Protein AF-A0A7V4HFS3-F1 (afdb_monomer)

Radius of gyration: 33.94 Å; Cα contacts (8 Å, |Δi|>4): 2963; chains: 1; bounding box: 82×86×105 Å

Secondary structure (DSSP, 8-state):
--EEEEEEETTEEEEEEEESS--EEE-GGGSPSEEEEEEETTEEEEEEEEEPPSS-S-S-EEEESSPPPPPPTTS-HHHHHHHHHHHHHHHT--EEEE-S-S--SS-TTHHHHHHHT-EEEE----TTTTT----S-HHHHHHHHHHHHHHHHHHTT-TTEEEEEEEE-GGGGSTTGGGHHHHHS--STTHHHHHHHHHHHHHHHHHHHHHHHS-----HHHHHHHHHHTT-GGGS--SSHHHHHHHHHHHTTSPPPPTTTHHHHHHHHHHHHHHHHHHHHHHHHHHHHHHHTT-TT-EEEEEE-SSSS-GGGT--HHHHHTTSSSEEEE-THHHH-STT-TTHHHHHHHHHHTT--SS-EEEEE--GGGGT--SSS-HHHHHHHHHHTTTEEEEEE--SS--SSS-SSSSS-THHHHTTSHHHHHHHHHHHHHHHHHHHHHHSEE--EEEEEE-HHHHTTS----STT-HHHHHHHHHHHTT---EEEEHHHHHTTGGGGEEEEEE-S--SPPPHHHHHHHHHHHHTT-EEEE-TT-----TTPEEPS----SS-SSS-SSSSS---TTS--HHHHHHHHHHHHHHHHHHHHTTTT--SEEETTGGG-SEEEEEEE--TTEEEEEEEE---SSSSS---B-EEEEEE-SPPTTPEEEETTTTEEEEES--EEEE-SS-SEEEEEEESS---EEEEEEESEE-SEEEEEEEEEE-TTS-B--S--EEEEEEEETTTEEEEEEEEE--TTS-EEEEEEE-TTSPPEEEEEEEEETTT-BEEEEEEEEPPP-S--SEEE---SEEEE-HHHHHHHT-TT-EEEEEE----STTHHHHHHHHHHHHHHHHHTT-EEEEEES--EEEEEE-SS--HHHHHHHHHHHTTSSEEEEEE-STTS--S---TTSEE-SSEEEEEEETT-TTS-HHHHHHHHTT-S-SPPBTTBB-TT-EEEEEETTSSSTTPPEEEEEESSHHHHHHHHHGGGSPPP-HHHHHHHHHHHHHHHHTT-S---PPPPS-EEE-TT----B---------SS-PPPBGGG--PPPP-PPPPEEESEEE-GGGPEEEEEETTEEEE----TTTTTBGGG-SEEEEEEEESS-EEEEEEEEEEEEETTSPPPB-GGGHHHHHHHHHHS-------EEEEEETTEEEEEEEEEEEEEEEEEEETTTTEEEEEEEEEEEEEEEEEPSEEEEEEEEEESEEEEEEEEEEESSPPPTT----

Foldseek 3Di:
DWKWKWWQFPVGIHTQDIGDDADWDFQLLQDFFGWTFIDIPNHTDGGTDGRHFLFDQELFAAEWQDDFDQDDPVDDNVVSLVVLLVLCVQLVHAEYNPPADQQALDDPNLVSCLRSNHAYAYANDDLVCLQPLDDVDPQQLLLSLLSQQNNCLLHLLHLRHQGYAPNHAPQNLFPLSVLVSLVPQADDPQSVLSVLLSVVSVVSNQVVLCVVPVDGADDLLLLLLLCVQVVHLVLHDFFFLLLVVLSVVVNVQRHHDDPVCNVVSLVNLLSNLVSSQQRLLVSVCSSLVSNCVAFVLHFYEYAYAQQSFASSSHSQLCNNGVVGQAYEYEPCVLVLDDQAAQCVLLVVLQSRLEVDDLHAHEYEHAQCVLVVNEPAAFLLVQSQLSSLLSLHLYYYHHDPQAICASAGVHPHGSVVVCPPARSSLNSVLNVLSSSFRSQQSNQWHRQQQEEEEDESSQSSSGGDRDGPQAPSVLLCVLCQLQQGNYHYYYLVCLLVLVLPRHQEYEYAQAADDRDPSNLVSQQVCVVVNHAYEYEPNHPDDHPNYHYFPHHRDNDDPFERRDDAFRFDLQFCGVVNVCVVRSVVSNVRCCVRQPCRNRDFKGWPCRSVAQWGWTKIGFADFKIKIKIFRNAAFRHSNYHFWHKTKIATDPADFQWWKFWLQQQATPGTHDIDIDTCLQHRMTMMMTGPADFPDKKKKWFAEAQFFWIKIKIFTAGVVRHTRQGWFWKWKWKADDPPDTSGTHIHIAHNGRIFIDIRTDNQPDDFDWIKIKMATSGHRKMFIDIHTYHHHDPDNSMDRDPALEAEDPVVLLCVCLAAPHEEEEEWADDPDPCSVQSVVLLVLLCVLSVVNNYHYYYHYNFAEAAQEFGSDDDPVNVVRNVCQCVQNGKHQYDYPHSSSNGDSPNQQRIAHDAAYEYEEQQPGPPRGSSVVSCVVSSSDPPREDCVPSHPLHWYWYWSACRRHSRYIYIYIYYNDNNHSNSRSNCSVPPDDHPSSVVSSVSSSSSSVSSSGHDDDDDDDDDMDIRPPDDIDRDGDRSDNDNSRDRGHHPVPRDHDDNDQQDAAEPQDKDFLVQKFAWADDPRDIDTHRRDSVCSQKCSNHQKIKGKHAYADWFKKKKKWFWWFDFLLDQAQDDSSCVSSSVSCVVRPHRDGDWKKWFKDKPNHGWGIWGQDDWDFDWDFNYPVVTDTDGDTTGGMTMDMGTDDHTMMMMMTGTDRTSIIGTGMMGIRDDDDPDPDDD

Nearest PDB structures (foldseek):
  4uzs-assembly1_C  TM=5.270E-01  e=2.062E-11  Bifidobacterium bifidum S17
  4uzs-assembly1_A  TM=5.411E-01  e=4.214E-10  Bifidobacterium bifidum S17
  4e0s-assembly1_A  TM=5.597E-01  e=1.461E-02  Homo sapiens
  5i5k-assembly1_B  TM=5.049E-01  e=2.112E-01  Homo sapiens
  8fn9-assembly2_D  TM=4.428E-01  e=1.862E+00  Homo sapiens

Solvent-accessible surface area (backbone atoms only — not comparable to full-atom values): 63774 Å² total; per-residue (Å²): 120,78,41,36,37,30,38,39,35,98,90,47,77,44,72,34,37,76,42,68,82,60,55,67,51,70,51,64,81,43,46,54,61,40,62,23,27,33,21,49,73,88,37,84,72,39,84,73,46,77,40,66,68,87,70,67,48,31,36,34,37,35,33,33,28,34,56,68,63,81,68,52,96,90,49,56,62,67,60,45,49,50,51,54,42,48,52,34,70,74,60,55,47,38,30,27,39,27,62,80,51,40,88,53,40,53,67,75,61,51,68,48,28,56,72,67,68,19,29,36,26,39,15,74,34,20,86,70,48,18,26,47,59,72,36,95,45,64,70,57,51,42,23,51,34,29,41,46,45,45,27,48,55,18,40,43,92,42,45,33,54,45,33,39,30,53,46,29,50,46,31,22,57,25,86,68,42,41,34,44,55,53,72,75,70,64,63,58,97,64,47,63,39,53,49,53,41,52,51,54,34,46,51,52,38,51,52,51,48,28,72,76,68,76,46,70,81,76,50,72,69,56,50,54,12,47,27,49,56,72,73,41,64,74,34,50,72,56,49,38,52,51,48,38,54,51,48,57,54,44,58,77,63,50,64,56,53,56,82,90,46,46,70,60,50,52,53,32,39,39,54,47,14,53,53,35,20,39,46,48,30,57,53,49,44,51,38,50,51,61,37,43,76,77,49,64,58,51,40,37,29,36,24,67,47,57,55,65,30,29,31,24,37,27,55,31,60,59,37,55,54,64,77,37,64,33,46,42,34,54,36,50,60,50,58,72,43,41,46,69,42,72,64,49,64,55,51,48,31,32,57,65,40,41,90,57,68,87,47,54,26,33,41,18,33,40,63,44,41,79,71,74,61,29,83,44,54,32,48,55,33,31,55,47,52,58,24,31,36,47,25,25,21,24,44,30,28,24,39,101,54,51,36,63,44,52,9,40,76,44,98,54,44,38,47,76,78,26,56,96,40,44,41,40,41,17,50,49,34,24,50,53,51,30,33,60,45,15,39,50,16,64,50,27,45,61,41,25,17,30,31,34,59,43,50,62,70,41,33,30,72,31,47,46,50,55,42,78,73,34,47,69,46,50,52,44,52,29,37,26,39,59,20,23,28,52,33,52,39,39,52,68,43,33,48,74,54,56,61,78,73,37,39,30,42,39,39,64,65,38,62,60,81,72,58,70,58,33,50,53,42,48,40,54,36,35,76,74,70,34,43,38,36,30,24,58,51,26,69,57,88,59,68,84,46,43,75,39,82,48,62,53,57,89,62,68,90,46,62,62,53,60,97,79,52,54,61,44,94,63,43,90,31,35,73,61,49,45,70,63,52,40,62,60,52,29,49,33,50,45,70,75,42,62,70,62,29,43,52,59,50,36,55,74,62,40,74,75,39,51,46,31,33,33,26,31,36,17,38,91,29,22,36,35,40,34,40,30,55,65,40,56,44,82,35,83,41,18,49,42,29,42,75,45,50,32,37,67,31,94,64,65,88,71,18,27,34,21,34,37,41,56,14,32,72,75,44,58,77,55,73,40,83,46,74,32,51,71,38,29,58,45,39,32,40,43,19,64,59,58,84,54,45,66,48,43,36,37,51,36,73,29,51,65,58,43,37,46,39,36,44,36,42,16,25,79,89,67,48,72,43,28,12,40,48,47,31,38,41,32,37,28,39,82,94,85,42,75,82,45,61,32,35,40,44,20,35,42,74,16,47,33,47,46,70,43,77,41,33,50,75,50,82,53,45,72,27,42,40,37,39,33,36,36,41,48,12,41,34,44,62,44,79,29,36,37,43,69,54,74,85,74,72,37,32,45,73,58,86,63,53,52,47,38,37,43,45,68,56,44,52,62,66,59,32,66,73,30,64,36,38,34,62,39,54,79,48,92,54,90,62,54,79,46,53,59,62,35,50,55,49,30,34,54,51,37,44,74,54,44,20,50,56,43,76,32,78,60,56,56,72,41,58,27,69,29,48,69,69,70,55,72,72,48,44,54,36,33,51,38,14,69,69,57,71,24,42,14,41,60,41,77,71,41,94,77,85,54,53,67,64,66,36,78,32,54,34,36,31,56,58,31,34,45,42,65,35,58,40,92,59,85,58,49,35,67,65,59,52,32,28,42,75,29,34,54,52,69,84,73,62,34,69,83,33,82,19,82,52,13,14,40,37,38,37,39,68,30,37,36,25,71,87,7,38,34,36,38,35,35,11,54,40,62,58,0,40,45,48,33,43,62,30,70,87,64,64,59,80,44,67,61,60,55,53,31,39,53,47,24,45,49,54,57,45,45,52,64,64,59,61,85,90,74,83,84,77,92,68,67,56,61,51,84,84,64,81,71,47,74,64,55,74,49,67,74,62,68,66,90,83,57,80,51,50,50,67,91,75,60,71,62,79,68,75,64,70,74,75,56,40,62,46,66,36,73,42,44,46,94,58,54,40,39,21,38,71,57,98,86,44,76,38,67,48,60,51,27,80,92,49,55,29,36,46,53,73,38,48,24,37,38,38,50,28,29,26,86,64,60,44,78,32,42,38,28,45,32,36,45,38,34,42,40,43,52,79,58,62,41,48,62,69,44,46,67,62,51,52,50,40,66,72,57,50,81,71,51,79,47,76,47,34,26,43,31,24,50,73,87,41,83,73,52,56,27,38,64,77,38,73,45,79,41,79,39,69,44,24,69,66,58,71,37,68,46,79,39,77,27,37,40,29,26,39,36,73,41,82,36,65,60,40,80,40,41,41,33,42,30,67,35,44,56,53,37,37,39,47,57,36,38,10,36,57,42,76,70,73,92,88,75,82,76,133

Structure (mmCIF, N/CA/C/O backbone):
data_AF-A0A7V4HFS3-F1
#
_entry.id   AF-A0A7V4HFS3-F1
#
loop_
_atom_site.group_PDB
_atom_site.id
_atom_site.type_symbol
_atom_site.label_atom_id
_atom_site.label_alt_id
_atom_site.label_comp_id
_atom_site.label_asym_id
_atom_site.label_entity_id
_atom_site.label_seq_id
_atom_site.pdbx_PDB_ins_code
_atom_site.Cartn_x
_atom_site.Cartn_y
_atom_site.Cartn_z
_atom_site.occupancy
_atom_site.B_iso_or_equiv
_atom_site.auth_seq_id
_atom_site.auth_comp_id
_atom_site.auth_asym_id
_atom_site.auth_atom_id
_atom_site.pdbx_PDB_model_num
ATOM 1 N N . MET A 1 1 ? -33.497 20.518 41.682 1.00 73.12 1 MET A N 1
ATOM 2 C CA . MET A 1 1 ? -34.161 19.952 40.489 1.00 73.12 1 MET A CA 1
ATOM 3 C C . MET A 1 1 ? -33.415 18.682 40.108 1.00 73.12 1 MET A C 1
ATOM 5 O O . MET A 1 1 ? -32.196 18.746 40.026 1.00 73.12 1 MET A O 1
ATOM 9 N N . GLN A 1 2 ? -34.089 17.538 39.998 1.00 87.12 2 GLN A N 1
ATOM 10 C CA . GLN A 1 2 ? -33.481 16.272 39.566 1.00 87.12 2 GLN A CA 1
ATOM 11 C C . GLN A 1 2 ? -33.715 16.123 38.056 1.00 87.12 2 GLN A C 1
ATOM 13 O O . GLN A 1 2 ? -34.790 16.476 37.569 1.00 87.12 2 GLN A O 1
ATOM 18 N N . ILE A 1 3 ? -32.702 15.679 37.317 1.00 90.88 3 ILE A N 1
ATOM 19 C CA . ILE A 1 3 ? -32.788 15.398 35.883 1.00 90.88 3 ILE A CA 1
ATOM 20 C C . ILE A 1 3 ? -32.644 13.902 35.638 1.00 90.88 3 ILE A C 1
ATOM 22 O O . ILE A 1 3 ? -31.860 13.229 36.308 1.00 90.88 3 ILE A O 1
ATOM 26 N N . GLN A 1 4 ? -33.385 13.408 34.656 1.00 93.44 4 GLN A N 1
ATOM 27 C CA . GLN A 1 4 ? -33.317 12.051 34.147 1.00 93.44 4 GLN A CA 1
ATOM 28 C C . GLN A 1 4 ? -33.023 12.106 32.648 1.00 93.44 4 GLN A C 1
ATOM 30 O O . GLN A 1 4 ? -33.871 12.541 31.870 1.00 93.44 4 GLN A O 1
ATOM 35 N N . LEU A 1 5 ? -31.824 11.681 32.252 1.00 93.50 5 LEU A N 1
ATOM 36 C CA . LEU A 1 5 ? -31.429 11.516 30.855 1.00 93.50 5 LEU A CA 1
ATOM 37 C C . LEU A 1 5 ? -31.783 10.095 30.410 1.00 93.50 5 LEU A C 1
ATOM 39 O O . LEU A 1 5 ? -31.353 9.128 31.040 1.00 93.50 5 LEU A O 1
ATOM 43 N N . THR A 1 6 ? -32.549 9.966 29.333 1.00 94.00 6 THR A N 1
ATOM 44 C CA . THR A 1 6 ? -33.023 8.685 28.794 1.00 94.00 6 THR A CA 1
ATOM 45 C C . THR A 1 6 ? -32.650 8.572 27.322 1.00 94.00 6 THR A C 1
ATOM 47 O O . THR A 1 6 ? -32.903 9.504 26.570 1.00 94.00 6 THR A O 1
ATOM 50 N N . ALA A 1 7 ? -32.082 7.443 26.906 1.00 93.19 7 ALA A N 1
ATOM 51 C CA . ALA A 1 7 ? -31.922 7.067 25.506 1.00 93.19 7 ALA A CA 1
ATOM 52 C C . ALA A 1 7 ? -33.137 6.256 25.039 1.00 93.19 7 ALA A C 1
ATOM 54 O O . ALA A 1 7 ? -33.592 5.357 25.741 1.00 93.19 7 ALA A O 1
ATOM 55 N N . VAL A 1 8 ? -33.669 6.566 23.865 1.00 93.12 8 VAL A N 1
ATOM 56 C CA . VAL A 1 8 ? -34.910 6.016 23.318 1.00 93.12 8 VAL A CA 1
ATOM 57 C C . VAL A 1 8 ? -34.610 5.438 21.945 1.00 93.12 8 VAL A C 1
ATOM 59 O O . VAL A 1 8 ? -34.369 6.182 21.003 1.00 93.12 8 VAL A O 1
ATOM 62 N N . ALA A 1 9 ? -34.618 4.116 21.831 1.00 88.75 9 ALA A N 1
ATOM 63 C CA . ALA A 1 9 ? -34.494 3.408 20.560 1.00 88.75 9 ALA A CA 1
ATOM 64 C C . ALA A 1 9 ? -35.837 2.774 20.179 1.00 88.75 9 ALA A C 1
ATOM 66 O O . ALA A 1 9 ? -36.737 2.646 21.011 1.00 88.75 9 ALA A O 1
ATOM 67 N N . GLN A 1 10 ? -35.950 2.281 18.941 1.00 79.75 10 GLN A N 1
ATOM 68 C CA . GLN A 1 10 ? -37.136 1.553 18.462 1.00 79.75 10 GLN A CA 1
ATOM 69 C C . GLN A 1 10 ? -37.548 0.399 19.398 1.00 79.75 10 GLN A C 1
ATOM 71 O O . GLN A 1 10 ? -38.724 0.068 19.508 1.00 79.75 10 GLN A O 1
ATOM 76 N N . LYS A 1 11 ? -36.572 -0.204 20.086 1.00 72.31 11 LYS A N 1
ATOM 77 C CA . LYS A 1 11 ? -36.754 -1.377 20.948 1.00 72.31 11 LYS A CA 1
ATOM 78 C C . LYS A 1 11 ? -36.967 -1.049 22.433 1.00 72.31 11 LYS A C 1
ATOM 80 O O . LYS A 1 11 ? -37.178 -1.974 23.210 1.00 72.31 11 LYS A O 1
ATOM 85 N N . GLY A 1 12 ? -36.916 0.222 22.850 1.00 83.81 12 GLY A N 1
ATOM 86 C CA . GLY A 1 12 ? -37.176 0.598 24.245 1.00 83.81 12 GLY A CA 1
ATOM 87 C C . GLY A 1 12 ? -36.466 1.861 24.735 1.00 83.81 12 GLY A C 1
ATOM 88 O O . GLY A 1 12 ? -35.800 2.572 23.984 1.00 83.81 12 GLY A O 1
ATOM 89 N N . ARG A 1 13 ? -36.630 2.139 26.034 1.00 90.31 13 ARG A N 1
ATOM 90 C CA . ARG A 1 13 ? -36.088 3.320 26.725 1.00 90.31 13 ARG A CA 1
ATOM 91 C C . ARG A 1 13 ? -35.063 2.883 27.774 1.00 90.31 13 ARG A C 1
ATOM 93 O O . ARG A 1 13 ? -35.364 2.037 28.609 1.00 90.31 13 ARG A O 1
ATOM 100 N N . THR A 1 14 ? -33.875 3.478 27.762 1.00 89.56 14 THR A N 1
ATOM 101 C CA . THR A 1 14 ? -32.767 3.192 28.684 1.00 89.56 14 THR A CA 1
ATOM 102 C C . THR A 1 14 ? -32.414 4.457 29.459 1.00 89.56 14 THR A C 1
ATOM 104 O O . THR A 1 14 ? -32.045 5.469 28.869 1.00 89.56 14 THR A O 1
ATOM 107 N N . ILE A 1 15 ? -32.518 4.429 30.788 1.00 91.38 15 ILE A N 1
ATOM 108 C CA . ILE A 1 15 ? -32.109 5.566 31.625 1.00 91.38 15 ILE A CA 1
ATOM 109 C C . ILE A 1 15 ? -30.580 5.618 31.638 1.00 91.38 15 ILE A C 1
ATOM 111 O O . ILE A 1 15 ? -29.938 4.718 32.171 1.00 91.38 15 ILE A O 1
ATOM 115 N N . LEU A 1 16 ? -30.003 6.679 31.073 1.00 91.94 16 LEU A N 1
ATOM 116 C CA . LEU A 1 16 ? -28.556 6.876 31.056 1.00 91.94 16 LEU A CA 1
ATOM 117 C C . LEU A 1 16 ? -28.049 7.481 32.370 1.00 91.94 16 LEU A C 1
ATOM 119 O O . LEU A 1 16 ? -27.003 7.089 32.882 1.00 91.94 16 LEU A O 1
ATOM 123 N N . TYR A 1 17 ? -28.797 8.441 32.921 1.00 92.56 17 TYR A N 1
ATOM 124 C CA . TYR A 1 17 ? -28.442 9.169 34.140 1.00 92.56 17 TYR A CA 1
ATOM 125 C C . TYR A 1 17 ? -29.693 9.627 34.891 1.00 92.56 17 TYR A C 1
ATOM 127 O O . TYR A 1 17 ? -30.655 10.083 34.277 1.00 92.56 17 TYR A O 1
ATOM 135 N N . SER A 1 18 ? -29.661 9.569 36.223 1.00 91.62 18 SER A N 1
ATOM 136 C CA . SER A 1 18 ? -30.648 10.207 37.101 1.00 91.62 18 SER A CA 1
ATOM 137 C C . SER A 1 18 ? -29.923 10.868 38.267 1.00 91.62 18 SER A C 1
ATOM 139 O O . SER A 1 18 ? -29.206 10.200 39.012 1.00 91.62 18 SER A O 1
ATOM 141 N N . GLY A 1 19 ? -30.067 12.183 38.424 1.00 91.06 19 GLY A N 1
ATOM 142 C CA . GLY A 1 19 ? -29.327 12.920 39.446 1.00 91.06 19 GLY A CA 1
ATOM 143 C C . GLY A 1 19 ? -29.472 14.433 39.345 1.00 91.06 19 GLY A C 1
ATOM 144 O O . GLY A 1 19 ? -30.390 14.951 38.713 1.00 91.06 19 GLY A O 1
ATOM 145 N N . LYS A 1 20 ? -28.568 15.168 39.997 1.00 87.62 20 LYS A N 1
ATOM 146 C CA . LYS A 1 20 ? -28.511 16.631 39.863 1.00 87.62 20 LYS A CA 1
ATOM 147 C C . LYS A 1 20 ? -28.004 17.015 38.460 1.00 87.62 20 LYS A C 1
ATOM 149 O O . LYS A 1 20 ? -27.190 16.268 37.912 1.00 87.62 20 LYS A O 1
ATOM 154 N N . PRO A 1 21 ? -28.441 18.159 37.898 1.00 83.88 21 PRO A N 1
ATOM 155 C CA . PRO A 1 21 ? -27.842 18.743 36.705 1.00 83.88 21 PRO A CA 1
ATOM 156 C C . PRO A 1 21 ? -26.328 18.881 36.862 1.00 83.88 21 PRO A C 1
ATOM 158 O O . PRO A 1 21 ? -25.857 19.487 37.822 1.00 83.88 21 PRO A O 1
ATOM 161 N N . ALA A 1 22 ? -25.586 18.284 35.939 1.00 79.25 22 ALA A N 1
ATOM 162 C CA . ALA A 1 22 ? -24.134 18.350 35.850 1.00 79.25 22 ALA A CA 1
ATOM 163 C C . ALA A 1 22 ? -23.720 17.986 34.414 1.00 79.25 22 ALA A C 1
ATOM 165 O O . ALA A 1 22 ? -24.503 17.336 33.716 1.00 79.25 22 ALA A O 1
ATOM 166 N N . PRO A 1 23 ? -22.502 18.334 33.973 1.00 79.69 23 PRO A N 1
ATOM 167 C CA . PRO A 1 23 ? -21.880 17.671 32.835 1.00 79.69 23 PRO A CA 1
ATOM 168 C C . PRO A 1 23 ? -21.785 16.168 33.111 1.00 79.69 23 PRO A C 1
ATOM 170 O O . PRO A 1 23 ? -21.453 15.757 34.225 1.00 79.69 23 PRO A O 1
ATOM 173 N N . ILE A 1 24 ? -22.115 15.349 32.117 1.00 83.31 24 ILE A N 1
ATOM 174 C CA . ILE A 1 24 ? -22.217 13.896 32.255 1.00 83.31 24 ILE A CA 1
ATOM 175 C C . ILE A 1 24 ? -21.284 13.239 31.241 1.00 83.31 24 ILE A C 1
ATOM 177 O O . ILE A 1 24 ? -21.272 13.621 30.074 1.00 83.31 24 ILE A O 1
ATOM 181 N N . LEU A 1 25 ? -20.540 12.225 31.680 1.00 83.12 25 LEU A N 1
ATOM 182 C CA . LEU A 1 25 ? -19.864 11.296 30.777 1.00 83.12 25 LEU A CA 1
ATOM 183 C C . LEU A 1 25 ? -20.743 10.075 30.554 1.00 83.12 25 LEU A C 1
ATOM 185 O O . LEU A 1 25 ? -21.119 9.430 31.534 1.00 83.12 25 LEU A O 1
ATOM 189 N N . ILE A 1 26 ? -21.035 9.772 29.291 1.00 86.31 26 ILE A N 1
ATOM 190 C CA . ILE A 1 26 ? -21.781 8.585 28.866 1.00 86.31 26 ILE A CA 1
ATOM 191 C C . ILE A 1 26 ? -20.772 7.522 28.426 1.00 86.31 26 ILE A C 1
ATOM 193 O O . ILE A 1 26 ? -19.943 7.782 27.558 1.00 86.31 26 ILE A O 1
ATOM 197 N N . ASP A 1 27 ? -20.860 6.333 29.010 1.00 84.75 27 ASP A N 1
ATOM 198 C CA . ASP A 1 27 ? -20.160 5.141 28.549 1.00 84.75 27 ASP A CA 1
ATOM 199 C C . ASP A 1 27 ? -21.001 4.456 27.464 1.00 84.75 27 ASP A C 1
ATOM 201 O O . ASP A 1 27 ? -21.897 3.650 27.732 1.00 84.75 27 ASP A O 1
ATOM 205 N N . SER A 1 28 ? -20.745 4.838 26.214 1.00 81.75 28 SER A N 1
ATOM 206 C CA . SER A 1 28 ? -21.451 4.305 25.049 1.00 81.75 28 SER A CA 1
ATOM 207 C C . SER A 1 28 ? -21.134 2.836 24.768 1.00 81.75 28 SER A C 1
ATOM 209 O O . SER A 1 28 ? -21.922 2.185 24.086 1.00 81.75 28 SER A O 1
ATOM 211 N N . SER A 1 29 ? -20.036 2.292 25.308 1.00 78.25 29 SER A N 1
ATOM 212 C CA . SER A 1 29 ? -19.646 0.890 25.097 1.00 78.25 29 SER A CA 1
ATOM 213 C C . SER A 1 29 ? -20.624 -0.103 25.739 1.00 78.25 29 SER A C 1
ATOM 215 O O . SER A 1 29 ? -20.710 -1.259 25.325 1.00 78.25 29 SER A O 1
ATOM 217 N N . LEU A 1 30 ? -21.405 0.366 26.717 1.00 82.69 30 LEU A N 1
ATOM 218 C CA . LEU A 1 30 ? -22.432 -0.410 27.407 1.00 82.69 30 LEU A CA 1
ATOM 219 C C . LEU A 1 30 ? -23.775 -0.417 26.664 1.00 82.69 30 LEU A C 1
ATOM 221 O O . LEU A 1 30 ? -24.681 -1.148 27.065 1.00 82.69 30 LEU A O 1
ATOM 225 N N . LEU A 1 31 ? -23.933 0.389 25.610 1.00 85.88 31 LEU A N 1
ATOM 226 C CA . LEU A 1 31 ? -25.168 0.490 24.835 1.00 85.88 31 LEU A CA 1
ATOM 227 C C . LEU A 1 31 ? -25.141 -0.426 23.610 1.00 85.88 31 LEU A C 1
ATOM 229 O O . LEU A 1 31 ? -24.117 -0.626 22.962 1.00 85.88 31 LEU A O 1
ATOM 233 N N . MET A 1 32 ? -26.301 -0.981 23.275 1.00 85.44 32 MET A N 1
ATOM 234 C CA . MET A 1 32 ? -26.480 -1.804 22.087 1.00 85.44 32 MET A CA 1
ATOM 235 C C . MET A 1 32 ? -26.298 -0.954 20.825 1.00 85.44 32 MET A C 1
ATOM 237 O O . MET A 1 32 ? -26.799 0.175 20.801 1.00 85.44 32 MET A O 1
ATOM 241 N N . PRO A 1 33 ? -25.664 -1.486 19.765 1.00 84.81 33 PRO A N 1
ATOM 242 C CA . PRO A 1 33 ? -25.603 -0.803 18.480 1.00 84.81 33 PRO A CA 1
ATOM 243 C C . PRO A 1 33 ? -27.008 -0.497 17.942 1.00 84.81 33 PRO A C 1
ATOM 245 O O . PRO A 1 33 ? -27.792 -1.420 17.718 1.00 84.81 33 PRO A O 1
ATOM 248 N N . ALA A 1 34 ? -27.344 0.786 17.806 1.00 85.44 34 ALA A N 1
ATOM 249 C CA . ALA A 1 34 ? -28.638 1.291 17.339 1.00 85.44 34 ALA A CA 1
ATOM 250 C C . ALA A 1 34 ? -28.619 2.825 17.227 1.00 85.44 34 ALA A C 1
ATOM 252 O O . ALA A 1 34 ? -27.714 3.491 17.735 1.00 85.44 34 ALA A O 1
ATOM 253 N N . ASP A 1 35 ? -29.668 3.384 16.624 1.00 87.94 35 ASP A N 1
ATOM 254 C CA . ASP A 1 35 ? -30.007 4.799 16.746 1.00 87.94 35 ASP A CA 1
ATOM 255 C C . ASP A 1 35 ? -30.885 5.050 17.982 1.00 87.94 35 ASP A C 1
ATOM 257 O O . ASP A 1 35 ? -31.891 4.366 18.199 1.00 87.94 35 ASP A O 1
ATOM 261 N N . TYR A 1 36 ? -30.518 6.060 18.771 1.00 90.81 36 TYR A N 1
ATOM 262 C CA . TYR A 1 36 ? -31.240 6.501 19.964 1.00 90.81 36 TYR A CA 1
ATOM 263 C C . TYR A 1 36 ? -31.608 7.985 19.871 1.00 90.81 36 TYR A C 1
ATOM 265 O O . TYR A 1 36 ? -30.754 8.802 19.558 1.00 90.81 36 TYR A O 1
ATOM 273 N N . ALA A 1 37 ? -32.819 8.381 20.246 1.00 93.50 37 ALA A N 1
ATOM 274 C CA . ALA A 1 37 ? -33.106 9.760 20.647 1.00 93.50 37 ALA A CA 1
ATOM 275 C C . ALA A 1 37 ? -32.765 9.940 22.137 1.00 93.50 37 ALA A C 1
ATOM 277 O O . ALA A 1 37 ? -32.978 9.025 22.929 1.00 93.50 37 ALA A O 1
ATOM 278 N N . LEU A 1 38 ? -32.247 11.095 22.554 1.00 93.94 38 LEU A N 1
ATOM 279 C CA . LEU A 1 38 ? -32.057 11.413 23.970 1.00 93.94 38 LEU A CA 1
ATOM 280 C C . LEU A 1 38 ? -33.162 12.337 24.462 1.00 93.94 38 LEU A C 1
ATOM 282 O O . LEU A 1 38 ? -33.491 13.333 23.819 1.00 93.94 38 LEU A O 1
ATOM 286 N N . GLU A 1 39 ? -33.671 12.053 25.652 1.00 95.00 39 GLU A N 1
ATOM 287 C CA . GLU A 1 39 ? -34.661 12.866 26.339 1.00 95.00 39 GLU A CA 1
ATOM 288 C C . GLU A 1 39 ? -34.187 13.251 27.744 1.00 95.00 39 GLU A C 1
ATOM 290 O O . GLU A 1 39 ? -33.629 12.426 28.468 1.00 95.00 39 GLU A O 1
ATOM 295 N N . ILE A 1 40 ? -34.465 14.487 28.161 1.00 93.31 40 ILE A N 1
ATOM 296 C CA . ILE A 1 40 ? -34.293 14.967 29.535 1.00 93.31 40 ILE A CA 1
ATOM 297 C C . ILE A 1 40 ? -35.679 15.141 30.151 1.00 93.31 40 ILE A C 1
ATOM 299 O O . ILE A 1 40 ? -36.482 15.940 29.670 1.00 93.31 40 ILE A O 1
ATOM 303 N N . ASN A 1 41 ? -35.968 14.407 31.229 1.00 93.62 41 ASN A N 1
ATOM 304 C CA . ASN A 1 41 ? -37.264 14.432 31.921 1.00 93.62 41 ASN A CA 1
ATOM 305 C C . ASN A 1 41 ? -38.461 14.236 30.963 1.00 93.62 41 ASN A C 1
ATOM 307 O O . ASN A 1 41 ? -39.477 14.920 31.081 1.00 93.62 41 ASN A O 1
ATOM 311 N N . GLY A 1 42 ? -38.323 13.333 29.985 1.00 90.31 42 GLY A N 1
ATOM 312 C CA . GLY A 1 42 ? -39.371 13.029 29.002 1.00 90.31 42 GLY A CA 1
ATOM 313 C C . GLY A 1 42 ? -39.500 14.031 27.848 1.00 90.31 42 GLY A C 1
ATOM 314 O O . GLY A 1 42 ? -40.442 13.944 27.066 1.00 90.31 42 GLY A O 1
ATOM 315 N N . ARG A 1 43 ? -38.601 15.019 27.749 1.00 92.62 43 ARG A N 1
ATOM 316 C CA . ARG A 1 43 ? -38.564 15.996 26.650 1.00 92.62 43 ARG A CA 1
ATOM 317 C C . ARG A 1 43 ? -37.352 15.742 25.770 1.00 92.62 43 ARG A C 1
ATOM 319 O O . ARG A 1 43 ? -36.264 15.535 26.301 1.00 92.62 43 ARG A O 1
ATOM 326 N N . ALA A 1 44 ? -37.522 15.799 24.452 1.00 89.06 44 ALA A N 1
ATOM 327 C CA . ALA A 1 44 ? -36.428 15.629 23.499 1.00 89.06 44 ALA A CA 1
ATOM 328 C C . ALA A 1 44 ? -35.268 16.598 23.795 1.00 89.06 44 ALA A C 1
ATOM 330 O O . ALA A 1 44 ? -35.475 17.799 23.962 1.00 89.06 44 ALA A O 1
ATOM 331 N N . ALA A 1 45 ? -34.059 16.047 23.874 1.00 87.88 45 ALA A N 1
ATOM 332 C CA . ALA A 1 45 ? -32.805 16.759 24.103 1.00 87.88 45 ALA A CA 1
ATOM 333 C C . ALA A 1 45 ? -31.812 16.552 22.948 1.00 87.88 45 ALA A C 1
ATOM 335 O O . ALA A 1 45 ? -31.091 17.479 22.595 1.00 87.88 45 ALA A O 1
ATOM 336 N N . LEU A 1 46 ? -31.800 15.362 22.336 1.00 86.38 46 LEU A N 1
ATOM 337 C CA . LEU A 1 46 ? -31.070 15.061 21.101 1.00 86.38 46 LEU A CA 1
ATOM 338 C C . LEU A 1 46 ? -31.936 14.149 20.231 1.00 86.38 46 LEU A C 1
ATOM 340 O O . LEU A 1 46 ? -32.450 13.148 20.721 1.00 86.38 46 LEU A O 1
ATOM 344 N N . SER A 1 47 ? -32.101 14.465 18.951 1.00 84.56 47 SER A N 1
ATOM 345 C CA . SER A 1 47 ? -32.947 13.672 18.049 1.00 84.56 47 SER A CA 1
ATOM 346 C C . SER A 1 47 ? -32.334 12.317 17.683 1.00 84.56 47 SER A C 1
ATOM 348 O O . SER A 1 47 ? -33.079 11.360 17.484 1.00 84.56 47 SER A O 1
ATOM 350 N N . ARG A 1 48 ? -30.997 12.218 17.606 1.00 84.31 48 ARG A N 1
ATOM 351 C CA . ARG A 1 48 ? -30.289 10.997 17.195 1.00 84.31 48 ARG A CA 1
ATOM 352 C C . ARG A 1 48 ? -28.872 10.898 17.781 1.00 84.31 48 ARG A C 1
ATOM 354 O O . ARG A 1 48 ? -28.073 11.820 17.654 1.00 84.31 48 ARG A O 1
ATOM 361 N N . LEU A 1 49 ? -28.560 9.744 18.361 1.00 85.62 49 LEU A N 1
ATOM 362 C CA . LEU A 1 49 ? -27.261 9.254 18.813 1.00 85.62 49 LEU A CA 1
ATOM 363 C C . LEU A 1 49 ? -27.092 7.840 18.250 1.00 85.62 49 LEU A C 1
ATOM 365 O O . LEU A 1 49 ? -27.805 6.927 18.662 1.00 85.62 49 LEU A O 1
ATOM 369 N N . THR A 1 50 ? -26.158 7.659 17.322 1.00 83.50 50 THR A N 1
ATOM 370 C CA . THR A 1 50 ? -25.866 6.352 16.721 1.00 83.50 50 THR A CA 1
ATOM 371 C C . THR A 1 50 ? -24.769 5.655 17.516 1.00 83.50 50 THR A C 1
ATOM 373 O O . THR A 1 50 ? -23.664 6.181 17.646 1.00 83.50 50 THR A O 1
ATOM 376 N N . ILE A 1 51 ? -25.063 4.465 18.032 1.00 84.12 51 ILE A N 1
ATOM 377 C CA . ILE A 1 51 ? -24.080 3.569 18.641 1.00 84.12 51 ILE A CA 1
ATOM 378 C C . ILE A 1 51 ? -23.738 2.482 17.629 1.00 84.12 51 ILE A C 1
ATOM 380 O O . ILE A 1 51 ? -24.628 1.826 17.089 1.00 84.12 51 ILE A O 1
ATOM 384 N N . MET A 1 52 ? -22.450 2.283 17.378 1.00 78.25 52 MET A N 1
ATOM 385 C CA . MET A 1 52 ? -21.952 1.263 16.461 1.00 78.25 52 MET A CA 1
ATOM 386 C C . MET A 1 52 ? -21.485 0.009 17.193 1.00 78.25 52 MET A C 1
ATOM 388 O O . MET A 1 52 ? -21.093 0.068 18.357 1.00 78.25 52 MET A O 1
ATOM 392 N N . SER A 1 53 ? -21.472 -1.127 16.487 1.00 76.25 53 SER A N 1
ATOM 393 C CA . SER A 1 53 ? -20.801 -2.330 16.987 1.00 76.25 53 SER A CA 1
ATOM 394 C C . SER A 1 53 ? -19.310 -2.043 17.157 1.00 76.25 53 SER A C 1
ATOM 396 O O . SER A 1 53 ? -18.678 -1.601 16.196 1.00 76.25 53 SER A O 1
ATOM 398 N N . PRO A 1 54 ? -18.715 -2.349 18.324 1.00 70.88 54 PRO A N 1
ATOM 399 C CA . PRO A 1 54 ? -17.273 -2.264 18.477 1.00 70.88 54 PRO A CA 1
ATOM 400 C C . PRO A 1 54 ? -16.556 -3.356 17.678 1.00 70.88 54 PRO A C 1
ATOM 402 O O . PRO A 1 54 ? -15.357 -3.231 17.495 1.00 70.88 54 PRO A O 1
ATOM 405 N N . ILE A 1 55 ? -17.254 -4.411 17.218 1.00 78.31 55 ILE A N 1
ATOM 406 C CA . ILE A 1 55 ? -16.686 -5.529 16.452 1.00 78.31 55 ILE A CA 1
ATOM 407 C C . ILE A 1 55 ? -17.034 -5.428 14.963 1.00 78.31 55 ILE A C 1
ATOM 409 O O . ILE A 1 55 ? -18.211 -5.361 14.600 1.00 78.31 55 ILE A O 1
ATOM 413 N N . ARG A 1 56 ? -16.015 -5.548 14.107 1.00 79.56 56 ARG A N 1
ATOM 414 C CA . ARG A 1 56 ? -16.121 -5.674 12.649 1.00 79.56 56 ARG A CA 1
ATOM 415 C C . ARG A 1 56 ? -16.609 -7.044 12.193 1.00 79.56 56 ARG A C 1
ATOM 417 O O . ARG A 1 56 ? -16.146 -8.085 12.673 1.00 79.56 56 ARG A O 1
ATOM 424 N N . ARG A 1 57 ? -17.462 -7.025 11.164 1.00 82.44 57 ARG A N 1
ATOM 425 C CA . ARG A 1 57 ? -17.990 -8.213 10.475 1.00 82.44 57 ARG A CA 1
ATOM 426 C C . ARG A 1 57 ? -16.877 -9.152 9.998 1.00 82.44 57 ARG A C 1
ATOM 428 O O . ARG A 1 57 ? -16.920 -10.350 10.253 1.00 82.44 57 ARG A O 1
ATOM 435 N N . SER A 1 58 ? -15.827 -8.618 9.386 1.00 85.62 58 SER A N 1
ATOM 436 C CA . SER A 1 58 ? -14.686 -9.393 8.890 1.00 85.62 58 SER A CA 1
ATOM 437 C C . SER A 1 58 ? -13.369 -8.658 9.140 1.00 85.62 58 SER A C 1
ATOM 439 O O . SER A 1 58 ? -13.369 -7.458 9.417 1.00 85.62 58 SER A O 1
ATOM 441 N N . ALA A 1 59 ? -12.263 -9.396 9.033 1.00 84.06 59 ALA A N 1
ATOM 442 C CA . ALA A 1 59 ? -10.912 -8.852 8.927 1.00 84.06 59 ALA A CA 1
ATOM 443 C C . ALA A 1 59 ? -10.629 -8.235 7.539 1.00 84.06 59 ALA A C 1
ATOM 445 O O . ALA A 1 59 ? -9.583 -7.631 7.333 1.00 84.06 59 ALA A O 1
ATOM 446 N N . ALA A 1 60 ? -11.565 -8.379 6.596 1.00 88.25 60 ALA A N 1
ATOM 447 C CA . ALA A 1 60 ? -11.517 -7.783 5.271 1.00 88.25 60 ALA A CA 1
ATOM 448 C C . ALA A 1 60 ? -11.494 -6.251 5.283 1.00 88.25 60 ALA A C 1
ATOM 450 O O . ALA A 1 60 ? -12.334 -5.616 5.935 1.00 88.25 60 ALA A O 1
ATOM 451 N N . SER A 1 61 ? -10.639 -5.675 4.437 1.00 89.38 61 SER A N 1
ATOM 452 C CA . SER A 1 61 ? -10.724 -4.266 4.053 1.00 89.38 61 SER A CA 1
ATOM 453 C C . SER A 1 61 ? -11.228 -4.110 2.615 1.00 89.38 61 SER A C 1
ATOM 455 O O . SER A 1 61 ? -10.645 -4.648 1.681 1.00 89.38 61 SER A O 1
ATOM 457 N N . LEU A 1 62 ? -12.318 -3.364 2.436 1.00 90.38 62 LEU A N 1
ATOM 458 C CA . LEU A 1 62 ? -12.633 -2.698 1.169 1.00 90.38 62 LEU A CA 1
ATOM 459 C C . LEU A 1 62 ? -12.360 -1.202 1.350 1.00 90.38 62 LEU A C 1
ATOM 461 O O . LEU A 1 62 ? -12.934 -0.610 2.277 1.00 90.38 62 LEU A O 1
ATOM 465 N N . GLN A 1 63 ? -11.503 -0.610 0.512 1.00 88.62 63 GLN A N 1
ATOM 466 C CA . GLN A 1 63 ? -11.066 0.783 0.677 1.00 88.62 63 GLN A CA 1
ATOM 467 C C . GLN A 1 63 ? -11.150 1.657 -0.579 1.00 88.62 63 GLN A C 1
ATOM 469 O O . GLN A 1 63 ? -11.007 1.161 -1.687 1.00 88.62 63 GLN A O 1
ATOM 474 N N . ASP A 1 64 ? -11.340 2.968 -0.409 1.00 85.69 64 ASP A N 1
ATOM 475 C CA . ASP A 1 64 ? -11.251 3.984 -1.477 1.00 85.69 64 ASP A CA 1
ATOM 476 C C . ASP A 1 64 ? -10.091 4.946 -1.170 1.00 85.69 64 ASP A C 1
ATOM 478 O O . ASP A 1 64 ? -9.926 5.359 -0.020 1.00 85.69 64 ASP A O 1
ATOM 482 N N . GLU A 1 65 ? -9.280 5.302 -2.168 1.00 81.75 65 GLU A N 1
ATOM 483 C CA . GLU A 1 65 ? -8.163 6.253 -2.024 1.00 81.75 65 GLU A CA 1
ATOM 484 C C . GLU A 1 65 ? -8.587 7.731 -1.988 1.00 81.75 65 GLU A C 1
ATOM 486 O O . GLU A 1 65 ? -7.774 8.656 -2.091 1.00 81.75 65 GLU A O 1
ATOM 491 N N . CYS A 1 66 ? -9.885 7.977 -1.849 1.00 76.62 66 CYS A N 1
ATOM 492 C CA . CYS A 1 66 ? -10.440 9.306 -1.717 1.00 76.62 66 CYS A CA 1
ATOM 493 C C . CYS A 1 66 ? -11.284 9.441 -0.449 1.00 76.62 66 CYS A C 1
ATOM 495 O O . CYS A 1 66 ? -11.844 8.476 0.075 1.00 76.62 66 CYS A O 1
ATOM 497 N N . VAL A 1 67 ? -11.391 10.678 0.027 1.00 77.56 67 VAL A N 1
ATOM 498 C CA . VAL A 1 67 ? -12.368 11.061 1.047 1.00 77.56 67 VAL A CA 1
ATOM 499 C C . VAL A 1 67 ? -13.618 11.612 0.368 1.00 77.56 67 VAL A C 1
ATOM 501 O O . VAL A 1 67 ? -13.515 12.157 -0.732 1.00 77.56 67 VAL A O 1
ATOM 504 N N . PRO A 1 68 ? -14.797 11.503 1.000 1.00 78.75 68 PRO A N 1
ATOM 505 C CA . PRO A 1 68 ? -15.997 12.142 0.479 1.00 78.75 68 PRO A CA 1
ATOM 506 C C . PRO A 1 68 ? -15.778 13.655 0.290 1.00 78.75 68 PRO A C 1
ATOM 508 O O . PRO A 1 68 ? -15.166 14.279 1.166 1.00 78.75 68 PRO A O 1
ATOM 511 N N . PRO A 1 69 ? -16.276 14.259 -0.803 1.00 75.38 69 PRO A N 1
ATOM 512 C CA . PRO A 1 69 ? -16.151 15.693 -1.030 1.00 75.38 69 PRO A CA 1
ATOM 513 C C . PRO A 1 69 ? -16.941 16.481 0.022 1.00 75.38 69 PRO A C 1
ATOM 515 O O . PRO A 1 69 ? -17.881 15.968 0.632 1.00 75.38 69 PRO A O 1
ATOM 518 N N . GLU A 1 70 ? -16.582 17.747 0.225 1.00 78.44 70 GLU A N 1
ATOM 519 C CA . GLU A 1 70 ? -17.365 18.675 1.052 1.00 78.44 70 GLU A CA 1
ATOM 520 C C . GLU A 1 70 ? -18.731 18.988 0.402 1.00 78.44 70 GLU A C 1
ATOM 522 O O . GLU A 1 70 ? -18.844 18.949 -0.830 1.00 78.44 70 GLU A O 1
ATOM 527 N N . PRO A 1 71 ? -19.768 19.329 1.193 1.00 78.62 71 PRO A N 1
ATOM 528 C CA . PRO A 1 71 ? -21.070 19.715 0.657 1.00 78.62 71 PRO A CA 1
ATOM 529 C C . PRO A 1 71 ? -20.957 20.938 -0.263 1.00 78.62 71 PRO A C 1
ATOM 531 O O . PRO A 1 71 ? -20.290 21.930 0.049 1.00 78.62 71 PRO A O 1
ATOM 534 N N . GLN A 1 72 ? -21.643 20.884 -1.406 1.00 74.94 72 GLN A N 1
ATOM 535 C CA . GLN A 1 72 ? -21.769 22.030 -2.305 1.00 74.94 72 GLN A CA 1
ATOM 536 C C . GLN A 1 72 ? -22.742 23.062 -1.721 1.00 74.94 72 GLN A C 1
ATOM 538 O O . GLN A 1 72 ? -23.649 22.714 -0.973 1.00 74.94 72 GLN A O 1
ATOM 543 N N . ARG A 1 73 ? -22.595 24.341 -2.101 1.00 74.69 73 ARG A N 1
ATOM 544 C CA . ARG A 1 73 ? -23.414 25.453 -1.567 1.00 74.69 73 ARG A CA 1
ATOM 545 C C . ARG A 1 73 ? -24.930 25.264 -1.722 1.00 74.69 73 ARG A C 1
ATOM 547 O O . ARG A 1 73 ? -25.680 25.885 -0.980 1.00 74.69 73 ARG A O 1
ATOM 554 N N . GLU A 1 74 ? -25.365 24.467 -2.695 1.00 69.00 74 GLU A N 1
ATOM 555 C CA . GLU A 1 74 ? -26.776 24.249 -3.039 1.00 69.00 74 GLU A CA 1
ATOM 556 C C . GLU A 1 74 ? -27.397 23.031 -2.328 1.00 69.00 74 GLU A C 1
ATOM 558 O O . GLU A 1 74 ? -28.614 22.865 -2.361 1.00 69.00 74 GLU A O 1
ATOM 563 N N . THR A 1 75 ? -26.594 22.194 -1.661 1.00 72.62 75 THR A N 1
ATOM 564 C CA . THR A 1 75 ? -27.059 21.007 -0.924 1.00 72.62 75 THR A CA 1
ATOM 565 C C . THR A 1 75 ? -27.009 21.278 0.575 1.00 72.62 75 THR A C 1
ATOM 567 O O . THR A 1 75 ? -26.053 21.874 1.072 1.00 72.62 75 THR A O 1
ATOM 570 N N . SER A 1 76 ? -28.019 20.831 1.328 1.00 85.94 76 SER A N 1
ATOM 571 C CA . SER A 1 76 ? -27.938 20.917 2.789 1.00 85.94 76 SER A CA 1
ATOM 572 C C . SER A 1 76 ? -26.815 20.011 3.313 1.00 85.94 76 SER A C 1
ATOM 574 O O . SER A 1 76 ? -26.625 18.893 2.832 1.00 85.94 76 SER A O 1
ATOM 576 N N . GLU A 1 77 ? -26.057 20.487 4.303 1.00 84.06 77 GLU A N 1
ATOM 577 C CA . GLU A 1 77 ? -24.952 19.721 4.895 1.00 84.06 77 GLU A CA 1
ATOM 578 C C . GLU A 1 77 ? -25.433 18.370 5.457 1.00 84.06 77 GLU A C 1
ATOM 580 O O . GLU A 1 77 ? -24.766 17.350 5.290 1.00 84.06 77 GLU A O 1
ATOM 585 N N . GLU A 1 78 ? -26.624 18.341 6.062 1.00 82.94 78 GLU A N 1
ATOM 586 C CA . GLU A 1 78 ? -27.232 17.123 6.605 1.00 82.94 78 GLU A CA 1
ATOM 587 C C . GLU A 1 78 ? -27.559 16.095 5.512 1.00 82.94 78 GLU A C 1
ATOM 589 O O . GLU A 1 78 ? -27.194 14.925 5.640 1.00 82.94 78 GLU A O 1
ATOM 594 N N . GLU A 1 79 ? -28.194 16.522 4.417 1.00 84.75 79 GLU A N 1
ATOM 595 C CA . GLU A 1 79 ? -28.531 15.646 3.288 1.00 84.75 79 GLU A CA 1
ATOM 596 C C . GLU A 1 79 ? -27.278 15.080 2.613 1.00 84.75 79 GLU A C 1
ATOM 598 O O . GLU A 1 79 ? -27.222 13.888 2.303 1.00 84.75 79 GLU A O 1
ATOM 603 N N . HIS A 1 80 ? -26.249 15.914 2.436 1.00 85.62 80 HIS A N 1
ATOM 604 C CA . HIS A 1 80 ? -24.972 15.500 1.860 1.00 85.62 80 HIS A CA 1
ATOM 605 C C . HIS A 1 80 ? -24.307 14.397 2.687 1.00 85.62 80 HIS A C 1
ATOM 607 O O . HIS A 1 80 ? -23.975 13.331 2.160 1.00 85.62 80 HIS A O 1
ATOM 613 N N . TRP A 1 81 ? -24.147 14.611 3.995 1.00 85.19 81 TRP A N 1
ATOM 614 C CA . TRP A 1 81 ? -23.498 13.626 4.860 1.00 85.19 81 TRP A CA 1
ATOM 615 C C . TRP A 1 81 ? -24.333 12.356 5.048 1.00 85.19 81 TRP A C 1
ATOM 617 O O . TRP A 1 81 ? -23.761 11.273 5.180 1.00 85.19 81 TRP A O 1
ATOM 627 N N . GLU A 1 82 ? -25.663 12.446 4.995 1.00 84.88 82 GLU A N 1
ATOM 628 C CA . GLU A 1 82 ? -26.540 11.273 4.997 1.00 84.88 82 GLU A CA 1
ATOM 629 C C . GLU A 1 82 ? -26.424 10.460 3.695 1.00 84.88 82 GLU A C 1
ATOM 631 O O . GLU A 1 82 ? -26.411 9.227 3.749 1.00 84.88 82 GLU A O 1
ATOM 636 N N . LYS A 1 83 ? -26.264 11.114 2.534 1.00 85.00 83 LYS A N 1
ATOM 637 C CA . LYS A 1 83 ? -25.971 10.434 1.259 1.00 85.00 83 LYS A CA 1
ATOM 638 C C . LYS A 1 83 ? -24.637 9.692 1.326 1.00 85.00 83 LYS A C 1
ATOM 640 O O . LYS A 1 83 ? -24.590 8.505 1.023 1.00 85.00 83 LYS A O 1
ATOM 645 N N . VAL A 1 84 ? -23.579 10.355 1.797 1.00 85.00 84 VAL A N 1
ATOM 646 C CA . VAL A 1 84 ? -22.258 9.730 1.989 1.00 85.00 84 VAL A CA 1
ATOM 647 C C . VAL A 1 84 ? -22.348 8.531 2.939 1.00 85.00 84 VAL A C 1
ATOM 649 O O . VAL A 1 84 ? -21.802 7.469 2.641 1.00 85.00 84 VAL A O 1
ATOM 652 N N . ARG A 1 85 ? -23.066 8.667 4.064 1.00 85.50 85 ARG A N 1
ATOM 653 C CA . ARG A 1 85 ? -23.302 7.570 5.017 1.00 85.50 85 ARG A CA 1
ATOM 654 C C . ARG A 1 85 ? -23.968 6.372 4.338 1.00 85.50 85 ARG A C 1
ATOM 656 O O . ARG A 1 85 ? -23.517 5.247 4.522 1.00 85.50 85 ARG A O 1
ATOM 663 N N . ARG A 1 86 ? -25.001 6.615 3.524 1.00 86.12 86 ARG A N 1
ATOM 664 C CA . ARG A 1 86 ? -25.696 5.569 2.764 1.00 86.12 86 ARG A CA 1
ATOM 665 C C . ARG A 1 86 ? -24.761 4.851 1.793 1.00 86.12 86 ARG A C 1
ATOM 667 O O . ARG A 1 86 ? -24.825 3.632 1.716 1.00 86.12 86 ARG A O 1
ATOM 674 N N . THR A 1 87 ? -23.867 5.572 1.115 1.00 87.31 87 THR A N 1
ATOM 675 C CA . THR A 1 87 ? -22.856 4.953 0.246 1.00 87.31 87 THR A CA 1
ATOM 676 C C . THR A 1 87 ? -21.976 3.967 1.017 1.00 87.31 87 THR A C 1
ATOM 678 O O . THR A 1 87 ? -21.785 2.854 0.543 1.00 87.31 87 THR A O 1
ATOM 681 N N . PHE A 1 88 ? -21.488 4.325 2.215 1.00 87.12 88 PHE A N 1
ATOM 682 C CA . PHE A 1 88 ? -20.706 3.399 3.050 1.00 87.12 88 PHE A CA 1
ATOM 683 C C . PHE A 1 88 ? -21.497 2.143 3.431 1.00 87.12 88 PHE A C 1
ATOM 685 O O . PHE A 1 88 ? -20.966 1.035 3.335 1.00 87.12 88 PHE A O 1
ATOM 692 N N . ASP A 1 89 ? -22.753 2.318 3.848 1.00 84.50 89 ASP A N 1
ATOM 693 C CA . ASP A 1 89 ? -23.619 1.210 4.259 1.00 84.50 89 ASP A CA 1
ATOM 694 C C . ASP A 1 89 ? -23.927 0.258 3.092 1.00 84.50 89 ASP A C 1
ATOM 696 O O . ASP A 1 89 ? -23.873 -0.959 3.258 1.00 84.50 89 ASP A O 1
ATOM 700 N N . GLU A 1 90 ? -24.246 0.805 1.914 1.00 88.94 90 GLU A N 1
ATOM 701 C CA . GLU A 1 90 ? -24.632 0.028 0.732 1.00 88.94 90 GLU A CA 1
ATOM 702 C C . GLU A 1 90 ? -23.430 -0.651 0.060 1.00 88.94 90 GLU A C 1
ATOM 704 O O . GLU A 1 90 ? -23.533 -1.806 -0.349 1.00 88.94 90 GLU A O 1
ATOM 709 N N . SER A 1 91 ? -22.282 0.028 -0.037 1.00 87.00 91 SER A N 1
ATOM 710 C CA . SER A 1 91 ? -21.104 -0.510 -0.728 1.00 87.00 91 SER A CA 1
ATOM 711 C C . SER A 1 91 ? -20.245 -1.428 0.151 1.00 87.00 91 SER A C 1
ATOM 713 O O . SER A 1 91 ? -19.382 -2.143 -0.359 1.00 87.00 91 SER A O 1
ATOM 715 N N . GLY A 1 92 ? -20.413 -1.375 1.478 1.00 86.88 92 GLY A N 1
ATOM 716 C CA . GLY A 1 92 ? -19.569 -2.095 2.434 1.00 86.88 92 GLY A CA 1
ATOM 717 C C . GLY A 1 92 ? -18.136 -1.556 2.531 1.00 86.88 92 GLY A C 1
ATOM 718 O O . GLY A 1 92 ? -17.229 -2.293 2.934 1.00 86.88 92 GLY A O 1
ATOM 719 N N . LEU A 1 93 ? -17.915 -0.291 2.148 1.00 88.56 93 LEU A N 1
ATOM 720 C CA . LEU A 1 93 ? -16.626 0.386 2.313 1.00 88.56 93 LEU A CA 1
ATOM 721 C C . LEU A 1 93 ? -16.251 0.431 3.797 1.00 88.56 93 LEU A C 1
ATOM 723 O O . LEU A 1 93 ? -17.033 0.830 4.654 1.00 88.56 93 LEU A O 1
ATOM 727 N N . SER A 1 94 ? -15.023 0.027 4.099 1.00 87.62 94 SER A N 1
ATOM 728 C CA . SER A 1 94 ? -14.572 -0.204 5.475 1.00 87.62 94 SER A CA 1
ATOM 729 C C . SER A 1 94 ? -13.318 0.588 5.848 1.00 87.62 94 SER A C 1
ATOM 731 O O . SER A 1 94 ? -12.942 0.617 7.028 1.00 87.62 94 SER A O 1
ATOM 733 N N . ALA A 1 95 ? -12.694 1.237 4.860 1.00 88.38 95 ALA A N 1
ATOM 734 C CA . ALA A 1 95 ? -11.638 2.216 5.048 1.00 88.38 95 ALA A CA 1
ATOM 735 C C . ALA A 1 95 ? -11.589 3.248 3.899 1.00 88.38 95 ALA A C 1
ATOM 737 O O . ALA A 1 95 ? -12.033 2.978 2.786 1.00 88.38 95 ALA A O 1
ATOM 738 N N . CYS A 1 96 ? -11.017 4.416 4.171 1.00 87.69 96 CYS A N 1
ATOM 739 C CA . CYS A 1 96 ? -10.602 5.412 3.189 1.00 87.69 96 CYS A CA 1
ATOM 740 C C . CYS A 1 96 ? -9.118 5.704 3.394 1.00 87.69 96 CYS A C 1
ATOM 742 O O . CYS A 1 96 ? -8.674 5.890 4.531 1.00 87.69 96 CYS A O 1
ATOM 744 N N . VAL A 1 97 ? -8.363 5.772 2.304 1.00 85.31 97 VAL A N 1
ATOM 745 C CA . VAL A 1 97 ? -6.943 6.129 2.302 1.00 85.31 97 VAL A CA 1
ATOM 746 C C . VAL A 1 97 ? -6.812 7.469 1.597 1.00 85.31 97 VAL A C 1
ATOM 748 O O . VAL A 1 97 ? -6.787 7.534 0.381 1.00 85.31 97 VAL A O 1
ATOM 751 N N . ASN A 1 98 ? -6.784 8.572 2.336 1.00 79.44 98 ASN A N 1
ATOM 752 C CA . ASN A 1 98 ? -6.772 9.897 1.727 1.00 79.44 98 ASN A CA 1
ATOM 753 C C . ASN A 1 98 ? -5.402 10.224 1.123 1.00 79.44 98 ASN A C 1
ATOM 755 O O . ASN A 1 98 ? -4.561 10.750 1.844 1.00 79.44 98 ASN A O 1
ATOM 759 N N . LEU A 1 99 ? -5.188 9.957 -0.168 1.00 72.62 99 LEU A N 1
ATOM 760 C CA . LEU A 1 99 ? -3.922 10.247 -0.854 1.00 72.62 99 LEU A CA 1
ATOM 761 C C . LEU A 1 99 ? -3.833 11.660 -1.471 1.00 72.62 99 LEU A C 1
ATOM 763 O O . LEU A 1 99 ? -2.805 11.983 -2.053 1.00 72.62 99 LEU A O 1
ATOM 767 N N . ALA A 1 100 ? -4.864 12.512 -1.352 1.00 52.78 100 ALA A N 1
ATOM 768 C CA . ALA A 1 100 ? -4.991 13.728 -2.174 1.00 52.78 100 ALA A CA 1
ATOM 769 C C . ALA A 1 100 ? -5.128 15.065 -1.411 1.00 52.78 100 ALA A C 1
ATOM 771 O O . ALA A 1 100 ? -5.224 16.113 -2.055 1.00 52.78 100 ALA A O 1
ATOM 772 N N . ALA A 1 101 ? -5.152 15.069 -0.074 1.00 57.78 101 ALA A N 1
ATOM 773 C CA . ALA A 1 101 ? -5.333 16.294 0.710 1.00 57.78 101 ALA A CA 1
ATOM 774 C C . ALA A 1 101 ? -4.075 16.649 1.503 1.00 57.78 101 ALA A C 1
ATOM 776 O O . ALA A 1 101 ? -3.745 16.001 2.492 1.00 57.78 101 ALA A O 1
ATOM 777 N N . SER A 1 102 ? -3.422 17.729 1.090 1.00 50.34 102 SER A N 1
ATOM 778 C CA . SER A 1 102 ? -2.186 18.194 1.696 1.00 50.34 102 SER A CA 1
ATOM 779 C C . SER A 1 102 ? -2.392 18.724 3.109 1.00 50.34 102 SER A C 1
ATOM 781 O O . SER A 1 102 ? -1.798 18.205 4.050 1.00 50.34 102 SER A O 1
ATOM 783 N N . ASP A 1 103 ? -3.247 19.721 3.316 1.00 57.59 103 ASP A N 1
ATOM 784 C CA . ASP A 1 103 ? -3.469 20.348 4.624 1.00 57.59 103 ASP A CA 1
ATOM 785 C C . ASP A 1 103 ? -4.705 19.762 5.318 1.00 57.59 103 ASP A C 1
ATOM 787 O O . ASP A 1 103 ? -5.827 20.227 5.115 1.00 57.59 103 ASP A O 1
ATOM 791 N N . MET A 1 104 ? -4.516 18.755 6.172 1.00 61.47 104 MET A N 1
ATOM 792 C CA . MET A 1 104 ? -5.609 18.216 6.982 1.00 61.47 104 MET A CA 1
ATOM 793 C C . MET A 1 104 ? -5.440 18.551 8.460 1.00 61.47 104 MET A C 1
ATOM 795 O O . MET A 1 104 ? -4.735 17.869 9.193 1.00 61.47 104 MET A O 1
ATOM 799 N N . GLY A 1 105 ? -6.142 19.598 8.901 1.00 70.00 105 GLY A N 1
ATOM 800 C CA . GLY A 1 105 ? -6.440 19.809 10.319 1.00 70.00 105 GLY A CA 1
ATOM 801 C C . GLY A 1 105 ? -7.461 18.770 10.782 1.00 70.00 105 GLY A C 1
ATOM 802 O O . GLY A 1 105 ? -7.120 17.624 11.063 1.00 70.00 105 GLY A O 1
ATOM 803 N N . ARG A 1 106 ? -8.743 19.140 10.787 1.00 76.38 106 ARG A N 1
ATOM 804 C CA . ARG A 1 106 ? -9.859 18.221 11.046 1.00 76.38 106 ARG A CA 1
ATOM 805 C C . ARG A 1 106 ? -10.506 17.776 9.736 1.00 76.38 106 ARG A C 1
ATOM 807 O O . ARG A 1 106 ? -11.106 18.598 9.046 1.00 76.38 106 ARG A O 1
ATOM 814 N N . ALA A 1 107 ? -10.488 16.477 9.444 1.00 76.50 107 ALA A N 1
ATOM 815 C CA . ALA A 1 107 ? -11.293 15.928 8.355 1.00 76.50 107 ALA A CA 1
ATOM 816 C C . ALA A 1 107 ? -12.778 15.889 8.767 1.00 76.50 107 ALA A C 1
ATOM 818 O O . ALA A 1 107 ? -13.155 15.204 9.721 1.00 76.50 107 ALA A O 1
ATOM 819 N N . ARG A 1 108 ? -13.640 16.642 8.069 1.00 76.75 108 ARG A N 1
ATOM 820 C CA . ARG A 1 108 ? -15.076 16.750 8.402 1.00 76.75 108 ARG A CA 1
ATOM 821 C C . ARG A 1 108 ? -15.833 15.440 8.188 1.00 76.75 108 ARG A C 1
ATOM 823 O O . ARG A 1 108 ? -16.752 15.135 8.941 1.00 76.75 108 ARG A O 1
ATOM 830 N N . CYS A 1 109 ? -15.378 14.609 7.251 1.00 80.94 109 CYS A N 1
ATOM 831 C CA . CYS A 1 109 ? -15.956 13.292 6.998 1.00 80.94 109 CYS A CA 1
ATOM 832 C C . CYS A 1 109 ? -15.774 12.293 8.157 1.00 80.94 109 CYS A C 1
ATOM 834 O O . CYS A 1 109 ? -16.463 11.274 8.171 1.00 80.94 109 CYS A O 1
ATOM 836 N N . LEU A 1 110 ? -14.899 12.555 9.141 1.00 85.38 110 LEU A N 1
ATOM 837 C CA . LEU A 1 110 ? -14.663 11.628 10.257 1.00 85.38 110 LEU A CA 1
ATOM 838 C C . LEU A 1 110 ? -15.905 11.403 11.116 1.00 85.38 110 LEU A C 1
ATOM 840 O O . LEU A 1 110 ? -16.073 10.300 11.629 1.00 85.38 110 LEU A O 1
ATOM 844 N N . ASP A 1 111 ? -16.788 12.396 11.246 1.00 80.25 111 ASP A N 1
ATOM 845 C CA . ASP A 1 111 ? -18.066 12.227 11.945 1.00 80.25 111 ASP A CA 1
ATOM 846 C C . ASP A 1 111 ? -18.951 11.196 11.220 1.00 80.25 111 ASP A C 1
ATOM 848 O O . ASP A 1 111 ? -19.523 10.303 11.845 1.00 80.25 111 ASP A O 1
ATOM 852 N N . THR A 1 112 ? -19.007 11.266 9.889 1.00 83.56 112 THR A N 1
ATOM 853 C CA . THR A 1 112 ? -19.752 10.325 9.041 1.00 83.56 112 THR A CA 1
ATOM 854 C C . THR A 1 112 ? -19.121 8.933 9.058 1.00 83.56 112 THR A C 1
ATOM 856 O O . THR A 1 112 ? -19.821 7.942 9.257 1.00 83.56 112 THR A O 1
ATOM 859 N N . MET A 1 113 ? -17.794 8.842 8.946 1.00 84.88 113 MET A N 1
ATOM 860 C CA . MET A 1 113 ? -17.068 7.568 9.017 1.00 84.88 113 MET A CA 1
ATOM 861 C C . MET A 1 113 ? -17.171 6.916 10.400 1.00 84.88 113 MET A C 1
ATOM 863 O O . MET A 1 113 ? -17.219 5.696 10.512 1.00 84.88 113 MET A O 1
ATOM 867 N N . ALA A 1 114 ? -17.253 7.708 11.476 1.00 80.94 114 ALA A N 1
ATOM 868 C CA . ALA A 1 114 ? -17.434 7.194 12.835 1.00 80.94 114 ALA A CA 1
ATOM 869 C C . ALA A 1 114 ? -18.795 6.521 13.011 1.00 80.94 114 ALA A C 1
ATOM 871 O O . ALA A 1 114 ? -18.921 5.673 13.885 1.00 80.94 114 ALA A O 1
ATOM 872 N N . ARG A 1 115 ? -19.788 6.894 12.192 1.00 79.00 115 ARG A N 1
ATOM 873 C CA . ARG A 1 115 ? -21.125 6.286 12.157 1.00 79.00 115 ARG A CA 1
ATOM 874 C C . ARG A 1 115 ? -21.219 5.065 11.242 1.00 79.00 115 ARG A C 1
ATOM 876 O O . ARG A 1 115 ? -22.153 4.291 11.422 1.00 79.00 115 ARG A O 1
ATOM 883 N N . SER A 1 116 ? -20.298 4.896 10.288 1.00 77.06 116 SER A N 1
ATOM 884 C CA . SER A 1 116 ? -20.207 3.698 9.433 1.00 77.06 116 SER A CA 1
ATOM 885 C C . SER A 1 116 ? -19.162 2.682 9.911 1.00 77.06 116 SER A C 1
ATOM 887 O O . SER A 1 116 ? -19.169 1.529 9.487 1.00 77.06 116 SER A O 1
ATOM 889 N N . GLY A 1 117 ? -18.267 3.077 10.822 1.00 77.19 117 GLY A N 1
ATOM 890 C CA . GLY A 1 117 ? -17.196 2.231 11.352 1.00 77.19 117 GLY A CA 1
ATOM 891 C C . GLY A 1 117 ? -16.013 2.108 10.391 1.00 77.19 117 GLY A C 1
ATOM 892 O O . GLY A 1 117 ? -15.109 1.296 10.621 1.00 77.19 117 GLY A O 1
ATOM 893 N N . ALA A 1 118 ? -16.011 2.906 9.320 1.00 85.31 118 ALA A N 1
ATOM 894 C CA . ALA A 1 118 ? -14.946 2.955 8.334 1.00 85.31 118 ALA A CA 1
ATOM 895 C C . ALA A 1 118 ? -13.699 3.630 8.916 1.00 85.31 118 ALA A C 1
ATOM 897 O O . ALA A 1 118 ? -13.804 4.656 9.580 1.00 85.31 118 ALA A O 1
ATOM 898 N N . LEU A 1 119 ? -12.519 3.063 8.656 1.00 87.94 119 LEU A N 1
ATOM 899 C CA . LEU A 1 119 ? -11.241 3.649 9.067 1.00 87.94 119 LEU A CA 1
ATOM 900 C C . LEU A 1 119 ? -10.799 4.753 8.109 1.00 87.94 119 LEU A C 1
ATOM 902 O O . LEU A 1 119 ? -10.952 4.612 6.906 1.00 87.94 119 LEU A O 1
ATOM 906 N N . MET A 1 120 ? -10.161 5.801 8.614 1.00 88.44 120 MET A N 1
ATOM 907 C CA . MET A 1 120 ? -9.492 6.804 7.794 1.00 88.44 120 MET A CA 1
ATOM 908 C C . MET A 1 120 ? -7.985 6.741 8.010 1.00 88.44 120 MET A C 1
ATOM 910 O O . MET A 1 120 ? -7.502 6.972 9.118 1.00 88.44 120 MET A O 1
ATOM 914 N N . LEU A 1 121 ? -7.248 6.444 6.945 1.00 87.69 121 LEU A N 1
ATOM 915 C CA . LEU A 1 121 ? -5.809 6.660 6.859 1.00 87.69 121 LEU A CA 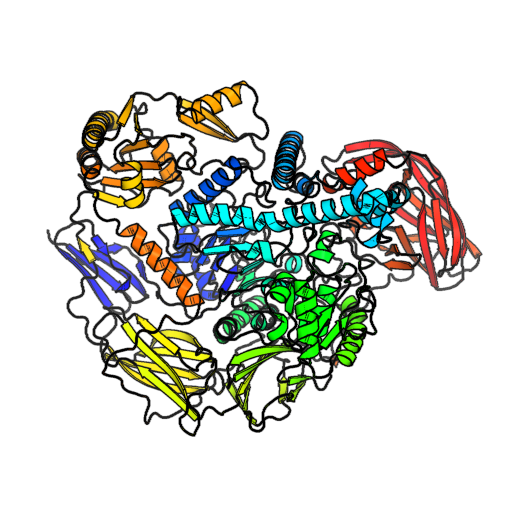1
ATOM 916 C C . LEU A 1 121 ? -5.586 7.949 6.094 1.00 87.69 121 LEU A C 1
ATOM 918 O O . LEU A 1 121 ? -6.178 8.154 5.035 1.00 87.69 121 LEU A O 1
ATOM 922 N N . VAL A 1 122 ? -4.750 8.826 6.628 1.00 82.69 122 VAL A N 1
ATOM 923 C CA . VAL A 1 122 ? -4.465 10.101 5.977 1.00 82.69 122 VAL A CA 1
ATOM 924 C C . VAL A 1 122 ? -3.072 10.075 5.399 1.00 82.69 122 VAL A C 1
ATOM 926 O O . VAL A 1 122 ? -2.129 9.620 6.045 1.00 82.69 122 VAL A O 1
ATOM 929 N N . ASN A 1 123 ? -2.934 10.558 4.177 1.00 77.75 123 ASN A N 1
ATOM 930 C CA . ASN A 1 123 ? -1.633 10.879 3.646 1.00 77.75 123 ASN A CA 1
ATOM 931 C C . ASN A 1 123 ? -1.288 12.287 4.131 1.00 77.75 123 ASN A C 1
ATOM 933 O O . ASN A 1 123 ? -2.023 13.218 3.809 1.00 77.75 123 ASN A O 1
ATOM 937 N N . PRO A 1 124 ? -0.217 12.483 4.921 1.00 65.50 124 PRO A N 1
ATOM 938 C CA . PRO A 1 124 ? 0.233 13.826 5.299 1.00 65.50 124 PRO A CA 1
ATOM 939 C C . PRO A 1 124 ? 0.850 14.587 4.111 1.00 65.50 124 PRO A C 1
ATOM 941 O O . PRO A 1 124 ? 1.429 15.659 4.288 1.00 65.50 124 PRO A O 1
ATOM 944 N N . ASP A 1 125 ? 0.766 13.992 2.929 1.00 61.75 125 ASP A N 1
ATOM 945 C CA . ASP A 1 125 ? 1.426 14.367 1.708 1.00 61.75 125 ASP A CA 1
ATOM 946 C C . ASP A 1 125 ? 0.891 15.643 1.082 1.00 61.75 125 ASP A C 1
ATOM 948 O O . ASP A 1 125 ? -0.291 15.797 0.789 1.00 61.75 125 ASP A O 1
ATOM 952 N N . THR A 1 126 ? 1.810 16.545 0.794 1.00 55.16 126 THR A N 1
ATOM 953 C CA . THR A 1 126 ? 1.632 17.600 -0.182 1.00 55.16 126 THR A CA 1
ATOM 954 C C . THR A 1 126 ? 2.196 17.154 -1.519 1.00 55.16 126 THR A C 1
ATOM 956 O O . THR A 1 126 ? 3.250 16.551 -1.536 1.00 55.16 126 THR A O 1
ATOM 959 N N . ARG A 1 127 ? 1.599 17.520 -2.664 1.00 52.78 127 ARG A N 1
ATOM 960 C CA . ARG A 1 127 ? 2.225 17.232 -3.980 1.00 52.78 127 ARG A CA 1
ATOM 961 C C . ARG A 1 127 ? 3.743 17.510 -4.045 1.00 52.78 127 ARG A C 1
ATOM 963 O O . ARG A 1 127 ? 4.445 16.772 -4.723 1.00 52.78 127 ARG A O 1
ATOM 970 N N . PRO A 1 128 ? 4.254 18.531 -3.333 1.00 48.06 128 PRO A N 1
ATOM 971 C CA . PRO A 1 128 ? 5.668 18.733 -3.029 1.00 48.06 128 PRO A CA 1
ATOM 972 C C . PRO A 1 128 ? 6.425 17.649 -2.282 1.00 48.06 128 PRO A C 1
ATOM 974 O O . PRO A 1 128 ? 7.512 17.247 -2.702 1.00 48.06 128 PRO A O 1
ATOM 977 N N . THR A 1 129 ? 5.858 17.171 -1.185 1.00 52.06 129 THR A N 1
ATOM 978 C CA . THR A 1 129 ? 6.382 16.023 -0.469 1.00 52.06 129 THR A CA 1
ATOM 979 C C . THR A 1 129 ? 6.082 14.708 -1.160 1.00 52.06 129 THR A C 1
ATOM 981 O O . THR A 1 129 ? 6.832 13.799 -0.867 1.00 52.06 129 THR A O 1
ATOM 984 N N . SER A 1 130 ? 5.128 14.588 -2.099 1.00 52.47 130 SER A N 1
ATOM 985 C CA . SER A 1 130 ? 4.777 13.300 -2.732 1.00 52.47 130 SER A CA 1
ATOM 986 C C . SER A 1 130 ? 6.007 12.649 -3.318 1.00 52.47 130 SER A C 1
ATOM 988 O O . SER A 1 130 ? 6.136 11.443 -3.307 1.00 52.47 130 SER A O 1
ATOM 990 N N . PHE A 1 131 ? 6.972 13.451 -3.735 1.00 55.50 131 PHE A N 1
ATOM 991 C CA . PHE A 1 131 ? 8.209 12.997 -4.331 1.00 55.50 131 PHE A CA 1
ATOM 992 C C . PHE A 1 131 ? 9.379 12.898 -3.340 1.00 55.50 131 PHE A C 1
ATOM 994 O O . PHE A 1 131 ? 10.524 13.005 -3.748 1.00 55.50 131 PHE A O 1
ATOM 1001 N N . LEU A 1 132 ? 9.120 12.777 -2.035 1.00 58.28 132 LEU A N 1
ATOM 1002 C CA . LEU A 1 132 ? 10.071 12.888 -0.911 1.00 58.28 132 LEU A CA 1
ATOM 1003 C C . LEU A 1 132 ? 11.365 13.666 -1.247 1.00 58.28 132 LEU A C 1
ATOM 1005 O O . LEU A 1 132 ? 12.441 13.084 -1.433 1.00 58.28 132 LEU A O 1
ATOM 1009 N N . PRO A 1 133 ? 11.336 15.001 -1.221 1.00 52.72 133 PRO A N 1
ATOM 1010 C CA . PRO A 1 133 ? 12.568 15.770 -1.277 1.00 52.72 133 PRO A CA 1
ATOM 1011 C C . PRO A 1 133 ? 13.368 15.730 0.037 1.00 52.72 133 PRO A C 1
ATOM 1013 O O . PRO A 1 133 ? 14.479 16.257 0.068 1.00 52.72 133 PRO A O 1
ATOM 1016 N N . VAL A 1 134 ? 12.878 15.057 1.085 1.00 54.72 134 VAL A N 1
ATOM 1017 C CA . VAL A 1 134 ? 13.572 14.946 2.371 1.00 54.72 134 VAL A CA 1
ATOM 1018 C C . VAL A 1 134 ? 14.791 14.037 2.210 1.00 54.72 134 VAL A C 1
ATOM 1020 O O . VAL A 1 134 ? 14.746 12.820 2.357 1.00 54.72 134 VAL A O 1
ATOM 1023 N N . GLY A 1 135 ? 15.918 14.659 1.862 1.00 56.81 135 GLY A N 1
ATOM 1024 C CA . GLY A 1 135 ? 17.218 14.132 2.251 1.00 56.81 135 GLY A CA 1
ATOM 1025 C C . GLY A 1 135 ? 17.275 14.071 3.774 1.00 56.81 135 GLY A C 1
ATOM 1026 O O . GLY A 1 135 ? 16.404 14.600 4.453 1.00 56.81 135 GLY A O 1
ATOM 1027 N N . ASN A 1 136 ? 18.305 13.467 4.340 1.00 59.78 136 ASN A N 1
ATOM 1028 C CA . ASN A 1 136 ? 18.511 13.392 5.788 1.00 59.78 136 ASN A CA 1
ATOM 1029 C C . ASN A 1 136 ? 18.755 14.771 6.469 1.00 59.78 136 ASN A C 1
ATOM 1031 O O . ASN A 1 136 ? 19.615 14.884 7.337 1.00 59.78 136 ASN A O 1
ATOM 1035 N N . ASN A 1 137 ? 18.062 15.842 6.061 1.00 73.19 137 ASN A N 1
ATOM 1036 C CA . ASN A 1 137 ? 18.035 17.137 6.713 1.00 73.19 137 ASN A CA 1
ATOM 1037 C C . ASN A 1 137 ? 17.121 17.061 7.953 1.00 73.19 137 ASN A C 1
ATOM 1039 O O . ASN A 1 137 ? 15.912 16.863 7.809 1.00 73.19 137 ASN A O 1
ATOM 1043 N N . PRO A 1 138 ? 17.673 17.238 9.166 1.00 77.19 138 PRO A N 1
ATOM 1044 C CA . PRO A 1 138 ? 16.903 17.147 10.402 1.00 77.19 138 PRO A CA 1
ATOM 1045 C C . PRO A 1 138 ? 15.728 18.127 10.492 1.00 77.19 138 PRO A C 1
ATOM 1047 O O . PRO A 1 138 ? 14.663 17.730 10.953 1.00 77.19 138 PRO A O 1
ATOM 1050 N N . ASP A 1 139 ? 15.879 19.366 10.016 1.00 75.56 139 ASP A N 1
ATOM 1051 C CA . ASP A 1 139 ? 14.822 20.385 10.110 1.00 75.56 139 ASP A CA 1
ATOM 1052 C C . ASP A 1 139 ? 13.629 20.030 9.217 1.00 75.56 139 ASP A C 1
ATOM 1054 O O . ASP A 1 139 ? 12.468 20.256 9.563 1.00 75.56 139 ASP A O 1
ATOM 1058 N N . GLU A 1 140 ? 13.926 19.416 8.071 1.00 75.06 140 GLU A N 1
ATOM 1059 C CA . GLU A 1 140 ? 12.932 18.922 7.129 1.00 75.06 140 GLU A CA 1
ATOM 1060 C C . GLU A 1 140 ? 12.183 17.697 7.682 1.00 75.06 140 GLU A C 1
ATOM 1062 O O . GLU A 1 140 ? 10.956 17.588 7.583 1.00 75.06 140 GLU A O 1
ATOM 1067 N N . LEU A 1 141 ? 12.908 16.787 8.335 1.00 78.69 141 LEU A N 1
ATOM 1068 C CA . LEU A 1 141 ? 12.321 15.622 8.992 1.00 78.69 141 LEU A CA 1
ATOM 1069 C C . LEU A 1 141 ? 11.448 16.015 10.196 1.00 78.69 141 LEU A C 1
ATOM 1071 O O . LEU A 1 141 ? 10.322 15.521 10.333 1.00 78.69 141 LEU A O 1
ATOM 1075 N N . ASP A 1 142 ? 11.936 16.919 11.049 1.00 81.88 142 ASP A N 1
ATOM 1076 C CA . ASP A 1 142 ? 11.210 17.426 12.218 1.00 81.88 142 ASP A CA 1
ATOM 1077 C C . ASP A 1 142 ? 9.968 18.213 11.776 1.00 81.88 142 ASP A C 1
ATOM 1079 O O . ASP A 1 142 ? 8.880 18.054 12.328 1.00 81.88 142 ASP A O 1
ATOM 1083 N N . GLY A 1 143 ? 10.079 19.004 10.716 1.00 79.50 143 GLY A N 1
ATOM 1084 C CA . GLY A 1 143 ? 8.953 19.728 10.160 1.00 79.50 143 GLY A CA 1
ATOM 1085 C C . GLY A 1 143 ? 7.822 18.834 9.632 1.00 79.50 143 GLY A C 1
ATOM 1086 O O . GLY A 1 143 ? 6.644 19.087 9.897 1.00 79.50 143 GLY A O 1
ATOM 1087 N N . MET A 1 144 ? 8.157 17.760 8.906 1.00 79.44 144 MET A N 1
ATOM 1088 C CA . MET A 1 144 ? 7.155 16.802 8.416 1.00 79.44 144 MET A CA 1
ATOM 1089 C C . MET A 1 144 ? 6.540 16.008 9.574 1.00 79.44 144 MET A C 1
ATOM 1091 O O . MET A 1 144 ? 5.322 15.822 9.636 1.00 79.44 144 MET A O 1
ATOM 1095 N N . SER A 1 145 ? 7.369 15.634 10.553 1.00 84.31 145 SER A N 1
ATOM 1096 C CA . SER A 1 145 ? 6.909 15.006 11.795 1.00 84.31 145 SER A CA 1
ATOM 1097 C C . SER A 1 145 ? 5.902 15.898 12.523 1.00 84.31 145 SER A C 1
ATOM 1099 O O . SER A 1 145 ? 4.839 15.421 12.913 1.00 84.31 145 SER A O 1
ATOM 1101 N N . GLN A 1 146 ? 6.173 17.205 12.638 1.00 85.25 146 GLN A N 1
ATOM 1102 C CA . GLN A 1 146 ? 5.257 18.172 13.248 1.00 85.25 146 GLN A CA 1
ATOM 1103 C C . GLN A 1 146 ? 3.890 18.174 12.560 1.00 85.25 146 GLN A C 1
ATOM 1105 O O . GLN A 1 146 ? 2.862 18.112 13.231 1.00 85.25 146 GLN A O 1
ATOM 1110 N N . ARG A 1 147 ? 3.863 18.217 11.225 1.00 82.12 147 ARG A N 1
ATOM 1111 C CA . ARG A 1 147 ? 2.622 18.186 10.436 1.00 82.12 147 ARG A CA 1
ATOM 1112 C C . ARG A 1 147 ? 1.794 16.937 10.740 1.00 82.12 147 ARG A C 1
ATOM 1114 O O . ARG A 1 147 ? 0.599 17.046 11.024 1.00 82.12 147 ARG A O 1
ATOM 1121 N N . MET A 1 148 ? 2.430 15.766 10.720 1.00 82.94 148 MET A N 1
ATOM 1122 C CA . MET A 1 148 ? 1.785 14.492 11.045 1.00 82.94 148 MET A CA 1
ATOM 1123 C C . MET A 1 148 ? 1.257 14.484 12.480 1.00 82.94 148 MET A C 1
ATOM 1125 O O . MET A 1 148 ? 0.097 14.162 12.714 1.00 82.94 148 MET A O 1
ATOM 1129 N N . ILE A 1 149 ? 2.075 14.906 13.440 1.00 87.50 149 ILE A N 1
ATOM 1130 C CA . ILE A 1 149 ? 1.726 14.974 14.861 1.00 87.50 149 ILE A CA 1
ATOM 1131 C C . ILE A 1 149 ? 0.525 15.899 15.101 1.00 87.50 149 ILE A C 1
ATOM 1133 O O . ILE A 1 149 ? -0.394 15.545 15.840 1.00 87.50 149 ILE A O 1
ATOM 1137 N N . LEU A 1 150 ? 0.488 17.073 14.469 1.00 87.75 150 LEU A N 1
ATOM 1138 C CA . LEU A 1 150 ? -0.641 17.998 14.588 1.00 87.75 150 LEU A CA 1
ATOM 1139 C C . LEU A 1 150 ? -1.902 17.436 13.916 1.00 87.75 150 LEU A C 1
ATOM 1141 O O . LEU A 1 150 ? -2.983 17.498 14.497 1.00 87.75 150 LEU A O 1
ATOM 1145 N N . THR A 1 151 ? -1.770 16.795 12.754 1.00 86.44 151 THR A N 1
ATOM 1146 C CA . THR A 1 151 ? -2.886 16.093 12.095 1.00 86.44 151 THR A CA 1
ATOM 1147 C C . THR A 1 151 ? -3.450 14.990 12.997 1.00 86.44 151 THR A C 1
ATOM 1149 O O . THR A 1 151 ? -4.663 14.887 13.189 1.00 86.44 151 THR A O 1
ATOM 1152 N N . ALA A 1 152 ? -2.577 14.181 13.607 1.00 87.19 152 ALA A N 1
ATOM 1153 C CA . ALA A 1 152 ? -2.964 13.132 14.544 1.00 87.19 152 ALA A CA 1
ATOM 1154 C C . ALA A 1 152 ? -3.722 13.704 15.746 1.00 87.19 152 ALA A C 1
ATOM 1156 O O . ALA A 1 152 ? -4.780 13.188 16.098 1.00 87.19 152 ALA A O 1
ATOM 1157 N N . GLN A 1 153 ? -3.223 14.792 16.340 1.00 88.31 153 GLN A N 1
ATOM 1158 C CA . GLN A 1 153 ? -3.851 15.452 17.488 1.00 88.31 153 GLN A CA 1
ATOM 1159 C C . GLN A 1 153 ? -5.200 16.110 17.145 1.00 88.31 153 GLN A C 1
ATOM 1161 O O . GLN A 1 153 ? -6.112 16.086 17.977 1.00 88.31 153 GLN A O 1
ATOM 1166 N N . ALA A 1 154 ? -5.359 16.660 15.937 1.00 86.06 154 ALA A N 1
ATOM 1167 C CA . ALA A 1 154 ? -6.612 17.270 15.477 1.00 86.06 154 ALA A CA 1
ATOM 1168 C C . ALA A 1 154 ? -7.715 16.225 15.235 1.00 86.06 154 ALA A C 1
ATOM 1170 O O . ALA A 1 154 ? -8.887 16.444 15.544 1.00 86.06 154 ALA A O 1
ATOM 1171 N N . ASN A 1 155 ? -7.332 15.045 14.744 1.00 86.25 155 ASN A N 1
ATOM 1172 C CA . ASN A 1 155 ? -8.254 13.938 14.478 1.00 86.25 155 ASN A CA 1
ATOM 1173 C C . ASN A 1 155 ? -8.319 12.925 15.637 1.00 86.25 155 ASN A C 1
ATOM 1175 O O . ASN A 1 155 ? -9.061 11.944 15.572 1.00 86.25 155 ASN A O 1
ATOM 1179 N N . ALA A 1 156 ? -7.572 13.170 16.723 1.00 84.00 156 ALA A N 1
ATOM 1180 C CA . ALA A 1 156 ? -7.426 12.263 17.857 1.00 84.00 156 ALA A CA 1
ATOM 1181 C C . ALA A 1 156 ? -8.766 11.868 18.485 1.00 84.00 156 ALA A C 1
ATOM 1183 O O . ALA A 1 156 ? -8.939 10.709 18.823 1.00 84.00 156 ALA A O 1
ATOM 1184 N N . ARG A 1 157 ? -9.764 12.755 18.553 1.00 81.75 157 ARG A N 1
ATOM 1185 C CA . ARG A 1 157 ? -11.051 12.408 19.180 1.00 81.75 157 ARG A CA 1
ATOM 1186 C C . ARG A 1 157 ? -11.843 11.287 18.504 1.00 81.75 157 ARG A C 1
ATOM 1188 O O . ARG A 1 157 ? -12.819 10.819 19.082 1.00 81.75 157 ARG A O 1
ATOM 1195 N N . TYR A 1 158 ? -11.461 10.888 17.291 1.00 85.31 158 TYR A N 1
ATOM 1196 C CA . TYR A 1 158 ? -12.140 9.842 16.541 1.00 85.31 158 TYR A CA 1
ATOM 1197 C C . TYR A 1 158 ? -11.350 8.530 16.578 1.00 85.31 158 TYR A C 1
ATOM 1199 O O . TYR A 1 158 ? -10.193 8.489 16.135 1.00 85.31 158 TYR A O 1
ATOM 1207 N N . PRO A 1 159 ? -11.968 7.425 17.034 1.00 80.06 159 PRO A N 1
ATOM 1208 C CA . PRO A 1 159 ? -11.321 6.118 17.023 1.00 80.06 159 PRO A CA 1
ATOM 1209 C C . PRO A 1 159 ? -11.156 5.560 15.602 1.00 80.06 159 PRO A C 1
ATOM 1211 O O . PRO A 1 159 ? -10.330 4.686 15.381 1.00 80.06 159 PRO A O 1
ATOM 1214 N N . ASN A 1 160 ? -11.899 6.087 14.624 1.00 85.38 160 ASN A N 1
ATOM 1215 C CA . ASN A 1 160 ? -11.799 5.677 13.226 1.00 85.38 160 ASN A CA 1
ATOM 1216 C C . ASN A 1 160 ? -10.554 6.209 12.495 1.00 85.38 160 ASN A C 1
ATOM 1218 O O . ASN A 1 160 ? -10.255 5.747 11.399 1.00 85.38 160 ASN A O 1
ATOM 1222 N N . PHE A 1 161 ? -9.831 7.172 13.068 1.00 87.88 161 PHE A N 1
ATOM 1223 C CA . PHE A 1 161 ? -8.596 7.669 12.480 1.00 87.88 161 PHE A CA 1
ATOM 1224 C C . PHE A 1 161 ? -7.503 6.619 12.713 1.00 87.88 161 PHE A C 1
ATOM 1226 O O . PHE A 1 161 ? -6.996 6.466 13.826 1.00 87.88 161 PHE A O 1
ATOM 1233 N N . GLY A 1 162 ? -7.209 5.850 11.664 1.00 85.00 162 GLY A N 1
ATOM 1234 C CA . GLY A 1 162 ? -6.366 4.656 11.705 1.00 85.00 162 GLY A CA 1
ATOM 1235 C C . GLY A 1 162 ? -4.869 4.957 11.704 1.00 85.00 162 GLY A C 1
ATOM 1236 O O . GLY A 1 162 ? -4.089 4.133 12.184 1.00 85.00 162 GLY A O 1
ATOM 1237 N N . GLY A 1 163 ? -4.481 6.139 11.220 1.00 89.75 163 GLY A N 1
ATOM 1238 C CA . GLY A 1 163 ? -3.100 6.607 11.173 1.00 89.75 163 GLY A CA 1
ATOM 1239 C C . GLY A 1 163 ? -2.726 7.154 9.804 1.00 89.75 163 GLY A C 1
ATOM 1240 O O . GLY A 1 163 ? -3.539 7.824 9.164 1.00 89.75 163 GLY A O 1
ATOM 1241 N N . PHE A 1 164 ? -1.496 6.887 9.371 1.00 87.50 164 PHE A N 1
ATOM 1242 C CA . PHE A 1 164 ? -0.919 7.533 8.196 1.00 87.50 164 PHE A CA 1
ATOM 1243 C C . PHE A 1 164 ? -0.593 6.534 7.091 1.00 87.50 164 PHE A C 1
ATOM 1245 O O . PHE A 1 164 ? 0.013 5.493 7.339 1.00 87.50 164 PHE A O 1
ATOM 1252 N N . CYS A 1 165 ? -0.961 6.878 5.861 1.00 85.69 165 CYS A N 1
ATOM 1253 C CA . CYS A 1 165 ? -0.403 6.251 4.672 1.00 85.69 165 CYS A CA 1
ATOM 1254 C C . CYS A 1 165 ? 0.598 7.227 4.076 1.00 85.69 165 CYS A C 1
ATOM 1256 O O . CYS A 1 165 ? 0.200 8.233 3.519 1.00 85.69 165 CYS A O 1
ATOM 1258 N N . PHE A 1 166 ? 1.878 6.928 4.203 1.00 80.06 166 PHE A N 1
ATOM 1259 C CA . PHE A 1 166 ? 3.005 7.563 3.538 1.00 80.06 166 PHE A CA 1
ATOM 1260 C C . PHE A 1 166 ? 2.867 7.350 2.020 1.00 80.06 166 PHE A C 1
ATOM 1262 O O . PHE A 1 166 ? 3.490 6.462 1.466 1.00 80.06 166 PHE A O 1
ATOM 1269 N N . GLY A 1 167 ? 1.972 8.047 1.327 1.00 68.31 167 GLY A N 1
ATOM 1270 C CA . GLY A 1 167 ? 1.843 7.915 -0.126 1.00 68.31 167 GLY A CA 1
ATOM 1271 C C . GLY A 1 167 ? 2.892 8.786 -0.799 1.00 68.31 167 GLY A C 1
ATOM 1272 O O . GLY A 1 167 ? 2.711 9.999 -0.822 1.00 68.31 167 GLY A O 1
ATOM 1273 N N . TRP A 1 168 ? 3.972 8.180 -1.304 1.00 67.50 168 TRP A N 1
ATOM 1274 C CA . TRP A 1 168 ? 5.059 8.899 -1.973 1.00 67.50 168 TRP A CA 1
ATOM 1275 C C . TRP A 1 168 ? 5.203 8.386 -3.409 1.00 67.50 168 TRP A C 1
ATOM 1277 O O . TRP A 1 168 ? 5.520 7.215 -3.631 1.00 67.50 168 TRP A O 1
ATOM 1287 N N . ASP A 1 169 ? 5.023 9.270 -4.382 1.00 61.97 169 ASP A N 1
ATOM 1288 C CA . ASP A 1 169 ? 5.547 9.083 -5.727 1.00 61.97 169 ASP A CA 1
ATOM 1289 C C . ASP A 1 169 ? 7.086 8.986 -5.670 1.00 61.97 169 ASP A C 1
ATOM 1291 O O . ASP A 1 169 ? 7.798 9.845 -5.157 1.00 61.97 169 ASP A O 1
ATOM 1295 N N . THR A 1 170 ? 7.643 7.883 -6.147 1.00 55.59 170 THR A N 1
ATOM 1296 C CA . THR A 1 170 ? 9.025 7.480 -5.850 1.00 55.59 170 THR A CA 1
ATOM 1297 C C . THR A 1 170 ? 10.080 8.232 -6.670 1.00 55.59 170 THR A C 1
ATOM 1299 O O . THR A 1 170 ? 11.285 8.109 -6.415 1.00 55.59 170 THR A O 1
ATOM 1302 N N . THR A 1 171 ? 9.657 9.045 -7.646 1.00 55.16 171 THR A N 1
ATOM 1303 C CA . THR A 1 171 ? 10.556 9.742 -8.585 1.00 55.16 171 THR A CA 1
ATOM 1304 C C . THR A 1 171 ? 11.512 10.731 -7.914 1.00 55.16 171 THR A C 1
ATOM 1306 O O . THR A 1 171 ? 12.592 10.990 -8.453 1.00 55.16 171 THR A O 1
ATOM 1309 N N . GLY A 1 172 ? 11.198 11.265 -6.730 1.00 49.38 172 GLY A N 1
ATOM 1310 C CA . GLY A 1 172 ? 12.054 12.276 -6.106 1.00 49.38 172 GLY A CA 1
ATOM 1311 C C . GLY A 1 172 ? 13.103 11.768 -5.107 1.00 49.38 172 GLY A C 1
ATOM 1312 O O . GLY A 1 172 ? 13.694 12.571 -4.391 1.00 49.38 172 GLY A O 1
ATOM 1313 N N . TYR A 1 173 ? 13.472 10.484 -5.117 1.00 52.25 173 TYR A N 1
ATOM 1314 C CA . TYR A 1 173 ? 14.722 10.034 -4.472 1.00 52.25 173 TYR A CA 1
ATOM 1315 C C . TYR A 1 173 ? 15.962 10.208 -5.355 1.00 52.25 173 TYR A C 1
ATOM 1317 O O . TYR A 1 173 ? 17.060 10.455 -4.844 1.00 52.25 173 TYR A O 1
ATOM 1325 N N . ALA A 1 174 ? 15.808 10.140 -6.675 1.00 52.00 174 ALA A N 1
ATOM 1326 C CA . ALA A 1 174 ? 16.926 10.183 -7.604 1.00 52.00 174 ALA A CA 1
ATOM 1327 C C . ALA A 1 174 ? 17.475 11.612 -7.754 1.00 52.00 174 ALA A C 1
ATOM 1329 O O . ALA A 1 174 ? 16.725 12.541 -8.069 1.00 52.00 174 ALA A O 1
ATOM 1330 N N . VAL A 1 175 ? 18.794 11.784 -7.599 1.00 50.09 175 VAL A N 1
ATOM 1331 C CA . VAL A 1 175 ? 19.484 12.956 -8.170 1.00 50.09 175 VAL A CA 1
ATOM 1332 C C . VAL A 1 175 ? 19.222 12.906 -9.676 1.00 50.09 175 VAL A C 1
ATOM 1334 O O . VAL A 1 175 ? 19.512 11.895 -10.311 1.00 50.09 175 VAL A O 1
ATOM 1337 N N . GLY A 1 176 ? 18.573 13.930 -10.229 1.00 50.59 176 GLY A N 1
ATOM 1338 C CA . GLY A 1 176 ? 18.071 13.904 -11.608 1.00 50.59 176 GLY A CA 1
ATOM 1339 C C . GLY A 1 176 ? 16.566 13.657 -11.741 1.00 50.59 176 GLY A C 1
ATOM 1340 O O . GLY A 1 176 ? 15.874 14.478 -12.342 1.00 50.59 176 GLY A O 1
ATOM 1341 N N . GLY A 1 177 ? 16.041 12.589 -11.129 1.00 53.41 177 GLY A N 1
ATOM 1342 C CA . GLY A 1 177 ? 14.612 12.230 -11.197 1.00 53.41 177 GLY A CA 1
ATOM 1343 C C . GLY A 1 177 ? 13.693 13.222 -10.481 1.00 53.41 177 GLY A C 1
ATOM 1344 O O . GLY A 1 177 ? 12.580 13.467 -10.937 1.00 53.41 177 GLY A O 1
ATOM 1345 N N . ARG A 1 178 ? 14.201 13.929 -9.460 1.00 60.06 178 ARG A N 1
ATOM 1346 C CA . ARG A 1 178 ? 13.509 15.059 -8.807 1.00 60.06 178 ARG A CA 1
ATOM 1347 C C . ARG A 1 178 ? 13.109 16.180 -9.763 1.00 60.06 178 ARG A C 1
ATOM 1349 O O . ARG A 1 178 ? 12.209 16.941 -9.446 1.00 60.06 178 ARG A O 1
ATOM 1356 N N . ARG A 1 179 ? 13.721 16.321 -10.943 1.00 59.91 179 ARG A N 1
ATOM 1357 C CA . ARG A 1 179 ? 13.271 17.330 -11.921 1.00 59.91 179 ARG A CA 1
ATOM 1358 C C . ARG A 1 179 ? 11.957 16.959 -12.614 1.00 59.91 179 ARG A C 1
ATOM 1360 O O . ARG A 1 179 ? 11.338 17.840 -13.206 1.00 59.91 179 ARG A O 1
ATOM 1367 N N . MET A 1 180 ? 11.462 15.727 -12.443 1.00 56.97 180 MET A N 1
ATOM 1368 C CA . MET A 1 180 ? 10.068 15.368 -12.745 1.00 56.97 180 MET A CA 1
ATOM 1369 C C . MET A 1 180 ? 9.071 16.234 -11.963 1.00 56.97 180 MET A C 1
ATOM 1371 O O . MET A 1 180 ? 7.994 16.534 -12.473 1.00 56.97 180 MET A O 1
ATOM 1375 N N . LEU A 1 181 ? 9.460 16.743 -10.786 1.00 59.06 181 LEU A N 1
ATOM 1376 C CA . LEU A 1 181 ? 8.651 17.674 -9.992 1.00 59.06 181 LEU A CA 1
ATOM 1377 C C . LEU A 1 181 ? 8.220 18.913 -10.750 1.00 59.06 181 LEU A C 1
ATOM 1379 O O . LEU A 1 181 ? 7.100 19.397 -10.590 1.00 59.06 181 LEU A O 1
ATOM 1383 N N . LEU A 1 182 ? 9.119 19.410 -11.596 1.00 62.25 182 LEU A N 1
ATOM 1384 C CA . LEU A 1 182 ? 8.863 20.595 -12.390 1.00 62.25 182 LEU A CA 1
ATOM 1385 C C . LEU A 1 182 ? 7.648 20.333 -13.289 1.00 62.25 182 LEU A C 1
ATOM 1387 O O . LEU A 1 182 ? 6.765 21.179 -13.358 1.00 62.25 182 LEU A O 1
ATOM 1391 N N . VAL A 1 183 ? 7.533 19.150 -13.912 1.00 58.31 183 VAL A N 1
ATOM 1392 C CA . VAL A 1 183 ? 6.424 18.776 -14.818 1.00 58.31 183 VAL A CA 1
ATOM 1393 C C . VAL A 1 183 ? 5.056 18.862 -14.130 1.00 58.31 183 VAL A C 1
ATOM 1395 O O . VAL A 1 183 ? 4.118 19.382 -14.730 1.00 58.31 183 VAL A O 1
ATOM 1398 N N . TYR A 1 184 ? 4.943 18.432 -12.871 1.00 55.97 184 TYR A N 1
ATOM 1399 C CA . TYR A 1 184 ? 3.663 18.385 -12.157 1.00 55.97 184 TYR A CA 1
ATOM 1400 C C . TYR A 1 184 ? 3.155 19.717 -11.613 1.00 55.97 184 TYR A C 1
ATOM 1402 O O . TYR A 1 184 ? 1.948 19.855 -11.412 1.00 55.97 184 TYR A O 1
ATOM 1410 N N . TRP A 1 185 ? 4.033 20.673 -11.298 1.00 57.44 185 TRP A N 1
ATOM 1411 C CA . TRP A 1 185 ? 3.647 21.844 -10.488 1.00 57.44 185 TRP A CA 1
ATOM 1412 C C . TRP A 1 185 ? 3.350 23.111 -11.291 1.00 57.44 185 TRP A C 1
ATOM 1414 O O . TRP A 1 185 ? 3.083 24.155 -10.703 1.00 57.44 185 TRP A O 1
ATOM 1424 N N . GLY A 1 186 ? 3.310 23.006 -12.622 1.00 50.91 186 GLY A N 1
ATOM 1425 C CA . GLY A 1 186 ? 2.991 24.119 -13.513 1.00 50.91 186 GLY A CA 1
ATOM 1426 C C . GLY A 1 186 ? 4.179 25.065 -13.694 1.00 50.91 186 GLY A C 1
ATOM 1427 O O . GLY A 1 186 ? 4.798 25.524 -12.738 1.00 50.91 186 GLY A O 1
ATOM 1428 N N . TRP A 1 187 ? 4.535 25.339 -14.948 1.00 49.69 187 TRP A N 1
ATOM 1429 C CA . TRP A 1 187 ? 5.721 26.129 -15.270 1.00 49.69 187 TRP A CA 1
ATOM 1430 C C . TRP A 1 187 ? 5.332 27.592 -15.508 1.00 49.69 187 TRP A C 1
ATOM 1432 O O . TRP A 1 187 ? 4.457 27.888 -16.322 1.00 49.69 187 TRP A O 1
ATOM 1442 N N . GLY A 1 188 ? 6.010 28.485 -14.783 1.00 51.94 188 GLY A N 1
ATOM 1443 C CA . GLY A 1 188 ? 5.908 29.952 -14.795 1.00 51.94 188 GLY A CA 1
ATOM 1444 C C . GLY A 1 188 ? 7.027 30.567 -13.930 1.00 51.94 188 GLY A C 1
ATOM 1445 O O . GLY A 1 188 ? 7.958 29.850 -13.559 1.00 51.94 188 GLY A O 1
ATOM 1446 N N . ASP A 1 189 ? 6.943 31.846 -13.542 1.00 43.78 189 ASP A N 1
ATOM 1447 C CA . ASP A 1 189 ? 8.003 32.612 -12.828 1.00 43.78 189 ASP A CA 1
ATOM 1448 C C . ASP A 1 189 ? 8.492 32.012 -11.489 1.00 43.78 189 ASP A C 1
ATOM 1450 O O . ASP A 1 189 ? 9.450 32.487 -10.886 1.00 43.78 189 ASP A O 1
ATOM 1454 N N . LYS A 1 190 ? 7.841 30.956 -10.994 1.00 53.78 190 LYS A N 1
ATOM 1455 C CA . LYS A 1 190 ? 8.162 30.278 -9.729 1.00 53.78 190 LYS A CA 1
ATOM 1456 C C . LYS A 1 190 ? 9.039 29.019 -9.902 1.00 53.78 190 LYS A C 1
ATOM 1458 O O . LYS A 1 190 ? 9.364 28.364 -8.914 1.00 53.78 190 LYS A O 1
ATOM 1463 N N . THR A 1 191 ? 9.444 28.702 -11.137 1.00 63.16 191 THR A N 1
ATOM 1464 C CA . THR A 1 191 ? 10.265 27.525 -11.499 1.00 63.16 191 THR A CA 1
ATOM 1465 C C . THR A 1 191 ? 11.673 27.585 -10.895 1.00 63.16 191 THR A C 1
ATOM 1467 O O . THR A 1 191 ? 12.164 26.577 -10.394 1.00 63.16 191 THR A O 1
ATOM 1470 N N . ASP A 1 192 ? 12.314 28.757 -10.886 1.00 67.44 192 ASP A N 1
ATOM 1471 C CA . ASP A 1 192 ? 13.696 28.896 -10.400 1.00 67.44 192 ASP A CA 1
ATOM 1472 C C . ASP A 1 192 ? 13.811 28.626 -8.904 1.00 67.44 192 ASP A C 1
ATOM 1474 O O . ASP A 1 192 ? 14.730 27.950 -8.456 1.00 67.44 192 ASP A O 1
ATOM 1478 N N . ALA A 1 193 ? 12.819 29.062 -8.134 1.00 66.50 193 ALA A N 1
ATOM 1479 C CA . ALA A 1 193 ? 12.789 28.825 -6.702 1.00 66.50 193 ALA A CA 1
ATOM 1480 C C . ALA A 1 193 ? 12.665 27.315 -6.392 1.00 66.50 193 ALA A C 1
ATOM 1482 O O . ALA A 1 193 ? 13.373 26.789 -5.532 1.00 66.50 193 ALA A O 1
ATOM 1483 N N . LEU A 1 194 ? 11.843 26.586 -7.157 1.00 70.50 194 LEU A N 1
ATOM 1484 C CA . LEU A 1 194 ? 11.766 25.127 -7.068 1.00 70.50 194 LEU A CA 1
ATOM 1485 C C . LEU A 1 194 ? 13.082 24.443 -7.481 1.00 70.50 194 LEU A C 1
ATOM 1487 O O . LEU A 1 194 ? 13.508 23.486 -6.837 1.00 70.50 194 LEU A O 1
ATOM 1491 N N . ARG A 1 195 ? 13.765 24.939 -8.518 1.00 74.06 195 ARG A N 1
ATOM 1492 C CA . ARG A 1 195 ? 15.095 24.433 -8.903 1.00 74.06 195 ARG A CA 1
ATOM 1493 C C . ARG A 1 195 ? 16.106 24.611 -7.778 1.00 74.06 195 ARG A C 1
ATOM 1495 O O . ARG A 1 195 ? 16.756 23.636 -7.416 1.00 74.06 195 ARG A O 1
ATOM 1502 N N . THR A 1 196 ? 16.160 25.795 -7.168 1.00 74.31 196 THR A N 1
ATOM 1503 C CA . THR A 1 196 ? 17.014 26.072 -6.004 1.00 74.31 196 THR A CA 1
ATOM 1504 C C . THR A 1 196 ? 16.714 25.121 -4.845 1.00 74.31 196 THR A C 1
ATOM 1506 O O . THR A 1 196 ? 17.631 24.638 -4.182 1.00 74.31 196 THR A O 1
ATOM 1509 N N . TYR A 1 197 ? 15.439 24.806 -4.609 1.00 73.56 197 TYR A N 1
ATOM 1510 C CA . TYR A 1 197 ? 15.055 23.827 -3.596 1.00 73.56 197 TYR A CA 1
ATOM 1511 C C . TYR A 1 197 ? 15.583 22.417 -3.910 1.00 73.56 197 TYR A C 1
ATOM 1513 O O . TYR A 1 197 ? 16.208 21.796 -3.048 1.00 73.56 197 TYR A O 1
ATOM 1521 N N . ILE A 1 198 ? 15.373 21.932 -5.139 1.00 73.94 198 ILE A N 1
ATOM 1522 C CA . ILE A 1 198 ? 15.855 20.616 -5.590 1.00 73.94 198 ILE A CA 1
ATOM 1523 C C . ILE A 1 198 ? 17.382 20.534 -5.467 1.00 73.94 198 ILE A C 1
ATOM 1525 O O . ILE A 1 198 ? 17.901 19.554 -4.936 1.00 73.94 198 ILE A O 1
ATOM 1529 N N . GLU A 1 199 ? 18.092 21.577 -5.901 1.00 76.38 199 GLU A N 1
ATOM 1530 C CA . GLU A 1 199 ? 19.553 21.669 -5.827 1.00 76.38 199 GLU A CA 1
ATOM 1531 C C . GLU A 1 199 ? 20.050 21.604 -4.381 1.00 76.38 199 GLU A C 1
ATOM 1533 O O . GLU A 1 199 ? 20.893 20.767 -4.064 1.00 76.38 199 GLU A O 1
ATOM 1538 N N . ARG A 1 200 ? 19.465 22.391 -3.468 1.00 77.69 200 ARG A N 1
ATOM 1539 C CA . ARG A 1 200 ? 19.798 22.347 -2.034 1.00 77.69 200 ARG A CA 1
ATOM 1540 C C . ARG A 1 200 ? 19.599 20.951 -1.438 1.00 77.69 200 ARG A C 1
ATOM 1542 O O . ARG A 1 200 ? 20.443 20.469 -0.680 1.00 77.69 200 ARG A O 1
ATOM 1549 N N . ALA A 1 201 ? 18.478 20.305 -1.757 1.00 74.50 201 ALA A N 1
ATOM 1550 C CA . ALA A 1 201 ? 18.154 18.979 -1.242 1.00 74.50 201 ALA A CA 1
ATOM 1551 C C . ALA A 1 201 ? 19.096 17.894 -1.796 1.00 74.50 201 ALA A C 1
ATOM 1553 O O . ALA A 1 201 ? 19.439 16.947 -1.082 1.00 74.50 201 ALA A O 1
ATOM 1554 N N . ASP A 1 202 ? 19.513 18.008 -3.059 1.00 77.38 202 ASP A N 1
ATOM 1555 C CA . ASP A 1 202 ? 20.498 17.112 -3.667 1.00 77.38 202 ASP A CA 1
ATOM 1556 C C . ASP A 1 202 ? 21.896 17.333 -3.084 1.00 77.38 202 ASP A C 1
ATOM 1558 O O . ASP A 1 202 ? 22.544 16.360 -2.698 1.00 77.38 202 ASP A O 1
ATOM 1562 N N . GLU A 1 203 ? 22.330 18.582 -2.905 1.00 81.00 203 GLU A N 1
ATOM 1563 C CA . GLU A 1 203 ? 23.599 18.898 -2.245 1.00 81.00 203 GLU A CA 1
ATOM 1564 C C . GLU A 1 203 ? 23.676 18.308 -0.839 1.00 81.00 203 GLU A C 1
ATOM 1566 O O . GLU A 1 203 ? 24.690 17.721 -0.468 1.00 81.00 203 GLU A O 1
ATOM 1571 N N . GLN A 1 204 ? 22.615 18.429 -0.042 1.00 79.62 204 GLN A N 1
ATOM 1572 C CA . GLN A 1 204 ? 22.619 17.880 1.310 1.00 79.62 204 GLN A CA 1
ATOM 1573 C C . GLN A 1 204 ? 22.687 16.351 1.316 1.00 79.62 204 GLN A C 1
ATOM 1575 O O . GLN A 1 204 ? 23.398 15.766 2.134 1.00 79.62 204 GLN A O 1
ATOM 1580 N N . LYS A 1 205 ? 21.995 15.698 0.379 1.00 81.00 205 LYS A N 1
ATOM 1581 C CA . LYS A 1 205 ? 22.065 14.247 0.194 1.00 81.00 205 LYS A CA 1
ATOM 1582 C C . LYS A 1 205 ? 23.477 13.798 -0.195 1.00 81.00 205 LYS A C 1
ATOM 1584 O O . LYS A 1 205 ? 23.958 12.813 0.363 1.00 81.00 205 LYS A O 1
ATOM 1589 N N . ILE A 1 206 ? 24.120 14.524 -1.112 1.00 85.44 206 ILE A N 1
ATOM 1590 C CA . ILE A 1 206 ? 25.505 14.296 -1.546 1.00 85.44 206 ILE A CA 1
ATOM 1591 C C . ILE A 1 206 ? 26.459 14.454 -0.357 1.00 85.44 206 ILE A C 1
ATOM 1593 O O . ILE A 1 206 ? 27.200 13.522 -0.052 1.00 85.44 206 ILE A O 1
ATOM 1597 N N . ARG A 1 207 ? 26.380 15.575 0.374 1.00 87.25 207 ARG A N 1
ATOM 1598 C CA . ARG A 1 207 ? 27.223 15.836 1.554 1.00 87.25 207 ARG A CA 1
ATOM 1599 C C . ARG A 1 207 ? 27.067 14.753 2.616 1.00 87.25 207 ARG A C 1
ATOM 1601 O O . ARG A 1 207 ? 28.053 14.331 3.210 1.00 87.25 207 ARG A O 1
ATOM 1608 N N . GLU A 1 208 ? 25.842 14.294 2.866 1.00 87.12 208 GLU A N 1
ATOM 1609 C CA . GLU A 1 208 ? 25.592 13.249 3.859 1.00 87.12 208 GLU A CA 1
ATOM 1610 C C . GLU A 1 208 ? 26.147 11.888 3.421 1.00 87.12 208 GLU A C 1
ATOM 1612 O O . GLU A 1 208 ? 26.738 11.174 4.234 1.00 87.12 208 GLU A O 1
ATOM 1617 N N . PHE A 1 209 ? 26.020 11.541 2.139 1.00 89.12 209 PHE A N 1
ATOM 1618 C CA . PHE A 1 209 ? 26.644 10.344 1.580 1.00 89.12 209 PHE A CA 1
ATOM 1619 C C . PHE A 1 209 ? 28.170 10.386 1.713 1.00 89.12 209 PHE A C 1
ATOM 1621 O O . PHE A 1 209 ? 28.768 9.439 2.234 1.00 89.12 209 PHE A O 1
ATOM 1628 N N . GLU A 1 210 ? 28.791 11.495 1.308 1.00 92.69 210 GLU A N 1
ATOM 1629 C CA . GLU A 1 210 ? 30.238 11.707 1.401 1.00 92.69 210 GLU A CA 1
ATOM 1630 C C . GLU A 1 210 ? 30.715 11.631 2.855 1.00 92.69 210 GLU A C 1
ATOM 1632 O O . GLU A 1 210 ? 31.688 10.940 3.156 1.00 92.69 210 GLU A O 1
ATOM 1637 N N . ARG A 1 211 ? 29.982 12.254 3.787 1.00 92.62 211 ARG A N 1
ATOM 1638 C CA . ARG A 1 211 ? 30.288 12.217 5.223 1.00 92.62 211 ARG A CA 1
ATOM 1639 C C . ARG A 1 211 ? 30.233 10.800 5.801 1.00 92.62 211 ARG A C 1
ATOM 1641 O O . ARG A 1 211 ? 31.059 10.463 6.646 1.00 92.62 211 ARG A O 1
ATOM 1648 N N . ARG A 1 212 ? 29.248 9.984 5.404 1.00 90.25 212 ARG A N 1
ATOM 1649 C CA . ARG A 1 212 ? 29.047 8.624 5.944 1.00 90.25 212 ARG A CA 1
ATOM 1650 C C . ARG A 1 212 ? 30.000 7.596 5.353 1.00 90.25 212 ARG A C 1
ATOM 1652 O O . ARG A 1 212 ? 30.410 6.679 6.057 1.00 90.25 212 ARG A O 1
ATOM 1659 N N . THR A 1 213 ? 30.299 7.717 4.065 1.00 92.50 213 THR A N 1
ATOM 1660 C CA . THR A 1 213 ? 31.008 6.674 3.310 1.00 92.50 213 THR A CA 1
ATOM 1661 C C . THR A 1 213 ? 32.457 7.032 3.001 1.00 92.50 213 THR A C 1
ATOM 1663 O O . THR A 1 213 ? 33.255 6.137 2.733 1.00 92.50 213 THR A O 1
ATOM 1666 N N . GLY A 1 214 ? 32.811 8.322 3.023 1.00 94.12 214 GLY A N 1
ATOM 1667 C CA . GLY A 1 214 ? 34.096 8.818 2.531 1.00 94.12 214 GLY A CA 1
ATOM 1668 C C . GLY A 1 214 ? 34.251 8.731 1.006 1.00 94.12 214 GLY A C 1
ATOM 1669 O O . GLY A 1 214 ? 35.359 8.908 0.504 1.00 94.12 214 GLY A O 1
ATOM 1670 N N . LEU A 1 215 ? 33.176 8.434 0.266 1.00 93.81 215 LEU A N 1
ATOM 1671 C CA . LEU A 1 215 ? 33.168 8.268 -1.188 1.00 93.81 215 LEU A CA 1
ATOM 1672 C C . LEU A 1 215 ? 32.418 9.420 -1.866 1.00 93.81 215 LEU A C 1
ATOM 1674 O O . LEU A 1 215 ? 31.406 9.886 -1.354 1.00 93.81 215 LEU A O 1
ATOM 1678 N N . GLY A 1 216 ? 32.874 9.830 -3.053 1.00 90.94 216 GLY A N 1
ATOM 1679 C CA . GLY A 1 216 ? 32.138 10.765 -3.912 1.00 90.94 216 GLY A CA 1
ATOM 1680 C C . GLY A 1 216 ? 30.990 10.083 -4.664 1.00 90.94 216 GLY A C 1
ATOM 1681 O O . GLY A 1 216 ? 31.104 8.913 -5.048 1.00 90.94 216 GLY A O 1
ATOM 1682 N N . THR A 1 217 ? 29.899 10.818 -4.901 1.00 88.38 217 THR A N 1
ATOM 1683 C CA . THR A 1 217 ? 28.727 10.335 -5.667 1.00 88.38 217 THR A CA 1
ATOM 1684 C C . THR A 1 217 ? 29.058 10.028 -7.127 1.00 88.38 217 THR A C 1
ATOM 1686 O O . THR A 1 217 ? 30.120 10.409 -7.607 1.00 88.38 217 THR A O 1
ATOM 1689 N N . VAL A 1 218 ? 28.178 9.314 -7.838 1.00 86.19 218 VAL A N 1
ATOM 1690 C CA . VAL A 1 218 ? 28.395 8.911 -9.240 1.00 86.19 218 VAL A CA 1
ATOM 1691 C C . VAL A 1 218 ? 27.564 9.776 -10.183 1.00 86.19 218 VAL A C 1
ATOM 1693 O O . VAL A 1 218 ? 26.342 9.841 -10.049 1.00 86.19 218 VAL A O 1
ATOM 1696 N N . THR A 1 219 ? 28.220 10.408 -11.154 1.00 84.19 219 THR A N 1
ATOM 1697 C CA . THR A 1 219 ? 27.569 11.178 -12.225 1.00 84.19 219 THR A CA 1
ATOM 1698 C C . THR A 1 219 ? 27.031 10.275 -13.338 1.00 84.19 219 THR A C 1
ATOM 1700 O O . THR A 1 219 ? 27.498 9.154 -13.532 1.00 84.19 219 THR A O 1
ATOM 1703 N N . GLU A 1 220 ? 26.085 10.779 -14.137 1.00 80.31 220 GLU A N 1
ATOM 1704 C CA . GLU A 1 220 ? 25.540 10.030 -15.282 1.00 80.31 220 GLU A CA 1
ATOM 1705 C C . GLU A 1 220 ? 26.621 9.693 -16.325 1.00 80.31 220 GLU A C 1
ATOM 1707 O O . GLU A 1 220 ? 26.654 8.593 -16.867 1.00 80.31 220 GLU A O 1
ATOM 1712 N N . GLN A 1 221 ? 27.575 10.605 -16.548 1.00 84.69 221 GLN A N 1
ATOM 1713 C CA . GLN A 1 221 ? 28.716 10.362 -17.434 1.00 84.69 221 GLN A CA 1
ATOM 1714 C C . GLN A 1 221 ? 29.593 9.203 -16.932 1.00 84.69 221 GLN A C 1
ATOM 1716 O O . GLN A 1 221 ? 29.976 8.339 -17.719 1.00 84.69 221 GLN A O 1
ATOM 1721 N N . GLU A 1 222 ? 29.913 9.177 -15.633 1.00 89.50 222 GLU A N 1
ATOM 1722 C CA . GLU A 1 222 ? 30.677 8.085 -15.017 1.00 89.50 222 GLU A CA 1
ATOM 1723 C C . GLU A 1 222 ? 29.905 6.762 -15.073 1.00 89.50 222 GLU A C 1
ATOM 1725 O O . GLU A 1 222 ? 30.502 5.720 -15.331 1.00 89.50 222 GLU A O 1
ATOM 1730 N N . TYR A 1 223 ? 28.583 6.792 -14.886 1.00 88.38 223 TYR A N 1
ATOM 1731 C CA . TYR A 1 223 ? 27.751 5.596 -14.986 1.00 88.38 223 TYR A CA 1
ATOM 1732 C C . TYR A 1 223 ? 27.737 5.024 -16.410 1.00 88.38 223 TYR A C 1
ATOM 1734 O O . TYR A 1 223 ? 28.004 3.837 -16.582 1.00 88.38 223 TYR A O 1
ATOM 1742 N N . LEU A 1 224 ? 27.524 5.850 -17.440 1.00 86.44 224 LEU A N 1
ATOM 1743 C CA . LEU A 1 224 ? 27.616 5.406 -18.837 1.00 86.44 224 LEU A CA 1
ATOM 1744 C C . LEU A 1 224 ? 29.017 4.874 -19.174 1.00 86.44 224 LEU A C 1
ATOM 1746 O O . LEU A 1 224 ? 29.142 3.832 -19.813 1.00 86.44 224 LEU A O 1
ATOM 1750 N N . SER A 1 225 ? 30.070 5.545 -18.696 1.00 89.88 225 SER A N 1
ATOM 1751 C CA . SER A 1 225 ? 31.460 5.104 -18.868 1.00 89.88 225 SER A CA 1
ATOM 1752 C C . SER A 1 225 ? 31.707 3.727 -18.240 1.00 89.88 225 SER A C 1
ATOM 1754 O O . SER A 1 225 ? 32.299 2.857 -18.879 1.00 89.88 225 SER A O 1
ATOM 1756 N N . TYR A 1 226 ? 31.180 3.491 -17.035 1.00 93.44 226 TYR A N 1
ATOM 1757 C CA . TYR A 1 226 ? 31.203 2.187 -16.373 1.00 93.44 226 TYR A CA 1
ATOM 1758 C C . TYR A 1 226 ? 30.470 1.114 -17.187 1.00 93.44 226 TYR A C 1
ATOM 1760 O O . TYR A 1 226 ? 31.033 0.048 -17.434 1.00 93.44 226 TYR A O 1
ATOM 1768 N N . LEU A 1 227 ? 29.245 1.397 -17.646 1.00 90.75 227 LEU A N 1
ATOM 1769 C CA . LEU A 1 227 ? 28.441 0.449 -18.423 1.00 90.75 227 LEU A CA 1
ATOM 1770 C C . LEU A 1 227 ? 29.124 0.031 -19.729 1.00 90.75 227 LEU A C 1
ATOM 1772 O O . LEU A 1 227 ? 29.093 -1.146 -20.094 1.00 90.75 227 LEU A O 1
ATOM 1776 N N . LEU A 1 228 ? 29.780 0.973 -20.408 1.00 90.00 228 LEU A N 1
ATOM 1777 C CA . LEU A 1 228 ? 30.580 0.688 -21.598 1.00 90.00 228 LEU A CA 1
ATOM 1778 C C . LEU A 1 228 ? 31.797 -0.184 -21.269 1.00 90.00 228 LEU A C 1
ATOM 1780 O O . LEU A 1 228 ? 32.071 -1.133 -22.002 1.00 90.00 228 LEU A O 1
ATOM 1784 N N . SER A 1 229 ? 32.487 0.073 -20.154 1.00 93.31 229 SER A N 1
ATOM 1785 C CA . SER A 1 229 ? 33.635 -0.737 -19.721 1.00 93.31 229 SER A CA 1
ATOM 1786 C C . SER A 1 229 ? 33.290 -2.182 -19.395 1.00 93.31 229 SER A C 1
ATOM 1788 O O . SER A 1 229 ? 34.123 -3.062 -19.604 1.00 93.31 229 SER A O 1
ATOM 1790 N N . ILE A 1 230 ? 32.080 -2.441 -18.898 1.00 92.19 230 ILE A N 1
ATOM 1791 C CA . ILE A 1 230 ? 31.615 -3.804 -18.605 1.00 92.19 230 ILE A CA 1
ATOM 1792 C C . ILE A 1 230 ? 30.846 -4.439 -19.774 1.00 92.19 230 ILE A C 1
ATOM 1794 O O . ILE A 1 230 ? 30.368 -5.566 -19.649 1.00 92.19 230 ILE A O 1
ATOM 1798 N N . GLY A 1 231 ? 30.705 -3.733 -20.903 1.00 89.62 231 GLY A N 1
ATOM 1799 C CA . GLY A 1 231 ? 29.966 -4.216 -22.071 1.00 89.62 231 GLY A CA 1
ATOM 1800 C C . GLY A 1 231 ? 28.479 -4.458 -21.789 1.00 89.62 231 GLY A C 1
ATOM 1801 O O . GLY A 1 231 ? 27.930 -5.465 -22.243 1.00 89.62 231 GLY A O 1
ATOM 1802 N N . ARG A 1 232 ? 27.851 -3.577 -20.997 1.00 88.25 232 ARG A N 1
ATOM 1803 C CA . ARG A 1 232 ? 26.419 -3.613 -20.643 1.00 88.25 232 ARG A CA 1
ATOM 1804 C C . ARG A 1 232 ? 25.718 -2.259 -20.854 1.00 88.25 232 ARG A C 1
ATOM 1806 O O . ARG A 1 232 ? 25.104 -1.740 -19.918 1.00 88.25 232 ARG A O 1
ATOM 1813 N N . PRO A 1 233 ? 25.797 -1.637 -22.047 1.00 81.56 233 PRO A N 1
ATOM 1814 C CA . PRO A 1 233 ? 25.089 -0.382 -22.325 1.00 81.56 233 PRO A CA 1
ATOM 1815 C C . PRO A 1 233 ? 23.563 -0.491 -22.151 1.00 81.56 233 PRO A C 1
ATOM 1817 O O . PRO A 1 233 ? 22.897 0.505 -21.893 1.00 81.56 233 PRO A O 1
ATOM 1820 N N . GLU A 1 234 ? 22.995 -1.692 -22.241 1.00 78.00 234 GLU A N 1
ATOM 1821 C CA . GLU A 1 234 ? 21.579 -1.975 -22.009 1.00 78.00 234 GLU A CA 1
ATOM 1822 C C . GLU A 1 234 ? 21.123 -1.792 -20.550 1.00 78.00 234 GLU A C 1
ATOM 1824 O O . GLU A 1 234 ? 19.923 -1.788 -20.292 1.00 78.00 234 GLU A O 1
ATOM 1829 N N . PHE A 1 235 ? 22.044 -1.615 -19.594 1.00 85.69 235 PHE A N 1
ATOM 1830 C CA . PHE A 1 235 ? 21.718 -1.296 -18.194 1.00 85.69 235 PHE A CA 1
ATOM 1831 C C . PHE A 1 235 ? 21.471 0.199 -17.951 1.00 85.69 235 PHE A C 1
ATOM 1833 O O . PHE A 1 235 ? 21.142 0.584 -16.827 1.00 85.69 235 PHE A O 1
ATOM 1840 N N . ALA A 1 236 ? 21.673 1.034 -18.971 1.00 77.69 236 ALA A N 1
ATOM 1841 C CA . ALA A 1 236 ? 21.580 2.485 -18.893 1.00 77.69 236 ALA A CA 1
ATOM 1842 C C . ALA A 1 236 ? 20.145 2.964 -18.599 1.00 77.69 236 ALA A C 1
ATOM 1844 O O . ALA A 1 236 ? 19.184 2.232 -18.853 1.00 77.69 236 ALA A O 1
ATOM 1845 N N . PRO A 1 237 ? 19.965 4.188 -18.066 1.00 65.75 237 PRO A N 1
ATOM 1846 C CA . PRO A 1 237 ? 18.642 4.687 -17.730 1.00 65.75 237 PRO A CA 1
ATOM 1847 C C . PRO A 1 237 ? 17.786 4.875 -18.976 1.00 65.75 237 PRO A C 1
ATOM 1849 O O . PRO A 1 237 ? 18.126 5.640 -19.876 1.00 65.75 237 PRO A O 1
ATOM 1852 N N . VAL A 1 238 ? 16.640 4.202 -19.011 1.00 64.25 238 VAL A N 1
ATOM 1853 C CA . VAL A 1 238 ? 15.639 4.394 -20.057 1.00 64.25 238 VAL A CA 1
ATOM 1854 C C . VAL A 1 238 ? 14.284 4.564 -19.393 1.00 64.25 238 VAL A C 1
ATOM 1856 O O . VAL A 1 238 ? 13.672 3.590 -18.965 1.00 64.25 238 VAL A O 1
ATOM 1859 N N . ILE A 1 239 ? 13.847 5.819 -19.291 1.00 54.53 239 ILE A N 1
ATOM 1860 C CA . ILE A 1 239 ? 12.508 6.168 -18.812 1.00 54.53 239 ILE A CA 1
ATOM 1861 C C . ILE A 1 239 ? 11.591 6.222 -20.041 1.00 54.53 239 ILE A C 1
ATOM 1863 O O . ILE A 1 239 ? 10.866 5.279 -20.315 1.00 54.53 239 ILE A O 1
ATOM 1867 N N . ASP A 1 240 ? 11.725 7.223 -20.908 1.00 60.59 240 ASP A N 1
ATOM 1868 C CA . ASP A 1 240 ? 10.925 7.322 -22.133 1.00 60.59 240 ASP A CA 1
ATOM 1869 C C . ASP A 1 240 ? 11.723 7.017 -23.416 1.00 60.59 240 ASP A C 1
ATOM 1871 O O . ASP A 1 240 ? 12.952 6.873 -23.422 1.00 60.59 240 ASP A O 1
ATOM 1875 N N . LEU A 1 241 ? 10.997 6.883 -24.532 1.00 61.88 241 LEU A N 1
ATOM 1876 C CA . LEU A 1 241 ? 11.589 6.621 -25.844 1.00 61.88 241 LEU A CA 1
ATOM 1877 C C . LEU A 1 241 ? 12.582 7.725 -26.282 1.00 61.88 241 LEU A C 1
ATOM 1879 O O . LEU A 1 241 ? 13.677 7.351 -26.711 1.00 61.88 241 LEU A O 1
ATOM 1883 N N . PRO A 1 242 ? 12.303 9.040 -26.115 1.00 71.12 242 PRO A N 1
ATOM 1884 C CA . PRO A 1 242 ? 13.295 10.089 -26.377 1.00 71.12 242 PRO A CA 1
ATOM 1885 C C . PRO A 1 242 ? 14.587 9.914 -25.566 1.00 71.12 242 PRO A C 1
ATOM 1887 O O . PRO A 1 242 ? 15.684 9.950 -26.128 1.00 71.12 242 PRO A O 1
ATOM 1890 N N . THR A 1 243 ? 14.475 9.635 -24.263 1.00 71.06 243 THR A N 1
ATOM 1891 C CA . THR A 1 243 ? 15.634 9.403 -23.390 1.00 71.06 243 THR A CA 1
ATOM 1892 C C . THR A 1 243 ? 16.458 8.208 -23.858 1.00 71.06 243 THR A C 1
ATOM 1894 O O . THR A 1 243 ? 17.685 8.297 -23.900 1.00 71.06 243 THR A O 1
ATOM 1897 N N . ARG A 1 244 ? 15.813 7.113 -24.282 1.00 72.94 244 ARG A N 1
ATOM 1898 C CA . ARG A 1 244 ? 16.502 5.938 -24.843 1.00 72.94 244 ARG A CA 1
ATOM 1899 C C . ARG A 1 244 ? 17.393 6.304 -26.027 1.00 72.94 244 ARG A C 1
ATOM 1901 O O . ARG A 1 244 ? 18.539 5.857 -26.092 1.00 72.94 244 ARG A O 1
ATOM 1908 N N . VAL A 1 245 ? 16.853 7.074 -26.973 1.00 75.25 245 VAL A N 1
ATOM 1909 C CA . VAL A 1 245 ? 17.562 7.480 -28.195 1.00 75.25 245 VAL A CA 1
ATOM 1910 C C . VAL A 1 245 ? 18.779 8.327 -27.833 1.00 75.25 245 VAL A C 1
ATOM 1912 O O . VAL A 1 245 ? 19.882 8.040 -28.297 1.00 75.25 245 VAL A O 1
ATOM 1915 N N . TRP A 1 246 ? 18.623 9.305 -26.939 1.00 79.12 246 TRP A N 1
ATOM 1916 C CA . TRP A 1 246 ? 19.740 10.154 -26.519 1.00 79.12 246 TRP A CA 1
ATOM 1917 C C . TRP A 1 246 ? 20.790 9.412 -25.701 1.00 79.12 246 TRP A C 1
ATOM 1919 O O . TRP A 1 246 ? 21.974 9.667 -25.877 1.00 79.12 246 TRP A O 1
ATOM 1929 N N . VAL A 1 247 ? 20.398 8.476 -24.835 1.00 77.00 247 VAL A N 1
ATOM 1930 C CA . VAL A 1 247 ? 21.347 7.646 -24.077 1.00 77.00 247 VAL A CA 1
ATOM 1931 C C . VAL A 1 247 ? 22.166 6.754 -25.013 1.00 77.00 247 VAL A C 1
ATOM 1933 O O . VAL A 1 247 ? 23.378 6.636 -24.836 1.00 77.00 247 VAL A O 1
ATOM 1936 N N . ARG A 1 248 ? 21.549 6.189 -26.060 1.00 78.00 248 ARG A N 1
ATOM 1937 C CA . ARG A 1 248 ? 22.274 5.467 -27.121 1.00 78.00 248 ARG A CA 1
ATOM 1938 C C . ARG A 1 248 ? 23.234 6.372 -27.890 1.00 78.00 248 ARG A C 1
ATOM 1940 O O . ARG A 1 248 ? 24.353 5.958 -28.171 1.00 78.00 248 ARG A O 1
ATOM 1947 N N . GLU A 1 249 ? 22.811 7.591 -28.218 1.00 80.88 249 GLU A N 1
ATOM 1948 C CA . GLU A 1 249 ? 23.664 8.581 -28.884 1.00 80.88 249 GLU A CA 1
ATOM 1949 C C . GLU A 1 249 ? 24.876 8.927 -28.002 1.00 80.88 249 GLU A C 1
ATOM 1951 O O . GLU A 1 249 ? 26.020 8.801 -28.432 1.00 80.88 249 GLU A O 1
ATOM 1956 N N . LEU A 1 250 ? 24.631 9.262 -26.732 1.00 83.75 250 LEU A N 1
ATOM 1957 C CA . LEU A 1 250 ? 25.643 9.556 -25.717 1.00 83.75 250 LEU A CA 1
ATOM 1958 C C . LEU A 1 250 ? 26.651 8.420 -25.542 1.00 83.75 250 LEU A C 1
ATOM 1960 O O . LEU A 1 250 ? 27.847 8.683 -25.442 1.00 83.75 250 LEU A O 1
ATOM 1964 N N . ALA A 1 251 ? 26.191 7.167 -25.540 1.00 82.19 251 ALA A N 1
ATOM 1965 C CA . ALA A 1 251 ? 27.055 5.997 -25.425 1.00 82.19 251 ALA A CA 1
ATOM 1966 C C . ALA A 1 251 ? 28.119 5.927 -26.541 1.00 82.19 251 ALA A C 1
ATOM 1968 O O . ALA A 1 251 ? 29.209 5.416 -26.304 1.00 82.19 251 ALA A O 1
ATOM 1969 N N . GLY A 1 252 ? 27.855 6.493 -27.726 1.00 85.19 252 GLY A N 1
ATOM 1970 C CA . GLY A 1 252 ? 28.839 6.611 -28.811 1.00 85.19 252 GLY A CA 1
ATOM 1971 C C . GLY A 1 252 ? 29.906 7.698 -28.601 1.00 85.19 252 GLY A C 1
ATOM 1972 O O . GLY A 1 252 ? 30.900 7.724 -29.323 1.00 85.19 252 GLY A O 1
ATOM 1973 N N . HIS A 1 253 ? 29.714 8.585 -27.621 1.00 87.44 253 HIS A N 1
ATOM 1974 C CA . HIS A 1 253 ? 30.582 9.733 -27.328 1.00 87.44 253 HIS A CA 1
ATOM 1975 C C . HIS A 1 253 ? 31.234 9.677 -25.935 1.00 87.44 253 HIS A C 1
ATOM 1977 O O . HIS A 1 253 ? 32.027 10.553 -25.589 1.00 87.44 253 HIS A O 1
ATOM 1983 N N . VAL A 1 254 ? 30.922 8.659 -25.129 1.00 87.12 254 VAL A N 1
ATOM 1984 C CA . VAL A 1 254 ? 31.545 8.413 -23.823 1.00 87.12 254 VAL A CA 1
ATOM 1985 C C . VAL A 1 254 ? 32.617 7.333 -23.971 1.00 87.12 254 VAL A C 1
ATOM 1987 O O . VAL A 1 254 ? 32.374 6.279 -24.548 1.00 87.12 254 VAL A O 1
ATOM 1990 N N . SER A 1 255 ? 33.809 7.575 -23.423 1.00 89.81 255 SER A N 1
ATOM 1991 C CA . SER A 1 255 ? 34.867 6.560 -23.384 1.00 89.81 255 SER A CA 1
ATOM 1992 C C . SER A 1 255 ? 34.643 5.565 -22.238 1.00 89.81 255 SER A C 1
ATOM 1994 O O . SER A 1 255 ? 34.229 5.986 -21.151 1.00 89.81 255 SER A O 1
ATOM 1996 N N . PRO A 1 256 ? 34.983 4.275 -22.420 1.00 91.62 256 PRO A N 1
ATOM 1997 C CA . PRO A 1 256 ? 35.099 3.331 -21.314 1.00 91.62 256 PRO A CA 1
ATOM 1998 C C . PRO A 1 256 ? 36.065 3.851 -20.239 1.00 91.62 256 PRO A C 1
ATOM 2000 O O . PRO A 1 256 ? 37.119 4.409 -20.557 1.00 91.62 256 PRO A O 1
ATOM 2003 N N . ALA A 1 257 ? 35.717 3.659 -18.971 1.00 91.31 257 ALA A N 1
ATOM 2004 C CA . ALA A 1 257 ? 36.590 3.928 -17.838 1.00 91.31 257 ALA A CA 1
ATOM 2005 C C . ALA A 1 257 ? 37.861 3.045 -17.890 1.00 91.31 257 ALA A C 1
ATOM 2007 O O . ALA A 1 257 ? 37.764 1.867 -18.266 1.00 91.31 257 ALA A O 1
ATOM 2008 N N . PRO A 1 258 ? 39.044 3.575 -17.504 1.00 91.19 258 PRO A N 1
ATOM 2009 C CA . PRO A 1 258 ? 40.291 2.812 -17.455 1.00 91.19 258 PRO A CA 1
ATOM 2010 C C . PRO A 1 258 ? 40.190 1.600 -16.526 1.00 91.19 258 PRO A C 1
ATOM 2012 O O . PRO A 1 258 ? 39.596 1.686 -15.454 1.00 91.19 258 PRO A O 1
ATOM 2015 N N . ALA A 1 259 ? 40.846 0.492 -16.886 1.00 89.44 259 ALA A N 1
ATOM 2016 C CA . ALA A 1 259 ? 40.817 -0.745 -16.098 1.00 89.44 259 ALA A CA 1
ATOM 2017 C C . ALA A 1 259 ? 41.276 -0.558 -14.637 1.00 89.44 259 ALA A C 1
ATOM 2019 O O . ALA A 1 259 ? 40.748 -1.220 -13.749 1.00 89.44 259 ALA A O 1
ATOM 2020 N N . SER A 1 260 ? 42.216 0.362 -14.378 1.00 90.06 260 SER A N 1
ATOM 2021 C CA . SER A 1 260 ? 42.690 0.701 -13.026 1.00 90.06 260 SER A CA 1
ATOM 2022 C C . SER A 1 260 ? 41.617 1.318 -12.129 1.00 90.06 260 SER A C 1
ATOM 2024 O O . SER A 1 260 ? 41.728 1.244 -10.906 1.00 90.06 260 SER A O 1
ATOM 2026 N N . ASP A 1 261 ? 40.592 1.923 -12.729 1.00 91.19 261 ASP A N 1
ATOM 2027 C CA . ASP A 1 261 ? 39.607 2.746 -12.031 1.00 91.19 261 ASP A CA 1
ATOM 2028 C C . ASP A 1 261 ? 38.267 2.013 -11.878 1.00 91.19 261 ASP A C 1
ATOM 2030 O O . ASP A 1 261 ? 37.420 2.437 -11.088 1.00 91.19 261 ASP A O 1
ATOM 2034 N N . LEU A 1 262 ? 38.075 0.893 -12.592 1.00 92.25 262 LEU A N 1
ATOM 2035 C CA . LEU A 1 262 ? 36.819 0.137 -12.605 1.00 92.25 262 LEU A CA 1
ATOM 2036 C C . LEU A 1 262 ? 36.407 -0.341 -11.216 1.00 92.25 262 LEU A C 1
ATOM 2038 O O . LEU A 1 262 ? 35.263 -0.128 -10.833 1.00 92.25 262 LEU A O 1
ATOM 2042 N N . ASP A 1 263 ? 37.328 -0.895 -10.428 1.00 92.44 263 ASP A N 1
ATOM 2043 C CA . ASP A 1 263 ? 37.022 -1.380 -9.073 1.00 92.44 263 ASP A CA 1
ATOM 2044 C C . ASP A 1 263 ? 36.660 -0.242 -8.105 1.00 92.44 263 ASP A C 1
ATOM 2046 O O . ASP A 1 263 ? 35.929 -0.424 -7.127 1.00 92.44 263 ASP A O 1
ATOM 2050 N N . VAL A 1 264 ? 37.207 0.956 -8.325 1.00 92.44 264 VAL A N 1
ATOM 2051 C CA . VAL A 1 264 ? 36.866 2.145 -7.531 1.00 92.44 264 VAL A CA 1
ATOM 2052 C C . VAL A 1 264 ? 35.484 2.652 -7.933 1.00 92.44 264 VAL A C 1
ATOM 2054 O O . VAL A 1 264 ? 34.665 2.961 -7.066 1.00 92.44 264 VAL A O 1
ATOM 2057 N N . LEU A 1 265 ? 35.215 2.715 -9.236 1.00 93.62 265 LEU A N 1
ATOM 2058 C CA . LEU A 1 265 ? 33.945 3.172 -9.780 1.00 93.62 265 LEU A CA 1
ATOM 2059 C C . LEU A 1 265 ? 32.797 2.210 -9.442 1.00 93.62 265 LEU A C 1
ATOM 2061 O O . LEU A 1 265 ? 31.739 2.669 -9.021 1.00 93.62 265 LEU A O 1
ATOM 2065 N N . ASP A 1 266 ? 33.021 0.898 -9.522 1.00 94.06 266 ASP A N 1
ATOM 2066 C CA . ASP A 1 266 ? 32.053 -0.134 -9.132 1.00 94.06 266 ASP A CA 1
ATOM 2067 C C . ASP A 1 266 ? 31.652 0.001 -7.655 1.00 94.06 266 ASP A C 1
ATOM 2069 O O . ASP A 1 266 ? 30.464 0.084 -7.337 1.00 94.06 266 ASP A O 1
ATOM 2073 N N . ARG A 1 267 ? 32.635 0.154 -6.754 1.00 93.75 267 ARG A N 1
ATOM 2074 C CA . ARG A 1 267 ? 32.382 0.388 -5.320 1.00 93.75 267 ARG A CA 1
ATOM 2075 C C . ARG A 1 267 ? 31.606 1.676 -5.061 1.00 93.75 267 ARG A C 1
ATOM 2077 O O . ARG A 1 267 ? 30.730 1.695 -4.199 1.00 93.75 267 ARG A O 1
ATOM 2084 N N . ARG A 1 268 ? 31.902 2.753 -5.798 1.00 94.69 268 ARG A N 1
ATOM 2085 C CA . ARG A 1 268 ? 31.144 4.013 -5.708 1.00 94.69 268 ARG A CA 1
ATOM 2086 C C . ARG A 1 268 ? 29.703 3.836 -6.191 1.00 94.69 268 ARG A C 1
ATOM 2088 O O . ARG A 1 268 ? 28.796 4.326 -5.525 1.00 94.69 268 ARG A O 1
ATOM 2095 N N . ILE A 1 269 ? 29.482 3.129 -7.303 1.00 92.69 269 ILE A N 1
ATOM 2096 C CA . ILE A 1 269 ? 28.144 2.838 -7.847 1.00 92.69 269 ILE A CA 1
ATOM 2097 C C . ILE A 1 269 ? 27.319 2.027 -6.854 1.00 92.69 269 ILE A C 1
ATOM 2099 O O . ILE A 1 269 ? 26.162 2.373 -6.601 1.00 92.69 269 ILE A O 1
ATOM 2103 N N . GLU A 1 270 ? 27.905 0.979 -6.281 1.00 93.56 270 GLU A N 1
ATOM 2104 C CA . GLU A 1 270 ? 27.245 0.138 -5.288 1.00 93.56 270 GLU A CA 1
ATOM 2105 C C . GLU A 1 270 ? 26.882 0.935 -4.036 1.00 93.56 270 GLU A C 1
ATOM 2107 O O . GLU A 1 270 ? 25.709 0.988 -3.668 1.00 93.56 270 GLU A O 1
ATOM 2112 N N . ALA A 1 271 ? 27.858 1.621 -3.431 1.00 93.94 271 ALA A N 1
ATOM 2113 C CA . ALA A 1 271 ? 27.641 2.409 -2.223 1.00 93.94 271 ALA A CA 1
ATOM 2114 C C . ALA A 1 271 ? 26.589 3.505 -2.437 1.00 93.94 271 ALA A C 1
ATOM 2116 O O . ALA A 1 271 ? 25.704 3.683 -1.599 1.00 93.94 271 ALA A O 1
ATOM 2117 N N . TRP A 1 272 ? 26.654 4.216 -3.568 1.00 90.50 272 TRP A N 1
ATOM 2118 C CA . TRP A 1 272 ? 25.685 5.256 -3.903 1.00 90.50 272 TRP A CA 1
ATOM 2119 C C . TRP A 1 272 ? 24.278 4.683 -4.068 1.00 90.50 272 TRP A C 1
ATOM 2121 O O . TRP A 1 272 ? 23.328 5.195 -3.478 1.00 90.50 272 TRP A O 1
ATOM 2131 N N . SER A 1 273 ? 24.142 3.582 -4.806 1.00 89.19 273 SER A N 1
ATOM 2132 C CA . SER A 1 273 ? 22.838 2.959 -5.039 1.00 89.19 273 SER A CA 1
ATOM 2133 C C . SER A 1 273 ? 22.256 2.387 -3.745 1.00 89.19 273 SER A C 1
ATOM 2135 O O . SER A 1 273 ? 21.087 2.608 -3.455 1.00 89.19 273 SER A O 1
ATOM 2137 N N . TRP A 1 274 ? 23.058 1.720 -2.910 1.00 91.25 274 TRP A N 1
ATOM 2138 C CA . TRP A 1 274 ? 22.606 1.205 -1.612 1.00 91.25 274 TRP A CA 1
ATOM 2139 C C . TRP A 1 274 ? 22.180 2.308 -0.651 1.00 91.25 274 TRP A C 1
ATOM 2141 O O . TRP A 1 274 ? 21.179 2.143 0.047 1.00 91.25 274 TRP A O 1
ATOM 2151 N N . TYR A 1 275 ? 22.903 3.430 -0.634 1.00 88.88 275 TYR A N 1
ATOM 2152 C CA . TYR A 1 275 ? 22.504 4.600 0.137 1.00 88.88 275 TYR A CA 1
ATOM 2153 C C . TYR A 1 275 ? 21.127 5.102 -0.310 1.00 88.88 275 TYR A C 1
ATOM 2155 O O . TYR A 1 275 ? 20.236 5.229 0.526 1.00 88.88 275 TYR A O 1
ATOM 2163 N N . LEU A 1 276 ? 20.910 5.287 -1.619 1.00 84.69 276 LEU A N 1
ATOM 2164 C CA . LEU A 1 276 ? 19.613 5.714 -2.158 1.00 84.69 276 LEU A CA 1
ATOM 2165 C C . LEU A 1 276 ? 18.493 4.713 -1.848 1.00 84.69 276 LEU A C 1
ATOM 2167 O O . LEU A 1 276 ? 17.432 5.117 -1.374 1.00 84.69 276 LEU A O 1
ATOM 2171 N N . MET A 1 277 ? 18.738 3.415 -2.053 1.00 86.44 277 MET A N 1
ATOM 2172 C CA . MET A 1 277 ? 17.804 2.336 -1.715 1.00 86.44 277 MET A CA 1
ATOM 2173 C C . MET A 1 277 ? 17.422 2.331 -0.225 1.00 86.44 277 MET A C 1
ATOM 2175 O O . MET A 1 277 ? 16.348 1.849 0.114 1.00 86.44 277 MET A O 1
ATOM 2179 N N . GLY A 1 278 ? 18.269 2.835 0.677 1.00 85.75 278 GLY A N 1
ATOM 2180 C CA . GLY A 1 278 ? 18.011 2.872 2.121 1.00 85.75 278 GLY A CA 1
ATOM 2181 C C . GLY A 1 278 ? 17.184 4.066 2.611 1.00 85.75 278 GLY A C 1
ATOM 2182 O O . GLY A 1 278 ? 16.656 4.017 3.721 1.00 85.75 278 GLY A O 1
ATOM 2183 N N . LEU A 1 279 ? 17.031 5.126 1.809 1.00 81.69 279 LEU A N 1
ATOM 2184 C CA . LEU A 1 279 ? 16.495 6.407 2.293 1.00 81.69 279 LEU A CA 1
ATOM 2185 C C . LEU A 1 279 ? 15.032 6.342 2.762 1.00 81.69 279 LEU A C 1
ATOM 2187 O O . LEU A 1 279 ? 14.682 7.038 3.715 1.00 81.69 279 LEU A O 1
ATOM 2191 N N . TYR A 1 280 ? 14.183 5.504 2.150 1.00 81.31 280 TYR A N 1
ATOM 2192 C CA . TYR A 1 280 ? 12.816 5.284 2.647 1.00 81.31 280 TYR A CA 1
ATOM 2193 C C . TYR A 1 280 ? 12.813 4.819 4.103 1.00 81.31 280 TYR A C 1
ATOM 2195 O O . TYR A 1 280 ? 12.089 5.365 4.934 1.00 81.31 280 TYR A O 1
ATOM 2203 N N . ASN A 1 281 ? 13.653 3.829 4.407 1.00 85.62 281 ASN A N 1
ATOM 2204 C CA . ASN A 1 281 ? 13.745 3.245 5.734 1.00 85.62 281 ASN A CA 1
ATOM 2205 C C . ASN A 1 281 ? 14.139 4.295 6.774 1.00 85.62 281 ASN A C 1
ATOM 2207 O O . ASN A 1 281 ? 13.489 4.407 7.811 1.00 85.62 281 ASN A O 1
ATOM 2211 N N . GLU A 1 282 ? 15.168 5.089 6.471 1.00 85.12 282 GLU A N 1
ATOM 2212 C CA . GLU A 1 282 ? 15.672 6.132 7.367 1.00 85.12 282 GLU A CA 1
ATOM 2213 C C . GLU A 1 282 ? 14.600 7.191 7.649 1.00 85.12 282 GLU A C 1
ATOM 2215 O O . GLU A 1 282 ? 14.281 7.448 8.812 1.00 85.12 282 GLU A O 1
ATOM 2220 N N . CYS A 1 283 ? 13.974 7.736 6.601 1.00 81.75 283 CYS A N 1
ATOM 2221 C CA . CYS A 1 283 ? 12.968 8.790 6.748 1.00 81.75 283 CYS A CA 1
ATOM 2222 C C . CYS A 1 283 ? 11.731 8.291 7.505 1.00 81.75 283 CYS A C 1
ATOM 2224 O O . CYS A 1 283 ? 11.275 8.935 8.453 1.00 81.75 283 CYS A O 1
ATOM 2226 N N . TYR A 1 284 ? 11.210 7.114 7.140 1.00 86.12 284 TYR A N 1
ATOM 2227 C CA . TYR A 1 284 ? 10.041 6.538 7.805 1.00 86.12 284 TYR A CA 1
ATOM 2228 C C . TYR A 1 284 ? 10.320 6.216 9.265 1.00 86.12 284 TYR A C 1
ATOM 2230 O O . TYR A 1 284 ? 9.467 6.487 10.107 1.00 86.12 284 TYR A O 1
ATOM 2238 N N . ARG A 1 285 ? 11.508 5.695 9.601 1.00 89.25 285 ARG A N 1
ATOM 2239 C CA . ARG A 1 285 ? 11.877 5.446 11.001 1.00 89.25 285 ARG A CA 1
ATOM 2240 C C . ARG A 1 285 ? 11.884 6.733 11.814 1.00 89.25 285 ARG A C 1
ATOM 2242 O O . ARG A 1 285 ? 11.363 6.712 12.924 1.00 89.25 285 ARG A O 1
ATOM 2249 N N . THR A 1 286 ? 12.384 7.845 11.273 1.00 86.75 286 THR A N 1
ATOM 2250 C CA . THR A 1 286 ? 12.327 9.142 11.964 1.00 86.75 286 THR A CA 1
ATOM 2251 C C . THR A 1 286 ? 10.886 9.607 12.183 1.00 86.75 286 THR A C 1
ATOM 2253 O O . THR A 1 286 ? 10.525 9.946 13.310 1.00 86.75 286 THR A O 1
ATOM 2256 N N . TYR A 1 287 ? 10.036 9.566 11.151 1.00 86.50 287 TYR A N 1
ATOM 2257 C CA . TYR A 1 287 ? 8.628 9.966 11.279 1.00 86.50 287 TYR A CA 1
ATOM 2258 C C . TYR A 1 287 ? 7.871 9.100 12.284 1.00 86.50 287 TYR A C 1
ATOM 2260 O O . TYR A 1 287 ? 7.172 9.616 13.153 1.00 86.50 287 TYR A O 1
ATOM 2268 N N . ILE A 1 288 ? 8.033 7.780 12.189 1.00 89.06 288 ILE A N 1
ATOM 2269 C CA . ILE A 1 288 ? 7.378 6.810 13.067 1.00 89.06 288 ILE A CA 1
ATOM 2270 C C . ILE A 1 288 ? 7.895 6.942 14.496 1.00 89.06 288 ILE A C 1
ATOM 2272 O O . ILE A 1 288 ? 7.097 6.851 15.422 1.00 89.06 288 ILE A O 1
ATOM 2276 N N . GLN A 1 289 ? 9.195 7.167 14.702 1.00 91.69 289 GLN A N 1
ATOM 2277 C CA . GLN A 1 289 ? 9.754 7.392 16.034 1.00 91.69 289 GLN A CA 1
ATOM 2278 C C . GLN A 1 289 ? 9.120 8.628 16.679 1.00 91.69 289 GLN A C 1
ATOM 2280 O O . GLN A 1 289 ? 8.521 8.508 17.746 1.00 91.69 289 GLN A O 1
ATOM 2285 N N . ASN A 1 290 ? 9.180 9.779 16.002 1.00 89.44 290 ASN A N 1
ATOM 2286 C CA . ASN A 1 290 ? 8.611 11.031 16.503 1.00 89.44 290 ASN A CA 1
ATOM 2287 C C . ASN A 1 290 ? 7.098 10.910 16.754 1.00 89.44 290 ASN A C 1
ATOM 2289 O O . ASN A 1 290 ? 6.586 11.418 17.748 1.00 89.44 290 ASN A O 1
ATOM 2293 N N . LEU A 1 291 ? 6.370 10.211 15.877 1.00 87.62 291 LEU A N 1
ATOM 2294 C CA . LEU A 1 291 ? 4.935 10.007 16.039 1.00 87.62 291 LEU A CA 1
ATOM 2295 C C . LEU A 1 291 ? 4.608 9.038 17.183 1.00 87.62 291 LEU A C 1
ATOM 2297 O O . LEU A 1 291 ? 3.709 9.329 17.965 1.00 87.62 291 LEU A O 1
ATOM 2301 N N . ARG A 1 292 ? 5.327 7.917 17.328 1.00 89.38 292 ARG A N 1
ATOM 2302 C CA . ARG A 1 292 ? 5.101 6.929 18.401 1.00 89.38 292 ARG A CA 1
ATOM 2303 C C . ARG A 1 292 ? 5.446 7.466 19.786 1.00 89.38 292 ARG A C 1
ATOM 2305 O O . ARG A 1 292 ? 4.858 6.995 20.756 1.00 89.38 292 ARG A O 1
ATOM 2312 N N . GLU A 1 293 ? 6.352 8.440 19.888 1.00 86.94 293 GLU A N 1
ATOM 2313 C CA . GLU A 1 293 ? 6.598 9.161 21.145 1.00 86.94 293 GLU A CA 1
ATOM 2314 C C . GLU A 1 293 ? 5.327 9.840 21.679 1.00 86.94 293 GLU A C 1
ATOM 2316 O O . GLU A 1 293 ? 5.180 9.975 22.893 1.00 86.94 293 GLU A O 1
ATOM 2321 N N . LEU A 1 294 ? 4.405 10.235 20.791 1.00 84.88 294 LEU A N 1
ATOM 2322 C CA . LEU A 1 294 ? 3.214 11.009 21.142 1.00 84.88 294 LEU A CA 1
ATOM 2323 C C . LEU A 1 294 ? 1.914 10.207 20.999 1.00 84.88 294 LEU A C 1
ATOM 2325 O O . LEU A 1 294 ? 1.067 10.252 21.883 1.00 84.88 294 LEU A O 1
ATOM 2329 N N . GLU A 1 295 ? 1.757 9.443 19.916 1.00 84.56 295 GLU A N 1
ATOM 2330 C CA . GLU A 1 295 ? 0.555 8.680 19.558 1.00 84.56 295 GLU A CA 1
ATOM 2331 C C . GLU A 1 295 ? 0.890 7.236 19.114 1.00 84.56 295 GLU A C 1
ATOM 2333 O O . GLU A 1 295 ? 0.732 6.881 17.944 1.00 84.56 295 GLU A O 1
ATOM 2338 N N . PRO A 1 296 ? 1.310 6.346 20.039 1.00 86.00 296 PRO A N 1
ATOM 2339 C CA . PRO A 1 296 ? 1.776 4.988 19.713 1.00 86.00 296 PRO A CA 1
ATOM 2340 C C . PRO A 1 296 ? 0.689 4.036 19.178 1.00 86.00 296 PRO A C 1
ATOM 2342 O O . PRO A 1 296 ? 1.011 2.975 18.639 1.00 86.00 296 PRO A O 1
ATOM 2345 N N . SER A 1 297 ? -0.590 4.398 19.330 1.00 85.38 297 SER A N 1
ATOM 2346 C CA . SER A 1 297 ? -1.735 3.608 18.845 1.00 85.38 297 SER A CA 1
ATOM 2347 C C . SER A 1 297 ? -1.962 3.717 17.332 1.00 85.38 297 SER A C 1
ATOM 2349 O O . SER A 1 297 ? -2.697 2.907 16.764 1.00 85.38 297 SER A O 1
ATOM 2351 N N . LEU A 1 298 ? -1.358 4.715 16.675 1.00 87.88 298 LEU A N 1
ATOM 2352 C CA . LEU A 1 298 ? -1.501 4.909 15.237 1.00 87.88 298 LE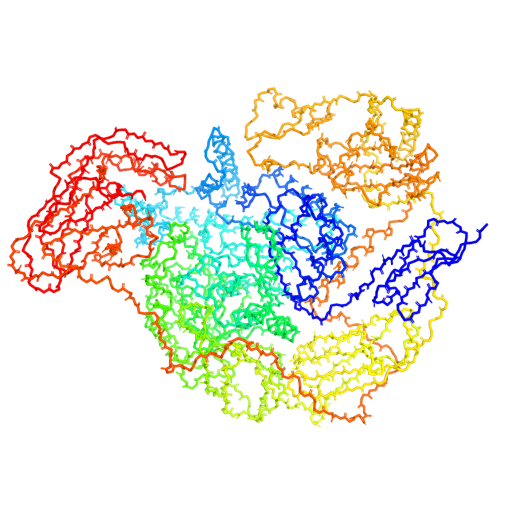U A CA 1
ATOM 2353 C C . LEU A 1 298 ? -0.688 3.873 14.473 1.00 87.88 298 LEU A C 1
ATOM 2355 O O . LEU A 1 298 ? 0.399 3.465 14.891 1.00 87.88 298 LEU A O 1
ATOM 2359 N N . ARG A 1 299 ? -1.247 3.440 13.344 1.00 88.94 299 ARG A N 1
ATOM 2360 C CA . ARG A 1 299 ? -0.576 2.537 12.419 1.00 88.94 299 ARG A CA 1
ATOM 2361 C C . ARG A 1 299 ? -0.155 3.283 11.174 1.00 88.94 299 ARG A C 1
ATOM 2363 O O . ARG A 1 299 ? -0.774 4.268 10.767 1.00 88.94 299 ARG A O 1
ATOM 2370 N N . HIS A 1 300 ? 0.914 2.789 10.580 1.00 89.25 300 HIS A N 1
ATOM 2371 C CA . HIS A 1 300 ? 1.555 3.438 9.456 1.00 89.25 300 HIS A CA 1
ATOM 2372 C C . HIS A 1 300 ? 1.717 2.438 8.330 1.00 89.25 300 HIS A C 1
ATOM 2374 O O . HIS A 1 300 ? 2.110 1.288 8.541 1.00 89.25 300 HIS A O 1
ATOM 2380 N N . THR A 1 301 ? 1.442 2.914 7.132 1.00 89.38 301 THR A N 1
ATOM 2381 C CA . THR A 1 301 ? 1.751 2.221 5.893 1.00 89.38 301 THR A CA 1
ATOM 2382 C C . THR A 1 301 ? 2.260 3.228 4.874 1.00 89.38 301 THR A C 1
ATOM 2384 O O . THR A 1 301 ? 2.410 4.401 5.202 1.00 89.38 301 THR A O 1
ATOM 2387 N N . SER A 1 302 ? 2.541 2.784 3.660 1.00 85.44 302 SER A N 1
ATOM 2388 C CA . SER A 1 302 ? 3.060 3.593 2.566 1.00 85.44 302 SER A CA 1
ATOM 2389 C C . SER A 1 302 ? 2.482 3.096 1.256 1.00 85.44 302 SER A C 1
ATOM 2391 O O . SER A 1 302 ? 2.100 1.939 1.188 1.00 85.44 302 SER A O 1
ATOM 2393 N N . SER A 1 303 ? 2.438 3.939 0.231 1.00 81.50 303 SER A N 1
ATOM 2394 C CA . SER A 1 303 ? 2.229 3.510 -1.152 1.00 81.50 303 SER A CA 1
ATOM 2395 C C . SER A 1 303 ? 3.427 3.957 -1.976 1.00 81.50 303 SER A C 1
ATOM 2397 O O . SER A 1 303 ? 3.569 5.148 -2.244 1.00 81.50 303 SER A O 1
ATOM 2399 N N . VAL A 1 304 ? 4.278 3.004 -2.357 1.00 76.75 304 VAL A N 1
ATOM 2400 C CA . VAL A 1 304 ? 5.493 3.220 -3.154 1.00 76.75 304 VAL A CA 1
ATOM 2401 C C . VAL A 1 304 ? 5.222 2.694 -4.560 1.00 76.75 304 VAL A C 1
ATOM 2403 O O . VAL A 1 304 ? 5.135 1.487 -4.750 1.00 76.75 304 VAL A O 1
ATOM 2406 N N . GLN A 1 305 ? 5.047 3.578 -5.543 1.00 73.38 305 GLN A N 1
ATOM 2407 C CA . GLN A 1 305 ? 4.791 3.185 -6.940 1.00 73.38 305 GLN A CA 1
ATOM 2408 C C . GLN A 1 305 ? 5.926 2.291 -7.480 1.00 73.38 305 GLN A C 1
ATOM 2410 O O . GLN A 1 305 ? 7.098 2.541 -7.192 1.00 73.38 305 GLN A O 1
ATOM 2415 N N . SER A 1 306 ? 5.600 1.232 -8.235 1.00 73.38 306 SER A N 1
ATOM 2416 C CA . SER A 1 306 ? 6.580 0.209 -8.652 1.00 73.38 306 SER A CA 1
ATOM 2417 C C . SER A 1 306 ? 7.363 0.556 -9.922 1.00 73.38 306 SER A C 1
ATOM 2419 O O . SER A 1 306 ? 8.362 -0.091 -10.231 1.00 73.38 306 SER A O 1
ATOM 2421 N N . ASP A 1 307 ? 6.963 1.575 -10.662 1.00 69.81 307 ASP A N 1
ATOM 2422 C CA . ASP A 1 307 ? 7.439 1.831 -12.023 1.00 69.81 307 ASP A CA 1
ATOM 2423 C C . ASP A 1 307 ? 7.723 3.312 -12.307 1.00 69.81 307 ASP A C 1
ATOM 2425 O O . ASP A 1 307 ? 7.960 3.700 -13.451 1.00 69.81 307 ASP A O 1
ATOM 2429 N N . HIS A 1 308 ? 7.734 4.145 -11.270 1.00 69.12 308 HIS A N 1
ATOM 2430 C CA . HIS A 1 308 ? 8.019 5.574 -11.386 1.00 69.12 308 HIS A CA 1
ATOM 2431 C C . HIS A 1 308 ? 9.532 5.853 -11.342 1.00 69.12 308 HIS A C 1
ATOM 2433 O O . HIS A 1 308 ? 10.005 6.846 -11.887 1.00 69.12 308 HIS A O 1
ATOM 2439 N N . CYS A 1 309 ? 10.324 4.967 -10.735 1.00 71.88 309 CYS A N 1
ATOM 2440 C CA . CYS A 1 309 ? 11.748 5.178 -10.512 1.00 71.88 309 CYS A CA 1
ATOM 2441 C C . CYS A 1 309 ? 12.520 3.851 -10.596 1.00 71.88 309 CYS A C 1
ATOM 2443 O O . CYS A 1 309 ? 11.979 2.774 -10.342 1.00 71.88 309 CYS A O 1
ATOM 2445 N N . ALA A 1 310 ? 13.808 3.889 -10.945 1.00 77.19 310 ALA A N 1
ATOM 2446 C CA . ALA A 1 310 ? 14.596 2.660 -10.947 1.00 77.19 310 ALA A CA 1
ATOM 2447 C C . ALA A 1 310 ? 14.922 2.180 -9.523 1.00 77.19 310 ALA A C 1
ATOM 2449 O O . ALA A 1 310 ? 15.127 2.971 -8.600 1.00 77.19 310 ALA A O 1
ATOM 2450 N N . VAL A 1 311 ? 15.060 0.864 -9.341 1.00 82.06 311 VAL A N 1
ATOM 2451 C CA . VAL A 1 311 ? 15.396 0.264 -8.037 1.00 82.06 311 VAL A CA 1
ATOM 2452 C C . VAL A 1 311 ? 16.684 0.878 -7.468 1.00 82.06 311 VAL A C 1
ATOM 2454 O O . VAL A 1 311 ? 16.728 1.257 -6.298 1.00 82.06 311 VAL A O 1
ATOM 2457 N N . ARG A 1 312 ? 17.705 1.082 -8.317 1.00 84.12 312 ARG A N 1
ATOM 2458 C CA . ARG A 1 312 ? 19.014 1.655 -7.944 1.00 84.12 312 ARG A CA 1
ATOM 2459 C C . ARG A 1 312 ? 18.982 3.074 -7.391 1.00 84.12 312 ARG A C 1
ATOM 2461 O O . ARG A 1 312 ? 19.933 3.491 -6.741 1.00 84.12 312 ARG A O 1
ATOM 2468 N N . VAL A 1 313 ? 17.915 3.817 -7.667 1.00 78.56 313 VAL A N 1
ATOM 2469 C CA . VAL A 1 313 ? 17.793 5.229 -7.292 1.00 78.56 313 VAL A CA 1
ATOM 2470 C C . VAL A 1 313 ? 16.811 5.468 -6.141 1.00 78.56 313 VAL A C 1
ATOM 2472 O O . VAL A 1 313 ? 16.484 6.615 -5.850 1.00 78.56 313 VAL A O 1
ATOM 2475 N N . GLY A 1 314 ? 16.378 4.406 -5.457 1.00 76.25 314 GLY A N 1
ATOM 2476 C CA . GLY A 1 314 ? 15.600 4.508 -4.219 1.00 76.25 314 GLY A CA 1
ATOM 2477 C C . GLY A 1 314 ? 14.414 3.559 -4.142 1.00 76.25 314 GLY A C 1
ATOM 2478 O O . GLY A 1 314 ? 13.942 3.276 -3.047 1.00 76.25 314 GLY A O 1
ATOM 2479 N N . GLN A 1 315 ? 13.962 3.002 -5.268 1.00 77.69 315 GLN A N 1
ATOM 2480 C CA . GLN A 1 315 ? 12.737 2.204 -5.327 1.00 77.69 315 GLN A CA 1
ATOM 2481 C C . GLN A 1 315 ? 12.925 0.735 -4.898 1.00 77.69 315 GLN A C 1
ATOM 2483 O O . GLN A 1 315 ? 12.454 -0.203 -5.546 1.00 77.69 315 GLN A O 1
ATOM 2488 N N . TYR A 1 316 ? 13.652 0.524 -3.802 1.00 85.12 316 TYR A N 1
ATOM 2489 C CA . TYR A 1 316 ? 13.883 -0.791 -3.220 1.00 85.12 316 TYR A CA 1
ATOM 2490 C C . TYR A 1 316 ? 12.781 -1.116 -2.209 1.00 85.12 316 TYR A C 1
ATOM 2492 O O . TYR A 1 316 ? 12.822 -0.703 -1.056 1.00 85.12 316 TYR A O 1
ATOM 2500 N N . PHE A 1 317 ? 11.786 -1.882 -2.647 1.00 86.38 317 PHE A N 1
ATOM 2501 C CA . PHE A 1 317 ? 10.605 -2.242 -1.854 1.00 86.38 317 PHE A CA 1
ATOM 2502 C C . PHE A 1 317 ? 10.904 -2.748 -0.431 1.00 86.38 317 PHE A C 1
ATOM 2504 O O . PHE A 1 317 ? 10.260 -2.266 0.503 1.00 86.38 317 PHE A O 1
ATOM 2511 N N . PRO A 1 318 ? 11.879 -3.656 -0.210 1.00 88.81 318 PRO A N 1
ATOM 2512 C CA . PRO A 1 318 ? 12.144 -4.168 1.131 1.00 88.81 318 PRO A CA 1
ATOM 2513 C C . PRO A 1 318 ? 12.447 -3.070 2.156 1.00 88.81 318 PRO A C 1
ATOM 2515 O O . PRO A 1 318 ? 11.880 -3.085 3.244 1.00 88.81 318 PRO A O 1
ATOM 2518 N N . SER A 1 319 ? 13.280 -2.081 1.814 1.00 86.31 319 SER A N 1
ATOM 2519 C CA . SER A 1 319 ? 13.641 -1.006 2.749 1.00 86.31 319 SER A CA 1
ATOM 2520 C C . SER A 1 319 ? 12.470 -0.063 3.025 1.00 86.31 319 SER A C 1
ATOM 2522 O O . SER A 1 319 ? 12.345 0.435 4.146 1.00 86.31 319 SER A O 1
ATOM 2524 N N . ALA A 1 320 ? 11.608 0.158 2.027 1.00 82.56 320 ALA A N 1
ATOM 2525 C CA . ALA A 1 320 ? 10.471 1.056 2.144 1.00 82.56 320 ALA A CA 1
ATOM 2526 C C . ALA A 1 320 ? 9.351 0.502 3.026 1.00 82.56 320 ALA A C 1
ATOM 2528 O O . ALA A 1 320 ? 8.725 1.260 3.765 1.00 82.56 320 ALA A O 1
ATOM 2529 N N . TYR A 1 321 ? 9.138 -0.814 3.000 1.00 88.56 321 TYR A N 1
ATOM 2530 C CA . TYR A 1 321 ? 8.078 -1.457 3.775 1.00 88.56 321 TYR A CA 1
ATOM 2531 C C . TYR A 1 321 ? 8.535 -2.029 5.122 1.00 88.56 321 TYR A C 1
ATOM 2533 O O . TYR A 1 321 ? 7.689 -2.268 5.981 1.00 88.56 321 TYR A O 1
ATOM 2541 N N . GLU A 1 322 ? 9.840 -2.211 5.352 1.00 89.31 322 GLU A N 1
ATOM 2542 C CA . GLU A 1 322 ? 10.378 -2.725 6.622 1.00 89.31 322 GLU A CA 1
ATOM 2543 C C . GLU A 1 322 ? 9.907 -1.958 7.880 1.00 89.31 322 GLU A C 1
ATOM 2545 O O . GLU A 1 322 ? 9.554 -2.621 8.856 1.00 89.31 322 GLU A O 1
ATOM 2550 N N . PRO A 1 323 ? 9.872 -0.606 7.928 1.00 88.69 323 PRO A N 1
ATOM 2551 C CA . PRO A 1 323 ? 9.542 0.102 9.165 1.00 88.69 323 PRO A CA 1
ATOM 2552 C C . PRO A 1 323 ? 8.030 0.249 9.409 1.00 88.69 323 PRO A C 1
ATOM 2554 O O . PRO A 1 323 ? 7.638 0.806 10.435 1.00 88.69 323 PRO A O 1
ATOM 2557 N N . LEU A 1 324 ? 7.184 -0.202 8.478 1.00 89.69 324 LEU A N 1
ATOM 2558 C CA . LEU A 1 324 ? 5.739 0.027 8.484 1.00 89.69 324 LEU A CA 1
ATOM 2559 C C . LEU A 1 324 ? 4.995 -1.058 9.271 1.00 89.69 324 LEU A C 1
ATOM 2561 O O . LEU A 1 324 ? 5.420 -2.210 9.320 1.00 89.69 324 LEU A O 1
ATOM 2565 N N . ASP A 1 325 ? 3.856 -0.706 9.874 1.00 89.12 325 ASP A N 1
ATOM 2566 C CA . ASP A 1 325 ? 3.068 -1.664 10.665 1.00 89.12 325 ASP A CA 1
ATOM 2567 C C . ASP A 1 325 ? 2.292 -2.650 9.781 1.00 89.12 325 ASP A C 1
ATOM 2569 O O . ASP A 1 325 ? 1.999 -3.772 10.195 1.00 89.12 325 ASP A O 1
ATOM 2573 N N . PHE A 1 326 ? 1.936 -2.217 8.571 1.00 90.06 326 PHE A N 1
ATOM 2574 C CA . PHE A 1 326 ? 1.260 -3.028 7.568 1.00 90.06 326 PHE A CA 1
ATOM 2575 C C . PHE A 1 326 ? 1.596 -2.538 6.159 1.00 90.06 326 PHE A C 1
ATOM 2577 O O . PHE A 1 326 ? 2.160 -1.453 5.980 1.00 90.06 326 PHE A O 1
ATOM 2584 N N . ARG A 1 327 ? 1.264 -3.338 5.147 1.00 90.44 327 ARG A N 1
ATOM 2585 C CA . ARG A 1 327 ? 1.640 -3.063 3.758 1.00 90.44 327 ARG A CA 1
ATOM 2586 C C . ARG A 1 327 ? 0.440 -2.579 2.972 1.00 90.44 327 ARG A C 1
ATOM 2588 O O . ARG A 1 327 ? -0.641 -3.149 3.066 1.00 90.44 327 ARG A O 1
ATOM 2595 N N . TYR A 1 328 ? 0.655 -1.523 2.211 1.00 89.19 328 TYR A N 1
ATOM 2596 C CA . TYR A 1 328 ? -0.333 -0.911 1.351 1.00 89.19 328 TYR A CA 1
ATOM 2597 C C . TYR A 1 328 ? 0.319 -0.595 0.009 1.00 89.19 328 TYR A C 1
ATOM 2599 O O . TYR A 1 328 ? 1.509 -0.296 -0.031 1.00 89.19 328 TYR A O 1
ATOM 2607 N N . GLN A 1 329 ? -0.410 -0.649 -1.096 1.00 86.19 329 GLN A N 1
ATOM 2608 C CA . GLN A 1 329 ? 0.068 -0.022 -2.323 1.00 86.19 329 GLN A CA 1
ATOM 2609 C C . GLN A 1 329 ? -1.077 0.301 -3.270 1.00 86.19 329 GLN A C 1
ATOM 2611 O O . GLN A 1 329 ? -1.952 -0.531 -3.513 1.00 86.19 329 GLN A O 1
ATOM 2616 N N . SER A 1 330 ? -1.015 1.501 -3.840 1.00 80.56 330 SER A N 1
ATOM 2617 C CA . SER A 1 330 ? -1.815 1.892 -4.991 1.00 80.56 330 SER A CA 1
ATOM 2618 C C . SER A 1 330 ? -1.224 1.331 -6.274 1.00 80.56 330 SER A C 1
ATOM 2620 O O . SER A 1 330 ? -0.066 1.593 -6.593 1.00 80.56 330 SER A O 1
ATOM 2622 N N . VAL A 1 331 ? -2.018 0.574 -7.027 1.00 76.88 331 VAL A N 1
ATOM 2623 C CA . VAL A 1 331 ? -1.660 0.061 -8.355 1.00 76.88 331 VAL A CA 1
ATOM 2624 C C . VAL A 1 331 ? -2.250 1.002 -9.409 1.00 76.88 331 VAL A C 1
ATOM 2626 O O . VAL A 1 331 ? -3.174 0.659 -10.146 1.00 76.88 331 VAL A O 1
ATOM 2629 N N . TRP A 1 332 ? -1.762 2.245 -9.438 1.00 66.12 332 TRP A N 1
ATOM 2630 C CA . TRP A 1 332 ? -2.355 3.333 -10.231 1.00 66.12 332 TRP A CA 1
ATOM 2631 C C . TRP A 1 332 ? -2.379 3.066 -11.738 1.00 66.12 332 TRP A C 1
ATOM 2633 O O . TRP A 1 332 ? -3.326 3.448 -12.426 1.00 66.12 332 TRP A O 1
ATOM 2643 N N . ASN A 1 333 ? -1.383 2.365 -12.269 1.00 59.97 333 ASN A N 1
ATOM 2644 C CA . ASN A 1 333 ? -1.326 2.070 -13.696 1.00 59.97 333 ASN A CA 1
ATOM 2645 C C . ASN A 1 333 ? -2.425 1.093 -14.166 1.00 59.97 333 ASN A C 1
ATOM 2647 O O . ASN A 1 333 ? -2.779 1.087 -15.347 1.00 59.97 333 ASN A O 1
ATOM 2651 N N . ASP A 1 334 ? -3.137 0.430 -13.244 1.00 58.47 334 ASP A N 1
ATOM 2652 C CA . ASP A 1 334 ? -4.400 -0.249 -13.560 1.00 58.47 334 ASP A CA 1
ATOM 2653 C C . ASP A 1 334 ? -5.531 0.729 -13.956 1.00 58.47 334 ASP A C 1
ATOM 2655 O O . ASP A 1 334 ? -6.510 0.310 -14.583 1.00 58.47 334 ASP A O 1
ATOM 2659 N N . GLN A 1 335 ? -5.426 2.016 -13.584 1.00 48.97 335 GLN A N 1
ATOM 2660 C CA . GLN A 1 335 ? -6.381 3.104 -13.857 1.00 48.97 335 GLN A CA 1
ATOM 2661 C C . GLN A 1 335 ? -6.161 3.736 -15.231 1.00 48.97 335 GLN A C 1
ATOM 2663 O O . GLN A 1 335 ? -7.093 3.881 -16.036 1.00 48.97 335 GLN A O 1
ATOM 2668 N N . VAL A 1 336 ? -4.903 4.067 -15.526 1.00 45.25 336 VAL A N 1
ATOM 2669 C CA . VAL A 1 336 ? -4.454 4.534 -16.850 1.00 45.25 336 VAL A CA 1
ATOM 2670 C C . VAL A 1 336 ? -4.458 3.395 -17.864 1.00 45.25 336 VAL A C 1
ATOM 2672 O O . VAL A 1 336 ? -4.432 3.634 -19.073 1.00 45.25 336 VAL A O 1
ATOM 2675 N N . GLY A 1 337 ? -4.593 2.167 -17.363 1.00 42.81 337 GLY A N 1
ATOM 2676 C CA . GLY A 1 337 ? -4.724 0.926 -18.087 1.00 42.81 337 GLY A CA 1
ATOM 2677 C C . GLY A 1 337 ? -5.851 0.924 -19.120 1.00 42.81 337 GLY A C 1
ATOM 2678 O O . GLY A 1 337 ? -6.916 0.331 -18.940 1.00 42.81 337 GLY A O 1
ATOM 2679 N N . GLY A 1 338 ? -5.549 1.512 -20.273 1.00 45.91 338 GLY A N 1
ATOM 2680 C CA . GLY A 1 338 ? -5.561 0.739 -21.495 1.00 45.91 338 GLY A CA 1
ATOM 2681 C C . GLY A 1 338 ? -4.734 -0.543 -21.328 1.00 45.91 338 GLY A C 1
ATOM 2682 O O . GLY A 1 338 ? -4.287 -0.911 -20.243 1.00 45.91 338 GLY A O 1
ATOM 2683 N N . PRO A 1 339 ? -4.585 -1.309 -22.383 1.00 41.50 339 PRO A N 1
ATOM 2684 C CA . PRO A 1 339 ? -4.393 -2.731 -22.216 1.00 41.50 339 PRO A CA 1
ATOM 2685 C C . PRO A 1 339 ? -2.926 -3.122 -21.949 1.00 41.50 339 PRO A C 1
ATOM 2687 O O . PRO A 1 339 ? -2.545 -4.174 -22.410 1.00 41.50 339 PRO A O 1
ATOM 2690 N N . ASP A 1 340 ? -2.144 -2.308 -21.222 1.00 46.38 340 ASP A N 1
ATOM 2691 C CA . ASP A 1 340 ? -0.671 -2.344 -21.097 1.00 46.38 340 ASP A CA 1
ATOM 2692 C C . ASP A 1 340 ? -0.125 -2.642 -19.670 1.00 46.38 340 ASP A C 1
ATOM 2694 O O . ASP A 1 340 ? 1.077 -2.539 -19.412 1.00 46.38 340 ASP A O 1
ATOM 2698 N N . TYR A 1 341 ? -1.014 -3.032 -18.740 1.00 58.38 341 TYR A N 1
ATOM 2699 C CA . TYR A 1 341 ? -0.680 -3.383 -17.347 1.00 58.38 341 TYR A CA 1
ATOM 2700 C C . TYR A 1 341 ? -1.381 -4.658 -16.847 1.00 58.38 341 TYR A C 1
ATOM 2702 O O . TYR A 1 341 ? -1.898 -4.715 -15.727 1.00 58.38 341 TYR A O 1
ATOM 2710 N N . ALA A 1 342 ? -1.445 -5.708 -17.668 1.00 65.56 342 ALA A N 1
ATOM 2711 C CA . ALA A 1 342 ? -1.957 -6.998 -17.205 1.00 65.56 342 ALA A CA 1
ATOM 2712 C C . ALA A 1 342 ? -1.174 -7.453 -15.952 1.00 65.56 342 ALA A C 1
ATOM 2714 O O . ALA A 1 342 ? 0.040 -7.325 -15.905 1.00 65.56 342 ALA A O 1
ATOM 2715 N N . TYR A 1 343 ? -1.841 -7.963 -14.912 1.00 78.88 343 TYR A N 1
ATOM 2716 C CA . TYR A 1 343 ? -1.191 -8.525 -13.713 1.00 78.88 343 TYR A CA 1
ATOM 2717 C C . TYR A 1 343 ? -0.271 -7.592 -12.906 1.00 78.88 343 TYR A C 1
ATOM 2719 O O . TYR A 1 343 ? 0.515 -8.089 -12.094 1.00 78.88 343 TYR A O 1
ATOM 2727 N N . GLN A 1 344 ? -0.356 -6.265 -13.045 1.00 80.19 344 GLN A N 1
ATOM 2728 C CA . GLN A 1 344 ? 0.447 -5.385 -12.190 1.00 80.19 344 GLN A CA 1
ATOM 2729 C C . GLN A 1 344 ? 0.086 -5.540 -10.706 1.00 80.19 344 GLN A C 1
ATOM 2731 O O . GLN A 1 344 ? 0.982 -5.540 -9.867 1.00 80.19 344 GLN A O 1
ATOM 2736 N N . TRP A 1 345 ? -1.190 -5.777 -10.381 1.00 83.69 345 TRP A N 1
ATOM 2737 C CA . TRP A 1 345 ? -1.609 -6.114 -9.015 1.00 83.69 345 TRP A CA 1
ATOM 2738 C C . TRP A 1 345 ? -0.909 -7.371 -8.483 1.00 83.69 345 TRP A C 1
ATOM 2740 O O . TRP A 1 345 ? -0.427 -7.361 -7.360 1.00 83.69 345 TRP A O 1
ATOM 2750 N N . LEU A 1 346 ? -0.761 -8.416 -9.307 1.00 88.44 346 LEU A N 1
ATOM 2751 C CA . LEU A 1 346 ? -0.062 -9.649 -8.930 1.00 88.44 346 LEU A CA 1
ATOM 2752 C C . LEU A 1 346 ? 1.437 -9.397 -8.714 1.00 88.44 346 LEU A C 1
ATOM 2754 O O . LEU A 1 346 ? 2.021 -9.936 -7.775 1.00 88.44 346 LEU A O 1
ATOM 2758 N N . LEU A 1 347 ? 2.062 -8.573 -9.565 1.00 89.38 347 LEU A N 1
ATOM 2759 C CA . LEU A 1 347 ? 3.441 -8.126 -9.356 1.00 89.38 347 LEU A CA 1
ATOM 2760 C C . LEU A 1 347 ? 3.575 -7.418 -8.010 1.00 89.38 347 LEU A C 1
ATOM 2762 O O . LEU A 1 347 ? 4.460 -7.757 -7.232 1.00 89.38 347 LEU A O 1
ATOM 2766 N N . VAL A 1 348 ? 2.690 -6.464 -7.740 1.00 89.38 348 VAL A N 1
ATOM 2767 C CA . VAL A 1 348 ? 2.668 -5.681 -6.506 1.00 89.38 348 VAL A CA 1
ATOM 2768 C C . VAL A 1 348 ? 2.452 -6.565 -5.281 1.00 89.38 348 VAL A C 1
ATOM 2770 O O . VAL A 1 348 ? 3.239 -6.472 -4.344 1.00 89.38 348 VAL A O 1
ATOM 2773 N N . ASP A 1 349 ? 1.488 -7.484 -5.302 1.00 91.00 349 ASP A N 1
ATOM 2774 C CA . ASP A 1 349 ? 1.275 -8.457 -4.227 1.00 91.00 349 ASP A CA 1
ATOM 2775 C C . ASP A 1 349 ? 2.557 -9.257 -3.931 1.00 91.00 349 ASP A C 1
ATOM 2777 O O . ASP A 1 349 ? 2.977 -9.377 -2.778 1.00 91.00 349 ASP A O 1
ATOM 2781 N N . ALA A 1 350 ? 3.249 -9.733 -4.972 1.00 92.56 350 ALA A N 1
ATOM 2782 C CA . ALA A 1 350 ? 4.514 -10.449 -4.818 1.00 92.56 350 ALA A CA 1
ATOM 2783 C C . ALA A 1 350 ? 5.660 -9.555 -4.306 1.00 92.56 350 ALA A C 1
ATOM 2785 O O . ALA A 1 350 ? 6.524 -10.031 -3.564 1.00 92.56 350 ALA A O 1
ATOM 2786 N N . LEU A 1 351 ? 5.688 -8.267 -4.667 1.00 92.31 351 LEU A N 1
ATOM 2787 C CA . LEU A 1 351 ? 6.657 -7.304 -4.133 1.00 92.31 351 LEU A CA 1
ATOM 2788 C C . LEU A 1 351 ? 6.400 -7.019 -2.647 1.00 92.31 351 LEU A C 1
ATOM 2790 O O . LEU A 1 351 ? 7.339 -6.995 -1.847 1.00 92.31 351 LEU A O 1
ATOM 2794 N N . LEU A 1 352 ? 5.130 -6.857 -2.269 1.00 91.75 352 LEU A N 1
ATOM 2795 C CA . LEU A 1 352 ? 4.686 -6.660 -0.891 1.00 91.75 352 LEU A CA 1
ATOM 2796 C C . LEU A 1 352 ? 4.809 -7.927 -0.035 1.00 91.75 352 LEU A C 1
ATOM 2798 O O . LEU A 1 352 ? 4.641 -7.840 1.178 1.00 91.75 352 LEU A O 1
ATOM 2802 N N . GLU A 1 353 ? 5.175 -9.077 -0.593 1.00 90.81 353 GLU A N 1
ATOM 2803 C CA . GLU A 1 353 ? 5.492 -10.285 0.179 1.00 90.81 353 GLU A CA 1
ATOM 2804 C C . GLU A 1 353 ? 6.959 -10.326 0.662 1.00 90.81 353 GLU A C 1
ATOM 2806 O O . GLU A 1 353 ? 7.268 -10.985 1.657 1.00 90.81 353 GLU A O 1
ATOM 2811 N N . MET A 1 354 ? 7.884 -9.593 0.025 1.00 91.44 354 MET A N 1
ATOM 2812 C CA . MET A 1 354 ? 9.316 -9.634 0.376 1.00 91.44 354 MET A CA 1
ATOM 2813 C C . MET A 1 354 ? 9.564 -9.197 1.826 1.00 91.44 354 MET A C 1
ATOM 2815 O O . MET A 1 354 ? 9.278 -8.054 2.194 1.00 91.44 354 MET A O 1
ATOM 2819 N N . GLY A 1 355 ? 10.094 -10.083 2.673 1.00 85.19 355 GLY A N 1
ATOM 2820 C CA . GLY A 1 355 ? 10.293 -9.805 4.098 1.00 85.19 355 GLY A CA 1
ATOM 2821 C C . GLY A 1 355 ? 9.007 -9.466 4.869 1.00 85.19 355 GLY A C 1
ATOM 2822 O O . GLY A 1 355 ? 9.072 -8.733 5.859 1.00 85.19 355 GLY A O 1
ATOM 2823 N N . ARG A 1 356 ? 7.826 -9.901 4.398 1.00 83.69 356 ARG A N 1
ATOM 2824 C CA . ARG A 1 356 ? 6.542 -9.590 5.045 1.00 83.69 356 ARG A CA 1
ATOM 2825 C C . ARG A 1 356 ? 6.450 -10.209 6.444 1.00 83.69 356 ARG A C 1
ATOM 2827 O O . ARG A 1 356 ? 6.799 -11.365 6.665 1.00 83.69 356 ARG A O 1
ATOM 2834 N N . GLY A 1 357 ? 5.972 -9.405 7.395 1.00 75.75 357 GLY A N 1
ATOM 2835 C CA . GLY A 1 357 ? 5.608 -9.843 8.744 1.00 75.75 357 GLY A CA 1
ATOM 2836 C C . GLY A 1 357 ? 4.150 -10.324 8.840 1.00 75.75 357 GLY A C 1
ATOM 2837 O O . GLY A 1 357 ? 3.479 -10.492 7.830 1.00 75.75 357 GLY A O 1
ATOM 2838 N N . PRO A 1 358 ? 3.599 -10.504 10.050 1.00 73.19 358 PRO A N 1
ATOM 2839 C CA . PRO A 1 358 ? 2.207 -10.937 10.233 1.00 73.19 358 PRO A CA 1
ATOM 2840 C C . PRO A 1 358 ? 1.162 -9.842 9.941 1.00 73.19 358 PRO A C 1
ATOM 2842 O O . PRO A 1 358 ? -0.032 -10.090 10.082 1.00 73.19 358 PRO A O 1
ATOM 2845 N N . GLY A 1 359 ? 1.592 -8.625 9.589 1.00 80.12 359 GLY A N 1
ATOM 2846 C CA . GLY A 1 359 ? 0.691 -7.513 9.285 1.00 80.12 359 GLY A CA 1
ATOM 2847 C C . GLY A 1 359 ? -0.110 -7.735 7.993 1.00 80.12 359 GLY A C 1
ATOM 2848 O O . GLY A 1 359 ? 0.332 -8.492 7.119 1.00 80.12 359 GLY A O 1
ATOM 2849 N N . PRO A 1 360 ? -1.273 -7.073 7.845 1.00 85.12 360 PRO A N 1
ATOM 2850 C CA . PRO A 1 360 ? -2.086 -7.184 6.646 1.00 85.12 360 PRO A CA 1
ATOM 2851 C C . PRO A 1 360 ? -1.383 -6.564 5.435 1.00 85.12 360 PRO A C 1
ATOM 2853 O O . PRO A 1 360 ? -0.653 -5.575 5.557 1.00 85.12 360 PRO A O 1
ATOM 2856 N N . THR A 1 361 ? -1.664 -7.121 4.260 1.00 90.31 361 THR A N 1
ATOM 2857 C CA . THR A 1 361 ? -1.345 -6.504 2.971 1.00 90.31 361 THR A CA 1
ATOM 2858 C C . THR A 1 361 ? -2.634 -6.004 2.343 1.00 90.31 361 THR A C 1
ATOM 2860 O O . THR A 1 361 ? -3.605 -6.752 2.214 1.00 90.31 361 THR A O 1
ATOM 2863 N N . TRP A 1 362 ? -2.657 -4.737 1.963 1.00 90.81 362 TRP A N 1
ATOM 2864 C CA . TRP A 1 362 ? -3.763 -4.101 1.269 1.00 90.81 362 TRP A CA 1
ATOM 2865 C C . TRP A 1 362 ? -3.265 -3.564 -0.066 1.00 90.81 362 TRP A C 1
ATOM 2867 O O . TRP A 1 362 ? -2.202 -2.960 -0.144 1.00 90.81 362 TRP A O 1
ATOM 2877 N N . ILE A 1 363 ? -4.049 -3.738 -1.115 1.00 88.25 363 ILE A N 1
ATOM 2878 C CA . ILE A 1 363 ? -3.743 -3.155 -2.421 1.00 88.25 363 ILE A CA 1
ATOM 2879 C C . ILE A 1 363 ? -4.932 -2.345 -2.904 1.00 88.25 363 ILE A C 1
ATOM 2881 O O . ILE A 1 363 ? -6.067 -2.593 -2.502 1.00 88.25 363 ILE A O 1
ATOM 2885 N N . SER A 1 364 ? -4.708 -1.359 -3.753 1.00 83.75 364 SER A N 1
ATOM 2886 C CA . SER A 1 364 ? -5.788 -0.674 -4.451 1.00 83.75 364 SER A CA 1
ATOM 2887 C C . SER A 1 364 ? -5.558 -0.772 -5.958 1.00 83.75 364 SER A C 1
ATOM 2889 O O . SER A 1 364 ? -4.429 -0.760 -6.431 1.00 83.75 364 SER A O 1
ATOM 2891 N N . THR A 1 365 ? -6.629 -0.934 -6.724 1.00 79.00 365 THR A N 1
ATOM 2892 C CA . THR A 1 365 ? -6.614 -1.067 -8.187 1.00 79.00 365 THR A CA 1
ATOM 2893 C C . THR A 1 365 ? -7.740 -0.218 -8.766 1.00 79.00 365 THR A C 1
ATOM 2895 O O . THR A 1 365 ? -8.640 0.218 -8.049 1.00 79.00 365 THR A O 1
ATOM 2898 N N . ALA A 1 366 ? -7.752 0.034 -10.067 1.00 71.12 366 ALA A N 1
ATOM 2899 C CA . ALA A 1 366 ? -8.859 0.757 -10.680 1.00 71.12 366 ALA A CA 1
ATOM 2900 C C . ALA A 1 366 ? -10.095 -0.117 -10.910 1.00 71.12 366 ALA A C 1
ATOM 2902 O O . ALA A 1 366 ? -10.001 -1.262 -11.373 1.00 71.12 366 ALA A O 1
ATOM 2903 N N . MET A 1 367 ? -11.276 0.466 -10.701 1.00 71.69 367 MET A N 1
ATOM 2904 C CA . MET A 1 367 ? -12.546 -0.176 -11.029 1.00 71.69 367 MET A CA 1
ATOM 2905 C C . MET A 1 367 ? -12.879 0.035 -12.507 1.00 71.69 367 MET A C 1
ATOM 2907 O O . MET A 1 367 ? -13.337 1.096 -12.924 1.00 71.69 367 MET A O 1
ATOM 2911 N N . ALA A 1 368 ? -12.684 -1.002 -13.319 1.00 63.91 368 ALA A N 1
ATOM 2912 C CA . ALA A 1 368 ? -12.873 -0.905 -14.766 1.00 63.91 368 ALA A CA 1
ATOM 2913 C C . ALA A 1 368 ? -14.313 -0.532 -15.179 1.00 63.91 368 ALA A C 1
ATOM 2915 O O . ALA A 1 368 ? -14.504 0.183 -16.165 1.00 63.91 368 ALA A O 1
ATOM 2916 N N . ALA A 1 369 ? -15.318 -0.953 -14.402 1.00 61.25 369 ALA A N 1
ATOM 2917 C CA . ALA A 1 369 ? -16.722 -0.626 -14.648 1.00 61.25 369 ALA A CA 1
ATOM 2918 C C . ALA A 1 369 ? -17.032 0.878 -14.494 1.00 61.25 369 ALA A C 1
ATOM 2920 O O . ALA A 1 369 ? -17.812 1.411 -15.281 1.00 61.25 369 ALA A O 1
ATOM 2921 N N . ALA A 1 370 ? -16.383 1.595 -13.563 1.00 58.56 370 ALA A N 1
ATOM 2922 C CA . ALA A 1 370 ? -16.566 3.049 -13.414 1.00 58.56 370 ALA A CA 1
ATOM 2923 C C . ALA A 1 370 ? -16.070 3.846 -14.630 1.00 58.56 370 ALA A C 1
ATOM 2925 O O . ALA A 1 370 ? -16.542 4.951 -14.878 1.00 58.56 370 ALA A O 1
ATOM 2926 N N . HIS A 1 371 ? -15.146 3.283 -15.409 1.00 59.56 371 HIS A N 1
ATOM 2927 C CA . HIS A 1 371 ? -14.628 3.900 -16.629 1.00 59.56 371 HIS A CA 1
ATOM 2928 C C . HIS A 1 371 ? -15.346 3.422 -17.901 1.00 59.56 371 HIS A C 1
ATOM 2930 O O . HIS A 1 371 ? -14.883 3.715 -19.001 1.00 59.56 371 HIS A O 1
ATOM 2936 N N . GLY A 1 372 ? -16.437 2.653 -17.776 1.00 62.84 372 GLY A N 1
ATOM 2937 C CA . GLY A 1 372 ? -17.146 2.072 -18.920 1.00 62.84 372 GLY A CA 1
ATOM 2938 C C . GLY A 1 372 ? -16.318 1.049 -19.709 1.00 62.84 372 GLY A C 1
ATOM 2939 O O . GLY A 1 372 ? -16.606 0.809 -20.877 1.00 62.84 372 GLY A O 1
ATOM 2940 N N . ARG A 1 373 ? -15.272 0.473 -19.096 1.00 66.00 373 ARG A N 1
ATOM 2941 C CA . ARG A 1 373 ? -14.319 -0.440 -19.755 1.00 66.00 373 ARG A CA 1
ATOM 2942 C C . ARG A 1 373 ? -14.619 -1.925 -19.539 1.00 66.00 373 ARG A C 1
ATOM 2944 O O . ARG A 1 373 ? -13.956 -2.740 -20.162 1.00 66.00 373 ARG A O 1
ATOM 2951 N N . ALA A 1 374 ? -15.551 -2.275 -18.649 1.00 72.56 374 ALA A N 1
ATOM 2952 C CA . ALA A 1 374 ? -15.878 -3.663 -18.322 1.00 72.56 374 ALA A CA 1
ATOM 2953 C C . ALA A 1 374 ? -17.356 -3.971 -18.584 1.00 72.56 374 ALA A C 1
ATOM 2955 O O . ALA A 1 374 ? -18.239 -3.327 -18.012 1.00 72.56 374 ALA A O 1
ATOM 2956 N N . ALA A 1 375 ? -17.615 -4.986 -19.406 1.00 77.06 375 ALA A N 1
ATOM 2957 C CA . ALA A 1 375 ? -18.952 -5.505 -19.676 1.00 77.06 375 ALA A CA 1
ATOM 2958 C C . ALA A 1 375 ? -19.449 -6.458 -18.573 1.00 77.06 375 ALA A C 1
ATOM 2960 O O . ALA A 1 375 ? -20.654 -6.554 -18.344 1.00 77.06 375 ALA A O 1
ATOM 2961 N N . PHE A 1 376 ? -18.537 -7.128 -17.858 1.00 80.88 376 PHE A N 1
ATOM 2962 C CA . PHE A 1 376 ? -18.859 -8.132 -16.837 1.00 80.88 376 PHE A CA 1
ATOM 2963 C C . PHE A 1 376 ? -18.224 -7.779 -15.474 1.00 80.88 376 PHE A C 1
ATOM 2965 O O . PHE A 1 376 ? -17.061 -7.371 -15.443 1.00 80.88 376 PHE A O 1
ATOM 2972 N N . PRO A 1 377 ? -18.926 -7.958 -14.336 1.00 81.00 377 PRO A N 1
ATOM 2973 C CA . PRO A 1 377 ? -18.320 -7.901 -13.005 1.00 81.00 377 PRO A CA 1
ATOM 2974 C C . PRO A 1 377 ? -17.307 -9.033 -12.789 1.00 81.00 377 PRO A C 1
ATOM 2976 O O . PRO A 1 377 ? -17.340 -10.056 -13.472 1.00 81.00 377 PRO A O 1
ATOM 2979 N N . GLY A 1 378 ? -16.426 -8.879 -11.800 1.00 80.88 378 GLY A N 1
ATOM 2980 C CA . GLY A 1 378 ? -15.493 -9.908 -11.344 1.00 80.88 378 GLY A CA 1
ATOM 2981 C C . GLY A 1 378 ? -14.017 -9.514 -11.406 1.00 80.88 378 GLY A C 1
ATOM 2982 O O . GLY A 1 378 ? -13.181 -10.338 -11.029 1.00 80.88 378 GLY A O 1
ATOM 2983 N N . LYS A 1 379 ? -13.652 -8.299 -11.850 1.00 82.94 379 LYS A N 1
ATOM 2984 C CA . LYS A 1 379 ? -12.249 -7.840 -11.819 1.00 82.94 379 LYS A CA 1
ATOM 2985 C C . LYS A 1 379 ? -11.748 -7.786 -10.377 1.00 82.94 379 LYS A C 1
ATOM 2987 O O . LYS A 1 379 ? -10.694 -8.345 -10.090 1.00 82.94 379 LYS A O 1
ATOM 2992 N N . LEU A 1 380 ? -12.511 -7.172 -9.475 1.00 84.06 380 LEU A N 1
ATOM 2993 C CA . LEU A 1 380 ? -12.095 -6.998 -8.081 1.00 84.06 380 LEU A CA 1
ATOM 2994 C C . LEU A 1 380 ? -11.959 -8.340 -7.349 1.00 84.06 380 LEU A C 1
ATOM 2996 O O . LEU A 1 380 ? -11.010 -8.535 -6.595 1.00 84.06 380 LEU A O 1
ATOM 3000 N N . VAL A 1 381 ? -12.848 -9.297 -7.633 1.00 88.06 381 VAL A N 1
ATOM 3001 C CA . VAL A 1 381 ? -12.737 -10.668 -7.105 1.00 88.06 381 VAL A CA 1
ATOM 3002 C C . VAL A 1 381 ? -11.452 -11.350 -7.586 1.00 88.06 381 VAL A C 1
ATOM 3004 O O . VAL A 1 381 ? -10.800 -12.009 -6.783 1.00 88.06 381 VAL A O 1
ATOM 3007 N N . ARG A 1 382 ? -11.041 -11.172 -8.854 1.00 88.31 382 ARG A N 1
ATOM 3008 C CA . ARG A 1 382 ? -9.762 -11.721 -9.359 1.00 88.31 382 ARG A CA 1
ATOM 3009 C C . ARG A 1 382 ? -8.575 -11.140 -8.620 1.00 88.31 382 ARG A C 1
ATOM 3011 O O . ARG A 1 382 ? -7.751 -11.901 -8.136 1.00 88.31 382 ARG A O 1
ATOM 3018 N N . VAL A 1 383 ? -8.541 -9.817 -8.487 1.00 88.12 383 VAL A N 1
ATOM 3019 C CA . VAL A 1 383 ? -7.469 -9.109 -7.778 1.00 88.12 383 VAL A CA 1
ATOM 3020 C C . VAL A 1 383 ? -7.372 -9.599 -6.331 1.00 88.12 383 VAL A C 1
ATOM 3022 O O . VAL A 1 383 ? -6.298 -10.001 -5.894 1.00 88.12 383 VAL A O 1
ATOM 3025 N N . ALA A 1 384 ? -8.500 -9.686 -5.617 1.00 89.69 384 ALA A N 1
ATOM 3026 C CA . ALA A 1 384 ? -8.534 -10.235 -4.262 1.00 89.69 384 ALA A CA 1
ATOM 3027 C C . ALA A 1 384 ? -8.093 -11.709 -4.204 1.00 89.69 384 ALA A C 1
ATOM 3029 O O . ALA A 1 384 ? -7.405 -12.111 -3.269 1.00 89.69 384 ALA A O 1
ATOM 3030 N N . ALA A 1 385 ? -8.477 -12.525 -5.188 1.00 92.00 385 ALA A N 1
ATOM 3031 C CA . ALA A 1 385 ? -8.128 -13.940 -5.239 1.00 92.00 385 ALA A CA 1
ATOM 3032 C C . ALA A 1 385 ? -6.643 -14.177 -5.561 1.00 92.00 385 ALA A C 1
ATOM 3034 O O . ALA A 1 385 ? -6.042 -15.074 -4.970 1.00 92.00 385 ALA A O 1
ATOM 3035 N N . HIS A 1 386 ? -6.036 -13.373 -6.443 1.00 92.06 386 HIS A N 1
ATOM 3036 C CA . HIS A 1 386 ? -4.587 -13.389 -6.672 1.00 92.06 386 HIS A CA 1
ATOM 3037 C C . HIS A 1 386 ? -3.839 -13.027 -5.390 1.00 92.06 386 HIS A C 1
ATOM 3039 O O . HIS A 1 386 ? -3.001 -13.803 -4.932 1.00 92.06 386 HIS A O 1
ATOM 3045 N N . GLY A 1 387 ? -4.198 -11.898 -4.775 1.00 91.31 387 GLY A N 1
ATOM 3046 C CA . GLY A 1 387 ? -3.529 -11.396 -3.578 1.00 91.31 387 GLY A CA 1
ATOM 3047 C C . GLY A 1 387 ? -3.708 -12.279 -2.342 1.00 91.31 387 GLY A C 1
ATOM 3048 O O . GLY A 1 387 ? -2.854 -12.266 -1.456 1.00 91.31 387 GLY A O 1
ATOM 3049 N N . LEU A 1 388 ? -4.764 -13.102 -2.277 1.00 91.69 388 LEU A N 1
ATOM 3050 C CA . LEU A 1 388 ? -5.033 -13.967 -1.123 1.00 91.69 388 LEU A CA 1
ATOM 3051 C C . LEU A 1 388 ? -3.826 -14.855 -0.773 1.00 91.69 388 LEU A C 1
ATOM 3053 O O . LEU A 1 388 ? -3.499 -15.010 0.403 1.00 91.69 388 LEU A O 1
ATOM 3057 N N . ALA A 1 389 ? -3.136 -15.390 -1.787 1.00 89.56 389 ALA A N 1
ATOM 3058 C CA . ALA A 1 389 ? -1.948 -16.226 -1.611 1.00 89.56 389 ALA A CA 1
ATOM 3059 C C . ALA A 1 389 ? -0.699 -15.455 -1.146 1.00 89.56 389 ALA A C 1
ATOM 3061 O O . ALA A 1 389 ? 0.247 -16.068 -0.666 1.00 89.56 389 ALA A O 1
ATOM 3062 N N . TYR A 1 390 ? -0.710 -14.127 -1.253 1.00 90.56 390 TYR A N 1
ATOM 3063 C CA . TYR A 1 390 ? 0.362 -13.204 -0.861 1.00 90.56 390 TYR A CA 1
ATOM 3064 C C . TYR A 1 390 ? 0.025 -12.427 0.423 1.00 90.56 390 TYR A C 1
ATOM 3066 O O . TYR A 1 390 ? 0.648 -11.420 0.754 1.00 90.56 390 TYR A O 1
ATOM 3074 N N . GLY A 1 391 ? -0.988 -12.884 1.166 1.00 88.38 391 GLY A N 1
ATOM 3075 C CA . GLY A 1 391 ? -1.415 -12.252 2.412 1.00 88.38 391 GLY A CA 1
ATOM 3076 C C . GLY A 1 391 ? -2.284 -11.006 2.227 1.00 88.38 391 GLY A C 1
ATOM 3077 O O . GLY A 1 391 ? -2.489 -10.266 3.194 1.00 88.38 391 GLY A O 1
ATOM 3078 N N . ALA A 1 392 ? -2.817 -10.763 1.022 1.00 90.12 392 ALA A N 1
ATOM 3079 C CA . ALA A 1 392 ? -3.730 -9.654 0.794 1.00 90.12 392 ALA A CA 1
ATOM 3080 C C . ALA A 1 392 ? -5.069 -9.897 1.509 1.00 90.12 392 ALA A C 1
ATOM 3082 O O . ALA A 1 392 ? -5.829 -10.807 1.175 1.00 90.12 392 ALA A O 1
ATOM 3083 N N . SER A 1 393 ? -5.363 -9.061 2.504 1.00 90.25 393 SER A N 1
ATOM 3084 C CA . SER A 1 393 ? -6.621 -9.069 3.267 1.00 90.25 393 SER A CA 1
ATOM 3085 C C . SER A 1 393 ? -7.505 -7.863 2.955 1.00 90.25 393 SER A C 1
ATOM 3087 O O . SER A 1 393 ? -8.607 -7.728 3.494 1.00 90.25 393 SER A O 1
ATOM 3089 N N . GLY A 1 394 ? -7.035 -6.983 2.070 1.00 89.50 394 GLY A N 1
ATOM 3090 C CA . GLY A 1 394 ? -7.770 -5.811 1.647 1.00 89.50 394 GLY A CA 1
ATOM 3091 C C . GLY A 1 394 ? -7.534 -5.461 0.194 1.00 89.50 394 GLY A C 1
ATOM 3092 O O . GLY A 1 394 ? -6.402 -5.493 -0.283 1.00 89.50 394 GLY A O 1
ATOM 3093 N N . ILE A 1 395 ? -8.606 -5.068 -0.483 1.00 88.75 395 ILE A N 1
ATOM 3094 C CA . ILE A 1 395 ? -8.538 -4.497 -1.824 1.00 88.75 395 ILE A CA 1
ATOM 3095 C C . ILE A 1 395 ? -9.279 -3.174 -1.861 1.00 88.75 395 ILE A C 1
ATOM 3097 O O . ILE A 1 395 ? -10.205 -2.927 -1.089 1.00 88.75 395 ILE A O 1
ATOM 3101 N N . GLY A 1 396 ? -8.879 -2.303 -2.765 1.00 81.12 396 GLY A N 1
ATOM 3102 C CA . GLY A 1 396 ? -9.490 -1.000 -2.853 1.00 81.12 396 GLY A CA 1
ATOM 3103 C C . GLY A 1 396 ? -9.370 -0.362 -4.205 1.00 81.12 396 GLY A C 1
ATOM 3104 O O . GLY A 1 396 ? -9.016 -1.003 -5.191 1.00 81.12 396 GLY A O 1
ATOM 3105 N N . PHE A 1 397 ? -9.666 0.925 -4.214 1.00 78.56 397 PHE A N 1
ATOM 3106 C CA . PHE A 1 397 ? -9.780 1.713 -5.418 1.00 78.56 397 PHE A CA 1
ATOM 3107 C C . PHE A 1 397 ? -8.632 2.717 -5.531 1.00 78.56 397 PHE A C 1
ATOM 3109 O O . PHE A 1 397 ? -8.555 3.617 -4.701 1.00 78.56 397 PHE A O 1
ATOM 3116 N N . ALA A 1 398 ? -7.775 2.566 -6.545 1.00 71.25 398 ALA A N 1
ATOM 3117 C CA . ALA A 1 398 ? -6.625 3.443 -6.795 1.00 71.25 398 ALA A CA 1
ATOM 3118 C C . ALA A 1 398 ? -7.038 4.837 -7.320 1.00 71.25 398 ALA A C 1
ATOM 3120 O O . ALA A 1 398 ? -7.991 4.924 -8.103 1.00 71.25 398 ALA A O 1
ATOM 3121 N N . CYS A 1 399 ? -6.345 5.913 -6.906 1.00 63.47 399 CYS A N 1
ATOM 3122 C CA . CYS A 1 399 ? -6.675 7.310 -7.218 1.00 63.47 399 CYS A CA 1
ATOM 3123 C C . CYS A 1 399 ? -5.507 8.316 -6.999 1.00 63.47 399 CYS A C 1
ATOM 3125 O O . CYS A 1 399 ? -5.244 8.745 -5.878 1.00 63.47 399 CYS A O 1
ATOM 3127 N N . GLU A 1 400 ? -4.935 8.860 -8.087 1.00 50.91 400 GLU A N 1
ATOM 3128 C CA . GLU A 1 400 ? -4.168 10.134 -8.098 1.00 50.91 400 GLU A CA 1
ATOM 3129 C C . GLU A 1 400 ? -5.078 11.359 -8.397 1.00 50.91 400 GLU A C 1
ATOM 3131 O O . GLU A 1 400 ? -4.703 12.303 -9.098 1.00 50.91 400 GLU A O 1
ATOM 3136 N N . GLY A 1 401 ? -6.327 11.342 -7.908 1.00 45.28 401 GLY A N 1
ATOM 3137 C CA . GLY A 1 401 ? -7.324 12.418 -8.086 1.00 45.28 401 GLY A CA 1
ATOM 3138 C C . GLY A 1 401 ? -8.718 11.976 -8.567 1.00 45.28 401 GLY A C 1
ATOM 3139 O O . GLY A 1 401 ? -9.670 12.751 -8.503 1.00 45.28 401 GLY A O 1
ATOM 3140 N N . PHE A 1 402 ? -8.900 10.725 -8.990 1.00 52.00 402 PHE A N 1
ATOM 3141 C CA . PHE A 1 402 ? -10.185 10.173 -9.435 1.00 52.00 402 PHE A CA 1
ATOM 3142 C C . PHE A 1 402 ? -10.734 9.137 -8.437 1.00 52.00 402 PHE A C 1
ATOM 3144 O O . PHE A 1 402 ? -10.282 7.997 -8.418 1.00 52.00 402 PHE A O 1
ATOM 3151 N N . SER A 1 403 ? -11.719 9.494 -7.607 1.00 57.25 403 SER A N 1
ATOM 3152 C CA . SER A 1 403 ? -12.387 8.475 -6.774 1.00 57.25 403 SER A CA 1
ATOM 3153 C C . SER A 1 403 ? -13.209 7.530 -7.644 1.00 57.25 403 SER A C 1
ATOM 3155 O O . SER A 1 403 ? -13.840 7.975 -8.605 1.00 57.25 403 SER A O 1
ATOM 3157 N N . ASN A 1 404 ? -13.264 6.254 -7.255 1.00 66.94 404 ASN A N 1
ATOM 3158 C CA . ASN A 1 404 ? -14.096 5.251 -7.91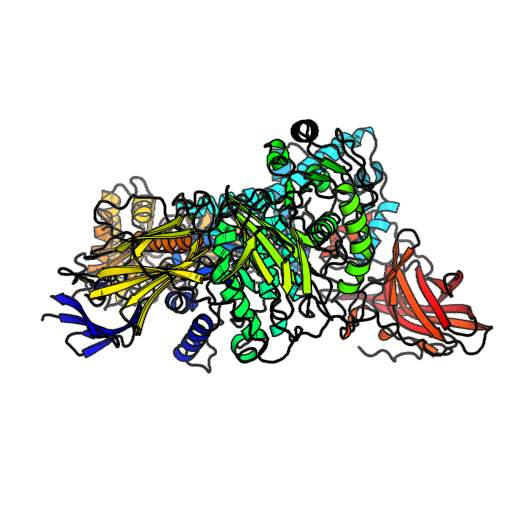2 1.00 66.94 404 ASN A CA 1
ATOM 3159 C C . ASN A 1 404 ? -15.454 5.029 -7.230 1.00 66.94 404 ASN A C 1
ATOM 3161 O O . ASN A 1 404 ? -16.356 4.572 -7.928 1.00 66.94 404 ASN A O 1
ATOM 3165 N N . LEU A 1 405 ? -15.636 5.374 -5.943 1.00 79.38 405 LEU A N 1
ATOM 3166 C CA . LEU A 1 405 ? -16.933 5.297 -5.250 1.00 79.38 405 LEU A CA 1
ATOM 3167 C C . LEU A 1 405 ? -17.359 6.622 -4.599 1.00 79.38 405 LEU A C 1
ATOM 3169 O O . LEU A 1 405 ? -18.481 7.070 -4.841 1.00 79.38 405 LEU A O 1
ATOM 3173 N N . LEU A 1 406 ? -16.486 7.260 -3.813 1.00 77.75 406 LEU A N 1
ATOM 3174 C CA . LEU A 1 406 ? -16.818 8.410 -2.952 1.00 77.75 406 LEU A CA 1
ATOM 3175 C C . LEU A 1 406 ? -16.777 9.804 -3.620 1.00 77.75 406 LEU A C 1
ATOM 3177 O O . LEU A 1 406 ? -17.190 10.766 -2.984 1.00 77.75 406 LEU A O 1
ATOM 3181 N N . GLY A 1 407 ? -16.382 9.925 -4.895 1.00 62.88 407 GLY A N 1
ATOM 3182 C CA . GLY A 1 407 ? -16.512 11.161 -5.698 1.00 62.88 407 GLY A CA 1
ATOM 3183 C C . GLY A 1 407 ? -15.382 12.193 -5.525 1.00 62.88 407 GLY A C 1
ATOM 3184 O O . GLY A 1 407 ? -15.571 13.213 -4.885 1.00 62.88 407 GLY A O 1
ATOM 3185 N N . GLY A 1 408 ? -14.212 11.939 -6.127 1.00 61.12 408 GLY A N 1
ATOM 3186 C CA . GLY A 1 408 ? -12.961 12.692 -5.930 1.00 61.12 408 GLY A CA 1
ATOM 3187 C C . GLY A 1 408 ? -12.940 14.027 -6.672 1.00 61.12 408 GLY A C 1
ATOM 3188 O O . GLY A 1 408 ? -13.561 14.986 -6.240 1.00 61.12 408 GLY A O 1
ATOM 3189 N N . MET A 1 409 ? -12.265 14.116 -7.823 1.00 48.81 409 MET A N 1
ATOM 3190 C CA . MET A 1 409 ? -12.422 15.276 -8.724 1.00 48.81 409 MET A CA 1
ATOM 3191 C C . MET A 1 409 ? -13.824 15.377 -9.365 1.00 48.81 409 MET A C 1
ATOM 3193 O O . MET A 1 409 ? -14.145 16.388 -9.992 1.00 48.81 409 MET A O 1
ATOM 3197 N N . ASN A 1 410 ? -14.666 14.349 -9.214 1.00 53.06 410 ASN A N 1
ATOM 3198 C CA . ASN A 1 410 ? -16.061 14.366 -9.647 1.00 53.06 410 ASN A CA 1
ATOM 3199 C C . ASN A 1 410 ? -16.937 15.072 -8.608 1.00 53.06 410 ASN A C 1
ATOM 3201 O O . ASN A 1 410 ? -16.762 14.901 -7.409 1.00 53.06 410 ASN A O 1
ATOM 3205 N N . ARG A 1 411 ? -17.940 15.819 -9.080 1.00 57.09 411 ARG A N 1
ATOM 3206 C CA . ARG A 1 411 ? -18.892 16.539 -8.216 1.00 57.09 411 ARG A CA 1
ATOM 3207 C C . ARG A 1 411 ? -19.800 15.621 -7.388 1.00 57.09 411 ARG A C 1
ATOM 3209 O O . ARG A 1 411 ? -20.371 16.086 -6.406 1.00 57.09 411 ARG A O 1
ATOM 3216 N N . GLU A 1 412 ? -19.946 14.358 -7.791 1.00 61.12 412 GLU A N 1
ATOM 3217 C CA . GLU A 1 412 ? -20.826 13.362 -7.174 1.00 61.12 412 GLU A CA 1
ATOM 3218 C C . GLU A 1 412 ? -20.108 12.020 -6.966 1.00 61.12 412 GLU A C 1
ATOM 3220 O O . GLU A 1 412 ? -19.139 11.699 -7.657 1.00 61.12 412 GLU A O 1
ATOM 3225 N N . THR A 1 413 ? -20.619 11.209 -6.033 1.00 68.62 413 THR A N 1
ATOM 3226 C CA . THR A 1 413 ? -20.191 9.820 -5.818 1.00 68.62 413 THR A CA 1
ATOM 3227 C C . THR A 1 413 ? -20.458 8.972 -7.065 1.00 68.62 413 THR A C 1
ATOM 3229 O O . THR A 1 413 ? -21.583 8.949 -7.573 1.00 68.62 413 THR A O 1
ATOM 3232 N N . ASN A 1 414 ? -19.477 8.189 -7.508 1.00 76.81 414 ASN A N 1
ATOM 3233 C CA . ASN A 1 414 ? -19.659 7.248 -8.619 1.00 76.81 414 ASN A CA 1
ATOM 3234 C C . ASN A 1 414 ? -20.586 6.072 -8.255 1.00 76.81 414 ASN A C 1
ATOM 3236 O O . ASN A 1 414 ? -21.109 5.427 -9.160 1.00 76.81 414 ASN A O 1
ATOM 3240 N N . TRP A 1 415 ? -20.822 5.799 -6.962 1.00 83.25 415 TRP A N 1
ATOM 3241 C CA . TRP A 1 415 ? -21.742 4.742 -6.514 1.00 83.25 415 TRP A CA 1
ATOM 3242 C C . TRP A 1 415 ? -23.130 4.854 -7.162 1.00 83.25 415 TRP A C 1
ATOM 3244 O O . TRP A 1 415 ? -23.611 3.900 -7.764 1.00 83.25 415 TRP A O 1
ATOM 3254 N N . GLU A 1 416 ? -23.724 6.049 -7.155 1.00 80.44 416 GLU A N 1
ATOM 3255 C CA . GLU A 1 416 ? -25.034 6.294 -7.780 1.00 80.44 416 GLU A CA 1
ATOM 3256 C C . GLU A 1 416 ? -25.033 6.024 -9.296 1.00 80.44 416 GLU A C 1
ATOM 3258 O O . GLU A 1 416 ? -26.050 5.638 -9.863 1.00 80.44 416 GLU A O 1
ATOM 3263 N N . HIS A 1 417 ? -23.883 6.173 -9.964 1.00 78.44 417 HIS A N 1
ATOM 3264 C CA . HIS A 1 417 ? -23.757 5.928 -11.402 1.00 78.44 417 HIS A CA 1
ATOM 3265 C C . HIS A 1 417 ? -23.676 4.436 -11.752 1.00 78.44 417 HIS A C 1
ATOM 3267 O O . HIS A 1 417 ? -24.035 4.056 -12.875 1.00 78.44 417 HIS A O 1
ATOM 3273 N N . ILE A 1 418 ? -23.199 3.599 -10.825 1.00 80.00 418 ILE A N 1
ATOM 3274 C CA . ILE A 1 418 ? -22.996 2.154 -11.027 1.00 80.00 418 ILE A CA 1
ATOM 3275 C C . ILE A 1 418 ? -24.045 1.283 -10.329 1.00 80.00 418 ILE A C 1
ATOM 3277 O O . ILE A 1 418 ? -24.103 0.084 -10.600 1.00 80.00 418 ILE A O 1
ATOM 3281 N N . LYS A 1 419 ? -24.862 1.870 -9.451 1.00 84.94 419 LYS A N 1
ATOM 3282 C CA . LYS A 1 419 ? -25.975 1.196 -8.784 1.00 84.94 419 LYS A CA 1
ATOM 3283 C C . LYS A 1 419 ? -26.953 0.622 -9.813 1.00 84.94 419 LYS A C 1
ATOM 3285 O O . LYS A 1 419 ? -27.295 1.274 -10.800 1.00 84.94 419 LYS A O 1
ATOM 3290 N N . GLY A 1 420 ? -27.374 -0.616 -9.589 1.00 84.44 420 GLY A N 1
ATOM 3291 C CA . GLY A 1 420 ? -28.203 -1.415 -10.483 1.00 84.44 420 GLY A CA 1
ATOM 3292 C C . GLY A 1 420 ? -27.491 -1.921 -11.741 1.00 84.44 420 GLY A C 1
ATOM 3293 O O . GLY A 1 420 ? -28.187 -2.308 -12.673 1.00 84.44 420 GLY A O 1
ATOM 3294 N N . LYS A 1 421 ? -26.150 -1.883 -11.807 1.00 82.75 421 LYS A N 1
ATOM 3295 C CA . LYS A 1 421 ? -25.350 -2.285 -12.984 1.00 82.75 421 LYS A CA 1
ATOM 3296 C C . LYS A 1 421 ? -24.226 -3.261 -12.616 1.00 82.75 421 LYS A C 1
ATOM 3298 O O . LYS A 1 421 ? -23.953 -3.507 -11.440 1.00 82.75 421 LYS A O 1
ATOM 3303 N N . SER A 1 422 ? -23.489 -3.743 -13.622 1.00 79.00 422 SER A N 1
ATOM 3304 C CA . SER A 1 422 ? -22.271 -4.562 -13.455 1.00 79.00 422 SER A CA 1
ATOM 3305 C C . SER A 1 422 ? -21.263 -4.008 -12.432 1.00 79.00 422 SER A C 1
ATOM 3307 O O . SER A 1 422 ? -20.644 -4.786 -11.713 1.00 79.00 422 SER A O 1
ATOM 3309 N N . GLY A 1 423 ? -21.115 -2.684 -12.311 1.00 81.69 423 GLY A N 1
ATOM 3310 C CA . GLY A 1 423 ? -20.205 -2.074 -11.335 1.00 81.69 423 GLY A CA 1
ATOM 3311 C C . GLY A 1 423 ? -20.589 -2.338 -9.873 1.00 81.69 423 GLY A C 1
ATOM 3312 O O . GLY A 1 423 ? -19.721 -2.715 -9.090 1.00 81.69 423 GLY A O 1
ATOM 3313 N N . GLU A 1 424 ? -21.871 -2.211 -9.503 1.00 86.62 424 GLU A N 1
ATOM 3314 C CA . GLU A 1 424 ? -22.350 -2.569 -8.154 1.00 86.62 424 GLU A CA 1
ATOM 3315 C C . GLU A 1 424 ? -22.099 -4.053 -7.861 1.00 86.62 424 GLU A C 1
ATOM 3317 O O . GLU A 1 424 ? -21.571 -4.402 -6.804 1.00 86.62 424 GLU A O 1
ATOM 3322 N N . ALA A 1 425 ? -22.411 -4.928 -8.823 1.00 84.19 425 ALA A N 1
ATOM 3323 C CA . ALA A 1 425 ? -22.204 -6.364 -8.672 1.00 84.19 425 ALA A CA 1
ATOM 3324 C C . ALA A 1 425 ? -20.724 -6.727 -8.444 1.00 84.19 425 ALA A C 1
ATOM 3326 O O . ALA A 1 425 ? -20.443 -7.615 -7.638 1.00 84.19 425 ALA A O 1
ATOM 3327 N N . ASP A 1 426 ? -19.777 -6.046 -9.102 1.00 83.44 426 ASP A N 1
ATOM 3328 C CA . ASP A 1 426 ? -18.335 -6.272 -8.906 1.00 83.44 426 ASP A CA 1
ATOM 3329 C C . ASP A 1 426 ? -17.900 -5.900 -7.478 1.00 83.44 426 ASP A C 1
ATOM 3331 O O . ASP A 1 426 ? -17.240 -6.691 -6.801 1.00 83.44 426 ASP A O 1
ATOM 3335 N N . VAL A 1 427 ? -18.341 -4.737 -6.982 1.00 87.00 427 VAL A N 1
ATOM 3336 C CA . VAL A 1 427 ? -18.034 -4.254 -5.623 1.00 87.00 427 VAL A CA 1
ATOM 3337 C C . VAL A 1 427 ? -18.607 -5.189 -4.556 1.00 87.00 427 VAL A C 1
ATOM 3339 O O . VAL A 1 427 ? -17.883 -5.613 -3.652 1.00 87.00 427 VAL A O 1
ATOM 3342 N N . LEU A 1 428 ? -19.886 -5.560 -4.669 1.00 88.06 428 LEU A N 1
ATOM 3343 C CA . LEU A 1 428 ? -20.543 -6.432 -3.692 1.00 88.06 428 LEU A CA 1
ATOM 3344 C C . LEU A 1 428 ? -19.968 -7.856 -3.706 1.00 88.06 428 LEU A C 1
ATOM 3346 O O . LEU A 1 428 ? -19.775 -8.447 -2.641 1.00 88.06 428 LEU A O 1
ATOM 3350 N N . SER A 1 429 ? -19.629 -8.392 -4.884 1.00 85.56 429 SER A N 1
ATOM 3351 C CA . SER A 1 429 ? -19.008 -9.722 -5.009 1.00 85.56 429 SER A CA 1
ATOM 3352 C C . SER A 1 429 ? -17.608 -9.751 -4.398 1.00 85.56 429 SER A C 1
ATOM 3354 O O . SER A 1 429 ? -17.249 -10.694 -3.692 1.00 85.56 429 SER A O 1
ATOM 3356 N N . ALA A 1 430 ? -16.818 -8.701 -4.628 1.00 87.25 430 ALA A N 1
ATOM 3357 C CA . ALA A 1 430 ? -15.509 -8.537 -4.012 1.00 87.25 430 ALA A CA 1
ATOM 3358 C C . ALA A 1 430 ? -15.602 -8.433 -2.489 1.00 87.25 430 ALA A C 1
ATOM 3360 O O . ALA A 1 430 ? -14.829 -9.076 -1.775 1.00 87.25 430 ALA A O 1
ATOM 3361 N N . ARG A 1 431 ? -16.585 -7.678 -1.984 1.00 89.31 431 ARG A N 1
ATOM 3362 C CA . ARG A 1 431 ? -16.839 -7.573 -0.548 1.00 89.31 431 ARG A CA 1
ATOM 3363 C C . ARG A 1 431 ? -17.221 -8.920 0.068 1.00 89.31 431 ARG A C 1
ATOM 3365 O O . ARG A 1 431 ? -16.664 -9.250 1.110 1.00 89.31 431 ARG A O 1
ATOM 3372 N N . ASP A 1 432 ? -18.109 -9.700 -0.558 1.00 89.19 432 ASP A N 1
ATOM 3373 C CA . ASP A 1 432 ? -18.467 -11.049 -0.079 1.00 89.19 432 ASP A CA 1
ATOM 3374 C C . ASP A 1 432 ? -17.251 -11.993 -0.106 1.00 89.19 432 ASP A C 1
ATOM 3376 O O . ASP A 1 432 ? -17.001 -12.712 0.862 1.00 89.19 432 ASP A O 1
ATOM 3380 N N . PHE A 1 433 ? -16.437 -11.952 -1.170 1.00 90.81 433 PHE A N 1
ATOM 3381 C CA . PHE A 1 433 ? -15.227 -12.776 -1.275 1.00 90.81 433 PHE A CA 1
ATOM 3382 C C . PHE A 1 433 ? -14.245 -12.471 -0.141 1.00 90.81 433 PHE A C 1
ATOM 3384 O O . PHE A 1 433 ? -13.803 -13.381 0.566 1.00 90.81 433 PHE A O 1
ATOM 3391 N N . LEU A 1 434 ? -13.937 -11.187 0.065 1.00 90.62 434 LEU A N 1
ATOM 3392 C CA . LEU A 1 434 ? -13.060 -10.750 1.142 1.00 90.62 434 LEU A CA 1
ATOM 3393 C C . LEU A 1 434 ? -13.642 -11.096 2.512 1.00 90.62 434 LEU A C 1
ATOM 3395 O O . LEU A 1 434 ? -12.918 -11.628 3.350 1.00 90.62 434 LEU A O 1
ATOM 3399 N N . ASP A 1 435 ? -14.934 -10.827 2.746 1.00 89.12 435 ASP A N 1
ATOM 3400 C CA . ASP A 1 435 ? -15.579 -11.102 4.031 1.00 89.12 435 ASP A CA 1
ATOM 3401 C C . ASP A 1 435 ? -15.331 -12.555 4.446 1.00 89.12 435 ASP A C 1
ATOM 3403 O O . ASP A 1 435 ? -14.917 -12.791 5.580 1.00 89.12 435 ASP A O 1
ATOM 3407 N N . ARG A 1 436 ? -15.482 -13.499 3.510 1.00 89.56 436 ARG A N 1
ATOM 3408 C CA . ARG A 1 436 ? -15.299 -14.935 3.741 1.00 89.56 436 ARG A CA 1
ATOM 3409 C C . ARG A 1 436 ? -13.834 -15.352 3.869 1.00 89.56 436 ARG A C 1
ATOM 3411 O O . ARG A 1 436 ? -13.513 -16.137 4.758 1.00 89.56 436 ARG A O 1
ATOM 3418 N N . PHE A 1 437 ? -12.958 -14.864 2.990 1.00 92.06 437 PHE A N 1
ATOM 3419 C CA . PHE A 1 437 ? -11.638 -15.474 2.793 1.00 92.06 437 PHE A CA 1
ATOM 3420 C C . PHE A 1 437 ? -10.450 -14.621 3.223 1.00 92.06 437 PHE A C 1
ATOM 3422 O O . PHE A 1 437 ? -9.381 -15.193 3.402 1.00 92.06 437 PHE A O 1
ATOM 3429 N N . ALA A 1 438 ? -10.607 -13.321 3.504 1.00 91.44 438 ALA A N 1
ATOM 3430 C CA . ALA A 1 438 ? -9.510 -12.487 4.018 1.00 91.44 438 ALA A CA 1
ATOM 3431 C C . ALA A 1 438 ? -8.883 -13.071 5.295 1.00 91.44 438 ALA A C 1
ATOM 3433 O O . ALA A 1 438 ? -7.710 -12.841 5.578 1.00 91.44 438 ALA A O 1
ATOM 3434 N N . SER A 1 439 ? -9.652 -13.877 6.040 1.00 90.69 439 SER A N 1
ATOM 3435 C CA . SER A 1 439 ? -9.141 -14.584 7.208 1.00 90.69 439 SER A CA 1
ATOM 3436 C C . SER A 1 439 ? -8.038 -15.604 6.893 1.00 90.69 439 SER A C 1
ATOM 3438 O O . SER A 1 439 ? -7.073 -15.740 7.643 1.00 90.69 439 SER A O 1
ATOM 3440 N N . LEU A 1 440 ? -8.124 -16.252 5.729 1.00 92.06 440 LEU A N 1
ATOM 3441 C CA . LEU A 1 440 ? -7.113 -17.187 5.248 1.00 92.06 440 LEU A CA 1
ATOM 3442 C C . LEU A 1 440 ? -5.795 -16.478 4.934 1.00 92.06 440 LEU A C 1
ATOM 3444 O O . LEU A 1 440 ? -4.752 -17.001 5.296 1.00 92.06 440 LEU A O 1
ATOM 3448 N N . ALA A 1 441 ? -5.827 -15.289 4.326 1.00 90.06 441 ALA A N 1
ATOM 3449 C CA . ALA A 1 441 ? -4.617 -14.521 4.009 1.00 90.06 441 ALA A CA 1
ATOM 3450 C C . ALA A 1 441 ? -3.794 -14.131 5.252 1.00 90.06 441 ALA A C 1
ATOM 3452 O O . ALA A 1 441 ? -2.583 -13.938 5.162 1.00 90.06 441 ALA A O 1
ATOM 3453 N N . LEU A 1 442 ? -4.450 -14.006 6.406 1.00 88.38 442 LEU A N 1
ATOM 3454 C CA . LEU A 1 442 ? -3.828 -13.569 7.655 1.00 88.38 442 LEU A CA 1
ATOM 3455 C C . LEU A 1 442 ? -3.358 -14.744 8.524 1.00 88.38 442 LEU A C 1
ATOM 3457 O O . LEU A 1 442 ? -2.292 -14.652 9.126 1.00 88.38 442 LEU A O 1
ATOM 3461 N N . GLU A 1 443 ? -4.126 -15.839 8.584 1.00 89.69 443 GLU A N 1
ATOM 3462 C CA . GLU A 1 443 ? -3.787 -17.017 9.402 1.00 89.69 443 GLU A CA 1
ATOM 3463 C C . GLU A 1 443 ? -2.976 -18.081 8.649 1.00 89.69 443 GLU A C 1
ATOM 3465 O O . GLU A 1 443 ? -2.199 -18.820 9.260 1.00 89.69 443 GLU A O 1
ATOM 3470 N N . CYS A 1 444 ? -3.156 -18.208 7.329 1.00 91.25 444 CYS A N 1
ATOM 3471 C CA . CYS A 1 444 ? -2.363 -19.140 6.527 1.00 91.25 444 CYS A CA 1
ATOM 3472 C C . CYS A 1 444 ? -0.990 -18.548 6.213 1.00 91.25 444 CYS A C 1
ATOM 3474 O O . CYS A 1 444 ? -0.780 -17.335 6.192 1.00 91.25 444 CYS A O 1
ATOM 3476 N N . ARG A 1 445 ? -0.051 -19.430 5.877 1.00 89.19 445 ARG A N 1
ATOM 3477 C CA . ARG A 1 445 ? 1.216 -19.037 5.260 1.00 89.19 445 ARG A CA 1
ATOM 3478 C C . ARG A 1 445 ? 1.106 -19.199 3.747 1.00 89.19 445 ARG A C 1
ATOM 3480 O O . ARG A 1 445 ? 0.552 -20.201 3.302 1.00 89.19 445 ARG A O 1
ATOM 3487 N N . PRO A 1 446 ? 1.638 -18.275 2.944 1.00 86.25 446 PRO A N 1
ATOM 3488 C CA . PRO A 1 446 ? 1.822 -18.513 1.518 1.00 86.25 446 PRO A CA 1
ATOM 3489 C C . PRO A 1 446 ? 2.608 -19.808 1.250 1.00 86.25 446 PRO A C 1
ATOM 3491 O O . PRO A 1 446 ? 3.673 -20.015 1.836 1.00 86.25 446 PRO A O 1
ATOM 3494 N N . ASP A 1 447 ? 2.106 -20.683 0.373 1.00 90.00 447 ASP A N 1
ATOM 3495 C CA . ASP A 1 447 ? 2.809 -21.914 -0.022 1.00 90.00 447 ASP A CA 1
ATOM 3496 C C . ASP A 1 447 ? 3.511 -21.697 -1.363 1.00 90.00 447 ASP A C 1
ATOM 3498 O O . ASP A 1 447 ? 2.988 -22.034 -2.429 1.00 90.00 447 ASP A O 1
ATOM 3502 N N . HIS A 1 448 ? 4.666 -21.030 -1.309 1.00 91.19 448 HIS A N 1
ATOM 3503 C CA . HIS A 1 448 ? 5.267 -20.485 -2.517 1.00 91.19 448 HIS A CA 1
ATOM 3504 C C . HIS A 1 448 ? 5.846 -21.544 -3.456 1.00 91.19 448 HIS A C 1
ATOM 3506 O O . HIS A 1 448 ? 5.684 -21.465 -4.675 1.00 91.19 448 HIS A O 1
ATOM 3512 N N . GLY A 1 449 ? 6.563 -22.521 -2.892 1.00 90.62 449 GLY A N 1
ATOM 3513 C CA . GLY A 1 449 ? 7.232 -23.605 -3.618 1.00 90.62 449 GLY A CA 1
ATOM 3514 C C . GLY A 1 449 ? 8.381 -23.178 -4.550 1.00 90.62 449 GLY A C 1
ATOM 3515 O O . GLY A 1 449 ? 9.356 -23.920 -4.686 1.00 90.62 449 GLY A O 1
ATOM 3516 N N . VAL A 1 450 ? 8.324 -21.981 -5.138 1.00 96.06 450 VAL A N 1
ATOM 3517 C CA . VAL A 1 450 ? 9.299 -21.403 -6.068 1.00 96.06 450 VAL A CA 1
ATOM 3518 C C . VAL A 1 450 ? 9.598 -19.958 -5.665 1.00 96.06 450 VAL A C 1
ATOM 3520 O O . VAL A 1 450 ? 8.688 -19.156 -5.460 1.00 96.06 450 VAL A O 1
ATOM 3523 N N . ALA A 1 451 ? 10.880 -19.614 -5.588 1.00 97.38 451 ALA A N 1
ATOM 3524 C CA . ALA A 1 451 ? 11.339 -18.243 -5.410 1.00 97.38 451 ALA A CA 1
ATOM 3525 C C . ALA A 1 451 ? 12.038 -17.720 -6.670 1.00 97.38 451 ALA A C 1
ATOM 3527 O O . ALA A 1 451 ? 12.727 -18.472 -7.357 1.00 97.38 451 ALA A O 1
ATOM 3528 N N . ILE A 1 452 ? 11.900 -16.426 -6.940 1.00 98.25 452 ILE A N 1
ATOM 3529 C CA . ILE A 1 452 ? 12.621 -15.674 -7.968 1.00 98.25 452 ILE A CA 1
ATOM 3530 C C . ILE A 1 452 ? 13.616 -14.766 -7.244 1.00 98.25 452 ILE A C 1
ATOM 3532 O O . ILE A 1 452 ? 13.221 -14.003 -6.360 1.00 98.25 452 ILE A O 1
ATOM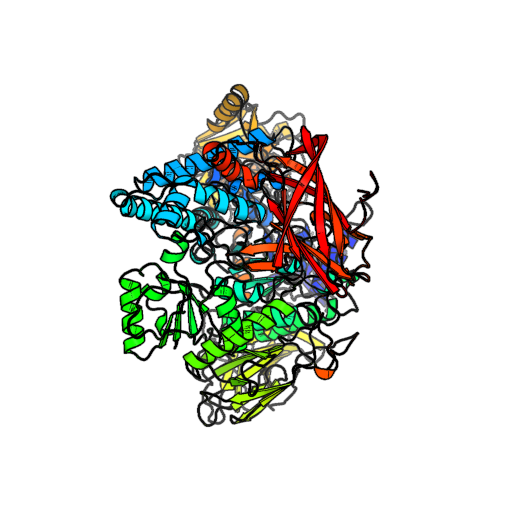 3536 N N . LEU A 1 453 ? 14.900 -14.853 -7.590 1.00 97.69 453 LEU A N 1
ATOM 3537 C CA . LEU A 1 453 ? 15.929 -14.016 -6.978 1.00 97.69 453 LEU A CA 1
ATOM 3538 C C . LEU A 1 453 ? 15.649 -12.532 -7.249 1.00 97.69 453 LEU A C 1
ATOM 3540 O O . LEU A 1 453 ? 15.562 -12.117 -8.399 1.00 97.69 453 LEU A O 1
ATOM 3544 N N . TRP A 1 454 ? 15.587 -11.740 -6.183 1.00 96.00 454 TRP A N 1
ATOM 3545 C CA . TRP A 1 454 ? 15.562 -10.283 -6.219 1.00 96.00 454 TRP A CA 1
ATOM 3546 C C . TRP A 1 454 ? 16.930 -9.747 -5.783 1.00 96.00 454 TRP A C 1
ATOM 3548 O O . TRP A 1 454 ? 17.204 -9.575 -4.592 1.00 96.00 454 TRP A O 1
ATOM 3558 N N . SER A 1 455 ? 17.836 -9.551 -6.746 1.00 95.25 455 SER A N 1
ATOM 3559 C CA . SER A 1 455 ? 19.244 -9.258 -6.452 1.00 95.25 455 SER A CA 1
ATOM 3560 C C . SER A 1 455 ? 19.509 -7.770 -6.257 1.00 95.25 455 SER A C 1
ATOM 3562 O O . SER A 1 455 ? 19.556 -6.989 -7.207 1.00 95.25 455 SER A O 1
ATOM 3564 N N . LYS A 1 456 ? 19.787 -7.380 -5.014 1.00 94.19 456 LYS A N 1
ATOM 3565 C CA . LYS A 1 456 ? 20.252 -6.031 -4.679 1.00 94.19 456 LYS A CA 1
ATOM 3566 C C . LYS A 1 456 ? 21.588 -5.694 -5.341 1.00 94.19 456 LYS A C 1
ATOM 3568 O O . LYS A 1 456 ? 21.782 -4.558 -5.769 1.00 94.19 456 LYS A O 1
ATOM 3573 N N . THR A 1 457 ? 22.491 -6.666 -5.462 1.00 95.12 457 THR A N 1
ATOM 3574 C CA . THR A 1 457 ? 23.793 -6.501 -6.121 1.00 95.12 457 THR A CA 1
ATOM 3575 C C . THR A 1 457 ? 23.635 -6.217 -7.621 1.00 95.12 457 THR A C 1
ATOM 3577 O O . THR A 1 457 ? 24.294 -5.312 -8.142 1.00 95.12 457 THR A O 1
ATOM 3580 N N . GLN A 1 458 ? 22.727 -6.924 -8.309 1.00 95.19 458 GLN A N 1
ATOM 3581 C CA . GLN A 1 458 ? 22.379 -6.666 -9.712 1.00 95.19 458 GLN A CA 1
ATOM 3582 C C . GLN A 1 458 ? 21.708 -5.299 -9.863 1.00 95.19 458 GLN A C 1
ATOM 3584 O O . GLN A 1 458 ? 22.145 -4.466 -10.659 1.00 95.19 458 GLN A O 1
ATOM 3589 N N . PHE A 1 459 ? 20.683 -5.033 -9.052 1.00 91.81 459 PHE A N 1
ATOM 3590 C CA . PHE A 1 459 ? 19.938 -3.782 -9.124 1.00 91.81 459 PHE A CA 1
ATOM 3591 C C . PHE A 1 459 ? 20.757 -2.562 -8.720 1.00 91.81 459 PHE A C 1
ATOM 3593 O O . PHE A 1 459 ? 20.424 -1.477 -9.158 1.00 91.81 459 PHE A O 1
ATOM 3600 N N . ALA A 1 460 ? 21.847 -2.681 -7.959 1.00 91.88 460 ALA A N 1
ATOM 3601 C CA . ALA A 1 460 ? 22.742 -1.547 -7.715 1.00 91.88 460 ALA A CA 1
ATOM 3602 C C . ALA A 1 460 ? 23.419 -1.036 -9.005 1.00 91.88 460 ALA A C 1
ATOM 3604 O O . ALA A 1 460 ? 23.785 0.136 -9.102 1.00 91.88 460 ALA A O 1
ATOM 3605 N N . ARG A 1 461 ? 23.569 -1.904 -10.011 1.00 92.00 461 ARG A N 1
ATOM 3606 C CA . ARG A 1 461 ? 24.323 -1.630 -11.244 1.00 92.00 461 ARG A CA 1
ATOM 3607 C C . ARG A 1 461 ? 23.436 -1.497 -12.475 1.00 92.00 461 ARG A C 1
ATOM 3609 O O . ARG A 1 461 ? 23.865 -0.889 -13.450 1.00 92.00 461 ARG A O 1
ATOM 3616 N N . GLN A 1 462 ? 22.207 -2.003 -12.424 1.00 88.25 462 GLN A N 1
ATOM 3617 C CA . GLN A 1 462 ? 21.235 -1.927 -13.510 1.00 88.25 462 GLN A CA 1
ATOM 3618 C C . GLN A 1 462 ? 20.152 -0.882 -13.224 1.00 88.25 462 GLN A C 1
ATOM 3620 O O . GLN A 1 462 ? 19.496 -0.915 -12.182 1.00 88.25 462 GLN A O 1
ATOM 3625 N N . HIS A 1 463 ? 19.928 0.039 -14.161 1.00 81.75 463 HIS A N 1
ATOM 3626 C CA . HIS A 1 463 ? 18.837 1.000 -14.068 1.00 81.75 463 HIS A CA 1
ATOM 3627 C C . HIS A 1 463 ? 17.530 0.369 -14.569 1.00 81.75 463 HIS A C 1
ATOM 3629 O O . HIS A 1 463 ? 17.248 0.357 -15.762 1.00 81.75 463 HIS A O 1
ATOM 3635 N N . VAL A 1 464 ? 16.728 -0.173 -13.650 1.00 79.94 464 VAL A N 1
ATOM 3636 C CA . VAL A 1 464 ? 15.461 -0.847 -13.972 1.00 79.94 464 VAL A CA 1
ATOM 3637 C C . VAL A 1 464 ? 14.320 -0.350 -13.090 1.00 79.94 464 VAL A C 1
ATOM 3639 O O . VAL A 1 464 ? 14.436 -0.362 -11.864 1.00 79.94 464 VAL A O 1
ATOM 3642 N N . ALA A 1 465 ? 13.226 0.079 -13.719 1.00 77.44 465 ALA A N 1
ATOM 3643 C CA . ALA A 1 465 ? 11.939 0.342 -13.079 1.00 77.44 465 ALA A CA 1
ATOM 3644 C C . ALA A 1 465 ? 11.045 -0.901 -13.214 1.00 77.44 465 ALA A C 1
ATOM 3646 O O . ALA A 1 465 ? 11.028 -1.546 -14.265 1.00 77.44 465 ALA A O 1
ATOM 3647 N N . MET A 1 466 ? 10.337 -1.277 -12.149 1.00 79.25 466 MET A N 1
ATOM 3648 C CA . MET A 1 466 ? 9.666 -2.576 -12.056 1.00 79.25 466 MET A CA 1
ATOM 3649 C C . MET A 1 466 ? 8.235 -2.506 -12.585 1.00 79.25 466 MET A C 1
ATOM 3651 O O . MET A 1 466 ? 7.334 -1.972 -11.947 1.00 79.25 466 MET A O 1
ATOM 3655 N N . GLY A 1 467 ? 7.999 -3.114 -13.739 1.00 73.81 467 GLY A N 1
ATOM 3656 C CA . GLY A 1 467 ? 6.677 -3.131 -14.351 1.00 73.81 467 GLY A CA 1
ATOM 3657 C C . GLY A 1 467 ? 6.571 -4.160 -15.463 1.00 73.81 467 GLY A C 1
ATOM 3658 O O . GLY A 1 467 ? 7.372 -5.100 -15.544 1.00 73.81 467 GLY A O 1
ATOM 3659 N N . PHE A 1 468 ? 5.576 -3.965 -16.324 1.00 73.19 468 PHE A N 1
ATOM 3660 C CA . PHE A 1 468 ? 5.311 -4.840 -17.456 1.00 73.19 468 PHE A CA 1
ATOM 3661 C C . PHE A 1 468 ? 6.561 -5.048 -18.332 1.00 73.19 468 PHE A C 1
ATOM 3663 O O . PHE A 1 468 ? 7.358 -4.137 -18.566 1.00 73.19 468 PHE A O 1
ATOM 3670 N N . GLY A 1 469 ? 6.747 -6.281 -18.807 1.00 73.38 469 GLY A N 1
ATOM 3671 C CA . GLY A 1 469 ? 7.857 -6.668 -19.680 1.00 73.38 469 GLY A CA 1
ATOM 3672 C C . GLY A 1 469 ? 9.185 -6.956 -18.967 1.00 73.38 469 GLY A C 1
ATOM 3673 O O . GLY A 1 469 ? 10.019 -7.671 -19.515 1.00 73.38 469 GLY A O 1
ATOM 3674 N N . GLN A 1 470 ? 9.396 -6.489 -17.735 1.00 81.94 470 GLN A N 1
ATOM 3675 C CA . GLN A 1 470 ? 10.643 -6.777 -17.019 1.00 81.94 470 GLN A CA 1
ATOM 3676 C C . GLN A 1 470 ? 10.785 -8.274 -16.708 1.00 81.94 470 GLN A C 1
ATOM 3678 O O . GLN A 1 470 ? 9.803 -8.946 -16.399 1.00 81.94 470 GLN A O 1
ATOM 3683 N N . ALA A 1 471 ? 12.013 -8.803 -16.723 1.00 89.12 471 ALA A N 1
ATOM 3684 C CA . ALA A 1 471 ? 12.276 -10.239 -16.545 1.00 89.12 471 ALA A CA 1
ATOM 3685 C C . ALA A 1 471 ? 11.611 -10.845 -15.293 1.00 89.12 471 ALA A C 1
ATOM 3687 O O . ALA A 1 471 ? 11.020 -11.920 -15.357 1.00 89.12 471 ALA A O 1
ATOM 3688 N N . HIS A 1 472 ? 11.646 -10.117 -14.175 1.00 91.94 472 HIS A N 1
ATOM 3689 C CA . HIS A 1 472 ? 11.017 -10.510 -12.911 1.00 91.94 472 HIS A CA 1
ATOM 3690 C C . HIS A 1 472 ? 9.488 -10.598 -13.019 1.00 91.94 472 HIS A C 1
ATOM 3692 O O . HIS A 1 472 ? 8.895 -11.544 -12.506 1.00 91.94 472 HIS A O 1
ATOM 3698 N N . TYR A 1 473 ? 8.858 -9.653 -13.724 1.00 89.31 473 TYR A N 1
ATOM 3699 C CA . TYR A 1 473 ? 7.424 -9.669 -14.012 1.00 89.31 473 TYR A CA 1
ATOM 3700 C C . TYR A 1 473 ? 7.060 -10.853 -14.922 1.00 89.31 473 TYR A C 1
ATOM 3702 O O . TYR A 1 473 ? 6.161 -11.628 -14.599 1.00 89.31 473 TYR A O 1
ATOM 3710 N N . LEU A 1 474 ? 7.808 -11.056 -16.013 1.00 90.00 474 LEU A N 1
ATOM 3711 C CA . LEU A 1 474 ? 7.579 -12.155 -16.957 1.00 90.00 474 LEU A CA 1
ATOM 3712 C C . LEU A 1 474 ? 7.696 -13.529 -16.279 1.00 90.00 474 LEU A C 1
ATOM 3714 O O . LEU A 1 474 ? 6.850 -14.400 -16.487 1.00 90.00 474 LEU A O 1
ATOM 3718 N N . ALA A 1 475 ? 8.725 -13.718 -15.446 1.00 94.94 475 ALA A N 1
ATOM 3719 C CA . ALA A 1 475 ? 8.930 -14.947 -14.688 1.00 94.94 475 ALA A CA 1
ATOM 3720 C C . ALA A 1 475 ? 7.809 -15.183 -13.665 1.00 94.94 475 ALA A C 1
ATOM 3722 O O . ALA A 1 475 ? 7.284 -16.294 -13.591 1.00 94.94 475 ALA A O 1
ATOM 3723 N N . LEU A 1 476 ? 7.409 -14.148 -12.917 1.00 95.19 476 LEU A N 1
ATOM 3724 C CA . LEU A 1 476 ? 6.323 -14.225 -11.939 1.00 95.19 476 LEU A CA 1
ATOM 3725 C C . LEU A 1 476 ? 5.011 -14.663 -12.598 1.00 95.19 476 LEU A C 1
ATOM 3727 O O . LEU A 1 476 ? 4.410 -15.651 -12.177 1.00 95.19 476 LEU A O 1
ATOM 3731 N N . VAL A 1 477 ? 4.596 -13.969 -13.660 1.00 91.12 477 VAL A N 1
ATOM 3732 C CA . VAL A 1 477 ? 3.342 -14.274 -14.357 1.00 91.12 477 VAL A CA 1
ATOM 3733 C C . VAL A 1 477 ? 3.396 -15.673 -14.968 1.00 91.12 477 VAL A C 1
ATOM 3735 O O . VAL A 1 477 ? 2.466 -16.451 -14.775 1.00 91.12 477 VAL A O 1
ATOM 3738 N N . ALA A 1 478 ? 4.488 -16.053 -15.640 1.00 92.75 478 ALA A N 1
ATOM 3739 C CA . ALA A 1 478 ? 4.601 -17.385 -16.235 1.00 92.75 478 ALA A CA 1
ATOM 3740 C C . ALA A 1 478 ? 4.537 -18.517 -15.193 1.00 92.75 478 ALA A C 1
ATOM 3742 O O . ALA A 1 478 ? 3.871 -19.527 -15.425 1.00 92.75 478 ALA A O 1
ATOM 3743 N N . LEU A 1 479 ? 5.176 -18.348 -14.031 1.00 94.50 479 LEU A N 1
ATOM 3744 C CA . LEU A 1 479 ? 5.108 -19.317 -12.934 1.00 94.50 479 LEU A CA 1
ATOM 3745 C C . LEU A 1 479 ? 3.699 -19.407 -12.335 1.00 94.50 479 LEU A C 1
ATOM 3747 O O . LEU A 1 479 ? 3.191 -20.515 -12.152 1.00 94.50 479 LEU A O 1
ATOM 3751 N N . ALA A 1 480 ? 3.040 -18.272 -12.092 1.00 92.62 480 ALA A N 1
ATOM 3752 C CA . ALA A 1 480 ? 1.662 -18.254 -11.603 1.00 92.62 480 ALA A CA 1
ATOM 3753 C C . ALA A 1 480 ? 0.711 -18.969 -12.582 1.00 92.62 480 ALA A C 1
ATOM 3755 O O . ALA A 1 480 ? -0.051 -19.855 -12.191 1.00 92.62 480 ALA A O 1
ATOM 3756 N N . ARG A 1 481 ? 0.834 -18.682 -13.885 1.00 90.06 481 ARG A N 1
ATOM 3757 C CA . ARG A 1 481 ? 0.041 -19.318 -14.953 1.00 90.06 481 ARG A CA 1
ATOM 3758 C C . ARG A 1 481 ? 0.286 -20.818 -15.098 1.00 90.06 481 ARG A C 1
ATOM 3760 O O . ARG A 1 481 ? -0.606 -21.535 -15.535 1.00 90.06 481 ARG A O 1
ATOM 3767 N N . LEU A 1 482 ? 1.461 -21.307 -14.709 1.00 90.44 482 LEU A N 1
ATOM 3768 C CA . LEU A 1 482 ? 1.757 -22.740 -14.646 1.00 90.44 482 LEU A CA 1
ATOM 3769 C C . LEU A 1 482 ? 1.180 -23.424 -13.398 1.00 90.44 482 LEU A C 1
ATOM 3771 O O . LEU A 1 482 ? 1.238 -24.653 -13.323 1.00 90.44 482 LEU A O 1
ATOM 3775 N N . GLY A 1 483 ? 0.633 -22.676 -12.437 1.00 89.81 483 GLY A N 1
ATOM 3776 C CA . GLY A 1 483 ? 0.081 -23.189 -11.181 1.00 89.81 483 GLY A CA 1
ATOM 3777 C C . GLY A 1 483 ? 1.095 -23.324 -10.039 1.00 89.81 483 GLY A C 1
ATOM 3778 O O . GLY A 1 483 ? 0.914 -24.173 -9.164 1.00 89.81 483 GLY A O 1
ATOM 3779 N N . TYR A 1 484 ? 2.179 -22.542 -10.074 1.00 92.62 484 TYR A N 1
ATOM 3780 C CA . TYR A 1 484 ? 3.035 -22.296 -8.907 1.00 92.62 484 TYR A CA 1
ATOM 3781 C C . TYR A 1 484 ? 2.559 -21.039 -8.164 1.00 92.62 484 TYR A C 1
ATOM 3783 O O . TYR A 1 484 ? 1.859 -20.210 -8.741 1.00 92.62 484 TYR A O 1
ATOM 3791 N N . THR A 1 485 ? 3.011 -20.844 -6.924 1.00 94.00 485 THR A N 1
ATOM 3792 C CA . THR A 1 485 ? 2.751 -19.617 -6.144 1.00 94.00 485 THR A CA 1
ATOM 3793 C C . THR A 1 485 ? 4.056 -18.824 -5.975 1.00 94.00 485 THR A C 1
ATOM 3795 O O . THR A 1 485 ? 4.599 -18.728 -4.878 1.00 94.00 485 THR A O 1
ATOM 3798 N N . PRO A 1 486 ? 4.644 -18.286 -7.053 1.00 95.50 486 PRO A N 1
ATOM 3799 C CA . PRO A 1 486 ? 5.994 -17.727 -7.005 1.00 95.50 486 PRO A CA 1
ATOM 3800 C C . PRO A 1 486 ? 6.106 -16.546 -6.031 1.00 95.50 486 PRO A C 1
ATOM 3802 O O . PRO A 1 486 ? 5.206 -15.713 -5.987 1.00 95.50 486 PRO A O 1
ATOM 3805 N N . ARG A 1 487 ? 7.227 -16.427 -5.310 1.00 95.31 487 ARG A N 1
ATOM 3806 C CA . ARG A 1 487 ? 7.607 -15.202 -4.570 1.00 95.31 487 ARG A CA 1
ATOM 3807 C C . ARG A 1 487 ? 8.888 -14.596 -5.107 1.00 95.31 487 ARG A C 1
ATOM 3809 O O . ARG A 1 487 ? 9.729 -15.316 -5.642 1.00 95.31 487 ARG A O 1
ATOM 3816 N N . PHE A 1 488 ? 9.100 -13.314 -4.847 1.00 97.06 488 PHE A N 1
ATOM 3817 C CA . PHE A 1 488 ? 10.451 -12.765 -4.838 1.00 97.06 488 PHE A CA 1
ATOM 3818 C C . PHE A 1 488 ? 11.158 -13.126 -3.526 1.00 97.06 488 PHE A C 1
ATOM 3820 O O . PHE A 1 488 ? 10.526 -13.229 -2.472 1.00 97.06 488 PHE A O 1
ATOM 3827 N N . ILE A 1 489 ? 12.467 -13.362 -3.597 1.00 97.00 489 ILE A N 1
ATOM 3828 C CA . ILE A 1 489 ? 13.316 -13.551 -2.419 1.00 97.00 489 ILE A CA 1
ATOM 3829 C C . ILE A 1 489 ? 14.567 -12.688 -2.546 1.00 97.00 489 ILE A C 1
ATOM 3831 O O . ILE A 1 489 ? 15.265 -12.746 -3.562 1.00 97.00 489 ILE A O 1
ATOM 3835 N N . THR A 1 490 ? 14.852 -11.877 -1.531 1.00 96.94 490 THR A N 1
ATOM 3836 C CA . THR A 1 490 ? 16.008 -10.976 -1.570 1.00 96.94 490 THR A CA 1
ATOM 3837 C C . THR A 1 490 ? 17.305 -11.678 -1.174 1.00 96.94 490 THR A C 1
ATOM 3839 O O . THR A 1 490 ? 17.310 -12.740 -0.547 1.00 96.94 490 THR A O 1
ATOM 3842 N N . GLU A 1 491 ? 18.440 -11.061 -1.506 1.00 96.56 491 GLU A N 1
ATOM 3843 C CA . GLU A 1 491 ? 19.753 -11.500 -1.018 1.00 96.56 491 GLU A CA 1
ATOM 3844 C C . GLU A 1 491 ? 19.810 -11.538 0.518 1.00 96.56 491 GLU A C 1
ATOM 3846 O O . GLU A 1 491 ? 20.363 -12.478 1.090 1.00 96.56 491 GLU A O 1
ATOM 3851 N N . GLU A 1 492 ? 19.198 -10.562 1.193 1.00 95.00 492 GLU A N 1
ATOM 3852 C CA . GLU A 1 492 ? 19.129 -10.521 2.655 1.00 95.00 492 GLU A CA 1
ATOM 3853 C C . GLU A 1 492 ? 18.314 -11.691 3.232 1.00 95.00 492 GLU A C 1
ATOM 3855 O O . GLU A 1 492 ? 18.760 -12.341 4.181 1.00 95.00 492 GLU A O 1
ATOM 3860 N N . GLU A 1 493 ? 17.162 -12.017 2.635 1.00 96.00 493 GLU A N 1
ATOM 3861 C CA . GLU A 1 493 ? 16.354 -13.176 3.036 1.00 96.00 493 GLU A CA 1
ATOM 3862 C C . GLU A 1 493 ? 17.107 -14.492 2.804 1.00 96.00 493 GLU A C 1
ATOM 3864 O O . GLU A 1 493 ? 17.103 -15.367 3.675 1.00 96.00 493 GLU A O 1
ATOM 3869 N N . ILE A 1 494 ? 17.797 -14.643 1.665 1.00 96.75 494 ILE A N 1
ATOM 3870 C CA . ILE A 1 494 ? 18.603 -15.840 1.386 1.00 96.75 494 ILE A CA 1
ATOM 3871 C C . ILE A 1 494 ? 19.715 -15.979 2.425 1.00 96.75 494 ILE A C 1
ATOM 3873 O O . ILE A 1 494 ? 19.869 -17.062 2.990 1.00 96.75 494 ILE A O 1
ATOM 3877 N N . ALA A 1 495 ? 20.453 -14.902 2.716 1.00 96.62 495 ALA A N 1
ATOM 3878 C CA . ALA A 1 495 ? 21.514 -14.902 3.722 1.00 96.62 495 ALA A CA 1
ATOM 3879 C C . ALA A 1 495 ? 20.992 -15.296 5.118 1.00 96.62 495 ALA A C 1
ATOM 3881 O O . ALA A 1 495 ? 21.689 -15.992 5.859 1.00 96.62 495 ALA A O 1
ATOM 3882 N N . ALA A 1 496 ? 19.749 -14.927 5.445 1.00 95.06 496 ALA A N 1
ATOM 3883 C CA . ALA A 1 496 ? 19.050 -15.309 6.673 1.00 95.06 496 ALA A CA 1
ATOM 3884 C C . ALA A 1 496 ? 18.420 -16.724 6.644 1.00 95.06 496 ALA A C 1
ATOM 3886 O O . ALA A 1 496 ? 17.763 -17.130 7.604 1.00 95.06 496 ALA A O 1
ATOM 3887 N N . GLY A 1 497 ? 18.621 -17.501 5.572 1.00 94.25 497 GLY A N 1
ATOM 3888 C CA . GLY A 1 497 ? 18.128 -18.877 5.442 1.00 94.25 497 GLY A CA 1
ATOM 3889 C C . GLY A 1 497 ? 16.724 -19.014 4.838 1.00 94.25 497 GLY A C 1
ATOM 3890 O O . GLY A 1 497 ? 16.101 -20.067 4.982 1.00 94.25 497 GLY A O 1
ATOM 3891 N N . GLY A 1 498 ? 16.220 -17.991 4.142 1.00 92.69 498 GLY A N 1
ATOM 3892 C CA . GLY A 1 498 ? 14.875 -17.954 3.548 1.00 92.69 498 GLY A CA 1
ATOM 3893 C C . GLY A 1 498 ? 14.597 -19.017 2.475 1.00 92.69 498 GLY A C 1
ATOM 3894 O O . GLY A 1 498 ? 13.445 -19.325 2.194 1.00 92.69 498 GLY A O 1
ATOM 3895 N N . LEU A 1 499 ? 15.628 -19.671 1.923 1.00 94.38 499 LEU A N 1
ATOM 3896 C CA . LEU A 1 499 ? 15.461 -20.775 0.961 1.00 94.38 499 LEU A CA 1
ATOM 3897 C C . LEU A 1 499 ? 14.915 -22.072 1.586 1.00 94.38 499 LEU A C 1
ATOM 3899 O O . LEU A 1 499 ? 14.766 -23.076 0.890 1.00 94.38 499 LEU A O 1
ATOM 3903 N N . LYS A 1 500 ? 14.716 -22.131 2.906 1.00 89.88 500 LYS A N 1
ATOM 3904 C CA . LYS A 1 500 ? 14.197 -23.332 3.584 1.00 89.88 500 LYS A CA 1
ATOM 3905 C C . LYS A 1 500 ? 12.725 -23.617 3.246 1.00 89.88 500 LYS A C 1
ATOM 3907 O O . LYS A 1 500 ? 12.312 -24.766 3.336 1.00 89.88 500 LYS A O 1
ATOM 3912 N N . ASP A 1 501 ? 11.985 -22.587 2.837 1.00 84.88 501 ASP A N 1
ATOM 3913 C CA . ASP A 1 501 ? 10.532 -22.628 2.633 1.00 84.88 501 ASP A CA 1
ATOM 3914 C C . ASP A 1 501 ? 10.143 -22.758 1.143 1.00 84.88 501 ASP A C 1
ATOM 3916 O O . ASP A 1 501 ? 8.978 -22.626 0.777 1.00 84.88 501 ASP A O 1
ATOM 3920 N N . VAL A 1 502 ? 11.114 -23.025 0.259 1.00 94.12 502 VAL A N 1
ATOM 3921 C CA . VAL A 1 502 ? 10.889 -23.234 -1.181 1.00 94.12 502 VAL A CA 1
ATOM 3922 C C . VAL A 1 502 ? 11.607 -24.483 -1.683 1.00 94.12 502 VAL A C 1
ATOM 3924 O O . VAL A 1 502 ? 12.560 -24.964 -1.077 1.00 94.12 502 VAL A O 1
ATOM 3927 N N . SER A 1 503 ? 11.149 -25.012 -2.817 1.00 95.06 503 SER A N 1
ATOM 3928 C CA . SER A 1 503 ? 11.740 -26.174 -3.496 1.00 95.06 503 SER A CA 1
ATOM 3929 C C . SER A 1 503 ? 12.623 -25.785 -4.683 1.00 95.06 503 SER A C 1
ATOM 3931 O O . SER A 1 503 ? 13.502 -26.555 -5.075 1.00 95.06 503 SER A O 1
ATOM 3933 N N . ALA A 1 504 ? 12.415 -24.596 -5.257 1.00 96.62 504 ALA A N 1
ATOM 3934 C CA . ALA A 1 504 ? 13.219 -24.088 -6.363 1.00 96.62 504 ALA A CA 1
ATOM 3935 C C . ALA A 1 504 ? 13.549 -22.593 -6.233 1.00 96.62 504 ALA A C 1
ATOM 3937 O O . ALA A 1 504 ? 12.741 -21.812 -5.733 1.00 96.62 504 ALA A O 1
ATOM 3938 N N . LEU A 1 505 ? 14.726 -22.212 -6.732 1.00 97.62 505 LEU A N 1
ATOM 3939 C CA . LEU A 1 505 ? 15.191 -20.839 -6.909 1.00 97.62 505 LEU A CA 1
ATOM 3940 C C . LEU A 1 505 ? 15.419 -20.577 -8.403 1.00 97.62 505 LEU A C 1
ATOM 3942 O O . LEU A 1 505 ? 16.272 -21.213 -9.023 1.00 97.62 505 LEU A O 1
ATOM 3946 N N . VAL A 1 506 ? 14.671 -19.632 -8.962 1.00 97.94 506 VAL A N 1
ATOM 3947 C CA . VAL A 1 506 ? 14.815 -19.133 -10.331 1.00 97.94 506 VAL A CA 1
ATOM 3948 C C . VAL A 1 506 ? 15.642 -17.850 -10.299 1.00 97.94 506 VAL A C 1
ATOM 3950 O O . VAL A 1 506 ? 15.327 -16.905 -9.579 1.00 97.94 506 VAL A O 1
ATOM 3953 N N . VAL A 1 507 ? 16.711 -17.822 -11.083 1.00 98.00 507 VAL A N 1
ATOM 3954 C CA . VAL A 1 507 ? 17.651 -16.710 -11.208 1.00 98.00 507 VAL A CA 1
ATOM 3955 C C . VAL A 1 507 ? 17.519 -16.152 -12.617 1.00 98.00 507 VAL A C 1
ATOM 3957 O O . VAL A 1 507 ? 17.779 -16.861 -13.589 1.00 98.00 507 VAL A O 1
ATOM 3960 N N . VAL A 1 508 ? 17.081 -14.900 -12.724 1.00 95.75 508 VAL A N 1
ATOM 3961 C CA . VAL A 1 508 ? 16.900 -14.204 -14.002 1.00 95.75 508 VAL A CA 1
ATOM 3962 C C . VAL A 1 508 ? 17.867 -13.032 -14.082 1.00 95.75 508 VAL A C 1
ATOM 3964 O O . VAL A 1 508 ? 18.009 -12.294 -13.110 1.00 95.75 508 VAL A O 1
ATOM 3967 N N . ASN A 1 509 ? 18.516 -12.845 -15.233 1.00 94.50 509 ASN A N 1
ATOM 3968 C CA . ASN A 1 509 ? 19.349 -11.672 -15.518 1.00 94.50 509 ASN A CA 1
ATOM 3969 C C . ASN A 1 509 ? 20.456 -11.389 -14.476 1.00 94.50 509 ASN A C 1
ATOM 3971 O O . ASN A 1 509 ? 20.819 -10.235 -14.250 1.00 94.50 509 ASN A O 1
ATOM 3975 N N . GLN A 1 510 ? 21.025 -12.417 -13.841 1.00 96.44 510 GLN A N 1
ATOM 3976 C CA . GLN A 1 510 ? 22.073 -12.237 -12.836 1.00 96.44 510 GLN A CA 1
ATOM 3977 C C . GLN A 1 510 ? 23.464 -12.268 -13.473 1.00 96.44 510 GLN A C 1
ATOM 3979 O O . GLN A 1 510 ? 23.967 -13.333 -13.853 1.00 96.44 510 GLN A O 1
ATOM 3984 N N . THR A 1 511 ? 24.118 -11.109 -13.550 1.00 95.81 511 THR A N 1
ATOM 3985 C CA . THR A 1 511 ? 25.464 -10.989 -14.134 1.00 95.81 511 THR A CA 1
ATOM 3986 C C . THR A 1 511 ? 26.564 -10.756 -13.110 1.00 95.81 511 THR A C 1
ATOM 3988 O O . THR A 1 511 ? 27.701 -11.167 -13.337 1.00 95.81 511 THR A O 1
ATOM 3991 N N . PHE A 1 512 ? 26.237 -10.138 -11.974 1.00 95.00 512 PHE A N 1
ATOM 3992 C CA . PHE A 1 512 ? 27.200 -9.846 -10.910 1.00 95.00 512 PHE A CA 1
ATOM 3993 C C . PHE A 1 512 ? 27.202 -10.930 -9.827 1.00 95.00 512 PHE A C 1
ATOM 3995 O O . PHE A 1 512 ? 26.166 -11.527 -9.526 1.00 95.00 512 PHE A O 1
ATOM 4002 N N . GLY A 1 513 ? 28.375 -11.194 -9.244 1.00 93.56 513 GLY A N 1
ATOM 4003 C CA . GLY A 1 513 ? 28.542 -12.200 -8.193 1.00 93.56 513 GLY A CA 1
ATOM 4004 C C . GLY A 1 513 ? 27.707 -11.885 -6.951 1.00 93.56 513 GLY A C 1
ATOM 4005 O O . GLY A 1 513 ? 27.605 -10.732 -6.551 1.00 93.56 513 GLY A O 1
ATOM 4006 N N . LEU A 1 514 ? 27.116 -12.913 -6.340 1.00 95.94 514 LEU A N 1
ATOM 4007 C CA . LEU A 1 514 ? 26.325 -12.755 -5.118 1.00 95.94 514 LEU A CA 1
ATOM 4008 C C . LEU A 1 514 ? 27.226 -12.705 -3.871 1.00 95.94 514 LEU A C 1
ATOM 4010 O O . LEU A 1 514 ? 28.302 -13.314 -3.875 1.00 95.94 514 LEU A O 1
ATOM 4014 N N . PRO A 1 515 ? 26.788 -12.054 -2.777 1.00 95.62 515 PRO A N 1
ATOM 4015 C CA . PRO A 1 515 ? 27.545 -12.010 -1.531 1.00 95.62 515 PRO A CA 1
ATOM 4016 C C . PRO A 1 515 ? 27.866 -13.414 -0.984 1.00 95.62 515 PRO A C 1
ATOM 4018 O O . PRO A 1 515 ? 27.037 -14.323 -1.105 1.00 95.62 515 PRO A O 1
ATOM 4021 N N . PRO A 1 516 ? 29.013 -13.617 -0.303 1.00 96.19 516 PRO A N 1
ATOM 4022 C CA . PRO A 1 516 ? 29.406 -14.935 0.204 1.00 96.19 516 PRO A CA 1
ATOM 4023 C C . PRO A 1 516 ? 28.348 -15.649 1.070 1.00 96.19 516 PRO A C 1
ATOM 4025 O O . PRO A 1 516 ? 28.146 -16.848 0.867 1.00 96.19 516 PRO A O 1
ATOM 4028 N N . PRO A 1 517 ? 27.611 -14.966 1.977 1.00 97.06 517 PRO A N 1
ATOM 4029 C CA . PRO A 1 517 ? 26.530 -15.607 2.732 1.00 97.06 517 PRO A CA 1
ATOM 4030 C C . PRO A 1 517 ? 25.398 -16.144 1.844 1.00 97.06 517 PRO A C 1
ATOM 4032 O O . PRO A 1 517 ? 24.837 -17.199 2.133 1.00 97.06 517 PRO A O 1
ATOM 4035 N N . VAL A 1 518 ? 25.087 -15.455 0.743 1.00 97.12 518 VAL A N 1
ATOM 4036 C CA . VAL A 1 518 ? 24.053 -15.862 -0.220 1.00 97.12 518 VAL A CA 1
ATOM 4037 C C . VAL A 1 518 ? 24.505 -17.102 -0.988 1.00 97.12 518 VAL A C 1
ATOM 4039 O O . VAL A 1 518 ? 23.748 -18.063 -1.104 1.00 97.12 518 VAL A O 1
ATOM 4042 N N . LEU A 1 519 ? 25.761 -17.122 -1.448 1.00 96.31 519 LEU A N 1
ATOM 4043 C CA . LEU A 1 519 ? 26.349 -18.280 -2.130 1.00 96.31 519 LEU A CA 1
ATOM 4044 C C . LEU A 1 519 ? 26.385 -19.520 -1.229 1.00 96.31 519 LEU A C 1
ATOM 4046 O O . LEU A 1 519 ? 26.004 -20.604 -1.668 1.00 96.31 519 LEU A O 1
ATOM 4050 N N . ALA A 1 520 ? 26.776 -19.359 0.039 1.00 95.75 520 ALA A N 1
ATOM 4051 C CA . ALA A 1 520 ? 26.792 -20.453 1.009 1.00 95.75 520 ALA A CA 1
ATOM 4052 C C . ALA A 1 520 ? 25.388 -21.043 1.234 1.00 95.75 520 ALA A C 1
ATOM 4054 O O . ALA A 1 520 ? 25.219 -22.263 1.298 1.00 95.75 520 ALA A O 1
ATOM 4055 N N . GLN A 1 521 ? 24.363 -20.189 1.308 1.00 96.81 521 GLN A N 1
ATOM 4056 C CA . GLN A 1 521 ? 22.973 -20.623 1.463 1.00 96.81 521 GLN A CA 1
ATOM 4057 C C . GLN A 1 521 ? 22.413 -21.273 0.194 1.00 96.81 521 GLN A C 1
ATOM 4059 O O . GLN A 1 521 ? 21.697 -22.271 0.293 1.00 96.81 521 GLN A O 1
ATOM 4064 N N . ALA A 1 522 ? 22.779 -20.778 -0.991 1.00 96.06 522 ALA A N 1
ATOM 4065 C CA . ALA A 1 522 ? 22.448 -21.415 -2.264 1.00 96.06 522 ALA A CA 1
ATOM 4066 C C . ALA A 1 522 ? 23.092 -22.810 -2.381 1.00 96.06 522 ALA A C 1
ATOM 4068 O O . ALA A 1 522 ? 22.422 -23.774 -2.749 1.00 96.06 522 ALA A O 1
ATOM 4069 N N . GLU A 1 523 ? 24.360 -22.959 -1.988 1.00 96.25 523 GLU A N 1
ATOM 4070 C CA . GLU A 1 523 ? 25.038 -24.258 -1.966 1.00 96.25 523 GLU A CA 1
ATOM 4071 C C . GLU A 1 523 ? 24.376 -25.229 -0.975 1.00 96.25 523 GLU A C 1
ATOM 4073 O O . GLU A 1 523 ? 24.121 -26.388 -1.308 1.00 96.25 523 GLU A O 1
ATOM 4078 N N . ALA A 1 524 ? 24.048 -24.760 0.232 1.00 95.94 524 ALA A N 1
ATOM 4079 C CA . ALA A 1 524 ? 23.330 -25.554 1.225 1.00 95.94 524 ALA A CA 1
ATOM 4080 C C . ALA A 1 524 ? 21.925 -25.953 0.745 1.00 95.94 524 ALA A C 1
ATOM 4082 O O . ALA A 1 524 ? 21.457 -27.048 1.059 1.00 95.94 524 ALA A O 1
ATOM 4083 N N . PHE A 1 525 ? 21.250 -25.084 -0.012 1.00 96.88 525 PHE A N 1
ATOM 4084 C CA . PHE A 1 525 ? 19.957 -25.359 -0.637 1.00 96.88 525 PHE A CA 1
ATOM 4085 C C . PHE A 1 525 ? 20.050 -26.451 -1.697 1.00 96.88 525 PHE A C 1
ATOM 4087 O O . PHE A 1 525 ? 19.294 -27.419 -1.636 1.00 96.88 525 PHE A O 1
ATOM 4094 N N . TYR A 1 526 ? 21.032 -26.363 -2.590 1.00 96.06 526 TYR A N 1
ATOM 4095 C CA . TYR A 1 526 ? 21.287 -27.410 -3.571 1.00 96.06 526 TYR A CA 1
ATOM 4096 C C . TYR A 1 526 ? 21.628 -28.755 -2.906 1.00 96.06 526 TYR A C 1
ATOM 4098 O O . TYR A 1 526 ? 21.023 -29.779 -3.221 1.00 96.06 526 TYR A O 1
ATOM 4106 N N . LYS A 1 527 ? 22.530 -28.762 -1.911 1.00 95.88 527 LYS A N 1
ATOM 4107 C CA . LYS A 1 527 ? 22.949 -29.988 -1.202 1.00 95.88 527 LYS A CA 1
ATOM 4108 C C . LYS A 1 527 ? 21.802 -30.718 -0.495 1.00 95.88 527 LYS A C 1
ATOM 4110 O O . LYS A 1 527 ? 21.879 -31.934 -0.343 1.00 95.88 527 LYS A O 1
ATOM 4115 N N . ARG A 1 528 ? 20.742 -30.011 -0.081 1.00 94.75 528 ARG A N 1
ATOM 4116 C CA . ARG A 1 528 ? 19.532 -30.616 0.513 1.00 94.75 528 ARG A CA 1
ATOM 4117 C C . ARG A 1 528 ? 18.449 -30.991 -0.510 1.00 94.75 528 ARG A C 1
ATOM 4119 O O . ARG A 1 528 ? 17.343 -31.332 -0.107 1.00 94.75 528 ARG A O 1
ATOM 4126 N N . GLY A 1 529 ? 18.752 -30.926 -1.808 1.00 94.00 529 GLY A N 1
ATOM 4127 C CA . GLY A 1 529 ? 17.844 -31.308 -2.896 1.00 94.00 529 GLY A CA 1
ATOM 4128 C C . GLY A 1 529 ? 17.050 -30.157 -3.519 1.00 94.00 529 GLY A C 1
ATOM 4129 O O . GLY A 1 529 ? 16.181 -30.408 -4.353 1.00 94.00 529 GLY A O 1
ATOM 4130 N N . GLY A 1 530 ? 17.333 -28.908 -3.141 1.00 95.44 530 GLY A N 1
ATOM 4131 C CA . GLY A 1 530 ? 16.751 -27.727 -3.772 1.00 95.44 530 GLY A CA 1
ATOM 4132 C C . GLY A 1 530 ? 17.210 -27.558 -5.219 1.00 95.44 530 GLY A C 1
ATOM 4133 O O . GLY A 1 530 ? 18.355 -27.862 -5.560 1.00 95.44 530 GLY A O 1
ATOM 4134 N N . ARG A 1 531 ? 16.325 -27.057 -6.084 1.00 96.25 531 ARG A N 1
ATOM 4135 C CA . ARG A 1 531 ? 16.648 -26.806 -7.497 1.00 96.25 531 ARG A CA 1
ATOM 4136 C C . ARG A 1 531 ? 17.032 -25.353 -7.717 1.00 96.25 531 ARG A C 1
ATOM 4138 O O . ARG A 1 531 ? 16.276 -24.462 -7.350 1.00 96.25 531 ARG A O 1
ATOM 4145 N N . ILE A 1 532 ? 18.164 -25.110 -8.366 1.00 97.06 532 ILE A N 1
ATOM 4146 C CA . ILE A 1 532 ? 18.557 -23.769 -8.809 1.00 97.06 532 ILE A CA 1
ATOM 4147 C C . ILE A 1 532 ? 18.493 -23.753 -10.333 1.00 97.06 532 ILE A C 1
ATOM 4149 O O . ILE A 1 532 ? 19.059 -24.630 -10.984 1.00 97.06 532 ILE A O 1
ATOM 4153 N N . ILE A 1 533 ? 17.782 -22.785 -10.900 1.00 96.56 533 ILE A N 1
ATOM 4154 C CA . ILE A 1 533 ? 17.641 -22.616 -12.346 1.00 96.56 533 ILE A CA 1
ATOM 4155 C C . ILE A 1 533 ? 18.057 -21.195 -12.675 1.00 96.56 533 ILE A C 1
ATOM 4157 O O . ILE A 1 533 ? 17.453 -20.252 -12.176 1.00 96.56 533 ILE A O 1
ATOM 4161 N N . ALA A 1 534 ? 19.078 -21.045 -13.506 1.00 97.31 534 ALA A N 1
ATOM 4162 C CA . ALA A 1 534 ? 19.514 -19.753 -14.006 1.00 97.31 534 ALA A CA 1
ATOM 4163 C C . ALA A 1 534 ? 19.122 -19.615 -15.472 1.00 97.31 534 ALA A C 1
ATOM 4165 O O . ALA A 1 534 ? 19.303 -20.547 -16.261 1.00 97.31 534 ALA A O 1
ATOM 4166 N N . ASP A 1 535 ? 18.591 -18.459 -15.845 1.00 96.81 535 ASP A N 1
ATOM 4167 C CA . ASP A 1 535 ? 18.245 -18.194 -17.231 1.00 96.81 535 ASP A CA 1
ATOM 4168 C C . ASP A 1 535 ? 19.481 -18.110 -18.140 1.00 96.81 535 ASP A C 1
ATOM 4170 O O . ASP A 1 535 ? 20.624 -18.082 -17.669 1.00 96.81 535 ASP A O 1
ATOM 4174 N N . ALA A 1 536 ? 19.267 -18.114 -19.455 1.00 94.81 536 ALA A N 1
ATOM 4175 C CA . ALA A 1 536 ? 20.370 -18.075 -20.411 1.00 94.81 536 ALA A CA 1
ATOM 4176 C C . ALA A 1 536 ? 21.097 -16.714 -20.441 1.00 94.81 536 ALA A C 1
ATOM 4178 O O . ALA A 1 536 ? 22.254 -16.672 -20.858 1.00 94.81 536 ALA A O 1
ATOM 4179 N N . SER A 1 537 ? 20.476 -15.631 -19.952 1.00 93.19 537 SER A N 1
ATOM 4180 C CA . SER A 1 537 ? 21.111 -14.307 -19.845 1.00 93.19 537 SER A CA 1
ATOM 4181 C C . SER A 1 537 ? 21.972 -14.141 -18.586 1.00 93.19 537 SER A C 1
ATOM 4183 O O . SER A 1 537 ? 22.861 -13.289 -18.552 1.00 93.19 537 SER A O 1
ATOM 4185 N N . SER A 1 538 ? 21.751 -14.949 -17.543 1.00 95.94 538 SER A N 1
ATOM 4186 C CA . SER A 1 538 ? 22.569 -14.921 -16.325 1.00 95.94 538 SER A CA 1
ATOM 4187 C C . SER A 1 538 ? 23.987 -15.436 -16.594 1.00 95.94 538 SER A C 1
ATOM 4189 O O . SER A 1 538 ? 24.164 -16.558 -17.062 1.00 95.94 538 SER A O 1
ATOM 4191 N N . THR A 1 539 ? 25.028 -14.686 -16.233 1.00 94.50 539 THR A N 1
ATOM 4192 C CA . THR A 1 539 ? 26.429 -15.089 -16.481 1.00 94.50 539 THR A CA 1
ATOM 4193 C C . THR A 1 539 ? 27.120 -15.697 -15.267 1.00 94.50 539 THR A C 1
ATOM 4195 O O . THR A 1 539 ? 28.187 -16.289 -15.411 1.00 94.50 539 THR A O 1
ATOM 4198 N N . ILE A 1 540 ? 26.532 -15.586 -14.074 1.00 93.12 540 ILE A N 1
ATOM 4199 C CA . ILE A 1 540 ? 27.114 -16.200 -12.880 1.00 93.12 540 ILE A CA 1
ATOM 4200 C C . ILE A 1 540 ? 26.985 -17.725 -12.903 1.00 93.12 540 ILE A C 1
ATOM 4202 O O . ILE A 1 540 ? 26.045 -18.284 -13.474 1.00 93.12 540 ILE A O 1
ATOM 4206 N N . THR A 1 541 ? 27.911 -18.392 -12.219 1.00 89.06 541 THR A N 1
ATOM 4207 C CA . THR A 1 541 ? 27.846 -19.831 -11.954 1.00 89.06 541 THR A CA 1
ATOM 4208 C C . THR A 1 541 ? 27.406 -20.047 -10.515 1.00 89.06 541 THR A C 1
ATOM 4210 O O . THR A 1 541 ? 28.062 -19.577 -9.587 1.00 89.06 541 THR A O 1
ATOM 4213 N N . LEU A 1 542 ? 26.310 -20.780 -10.330 1.00 91.50 542 LEU A N 1
ATOM 4214 C CA . LEU A 1 542 ? 25.820 -21.194 -9.018 1.00 91.50 542 LEU A CA 1
ATOM 4215 C C . LEU A 1 542 ? 25.972 -22.713 -8.852 1.00 91.50 542 LEU A C 1
ATOM 4217 O O . LEU A 1 542 ? 25.801 -23.446 -9.832 1.00 91.50 542 LEU A O 1
ATOM 4221 N N . PRO A 1 543 ? 26.279 -23.209 -7.640 1.00 85.12 543 PRO A N 1
ATOM 4222 C CA . PRO A 1 543 ? 26.435 -24.640 -7.396 1.00 85.12 543 PRO A CA 1
ATOM 4223 C C . PRO A 1 543 ? 25.191 -25.432 -7.811 1.00 85.12 543 PRO A C 1
ATOM 4225 O O . PRO A 1 543 ? 24.099 -25.190 -7.304 1.00 85.12 543 PRO A O 1
ATOM 4228 N N . GLY A 1 544 ? 25.361 -26.380 -8.737 1.00 89.00 544 GLY A N 1
ATOM 4229 C CA . GLY A 1 544 ? 24.280 -27.267 -9.176 1.00 89.00 544 GLY A CA 1
ATOM 4230 C C . GLY A 1 544 ? 23.161 -26.599 -9.981 1.00 89.00 544 GLY A C 1
ATOM 4231 O O . GLY A 1 544 ? 22.115 -27.215 -10.176 1.00 89.00 544 GLY A O 1
ATOM 4232 N N . ALA A 1 545 ? 23.353 -25.358 -10.442 1.00 94.12 545 ALA A N 1
ATOM 4233 C CA . ALA A 1 545 ? 22.334 -24.647 -11.200 1.00 94.12 545 ALA A CA 1
ATOM 4234 C C . ALA A 1 545 ? 22.165 -25.207 -12.618 1.00 94.12 545 ALA A C 1
ATOM 4236 O O . ALA A 1 545 ? 23.124 -25.305 -13.385 1.00 94.12 545 ALA A O 1
ATOM 4237 N N . ALA A 1 546 ? 20.924 -25.530 -12.976 1.00 94.06 546 ALA A N 1
ATOM 4238 C CA . ALA A 1 546 ? 20.542 -25.854 -14.343 1.00 94.06 546 ALA A CA 1
ATOM 4239 C C . ALA A 1 546 ? 20.354 -24.573 -15.166 1.00 94.06 546 ALA A C 1
ATOM 4241 O O . ALA A 1 546 ? 19.972 -23.531 -14.629 1.00 94.06 546 ALA A O 1
ATOM 4242 N N . ARG A 1 547 ? 20.588 -24.655 -16.479 1.00 94.31 547 ARG A N 1
ATOM 4243 C CA . ARG A 1 547 ? 20.295 -23.558 -17.407 1.00 94.31 547 ARG A CA 1
ATOM 4244 C C . ARG A 1 547 ? 18.891 -23.687 -17.973 1.00 94.31 547 ARG A C 1
ATOM 4246 O O . ARG A 1 547 ? 18.512 -24.756 -18.445 1.00 94.31 547 ARG A O 1
ATOM 4253 N N . LEU A 1 548 ? 18.139 -22.594 -17.919 1.00 94.94 548 LEU A N 1
ATOM 4254 C CA . LEU A 1 548 ? 16.850 -22.484 -18.587 1.00 94.94 548 LEU A CA 1
ATOM 4255 C C . LEU A 1 548 ? 17.070 -22.327 -20.093 1.00 94.94 548 LEU A C 1
ATOM 4257 O O . LEU A 1 548 ? 17.905 -21.527 -20.514 1.00 94.94 548 LEU A O 1
ATOM 4261 N N . ASP A 1 549 ? 16.267 -23.022 -20.895 1.00 93.00 549 ASP A N 1
ATOM 4262 C CA . ASP A 1 549 ? 16.207 -22.843 -22.352 1.00 93.00 549 ASP A CA 1
ATOM 4263 C C . ASP A 1 549 ? 15.391 -21.590 -22.725 1.00 93.00 549 ASP A C 1
ATOM 4265 O O . ASP A 1 549 ? 14.395 -21.636 -23.444 1.00 93.00 549 ASP A O 1
ATOM 4269 N N . TYR A 1 550 ? 15.748 -20.466 -22.103 1.00 94.06 550 TYR A N 1
ATOM 4270 C CA . TYR A 1 550 ? 15.164 -19.155 -22.343 1.00 94.06 550 TYR A CA 1
ATOM 4271 C C . TYR A 1 550 ? 16.107 -18.069 -21.817 1.00 94.06 550 TYR A C 1
ATOM 4273 O O . TYR A 1 550 ? 16.607 -18.162 -20.692 1.00 94.06 550 TYR A O 1
ATOM 4281 N N . ALA A 1 551 ? 16.333 -17.037 -22.626 1.00 92.69 551 ALA A N 1
ATOM 4282 C CA . ALA A 1 551 ? 17.090 -15.845 -22.260 1.00 92.69 551 ALA A CA 1
ATOM 4283 C C . ALA A 1 551 ? 16.102 -14.719 -21.957 1.00 92.69 551 ALA A C 1
ATOM 4285 O O . ALA A 1 551 ? 15.410 -14.249 -22.864 1.00 92.69 551 ALA A O 1
ATOM 4286 N N . PHE A 1 552 ? 16.008 -14.284 -20.699 1.00 91.44 552 PHE A N 1
ATOM 4287 C CA . PHE A 1 552 ? 15.212 -13.098 -20.410 1.00 91.44 552 PHE A CA 1
ATOM 4288 C C . PHE A 1 552 ? 15.951 -11.854 -20.924 1.00 91.44 552 PHE A C 1
ATOM 4290 O O . PHE A 1 552 ? 17.166 -11.741 -20.757 1.00 91.44 552 PHE A O 1
ATOM 4297 N N . PRO A 1 553 ? 15.263 -10.899 -21.566 1.00 82.75 553 PRO A N 1
ATOM 4298 C CA . PRO A 1 553 ? 15.904 -9.658 -21.971 1.00 82.75 553 PRO A CA 1
ATOM 4299 C C . PRO A 1 553 ? 16.192 -8.778 -20.744 1.00 82.75 553 PRO A C 1
ATOM 4301 O O . PRO A 1 553 ? 15.396 -8.726 -19.803 1.00 82.75 553 PRO A O 1
ATOM 4304 N N . PHE A 1 554 ? 17.313 -8.050 -20.753 1.00 80.69 554 PHE A N 1
ATOM 4305 C CA . PHE A 1 554 ? 17.611 -7.022 -19.740 1.00 80.69 554 PHE A CA 1
ATOM 4306 C C . PHE A 1 554 ? 16.768 -5.753 -19.915 1.00 80.69 554 PHE A C 1
ATOM 4308 O O . PHE A 1 554 ? 16.531 -5.044 -18.941 1.00 80.69 554 PHE A O 1
ATOM 4315 N N . ALA A 1 555 ? 16.303 -5.498 -21.141 1.00 71.44 555 ALA A N 1
ATOM 4316 C CA . ALA A 1 555 ? 15.402 -4.412 -21.500 1.00 71.44 555 ALA A CA 1
ATOM 4317 C C . ALA A 1 555 ? 14.444 -4.886 -22.601 1.00 71.44 555 ALA A C 1
ATOM 4319 O O . ALA A 1 555 ? 14.880 -5.525 -23.560 1.00 71.44 555 ALA A O 1
ATOM 4320 N N . VAL A 1 556 ? 13.153 -4.560 -22.495 1.00 64.69 556 VAL A N 1
ATOM 4321 C CA . VAL A 1 556 ? 12.171 -4.934 -23.522 1.00 64.69 556 VAL A CA 1
ATOM 4322 C C . VAL A 1 556 ? 12.160 -3.901 -24.648 1.00 64.69 556 VAL A C 1
ATOM 4324 O O . VAL A 1 556 ? 12.036 -2.697 -24.405 1.00 64.69 556 VAL A O 1
ATOM 4327 N N . PRO A 1 557 ? 12.300 -4.337 -25.905 1.00 53.06 557 PRO A N 1
ATOM 4328 C CA . PRO A 1 557 ? 12.006 -3.499 -27.049 1.00 53.06 557 PRO A CA 1
ATOM 4329 C C . PRO A 1 557 ? 10.487 -3.189 -27.111 1.00 53.06 557 PRO A C 1
ATOM 4331 O O . PRO A 1 557 ? 9.676 -4.102 -27.220 1.00 53.06 557 PRO A O 1
ATOM 4334 N N . GLY A 1 558 ? 10.094 -1.907 -27.128 1.00 47.53 558 GLY A N 1
ATOM 4335 C CA . GLY A 1 558 ? 8.923 -1.478 -27.920 1.00 47.53 558 GLY A CA 1
ATOM 4336 C C . GLY A 1 558 ? 7.708 -0.913 -27.252 1.00 47.53 558 GLY A C 1
ATOM 4337 O O . GLY A 1 558 ? 6.744 -0.575 -27.934 1.00 47.53 558 GLY A O 1
ATOM 4338 N N . LYS A 1 559 ? 7.813 -0.656 -25.958 1.00 52.50 559 LYS A N 1
ATOM 4339 C CA . LYS A 1 559 ? 6.923 0.276 -25.286 1.00 52.50 559 LYS A CA 1
ATOM 4340 C C . LYS A 1 559 ? 7.762 1.251 -24.463 1.00 52.50 559 LYS A C 1
ATOM 4342 O O . LYS A 1 559 ? 8.702 0.800 -23.804 1.00 52.50 559 LYS A O 1
ATOM 4347 N N . PRO A 1 560 ? 7.511 2.570 -24.540 1.00 47.41 560 PRO A N 1
ATOM 4348 C CA . PRO A 1 560 ? 8.147 3.513 -23.627 1.00 47.41 560 PRO A CA 1
ATOM 4349 C C . PRO A 1 560 ? 7.804 3.127 -22.181 1.00 47.41 560 PRO A C 1
ATOM 4351 O O . PRO A 1 560 ? 6.659 2.776 -21.891 1.00 47.41 560 PRO A O 1
ATOM 4354 N N . HIS A 1 561 ? 8.786 3.171 -21.276 1.00 50.72 561 HIS A N 1
ATOM 4355 C CA . HIS A 1 561 ? 8.536 2.940 -19.859 1.00 50.72 561 HIS A CA 1
ATOM 4356 C C . HIS A 1 561 ? 7.877 4.194 -19.265 1.00 50.72 561 HIS A C 1
ATOM 4358 O O . HIS A 1 561 ? 8.530 5.160 -18.895 1.00 50.72 561 HIS A O 1
ATOM 4364 N N . ASN A 1 562 ? 6.552 4.145 -19.153 1.00 49.97 562 ASN A N 1
ATOM 4365 C CA . ASN A 1 562 ? 5.719 5.102 -18.432 1.00 49.97 562 ASN A CA 1
ATOM 4366 C C . ASN A 1 562 ? 5.581 6.543 -18.974 1.00 49.97 562 ASN A C 1
ATOM 4368 O O . ASN A 1 562 ? 6.435 7.131 -19.636 1.00 49.97 562 ASN A O 1
ATOM 4372 N N . TRP A 1 563 ? 4.401 7.083 -18.638 1.00 46.81 563 TRP A N 1
ATOM 4373 C CA . TRP A 1 563 ? 3.950 8.483 -18.579 1.00 46.81 563 TRP A CA 1
ATOM 4374 C C . TRP A 1 563 ? 3.878 9.317 -19.865 1.00 46.81 563 TRP A C 1
ATOM 4376 O O . TRP A 1 563 ? 3.126 10.290 -19.902 1.00 46.81 563 TRP A O 1
ATOM 4386 N N . GLY A 1 564 ? 4.582 8.946 -20.933 1.00 40.06 564 GLY A N 1
ATOM 4387 C CA . GLY A 1 564 ? 4.602 9.733 -22.173 1.00 40.06 564 GLY A CA 1
ATOM 4388 C C . GLY A 1 564 ? 3.646 9.282 -23.280 1.00 40.06 564 GLY A C 1
ATOM 4389 O O . GLY A 1 564 ? 3.328 10.084 -24.152 1.00 40.06 564 GLY A O 1
ATOM 4390 N N . ALA A 1 565 ? 3.187 8.029 -23.283 1.00 38.16 565 ALA A N 1
ATOM 4391 C CA . ALA A 1 565 ? 2.398 7.479 -24.385 1.00 38.16 565 ALA A CA 1
ATOM 4392 C C . ALA A 1 565 ? 1.027 7.006 -23.881 1.00 38.16 565 ALA A C 1
ATOM 4394 O O . ALA A 1 565 ? 0.944 5.973 -23.222 1.00 38.16 565 ALA A O 1
ATOM 4395 N N . PRO A 1 566 ? -0.063 7.745 -24.152 1.00 39.66 566 PRO A N 1
ATOM 4396 C CA . PRO A 1 566 ? -1.396 7.258 -23.842 1.00 39.66 566 PRO A CA 1
ATOM 4397 C C . PRO A 1 566 ? -1.685 5.968 -24.619 1.00 39.66 566 PRO A C 1
ATOM 4399 O O . PRO A 1 566 ? -1.529 5.902 -25.840 1.00 39.66 566 PRO A O 1
ATOM 4402 N N . ASN A 1 567 ? -2.107 4.957 -23.863 1.00 47.31 567 ASN A N 1
ATOM 4403 C CA . ASN A 1 567 ? -2.412 3.605 -24.312 1.00 47.31 567 ASN A CA 1
ATOM 4404 C C . ASN A 1 567 ? -3.526 3.619 -25.369 1.00 47.31 567 ASN A C 1
ATOM 4406 O O . ASN A 1 567 ? -4.684 3.920 -25.069 1.00 47.31 567 ASN A O 1
ATOM 4410 N N . MET A 1 568 ? -3.190 3.285 -26.614 1.00 43.16 568 MET A N 1
ATOM 4411 C CA . MET A 1 568 ? -4.166 3.196 -27.700 1.00 43.16 568 MET A CA 1
ATOM 4412 C C . MET A 1 568 ? -4.919 1.862 -27.657 1.00 43.16 568 MET A C 1
ATOM 4414 O O . MET A 1 568 ? -4.313 0.797 -27.605 1.00 43.16 568 MET A O 1
ATOM 4418 N N . VAL A 1 569 ? -6.248 1.911 -27.800 1.00 44.34 569 VAL A N 1
ATOM 4419 C CA . VAL A 1 569 ? -7.131 0.727 -27.923 1.00 44.34 569 VAL A CA 1
ATOM 4420 C C . VAL A 1 569 ? -6.815 -0.113 -29.177 1.00 44.34 569 VAL A C 1
ATOM 4422 O O . VAL A 1 569 ? -7.143 -1.294 -29.229 1.00 44.34 569 VAL A O 1
ATOM 4425 N N . ASN A 1 570 ? -6.153 0.482 -30.178 1.00 46.81 570 ASN A N 1
ATOM 4426 C CA . ASN A 1 570 ? -5.939 -0.102 -31.507 1.00 46.81 570 ASN A CA 1
ATOM 4427 C C . ASN A 1 570 ? -4.507 -0.641 -31.767 1.00 46.81 570 ASN A C 1
ATOM 4429 O O . ASN A 1 570 ? -4.258 -1.103 -32.879 1.00 46.81 570 ASN A O 1
ATOM 4433 N N . GLY A 1 571 ? -3.579 -0.567 -30.798 1.00 50.94 571 GLY A N 1
ATOM 4434 C CA . GLY A 1 571 ? -2.182 -1.039 -30.929 1.00 50.94 571 GLY A CA 1
ATOM 4435 C C . GLY A 1 571 ? -1.929 -2.463 -30.398 1.00 50.94 571 GLY A C 1
ATOM 4436 O O . GLY A 1 571 ? -2.868 -3.168 -30.025 1.00 50.94 571 GLY A O 1
ATOM 4437 N N . GLU A 1 572 ? -0.658 -2.897 -30.340 1.00 54.16 572 GLU A N 1
ATOM 4438 C CA . GLU A 1 572 ? -0.247 -4.144 -29.662 1.00 54.16 572 GLU A CA 1
ATOM 4439 C C . GLU A 1 572 ? -0.497 -4.056 -28.158 1.00 54.16 572 GLU A C 1
ATOM 4441 O O . GLU A 1 572 ? 0.350 -3.616 -27.382 1.00 54.16 572 GLU A O 1
ATOM 4446 N N . ASN A 1 573 ? -1.674 -4.488 -27.743 1.00 57.12 573 ASN A N 1
ATOM 4447 C CA . ASN A 1 573 ? -2.032 -4.535 -26.344 1.00 57.12 573 ASN A CA 1
ATOM 4448 C C . ASN A 1 573 ? -1.406 -5.726 -25.592 1.00 57.12 573 ASN A C 1
ATOM 4450 O O . ASN A 1 573 ? -0.922 -6.675 -26.207 1.00 57.12 573 ASN A O 1
ATOM 4454 N N . ASP A 1 574 ? -1.417 -5.717 -24.262 1.00 58.88 574 ASP A N 1
ATOM 4455 C CA . ASP A 1 574 ? -0.857 -6.792 -23.434 1.00 58.88 574 ASP A CA 1
ATOM 4456 C C . ASP A 1 574 ? -1.511 -8.131 -23.651 1.00 58.88 574 ASP A C 1
ATOM 4458 O O . ASP A 1 574 ? -0.832 -9.131 -23.490 1.00 58.88 574 ASP A O 1
ATOM 4462 N N . ALA A 1 575 ? -2.790 -8.188 -24.020 1.00 61.22 575 ALA A N 1
ATOM 4463 C CA . ALA A 1 575 ? -3.403 -9.454 -24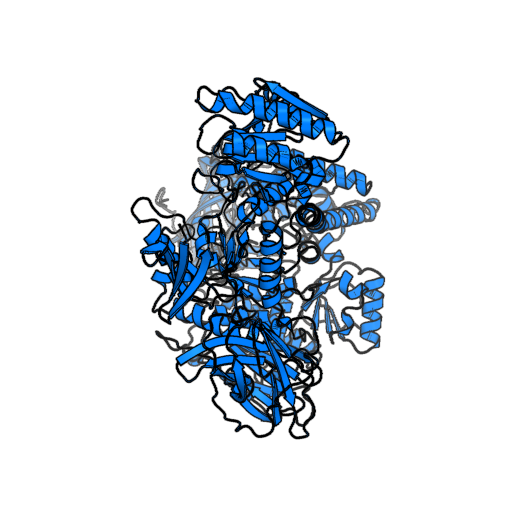.400 1.00 61.22 575 ALA A CA 1
ATOM 4464 C C . ALA A 1 575 ? -2.610 -10.098 -25.553 1.00 61.22 575 ALA A C 1
ATOM 4466 O O . ALA A 1 575 ? -2.215 -11.261 -25.466 1.00 61.22 575 ALA A O 1
ATOM 4467 N N . ILE A 1 576 ? -2.288 -9.306 -26.582 1.00 67.00 576 ILE A N 1
ATOM 4468 C CA . ILE A 1 576 ? -1.451 -9.726 -27.711 1.00 67.00 576 ILE A CA 1
ATOM 4469 C C . ILE A 1 576 ? -0.009 -10.003 -27.261 1.00 67.00 576 ILE A C 1
ATOM 4471 O O . ILE A 1 576 ? 0.576 -10.997 -27.690 1.00 67.00 576 ILE A O 1
ATOM 4475 N N . LEU A 1 577 ? 0.590 -9.158 -26.415 1.00 70.69 577 LEU A N 1
ATOM 4476 C CA . LEU A 1 577 ? 1.975 -9.362 -25.972 1.00 70.69 577 LEU A CA 1
ATOM 4477 C C . LEU A 1 577 ? 2.124 -10.600 -25.084 1.00 70.69 577 LEU A C 1
ATOM 4479 O O . LEU A 1 577 ? 3.036 -11.393 -25.299 1.00 70.69 577 LEU A O 1
ATOM 4483 N N . LEU A 1 578 ? 1.222 -10.792 -24.125 1.00 74.56 578 LEU A N 1
ATOM 4484 C CA . LEU A 1 578 ? 1.166 -11.944 -23.231 1.00 74.56 578 LEU A CA 1
ATOM 4485 C C . LEU A 1 578 ? 1.064 -13.243 -24.030 1.00 74.56 578 LEU A C 1
ATOM 4487 O O . LEU A 1 578 ? 1.862 -14.147 -23.798 1.00 74.56 578 LEU A O 1
ATOM 4491 N N . ASP A 1 579 ? 0.180 -13.312 -25.031 1.00 74.44 579 ASP A N 1
ATOM 4492 C CA . ASP A 1 579 ? 0.068 -14.483 -25.911 1.00 74.44 579 ASP A CA 1
ATOM 4493 C C . ASP A 1 579 ? 1.350 -14.742 -26.741 1.00 74.44 579 ASP A C 1
ATOM 4495 O O . ASP A 1 579 ? 1.586 -15.879 -27.155 1.00 74.44 579 ASP A O 1
ATOM 4499 N N . ARG A 1 580 ? 2.223 -13.740 -26.953 1.00 77.12 580 ARG A N 1
ATOM 4500 C CA . ARG A 1 580 ? 3.523 -13.924 -27.634 1.00 77.12 580 ARG A CA 1
ATOM 4501 C C . ARG A 1 580 ? 4.591 -14.524 -26.731 1.00 77.12 580 ARG A C 1
ATOM 4503 O O . ARG A 1 580 ? 5.286 -15.447 -27.154 1.00 77.12 580 ARG A O 1
ATOM 4510 N N . TRP A 1 581 ? 4.774 -13.985 -25.526 1.00 82.25 581 TRP A N 1
ATOM 4511 C CA . TRP A 1 581 ? 5.895 -14.385 -24.666 1.00 82.25 581 TRP A CA 1
ATOM 4512 C C . TRP A 1 581 ? 5.540 -15.504 -23.683 1.00 82.25 581 TRP A C 1
ATOM 4514 O O . TRP A 1 581 ? 6.396 -16.341 -23.387 1.00 82.25 581 TRP A O 1
ATOM 4524 N N . LEU A 1 582 ? 4.294 -15.578 -23.198 1.00 86.69 582 LEU A N 1
ATOM 4525 C CA . LEU A 1 582 ? 3.901 -16.536 -22.160 1.00 86.69 582 LEU A CA 1
ATOM 4526 C C . LEU A 1 582 ? 4.125 -17.993 -22.579 1.00 86.69 582 LEU A C 1
ATOM 4528 O O . LEU A 1 582 ? 4.723 -18.720 -21.785 1.00 86.69 582 LEU A O 1
ATOM 4532 N N . PRO A 1 583 ? 3.733 -18.450 -23.789 1.00 89.00 583 PRO A N 1
ATOM 4533 C CA . PRO A 1 583 ? 3.906 -19.853 -24.161 1.00 89.00 583 PRO A CA 1
ATOM 4534 C C . PRO A 1 583 ? 5.373 -20.295 -24.160 1.00 89.00 583 PRO A C 1
ATOM 4536 O O . PRO A 1 583 ? 5.684 -21.394 -23.699 1.00 89.00 583 PRO A O 1
ATOM 4539 N N . ALA A 1 584 ? 6.284 -19.437 -24.636 1.00 90.31 584 ALA A N 1
ATOM 4540 C CA . ALA A 1 584 ? 7.713 -19.737 -24.690 1.00 90.31 584 ALA A CA 1
ATOM 4541 C C . ALA A 1 584 ? 8.312 -19.864 -23.280 1.00 90.31 584 ALA A C 1
ATOM 4543 O O . ALA A 1 584 ? 8.948 -20.871 -22.962 1.00 90.31 584 ALA A O 1
ATOM 4544 N N . ILE A 1 585 ? 8.038 -18.885 -22.414 1.00 93.25 585 ILE A N 1
ATOM 4545 C CA . ILE A 1 585 ? 8.554 -18.856 -21.040 1.00 93.25 585 ILE A CA 1
ATOM 4546 C C . ILE A 1 585 ? 7.945 -19.989 -20.207 1.00 93.25 585 ILE A C 1
ATOM 4548 O O . ILE A 1 585 ? 8.668 -20.718 -19.527 1.00 93.25 585 ILE A O 1
ATOM 4552 N N . ALA A 1 586 ? 6.625 -20.182 -20.285 1.00 92.38 586 ALA A N 1
ATOM 4553 C CA . ALA A 1 586 ? 5.920 -21.214 -19.533 1.00 92.38 586 ALA A CA 1
ATOM 4554 C C . ALA A 1 586 ? 6.378 -22.625 -19.934 1.00 92.38 586 ALA A C 1
ATOM 4556 O O . ALA A 1 586 ? 6.554 -23.489 -19.076 1.00 92.38 586 ALA A O 1
ATOM 4557 N N . LYS A 1 587 ? 6.643 -22.864 -21.225 1.00 92.44 587 LYS A N 1
ATOM 4558 C CA . LYS A 1 587 ? 7.211 -24.135 -21.691 1.00 92.44 587 LYS A CA 1
ATOM 4559 C C . LYS A 1 587 ? 8.604 -24.379 -21.106 1.00 92.44 587 LYS A C 1
ATOM 4561 O O . LYS A 1 587 ? 8.850 -25.468 -20.589 1.00 92.44 587 LYS A O 1
ATOM 4566 N N . ALA A 1 588 ? 9.493 -23.385 -21.162 1.00 94.50 588 ALA A N 1
ATOM 4567 C CA . ALA A 1 588 ? 10.854 -23.509 -20.640 1.00 94.50 588 ALA A CA 1
ATOM 4568 C C . ALA A 1 588 ? 10.860 -23.757 -19.120 1.00 94.50 588 ALA A C 1
ATOM 4570 O O . ALA A 1 588 ? 11.494 -24.698 -18.640 1.00 94.50 588 ALA A O 1
ATOM 4571 N N . LEU A 1 589 ? 10.099 -22.961 -18.362 1.00 94.88 589 LEU A N 1
ATOM 4572 C CA . LEU A 1 589 ? 9.990 -23.103 -16.907 1.00 94.88 589 LEU A CA 1
ATOM 4573 C C . LEU A 1 589 ? 9.316 -24.419 -16.508 1.00 94.88 589 LEU A C 1
ATOM 4575 O O . LEU A 1 589 ? 9.802 -25.102 -15.610 1.00 94.88 589 LEU A O 1
ATOM 4579 N N . GLY A 1 590 ? 8.239 -24.809 -17.195 1.00 92.56 590 GLY A N 1
ATOM 4580 C CA . GLY A 1 590 ? 7.540 -26.068 -16.948 1.00 92.56 590 GLY A CA 1
ATOM 4581 C C . GLY A 1 590 ? 8.432 -27.290 -17.177 1.00 92.56 590 GLY A C 1
ATOM 4582 O O . GLY A 1 590 ? 8.403 -28.220 -16.374 1.00 92.56 590 GLY A O 1
ATOM 4583 N N . ALA A 1 591 ? 9.276 -27.268 -18.215 1.00 92.69 591 ALA A N 1
ATOM 4584 C CA . ALA A 1 591 ? 10.252 -28.326 -18.470 1.00 92.69 591 ALA A CA 1
ATOM 4585 C C . ALA A 1 591 ? 11.346 -28.392 -17.388 1.00 92.69 591 ALA A C 1
ATOM 4587 O O . ALA A 1 591 ? 11.726 -29.483 -16.965 1.00 92.69 591 ALA A O 1
ATOM 4588 N N . ALA A 1 592 ? 11.829 -27.239 -16.914 1.00 93.19 592 ALA A N 1
ATOM 4589 C CA . ALA A 1 592 ? 12.892 -27.174 -15.911 1.00 93.19 592 ALA A CA 1
ATOM 4590 C C . ALA A 1 592 ? 12.409 -27.534 -14.489 1.00 93.19 592 ALA A C 1
ATOM 4592 O O . ALA A 1 592 ? 13.112 -28.206 -13.727 1.00 93.19 592 ALA A O 1
ATOM 4593 N N . LEU A 1 593 ? 11.202 -27.103 -14.114 1.00 92.50 593 LEU A N 1
ATOM 4594 C CA . LEU A 1 593 ? 10.649 -27.291 -12.769 1.00 92.50 593 LEU A CA 1
ATOM 4595 C C . LEU A 1 593 ? 9.838 -28.587 -12.634 1.00 92.50 593 LEU A C 1
ATOM 4597 O O . LEU A 1 593 ? 9.943 -29.273 -11.613 1.00 92.50 593 LEU A O 1
ATOM 4601 N N . GLY A 1 594 ? 9.058 -28.960 -13.650 1.00 89.62 594 GLY A N 1
ATOM 4602 C CA . GLY A 1 594 ? 8.136 -30.095 -13.588 1.00 89.62 594 GLY A CA 1
ATOM 4603 C C . GLY A 1 594 ? 7.153 -29.972 -12.419 1.00 89.62 594 GLY A C 1
ATOM 4604 O O . GLY A 1 594 ? 6.458 -28.974 -12.267 1.00 89.62 594 GLY A O 1
ATOM 4605 N N . ASP A 1 595 ? 7.103 -30.976 -11.555 1.00 87.75 595 ASP A N 1
ATOM 4606 C CA . ASP A 1 595 ? 6.243 -30.964 -10.365 1.00 87.75 595 ASP A CA 1
ATOM 4607 C C . ASP A 1 595 ? 6.959 -30.374 -9.115 1.00 87.75 595 ASP A C 1
ATOM 4609 O O . ASP A 1 595 ? 6.362 -30.206 -8.058 1.00 87.75 595 ASP A O 1
ATOM 4613 N N . SER A 1 596 ? 8.239 -29.986 -9.209 1.00 87.94 596 SER A N 1
ATOM 4614 C CA . SER A 1 596 ? 8.989 -29.418 -8.074 1.00 87.94 596 SER A CA 1
ATOM 4615 C C . SER A 1 596 ? 8.474 -28.034 -7.677 1.00 87.94 596 SER A C 1
ATOM 4617 O O . SER A 1 596 ? 8.500 -27.114 -8.490 1.00 87.94 596 SER A O 1
ATOM 4619 N N . GLY A 1 597 ? 8.065 -27.863 -6.417 1.00 86.12 597 GLY A N 1
ATOM 4620 C CA . GLY A 1 597 ? 7.499 -26.602 -5.915 1.00 86.12 597 GLY A CA 1
ATOM 4621 C C . GLY A 1 597 ? 6.068 -26.329 -6.387 1.00 86.12 597 GLY A C 1
ATOM 4622 O O . GLY A 1 597 ? 5.507 -25.286 -6.070 1.00 86.12 597 GLY A O 1
ATOM 4623 N N . ARG A 1 598 ? 5.468 -27.253 -7.142 1.00 87.12 598 ARG A N 1
ATOM 4624 C CA . ARG A 1 598 ? 4.043 -27.241 -7.459 1.00 87.12 598 ARG A CA 1
ATOM 4625 C C . ARG A 1 598 ? 3.299 -27.730 -6.225 1.00 87.12 598 ARG A C 1
ATOM 4627 O O . ARG A 1 598 ? 3.764 -28.659 -5.569 1.00 87.12 598 ARG A O 1
ATOM 4634 N N . GLY A 1 599 ? 2.169 -27.127 -5.890 1.00 86.75 599 GLY A N 1
ATOM 4635 C CA . GLY A 1 599 ? 1.450 -27.577 -4.699 1.00 86.75 599 GLY A CA 1
ATOM 4636 C C . GLY A 1 599 ? 0.352 -28.601 -5.011 1.00 86.75 599 GLY A C 1
ATOM 4637 O O . GLY A 1 599 ? 0.618 -29.563 -5.717 1.00 86.75 599 GLY A O 1
ATOM 4638 N N . VAL A 1 600 ? -0.864 -28.440 -4.490 1.00 91.44 600 VAL A N 1
ATOM 4639 C CA . VAL A 1 600 ? -1.848 -29.529 -4.372 1.00 91.44 600 VAL A CA 1
ATOM 4640 C C . VAL A 1 600 ? -2.670 -29.836 -5.635 1.00 91.44 600 VAL A C 1
ATOM 4642 O O . VAL A 1 600 ? -3.202 -30.937 -5.758 1.00 91.44 600 VAL A O 1
ATOM 4645 N N . PHE A 1 601 ? -2.753 -28.913 -6.598 1.00 93.31 601 PHE A N 1
ATOM 4646 C CA . PHE A 1 601 ? -3.404 -29.142 -7.895 1.00 93.31 601 PHE A CA 1
ATOM 4647 C C . PHE A 1 601 ? -2.543 -28.690 -9.076 1.00 93.31 601 PHE A C 1
ATOM 4649 O O . PHE A 1 601 ? -1.743 -27.757 -8.970 1.00 93.31 601 PHE A O 1
ATOM 4656 N N . LYS A 1 602 ? -2.791 -29.303 -10.238 1.00 92.44 602 LYS A N 1
ATOM 4657 C CA . LYS A 1 602 ? -2.395 -28.791 -11.555 1.00 92.44 602 LYS A CA 1
ATOM 4658 C C . LYS A 1 602 ? -3.559 -28.790 -12.530 1.00 92.44 602 LYS A C 1
ATOM 4660 O O . LYS A 1 602 ? -4.445 -29.630 -12.418 1.00 92.44 602 LYS A O 1
ATOM 4665 N N . SER A 1 603 ? -3.542 -27.865 -13.485 1.00 92.62 603 SER A N 1
ATOM 4666 C CA . SER A 1 603 ? -4.466 -27.911 -14.621 1.00 92.62 603 SER A CA 1
ATOM 4667 C C . SER A 1 603 ? -4.094 -29.071 -15.552 1.00 92.62 603 SER A C 1
ATOM 4669 O O . SER A 1 603 ? -2.910 -29.293 -15.825 1.00 92.62 603 SER A O 1
ATOM 4671 N N . ASP A 1 604 ? -5.106 -29.787 -16.040 1.00 93.25 604 ASP A N 1
ATOM 4672 C CA . ASP A 1 604 ? -4.981 -30.804 -17.090 1.00 93.25 604 ASP A CA 1
ATOM 4673 C C . ASP A 1 604 ? -4.528 -30.180 -18.427 1.00 93.25 604 ASP A C 1
ATOM 4675 O O . ASP A 1 604 ? -3.707 -30.751 -19.142 1.00 93.25 604 ASP A O 1
ATOM 4679 N N . ALA A 1 605 ? -4.962 -28.947 -18.723 1.00 90.50 605 ALA A N 1
ATOM 4680 C CA . ALA A 1 605 ? -4.532 -28.181 -19.897 1.00 90.50 605 ALA A CA 1
ATOM 4681 C C . ALA A 1 605 ? -3.088 -27.633 -19.799 1.00 90.50 605 ALA A C 1
ATOM 4683 O O . ALA A 1 605 ? -2.541 -27.118 -20.781 1.00 90.50 605 ALA A O 1
ATOM 4684 N N . GLY A 1 606 ? -2.444 -27.724 -18.629 1.00 87.06 606 GLY A N 1
ATOM 4685 C CA . GLY A 1 606 ? -1.071 -27.266 -18.418 1.00 87.06 606 GLY A CA 1
ATOM 4686 C C . GLY A 1 606 ? -0.904 -25.765 -18.683 1.00 87.06 606 GLY A C 1
ATOM 4687 O O . GLY A 1 606 ? -1.645 -24.948 -18.152 1.00 87.06 606 GLY A O 1
ATOM 4688 N N . TYR A 1 607 ? 0.073 -25.377 -19.509 1.00 83.25 607 TYR A N 1
ATOM 4689 C CA . TYR A 1 607 ? 0.332 -23.960 -19.817 1.00 83.25 607 TYR A CA 1
ATOM 4690 C C . TYR A 1 607 ? -0.747 -23.308 -20.703 1.00 83.25 607 TYR A C 1
ATOM 4692 O O . TYR A 1 607 ? -0.788 -22.084 -20.796 1.00 83.25 607 TYR A O 1
ATOM 4700 N N . ALA A 1 608 ? -1.608 -24.098 -21.359 1.00 86.25 608 ALA A N 1
ATOM 4701 C CA . ALA A 1 608 ? -2.732 -23.583 -22.146 1.00 86.25 608 ALA A CA 1
ATOM 4702 C C . ALA A 1 608 ? -3.939 -23.200 -21.268 1.00 86.25 608 ALA A C 1
ATOM 4704 O O . ALA A 1 608 ? -4.891 -22.589 -21.760 1.00 86.25 608 ALA A O 1
ATOM 4705 N N . ALA A 1 609 ? -3.899 -23.542 -19.975 1.00 88.88 609 ALA A N 1
ATOM 4706 C CA . ALA A 1 609 ? -4.935 -23.208 -19.014 1.00 88.88 609 ALA A CA 1
ATOM 4707 C C . ALA A 1 609 ? -5.199 -21.701 -18.984 1.00 88.88 609 ALA A C 1
ATOM 4709 O O . ALA A 1 609 ? -4.276 -20.884 -18.912 1.00 88.88 609 ALA A O 1
ATOM 4710 N N . ARG A 1 610 ? -6.480 -21.323 -18.956 1.00 88.81 610 ARG A N 1
ATOM 4711 C CA . ARG A 1 610 ? -6.922 -19.946 -18.668 1.00 88.81 610 ARG A CA 1
ATOM 4712 C C . ARG A 1 610 ? -7.219 -19.727 -17.178 1.00 88.81 610 ARG A C 1
ATOM 4714 O O . ARG A 1 610 ? -7.833 -18.732 -16.805 1.00 88.81 610 ARG A O 1
ATOM 4721 N N . THR A 1 611 ? -6.751 -20.643 -16.331 1.00 92.06 611 THR A N 1
ATOM 4722 C CA . THR A 1 611 ? -6.898 -20.601 -14.875 1.00 92.06 611 THR A CA 1
ATOM 4723 C C . THR A 1 611 ? -5.534 -20.543 -14.203 1.00 92.06 611 THR A C 1
ATOM 4725 O O . THR A 1 611 ? -4.690 -21.403 -14.443 1.00 92.06 611 THR A O 1
ATOM 4728 N N . THR A 1 612 ? -5.339 -19.563 -13.324 1.00 93.19 612 THR A N 1
ATOM 4729 C CA . THR A 1 612 ? -4.195 -19.526 -12.401 1.00 93.19 612 THR A CA 1
ATOM 4730 C C . THR A 1 612 ? -4.531 -20.307 -11.139 1.00 93.19 612 THR A C 1
ATOM 4732 O O . THR A 1 612 ? -5.664 -20.238 -10.659 1.00 93.19 612 THR A O 1
ATOM 4735 N N . LEU A 1 613 ? -3.554 -21.041 -10.601 1.00 93.88 613 LEU A N 1
ATOM 4736 C CA . LEU A 1 613 ? -3.689 -21.817 -9.367 1.00 93.88 613 LEU A CA 1
ATOM 4737 C C . LEU A 1 613 ? -2.643 -21.347 -8.353 1.00 93.88 613 LEU A C 1
ATOM 4739 O O . LEU A 1 613 ? -1.463 -21.654 -8.508 1.00 93.88 613 LEU A O 1
ATOM 4743 N N . LEU A 1 614 ? -3.082 -20.628 -7.321 1.00 94.62 614 LEU A N 1
ATOM 4744 C CA . LEU A 1 614 ? -2.235 -20.171 -6.210 1.00 94.62 614 LEU A CA 1
ATOM 4745 C C . LEU A 1 614 ? -2.571 -20.920 -4.927 1.00 94.62 614 LEU A C 1
ATOM 4747 O O . LEU A 1 614 ? -3.654 -21.491 -4.815 1.00 94.62 614 LEU A O 1
ATOM 4751 N N . GLN A 1 615 ? -1.656 -20.940 -3.959 1.00 92.75 615 GLN A N 1
ATOM 4752 C CA . GLN A 1 615 ? -1.752 -21.864 -2.833 1.00 92.75 615 GLN A CA 1
ATOM 4753 C C . GLN A 1 615 ? -1.386 -21.260 -1.488 1.00 92.75 615 GLN A C 1
ATOM 4755 O O . GLN A 1 615 ? -0.523 -20.391 -1.374 1.00 92.75 615 GLN A O 1
ATOM 4760 N N . LEU A 1 616 ? -2.045 -21.782 -0.459 1.00 93.69 616 LEU A N 1
ATOM 4761 C CA . LEU A 1 616 ? -1.828 -21.417 0.931 1.00 93.69 616 LEU A CA 1
ATOM 4762 C C . LEU A 1 616 ? -1.622 -22.672 1.772 1.00 93.69 616 LEU A C 1
ATOM 4764 O O . LEU A 1 616 ? -2.330 -23.675 1.629 1.00 93.69 616 LEU A O 1
ATOM 4768 N N . ASP A 1 617 ? -0.695 -22.566 2.709 1.00 92.81 617 ASP A N 1
ATOM 4769 C CA . ASP A 1 617 ? -0.491 -23.512 3.784 1.00 92.81 617 ASP A CA 1
ATOM 4770 C C . ASP A 1 617 ? -1.310 -23.102 5.010 1.00 92.81 617 ASP A C 1
ATOM 4772 O O . ASP A 1 617 ? -0.979 -22.151 5.722 1.00 92.81 617 ASP A O 1
ATOM 4776 N N . GLY A 1 618 ? -2.394 -23.835 5.254 1.00 93.44 618 GLY A N 1
ATOM 4777 C CA . GLY A 1 618 ? -3.235 -23.673 6.432 1.00 93.44 618 GLY A CA 1
ATOM 4778 C C . GLY A 1 618 ? -2.712 -24.424 7.656 1.00 93.44 618 GLY A C 1
ATOM 4779 O O . GLY A 1 618 ? -3.381 -24.412 8.682 1.00 93.44 618 GLY A O 1
ATOM 4780 N N . GLY A 1 619 ? -1.559 -25.090 7.591 1.00 93.19 619 GLY A N 1
ATOM 4781 C CA . GLY A 1 619 ? -1.001 -25.892 8.676 1.00 93.19 619 GLY A CA 1
ATOM 4782 C C . GLY A 1 619 ? -1.045 -27.402 8.403 1.00 93.19 619 GLY A C 1
ATOM 4783 O O . GLY A 1 619 ? -1.391 -27.841 7.307 1.00 93.19 619 GLY A O 1
ATOM 4784 N N . PRO A 1 620 ? -0.692 -28.230 9.405 1.00 92.75 620 PRO A N 1
ATOM 4785 C CA . PRO A 1 620 ? -0.420 -29.658 9.214 1.00 92.75 620 PRO A CA 1
ATOM 4786 C C . PRO A 1 620 ? -1.522 -30.468 8.521 1.00 92.75 620 PRO A C 1
ATOM 4788 O O . PRO A 1 620 ? -1.216 -31.421 7.807 1.00 92.75 620 PRO A O 1
ATOM 4791 N N . ASP A 1 621 ? -2.792 -30.123 8.744 1.00 94.25 621 ASP A N 1
ATOM 4792 C CA . ASP A 1 621 ? -3.932 -30.851 8.188 1.00 94.25 621 ASP A CA 1
ATOM 4793 C C . ASP A 1 621 ? -4.658 -30.118 7.056 1.00 94.25 621 ASP A C 1
ATOM 4795 O O . ASP A 1 621 ? -5.629 -30.678 6.551 1.00 94.25 621 ASP A O 1
ATOM 4799 N N . ALA A 1 622 ? -4.252 -28.905 6.665 1.00 95.06 622 ALA A N 1
ATOM 4800 C CA . ALA A 1 622 ? -5.010 -28.079 5.725 1.00 95.06 622 ALA A CA 1
ATOM 4801 C C . ALA A 1 622 ? -4.112 -27.359 4.711 1.00 95.06 622 ALA A C 1
ATOM 4803 O O . ALA A 1 622 ? -3.247 -26.568 5.072 1.00 95.06 622 ALA A O 1
ATOM 4804 N N . LYS A 1 623 ? -4.389 -27.571 3.424 1.00 95.38 623 LYS A N 1
ATOM 4805 C CA . LYS A 1 623 ? -3.847 -26.783 2.308 1.00 95.38 623 LYS A CA 1
ATOM 4806 C C . LYS A 1 623 ? -4.993 -26.175 1.511 1.00 95.38 623 LYS A C 1
ATOM 4808 O O . LYS A 1 623 ? -6.068 -26.772 1.438 1.00 95.38 623 LYS A O 1
ATOM 4813 N N . TYR A 1 624 ? -4.762 -25.034 0.878 1.00 96.25 624 TYR A N 1
ATOM 4814 C CA . TYR A 1 624 ? -5.753 -24.389 0.022 1.00 96.25 624 TYR A CA 1
ATOM 4815 C C . TYR A 1 624 ? -5.200 -24.130 -1.370 1.00 96.25 624 TYR A C 1
ATOM 4817 O O . TYR A 1 624 ? -4.020 -23.827 -1.530 1.00 96.25 624 TYR A O 1
ATOM 4825 N N . ALA A 1 625 ? -6.083 -24.206 -2.361 1.00 95.69 625 ALA A N 1
ATOM 4826 C CA . ALA A 1 625 ? -5.820 -23.786 -3.726 1.00 95.69 625 ALA A CA 1
ATOM 4827 C C . ALA A 1 625 ? -6.867 -22.763 -4.168 1.00 95.69 625 ALA A C 1
ATOM 4829 O O . ALA A 1 625 ? -8.071 -22.995 -4.051 1.00 95.69 625 ALA A O 1
ATOM 4830 N N . VAL A 1 626 ? -6.399 -21.641 -4.695 1.00 96.12 626 VAL A N 1
ATOM 4831 C CA . VAL A 1 626 ? -7.205 -20.557 -5.243 1.00 96.12 626 VAL A CA 1
ATOM 4832 C C . VAL A 1 626 ? -7.122 -20.640 -6.759 1.00 96.12 626 VAL A C 1
ATOM 4834 O O . VAL A 1 626 ? -6.049 -20.473 -7.336 1.00 96.12 626 VAL A O 1
ATOM 4837 N N . ALA A 1 627 ? -8.250 -20.932 -7.396 1.00 95.31 627 ALA A N 1
ATOM 4838 C CA . ALA A 1 627 ? -8.386 -20.953 -8.843 1.00 95.31 627 ALA A CA 1
ATOM 4839 C C . ALA A 1 627 ? -8.948 -19.614 -9.322 1.00 95.31 627 ALA A C 1
ATOM 4841 O O . ALA A 1 627 ? -10.036 -19.230 -8.894 1.00 95.31 627 ALA A O 1
ATOM 4842 N N . VAL A 1 628 ? -8.232 -18.927 -10.213 1.00 94.44 628 VAL A N 1
ATOM 4843 C CA . VAL A 1 628 ? -8.601 -17.594 -10.721 1.00 94.44 628 VAL A CA 1
ATOM 4844 C C . VAL A 1 628 ? -8.838 -17.643 -12.227 1.00 94.44 628 VAL A C 1
ATOM 4846 O O . VAL A 1 628 ? -8.029 -18.210 -12.961 1.00 94.44 628 VAL A O 1
ATOM 4849 N N . ASN A 1 629 ? -9.949 -17.065 -12.694 1.00 91.75 629 ASN A N 1
ATOM 4850 C CA . ASN A 1 629 ? -10.274 -16.951 -14.113 1.00 91.75 629 ASN A CA 1
ATOM 4851 C C . ASN A 1 629 ? -9.441 -15.836 -14.735 1.00 91.75 629 ASN A C 1
ATOM 4853 O O . ASN A 1 629 ? -9.759 -14.655 -14.642 1.00 91.75 629 ASN A O 1
ATOM 4857 N N . ASP A 1 630 ? -8.391 -16.249 -15.413 1.00 88.06 630 ASP A N 1
ATOM 4858 C CA . ASP A 1 630 ? -7.420 -15.381 -16.039 1.00 88.06 630 ASP A CA 1
ATOM 4859 C C . ASP A 1 630 ? -7.557 -15.408 -17.566 1.00 88.06 630 ASP A C 1
ATOM 4861 O O . ASP A 1 630 ? -6.584 -15.278 -18.317 1.00 88.06 630 ASP A O 1
ATOM 4865 N N . SER A 1 631 ? -8.795 -15.612 -18.020 1.00 85.50 631 SER A N 1
ATOM 4866 C CA . SER A 1 631 ? -9.210 -15.275 -19.370 1.00 85.50 631 SER A CA 1
ATOM 4867 C C . SER A 1 631 ? -9.448 -13.776 -19.512 1.00 85.50 631 SER A C 1
ATOM 4869 O O . SER A 1 631 ? -9.768 -13.069 -18.552 1.00 85.50 631 SER A O 1
ATOM 4871 N N . TRP A 1 632 ? -9.331 -13.307 -20.746 1.00 78.19 632 TRP A N 1
ATOM 4872 C CA . TRP A 1 632 ? -9.696 -11.955 -21.128 1.00 78.19 632 TRP A CA 1
ATOM 4873 C C . TRP A 1 632 ? -10.339 -11.959 -22.511 1.00 78.19 632 TRP A C 1
ATOM 4875 O O . TRP A 1 632 ? -10.124 -12.880 -23.299 1.00 78.19 632 TRP A O 1
ATOM 4885 N N . ILE A 1 633 ? -11.135 -10.932 -22.806 1.00 76.12 633 ILE A N 1
ATOM 4886 C CA . ILE A 1 633 ? -11.761 -10.752 -24.125 1.00 76.12 633 ILE A CA 1
ATOM 4887 C C . ILE A 1 633 ? -11.076 -9.597 -24.849 1.00 76.12 633 ILE A C 1
ATOM 4889 O O . ILE A 1 633 ? -10.246 -9.834 -25.725 1.00 76.12 633 ILE A O 1
ATOM 4893 N N . ALA A 1 634 ? -11.405 -8.363 -24.456 1.00 66.19 634 ALA A N 1
ATOM 4894 C CA . ALA A 1 634 ? -10.912 -7.134 -25.077 1.00 66.19 634 ALA A CA 1
ATOM 4895 C C . ALA A 1 634 ? -9.993 -6.331 -24.149 1.00 66.19 634 ALA A C 1
ATOM 4897 O O . ALA A 1 634 ? -9.001 -5.763 -24.599 1.00 66.19 634 ALA A O 1
ATOM 4898 N N . THR A 1 635 ? -10.312 -6.306 -22.856 1.00 65.69 635 THR A N 1
ATOM 4899 C CA . THR A 1 635 ? -9.529 -5.645 -21.808 1.00 65.69 635 THR A CA 1
ATOM 4900 C C . THR A 1 635 ? -9.126 -6.662 -20.742 1.00 65.69 635 THR A C 1
ATOM 4902 O O . THR A 1 635 ? -9.731 -7.732 -20.662 1.00 65.69 635 THR A O 1
ATOM 4905 N N . GLN A 1 636 ? -8.179 -6.328 -19.853 1.00 67.19 636 GLN A N 1
ATOM 4906 C CA . GLN A 1 636 ? -7.925 -7.166 -18.671 1.00 67.19 636 GLN A CA 1
ATOM 4907 C C . GLN A 1 636 ? -9.131 -7.260 -17.716 1.00 67.19 636 GLN A C 1
ATOM 4909 O O . GLN A 1 636 ? -9.131 -8.087 -16.808 1.00 67.19 636 GLN A O 1
ATOM 4914 N N . ALA A 1 637 ? -10.162 -6.424 -17.879 1.00 73.00 637 ALA A N 1
ATOM 4915 C CA . ALA A 1 637 ? -11.342 -6.407 -17.022 1.00 73.00 637 ALA A CA 1
ATOM 4916 C C . ALA A 1 637 ? -12.482 -7.305 -17.528 1.00 73.00 637 ALA A C 1
ATOM 4918 O O . ALA A 1 637 ? -13.211 -7.858 -16.706 1.00 73.00 637 ALA A O 1
ATOM 4919 N N . ASP A 1 638 ? -12.593 -7.485 -18.843 1.00 78.06 638 ASP A N 1
ATOM 4920 C CA . ASP A 1 638 ? -13.527 -8.428 -19.459 1.00 78.06 638 ASP A CA 1
ATOM 4921 C C . ASP A 1 638 ? -12.959 -9.840 -19.425 1.00 78.06 638 ASP A C 1
ATOM 4923 O O . ASP A 1 638 ? -11.750 -10.032 -19.507 1.00 78.06 638 ASP A O 1
ATOM 4927 N N . TRP A 1 639 ? -13.826 -10.839 -19.340 1.00 85.25 639 TRP A N 1
ATOM 4928 C CA . TRP A 1 639 ? -13.436 -12.240 -19.231 1.00 85.25 639 TRP A CA 1
ATOM 4929 C C . TRP A 1 639 ? -14.506 -13.129 -19.860 1.00 85.25 639 TRP A C 1
ATOM 4931 O O . TRP A 1 639 ? -15.644 -12.700 -20.049 1.00 85.25 639 TRP A O 1
ATOM 4941 N N . HIS A 1 640 ? -14.136 -14.361 -20.201 1.00 88.62 640 HIS A N 1
ATOM 4942 C CA . HIS A 1 640 ? -15.038 -15.343 -20.796 1.00 88.62 640 HIS A CA 1
ATOM 4943 C C . HIS A 1 640 ? -15.206 -16.560 -19.883 1.00 88.62 640 HIS A C 1
ATOM 4945 O O . HIS A 1 640 ? -14.413 -16.798 -18.966 1.00 88.62 640 HIS A O 1
ATOM 4951 N N . ALA A 1 641 ? -16.237 -17.365 -20.123 1.00 90.56 641 ALA A N 1
ATOM 4952 C CA . ALA A 1 641 ? -16.478 -18.563 -19.337 1.00 90.56 641 ALA A CA 1
ATOM 4953 C C . ALA A 1 641 ? -15.290 -19.535 -19.452 1.00 90.56 641 ALA A C 1
ATOM 4955 O O . ALA A 1 641 ? -14.823 -19.846 -20.552 1.00 90.56 641 ALA A O 1
ATOM 4956 N N . VAL A 1 642 ? -14.793 -20.006 -18.303 1.00 91.81 642 VAL A N 1
ATOM 4957 C CA . VAL A 1 642 ? -13.694 -20.977 -18.205 1.00 91.81 642 VAL A CA 1
ATOM 4958 C C . VAL A 1 642 ? -14.163 -22.181 -17.400 1.00 91.81 642 VAL A C 1
ATOM 4960 O O . VAL A 1 642 ? -14.715 -22.036 -16.310 1.00 91.81 642 VAL A O 1
ATOM 4963 N N . ARG A 1 643 ? -13.930 -23.376 -17.944 1.00 93.81 643 ARG A N 1
ATOM 4964 C CA . ARG A 1 643 ? -14.109 -24.660 -17.263 1.00 93.81 643 ARG A CA 1
ATOM 4965 C C . ARG A 1 643 ? -12.798 -25.415 -17.391 1.00 93.81 643 ARG A C 1
ATOM 4967 O O . ARG A 1 643 ? -12.321 -25.609 -18.503 1.00 93.81 643 ARG A O 1
ATOM 4974 N N . GLU A 1 644 ? -12.210 -25.768 -16.262 1.00 94.88 644 GLU A N 1
ATOM 4975 C CA . GLU A 1 644 ? -10.891 -26.389 -16.195 1.00 94.88 644 GLU A CA 1
ATOM 4976 C C . GLU A 1 644 ? -10.956 -27.666 -15.365 1.00 94.88 644 GLU A C 1
ATOM 4978 O O . GLU A 1 644 ? -11.665 -27.720 -14.359 1.00 94.88 644 GLU A O 1
ATOM 4983 N N . ARG A 1 645 ? -10.176 -28.678 -15.745 1.00 96.44 645 ARG A N 1
ATOM 4984 C CA . ARG A 1 645 ? -10.051 -29.909 -14.971 1.00 96.44 645 ARG A CA 1
ATOM 4985 C C . ARG A 1 645 ? -8.779 -29.856 -14.134 1.00 96.44 645 ARG A C 1
ATOM 4987 O O . ARG A 1 645 ? -7.670 -29.783 -14.654 1.00 96.44 645 ARG A O 1
ATOM 4994 N N . LEU A 1 646 ? -8.935 -29.901 -12.814 1.00 95.69 646 LEU A N 1
ATOM 4995 C CA . LEU A 1 646 ? -7.828 -29.858 -11.862 1.00 95.69 646 LEU A CA 1
ATOM 4996 C C . LEU A 1 646 ? -7.448 -31.272 -11.430 1.00 95.69 646 LEU A C 1
ATOM 4998 O O . LEU A 1 646 ? -8.276 -32.018 -10.910 1.00 95.69 646 LEU A O 1
ATOM 5002 N N . LEU A 1 647 ? -6.186 -31.638 -11.616 1.00 93.94 647 LEU A N 1
ATOM 5003 C CA . LEU A 1 647 ? -5.622 -32.919 -11.213 1.00 93.94 647 LEU A CA 1
ATOM 5004 C C . LEU A 1 647 ? -4.927 -32.776 -9.851 1.00 93.94 647 LEU A C 1
ATOM 5006 O O . LEU A 1 647 ? -4.041 -31.925 -9.723 1.00 93.94 647 LEU A O 1
ATOM 5010 N N . PRO A 1 648 ? -5.277 -33.592 -8.839 1.00 92.19 648 PRO A N 1
ATOM 5011 C CA . PRO A 1 648 ? -4.539 -33.639 -7.583 1.00 92.19 648 PRO A CA 1
ATOM 5012 C C . PRO A 1 648 ? -3.067 -33.999 -7.803 1.00 92.19 648 PRO A C 1
ATOM 5014 O O . PRO A 1 648 ? -2.751 -34.957 -8.511 1.00 92.19 648 PRO A O 1
ATOM 5017 N N . CYS A 1 649 ? -2.164 -33.272 -7.154 1.00 87.75 649 CYS A N 1
ATOM 5018 C CA . CYS A 1 649 ? -0.735 -33.574 -7.103 1.00 87.75 649 CYS A CA 1
ATOM 5019 C C . CYS A 1 649 ? -0.203 -33.340 -5.686 1.00 87.75 649 CYS A C 1
ATOM 5021 O O . CYS A 1 649 ? -0.749 -32.537 -4.943 1.00 87.75 649 CYS A O 1
ATOM 5023 N N . HIS A 1 650 ? 0.823 -34.089 -5.272 1.00 83.69 650 HIS A N 1
ATOM 5024 C CA . HIS A 1 650 ? 1.451 -33.966 -3.942 1.00 83.69 650 HIS A CA 1
ATOM 5025 C C . HIS A 1 650 ? 0.495 -34.034 -2.732 1.00 83.69 650 HIS A C 1
ATOM 5027 O O . HIS A 1 650 ? 0.859 -33.629 -1.630 1.00 83.69 650 HIS A O 1
ATOM 5033 N N . MET A 1 651 ? -0.711 -34.581 -2.909 1.00 87.31 651 MET A N 1
ATOM 5034 C CA . MET A 1 651 ? -1.660 -34.791 -1.820 1.00 87.31 651 MET A CA 1
ATOM 5035 C C . MET A 1 651 ? -1.421 -36.150 -1.149 1.00 87.31 651 MET A C 1
ATOM 5037 O O . MET A 1 651 ? -1.267 -37.157 -1.850 1.00 87.31 651 MET A O 1
ATOM 5041 N N . PRO A 1 652 ? -1.439 -36.221 0.192 1.00 84.50 652 PRO A N 1
ATOM 5042 C CA . PRO A 1 652 ? -1.479 -37.493 0.898 1.00 84.50 652 PRO A CA 1
ATOM 5043 C C . PRO A 1 652 ? -2.677 -38.367 0.473 1.00 84.50 652 PRO A C 1
ATOM 5045 O O . PRO A 1 652 ? -3.765 -37.855 0.191 1.00 84.50 652 PRO A O 1
ATOM 5048 N N . PRO A 1 653 ? -2.531 -39.704 0.464 1.00 82.56 653 PRO A N 1
ATOM 5049 C CA . PRO A 1 653 ? -3.665 -40.602 0.274 1.00 82.56 653 PRO A CA 1
ATOM 5050 C C . PRO A 1 653 ? -4.764 -40.344 1.315 1.00 82.56 653 PRO A C 1
ATOM 5052 O O . PRO A 1 653 ? -4.482 -40.228 2.506 1.00 82.56 653 PRO A O 1
ATOM 5055 N N . GLY A 1 654 ? -6.022 -40.281 0.873 1.00 85.44 654 GLY A N 1
ATOM 5056 C CA . GLY A 1 654 ? -7.170 -40.037 1.755 1.00 85.44 654 GLY A CA 1
ATOM 5057 C C . GLY A 1 654 ? -7.462 -38.562 2.058 1.00 85.44 654 GLY A C 1
ATOM 5058 O O . GLY A 1 654 ? -8.445 -38.286 2.746 1.00 85.44 654 GLY A O 1
ATOM 5059 N N . THR A 1 655 ? -6.685 -37.616 1.513 1.00 94.50 655 THR A N 1
ATOM 5060 C CA . THR A 1 655 ? -7.015 -36.184 1.569 1.00 94.50 655 THR A CA 1
ATOM 5061 C C . THR A 1 655 ? -8.424 -35.932 1.034 1.00 94.50 655 THR A C 1
ATOM 5063 O O . THR A 1 655 ? -8.791 -36.424 -0.033 1.00 94.50 655 THR A O 1
ATOM 5066 N N . THR A 1 656 ? -9.220 -35.166 1.779 1.00 96.19 656 THR A N 1
ATOM 5067 C CA . THR A 1 656 ? -10.582 -34.767 1.407 1.00 96.19 656 THR A CA 1
ATOM 5068 C C . THR A 1 656 ? -10.568 -33.366 0.810 1.00 96.19 656 THR A C 1
ATOM 5070 O O . THR A 1 656 ? -9.993 -32.450 1.397 1.00 96.19 656 THR A O 1
ATOM 5073 N N . ILE A 1 657 ? -11.216 -33.203 -0.339 1.00 97.19 657 ILE A N 1
ATOM 5074 C CA . ILE A 1 657 ? -11.329 -31.940 -1.063 1.00 97.19 657 ILE A CA 1
ATOM 5075 C C . ILE A 1 657 ? -12.691 -31.300 -0.771 1.00 97.19 657 ILE A C 1
ATOM 5077 O O . ILE A 1 657 ? -13.734 -31.964 -0.800 1.00 97.19 657 ILE A O 1
ATOM 5081 N N . TYR A 1 658 ? -12.675 -29.991 -0.542 1.00 96.06 658 TYR A N 1
ATOM 5082 C CA . TYR A 1 658 ? -13.845 -29.135 -0.375 1.00 96.06 658 TYR A CA 1
ATOM 5083 C C . TYR A 1 658 ? -13.786 -27.977 -1.367 1.00 96.06 658 TYR A C 1
ATOM 5085 O O . TYR A 1 658 ? -12.710 -27.468 -1.667 1.00 96.06 658 TYR A O 1
ATOM 5093 N N . ASP A 1 659 ? -14.947 -27.546 -1.839 1.00 94.38 659 ASP A N 1
ATOM 5094 C CA . ASP A 1 659 ? -15.150 -26.304 -2.580 1.00 94.38 659 ASP A CA 1
ATOM 5095 C C . ASP A 1 659 ? -15.728 -25.288 -1.593 1.00 94.38 659 ASP A C 1
ATOM 5097 O O . ASP A 1 659 ? -16.927 -25.298 -1.311 1.00 94.38 659 ASP A O 1
ATOM 5101 N N . CYS A 1 660 ? -14.857 -24.454 -1.022 1.00 94.12 660 CYS A N 1
ATOM 5102 C CA . CYS A 1 660 ? -15.211 -23.483 0.015 1.00 94.12 660 CYS A CA 1
ATOM 5103 C C . CYS A 1 660 ? -16.128 -22.384 -0.528 1.00 94.12 660 CYS A C 1
ATOM 5105 O O . CYS A 1 660 ? -16.911 -21.785 0.203 1.00 94.12 660 CYS A O 1
ATOM 5107 N N . THR A 1 661 ? -16.036 -22.108 -1.828 1.00 91.12 661 THR A N 1
ATOM 5108 C CA . THR A 1 661 ? -16.877 -21.127 -2.516 1.00 91.12 661 THR A CA 1
ATOM 5109 C C . THR A 1 661 ? -18.321 -21.619 -2.614 1.00 91.12 661 THR A C 1
ATOM 5111 O O . THR A 1 661 ? -19.251 -20.832 -2.452 1.00 91.12 661 THR A O 1
ATOM 5114 N N . ALA A 1 662 ? -18.529 -22.918 -2.829 1.00 89.44 662 ALA A N 1
ATOM 5115 C CA . ALA A 1 662 ? -19.856 -23.536 -2.831 1.00 89.44 662 ALA A CA 1
ATOM 5116 C C . ALA A 1 662 ? -20.260 -24.167 -1.483 1.00 89.44 662 ALA A C 1
ATOM 5118 O O . ALA A 1 662 ? -21.367 -24.689 -1.377 1.00 89.44 662 ALA A O 1
ATOM 5119 N N . GLU A 1 663 ? -19.378 -24.127 -0.480 1.00 91.38 663 GLU A N 1
ATOM 5120 C CA . GLU A 1 663 ? -19.541 -24.743 0.844 1.00 91.38 663 GLU A CA 1
ATOM 5121 C C . GLU A 1 663 ? -19.948 -26.216 0.763 1.00 91.38 663 GLU A C 1
ATOM 5123 O O . GLU A 1 663 ? -20.906 -26.664 1.396 1.00 91.38 663 GLU A O 1
ATOM 5128 N N . ARG A 1 664 ? -19.228 -26.982 -0.062 1.00 91.19 664 ARG A N 1
ATOM 5129 C CA . ARG A 1 664 ? -19.530 -28.393 -0.310 1.00 91.19 664 ARG A CA 1
ATOM 5130 C C . ARG A 1 664 ? -18.286 -29.267 -0.279 1.00 91.19 664 ARG A C 1
ATOM 5132 O O . ARG A 1 664 ? -17.223 -28.917 -0.790 1.00 91.19 664 ARG A O 1
ATOM 5139 N N . ARG A 1 665 ? -18.466 -30.483 0.226 1.00 93.06 665 ARG A N 1
ATOM 5140 C CA . ARG A 1 665 ? -17.490 -31.570 0.128 1.00 93.06 665 ARG A CA 1
ATOM 5141 C C . ARG A 1 665 ? -17.503 -32.166 -1.282 1.00 93.06 665 ARG A C 1
ATOM 5143 O O . ARG A 1 665 ? -18.568 -32.523 -1.782 1.00 93.06 665 ARG A O 1
ATOM 5150 N N . LEU A 1 666 ? -16.327 -32.329 -1.888 1.00 93.88 666 LEU A N 1
ATOM 5151 C CA . LEU A 1 666 ? -16.156 -32.959 -3.206 1.00 93.88 666 LEU A CA 1
ATOM 5152 C C . LEU A 1 666 ? -15.731 -34.434 -3.124 1.00 93.88 666 LEU A C 1
ATOM 5154 O O . LEU A 1 666 ? -15.895 -35.170 -4.091 1.00 93.88 666 LEU A O 1
ATOM 5158 N N . GLY A 1 667 ? -15.244 -34.887 -1.965 1.00 92.44 667 GLY A N 1
ATOM 5159 C CA . GLY A 1 667 ? -14.828 -36.274 -1.734 1.00 92.44 667 GLY A CA 1
ATOM 5160 C C . GLY A 1 667 ? -13.324 -36.411 -1.521 1.00 92.44 667 GLY A C 1
ATOM 5161 O O . GLY A 1 667 ? -12.641 -35.435 -1.228 1.00 92.44 667 GLY A O 1
ATOM 5162 N N . THR A 1 668 ? -12.809 -37.635 -1.610 1.00 91.94 668 THR A N 1
ATOM 5163 C CA . THR A 1 668 ? -11.368 -37.913 -1.510 1.00 91.94 668 THR A CA 1
ATOM 5164 C C . THR A 1 668 ? -10.628 -37.478 -2.774 1.00 91.94 668 THR A C 1
ATOM 5166 O O . THR A 1 668 ? -11.245 -37.409 -3.834 1.00 91.94 668 THR A O 1
ATOM 5169 N N . ALA A 1 669 ? -9.318 -37.236 -2.669 1.00 86.25 669 ALA A N 1
ATOM 5170 C CA . ALA A 1 669 ? -8.451 -36.753 -3.744 1.00 86.25 669 ALA A CA 1
ATOM 5171 C C . ALA A 1 669 ? -8.713 -37.440 -5.100 1.00 86.25 669 ALA A C 1
ATOM 5173 O O . ALA A 1 669 ? -8.312 -38.579 -5.335 1.00 86.25 669 ALA A O 1
ATOM 5174 N N . ALA A 1 670 ? -9.399 -36.717 -5.984 1.00 89.88 670 ALA A N 1
ATOM 5175 C CA . ALA A 1 670 ? -9.758 -37.099 -7.343 1.00 89.88 670 ALA A CA 1
ATOM 5176 C C . ALA A 1 670 ? -9.755 -35.838 -8.227 1.00 89.88 670 ALA A C 1
ATOM 5178 O O . ALA A 1 670 ? -9.783 -34.729 -7.685 1.00 89.88 670 ALA A O 1
ATOM 5179 N N . PRO A 1 671 ? -9.705 -35.971 -9.566 1.00 94.25 671 PRO A N 1
ATOM 5180 C CA . PRO A 1 671 ? -9.849 -34.830 -10.461 1.00 94.25 671 PRO A CA 1
ATOM 5181 C C . PRO A 1 671 ? -11.106 -34.003 -10.160 1.00 94.25 671 PRO A C 1
ATOM 5183 O O . PRO A 1 671 ? -12.179 -34.570 -9.949 1.00 94.25 671 PRO A O 1
ATOM 5186 N N . VAL A 1 672 ? -10.966 -32.677 -10.150 1.00 94.50 672 VAL A N 1
ATOM 5187 C CA . VAL A 1 672 ? -12.039 -31.722 -9.841 1.00 94.50 672 VAL A CA 1
ATOM 5188 C C . VAL A 1 672 ? -12.376 -30.902 -11.078 1.00 94.50 672 VAL A C 1
ATOM 5190 O O . VAL A 1 672 ? -11.492 -30.309 -11.690 1.00 94.50 672 VAL A O 1
ATOM 5193 N N . GLU A 1 673 ? -13.663 -30.811 -11.400 1.00 95.31 673 GLU A N 1
ATOM 5194 C CA . GLU A 1 673 ? -14.169 -29.874 -12.404 1.00 95.31 673 GLU A CA 1
ATOM 5195 C C . GLU A 1 673 ? -14.284 -28.472 -11.791 1.00 95.31 673 GLU A C 1
ATOM 5197 O O . GLU A 1 673 ? -15.120 -28.213 -10.918 1.00 95.31 673 GLU A O 1
ATOM 5202 N N . CYS A 1 674 ? -13.425 -27.562 -12.240 1.00 94.69 674 CYS A N 1
ATOM 5203 C CA . CYS A 1 674 ? -13.389 -26.170 -11.823 1.00 94.69 674 CYS A CA 1
ATOM 5204 C C . CYS A 1 674 ? -14.170 -25.301 -12.812 1.00 94.69 674 CYS A C 1
ATOM 5206 O O . CYS A 1 674 ? -13.663 -24.913 -13.863 1.00 94.69 674 CYS A O 1
ATOM 5208 N N . ASP A 1 675 ? -15.419 -24.986 -12.464 1.00 91.69 675 ASP A N 1
ATOM 5209 C CA . ASP A 1 675 ? -16.293 -24.143 -13.284 1.00 91.69 675 ASP A CA 1
ATOM 5210 C C . ASP A 1 675 ? -16.249 -22.673 -12.835 1.00 91.69 675 ASP A C 1
ATOM 5212 O O . ASP A 1 675 ? -16.838 -22.297 -11.815 1.00 91.69 675 ASP A O 1
ATOM 5216 N N . LEU A 1 676 ? -15.571 -21.843 -13.623 1.00 90.06 676 LEU A N 1
ATOM 5217 C CA . LEU A 1 676 ? -15.435 -20.396 -13.460 1.00 90.06 676 LEU A CA 1
ATOM 5218 C C . LEU A 1 676 ? -16.296 -19.623 -14.483 1.00 90.06 676 LEU A C 1
ATOM 5220 O O . LEU A 1 676 ? -16.005 -18.479 -14.819 1.00 90.06 676 LEU A O 1
ATOM 5224 N N . SER A 1 677 ? -17.362 -20.231 -15.017 1.00 85.69 677 SER A N 1
ATOM 5225 C CA . SER A 1 677 ? -18.277 -19.563 -15.961 1.00 85.69 677 SER A CA 1
ATOM 5226 C C . SER A 1 677 ? -19.163 -18.500 -15.308 1.00 85.69 677 SER A C 1
ATOM 5228 O O . SER A 1 677 ? -19.612 -17.569 -15.970 1.00 85.69 677 SER A O 1
ATOM 5230 N N . ARG A 1 678 ? -19.409 -18.628 -13.998 1.00 80.38 678 ARG A N 1
ATOM 5231 C CA . ARG A 1 678 ? -20.270 -17.732 -13.204 1.00 80.38 678 ARG A CA 1
ATOM 5232 C C . ARG A 1 678 ? -19.545 -17.065 -12.032 1.00 80.38 678 ARG A C 1
ATOM 5234 O O . ARG A 1 678 ? -20.173 -16.500 -11.147 1.00 80.38 678 ARG A O 1
ATOM 5241 N N . THR A 1 679 ? -18.230 -17.183 -11.982 1.00 83.62 679 THR A N 1
ATOM 5242 C CA . THR A 1 679 ? -17.383 -16.560 -10.966 1.00 83.62 679 THR A CA 1
ATOM 5243 C C . THR A 1 679 ? -15.989 -16.446 -11.536 1.00 83.62 679 THR A C 1
ATOM 5245 O O . THR A 1 679 ? -15.560 -17.309 -12.293 1.00 83.62 679 THR A O 1
ATOM 5248 N N . THR A 1 680 ? -15.253 -15.422 -11.138 1.00 88.12 680 THR A N 1
ATOM 5249 C CA . THR A 1 680 ? -13.857 -15.293 -11.530 1.00 88.12 680 THR A CA 1
ATOM 5250 C C . THR A 1 680 ? -12.888 -15.943 -10.546 1.00 88.12 680 THR A C 1
ATOM 5252 O O . THR A 1 680 ? -11.690 -15.965 -10.815 1.00 88.12 680 THR A O 1
ATOM 5255 N N . ALA A 1 681 ? -13.376 -16.512 -9.439 1.00 92.50 681 ALA A N 1
ATOM 5256 C CA . ALA A 1 681 ? -12.544 -17.241 -8.488 1.00 92.50 681 ALA A CA 1
ATOM 5257 C C . ALA A 1 681 ? -13.274 -18.407 -7.798 1.00 92.50 681 ALA A C 1
ATOM 5259 O O . ALA A 1 681 ? -14.485 -18.352 -7.555 1.00 92.50 681 ALA A O 1
ATOM 5260 N N . ARG A 1 682 ? -12.511 -19.443 -7.431 1.00 93.75 682 ARG A N 1
ATOM 5261 C CA . ARG A 1 682 ? -12.907 -20.512 -6.500 1.00 93.75 682 ARG A CA 1
ATOM 5262 C C . ARG A 1 682 ? -11.789 -20.812 -5.512 1.00 93.75 682 ARG A C 1
ATOM 5264 O O . ARG A 1 682 ? -10.617 -20.776 -5.874 1.00 93.75 682 ARG A O 1
ATOM 5271 N N . VAL A 1 683 ? -12.161 -21.163 -4.286 1.00 95.75 683 VAL A N 1
ATOM 5272 C CA . VAL A 1 683 ? -11.234 -21.600 -3.236 1.00 95.75 683 VAL A CA 1
ATOM 5273 C C . VAL A 1 683 ? -11.533 -23.054 -2.895 1.00 95.75 683 VAL A C 1
ATOM 5275 O O . VAL A 1 683 ? -12.651 -23.387 -2.501 1.00 95.75 683 VAL A O 1
ATOM 5278 N N . TYR A 1 684 ? -10.525 -23.910 -3.023 1.00 96.81 684 TYR A N 1
ATOM 5279 C CA . TYR A 1 684 ? -10.586 -25.315 -2.644 1.00 96.81 684 TYR A CA 1
ATOM 5280 C C . TYR A 1 684 ? -9.751 -25.564 -1.396 1.00 96.81 684 TYR A C 1
ATOM 5282 O O . TYR A 1 684 ? -8.604 -25.125 -1.328 1.00 96.81 684 TYR A O 1
ATOM 5290 N N . ALA A 1 685 ? -10.293 -26.308 -0.435 1.00 97.00 685 ALA A N 1
ATOM 5291 C CA . ALA A 1 685 ? -9.537 -26.803 0.710 1.00 97.00 685 ALA A CA 1
ATOM 5292 C C . ALA A 1 685 ? -9.222 -28.287 0.530 1.00 97.00 685 ALA A C 1
ATOM 5294 O O . ALA A 1 685 ? -10.084 -29.071 0.141 1.00 97.00 685 ALA A O 1
ATOM 5295 N N . CYS A 1 686 ? -7.995 -28.672 0.850 1.00 96.44 686 CYS A N 1
ATOM 5296 C CA . CYS A 1 686 ? -7.499 -30.040 0.813 1.00 96.44 686 CYS A CA 1
ATOM 5297 C C . CYS A 1 686 ? -7.072 -30.416 2.229 1.00 96.44 686 CYS A C 1
ATOM 5299 O O . CYS A 1 686 ? -6.012 -29.992 2.693 1.00 96.44 686 CYS A O 1
ATOM 5301 N N . LEU A 1 687 ? -7.915 -31.178 2.930 1.00 96.12 687 LEU A N 1
ATOM 5302 C CA . LEU A 1 687 ? -7.655 -31.558 4.314 1.00 96.12 687 LEU A CA 1
ATOM 5303 C C . LEU A 1 687 ? -7.149 -32.995 4.399 1.00 96.12 687 LEU A C 1
ATOM 5305 O O . LEU A 1 687 ? -7.786 -33.913 3.881 1.00 96.12 687 LEU A O 1
ATOM 5309 N N . GLY A 1 688 ? -6.043 -33.208 5.114 1.00 92.38 688 GLY A N 1
ATOM 5310 C CA . GLY A 1 688 ? -5.518 -34.552 5.392 1.00 92.38 688 GLY A CA 1
ATOM 5311 C C . GLY A 1 688 ? -6.471 -35.406 6.237 1.00 92.38 688 GLY A C 1
ATOM 5312 O O . GLY A 1 688 ? -6.407 -36.632 6.201 1.00 92.38 688 GLY A O 1
ATOM 5313 N N . ARG A 1 689 ? -7.384 -34.761 6.976 1.00 91.12 689 ARG A N 1
ATOM 5314 C CA . ARG A 1 689 ? -8.427 -35.403 7.784 1.00 91.12 689 ARG A CA 1
ATOM 5315 C C . ARG A 1 689 ? -9.775 -34.724 7.562 1.00 91.12 689 ARG A C 1
ATOM 5317 O O . ARG A 1 689 ? -9.882 -33.504 7.611 1.00 91.12 689 ARG A O 1
ATOM 5324 N N . GLU A 1 690 ? -10.812 -35.521 7.330 1.00 92.25 690 GLU A N 1
ATOM 5325 C CA . GLU A 1 690 ? -12.173 -35.019 7.121 1.00 92.25 690 GLU A CA 1
ATOM 5326 C C . GLU A 1 690 ? -12.765 -34.408 8.404 1.00 92.25 690 GLU A C 1
ATOM 5328 O O . GLU A 1 690 ? -12.564 -34.928 9.504 1.00 92.25 690 GLU A O 1
ATOM 5333 N N . ILE A 1 691 ? -13.546 -33.327 8.267 1.00 91.00 691 ILE A N 1
ATOM 5334 C CA . ILE A 1 691 ? -14.266 -32.729 9.395 1.00 91.00 691 ILE A CA 1
ATOM 5335 C C . ILE A 1 691 ? -15.430 -33.642 9.802 1.00 91.00 691 ILE A C 1
ATOM 5337 O O . ILE A 1 691 ? -16.408 -33.835 9.076 1.00 91.00 691 ILE A O 1
ATOM 5341 N N . GLY A 1 692 ? -15.356 -34.163 11.025 1.00 88.50 692 GLY A N 1
ATOM 5342 C CA . GLY A 1 692 ? -16.392 -34.984 11.649 1.00 88.50 692 GLY A CA 1
ATOM 5343 C C . GLY A 1 692 ? -17.372 -34.184 12.510 1.00 88.50 692 GLY A C 1
ATOM 5344 O O . GLY A 1 692 ? -18.554 -34.523 12.563 1.00 88.50 692 GLY A O 1
ATOM 5345 N N . ARG A 1 693 ? -16.935 -33.097 13.159 1.00 88.50 693 ARG A N 1
ATOM 5346 C CA . ARG A 1 693 ? -17.802 -32.235 13.986 1.00 88.50 693 ARG A CA 1
ATOM 5347 C C . ARG A 1 693 ? -17.189 -30.864 14.271 1.00 88.50 693 ARG A C 1
ATOM 5349 O O . ARG A 1 693 ? -15.972 -30.705 14.279 1.00 88.50 693 ARG A O 1
ATOM 5356 N N . ILE A 1 694 ? -18.046 -29.905 14.618 1.00 90.69 694 ILE A N 1
ATOM 5357 C CA . ILE A 1 694 ? -17.647 -28.597 15.153 1.00 90.69 694 ILE A CA 1
ATOM 5358 C C . ILE A 1 694 ? -17.703 -28.662 16.684 1.00 90.69 694 ILE A C 1
ATOM 5360 O O . ILE A 1 694 ? -18.753 -28.946 17.268 1.00 90.69 694 ILE A O 1
ATOM 5364 N N . ALA A 1 695 ? -16.578 -28.394 17.342 1.00 90.44 695 ALA A N 1
ATOM 5365 C CA . ALA A 1 695 ? -16.505 -28.212 18.784 1.00 90.44 695 ALA A CA 1
ATOM 5366 C C . ALA A 1 695 ? -16.633 -26.724 19.118 1.00 90.44 695 ALA A C 1
ATOM 5368 O O . ALA A 1 695 ? -15.672 -25.958 19.032 1.00 90.44 695 ALA A O 1
ATOM 5369 N N . LEU A 1 696 ? -17.851 -26.343 19.502 1.00 89.81 696 LEU A N 1
ATOM 5370 C CA . LEU A 1 696 ? -18.206 -25.006 19.961 1.00 89.81 696 LEU A CA 1
ATOM 5371 C C . LEU A 1 696 ? -18.321 -25.016 21.488 1.00 89.81 696 LEU A C 1
ATOM 5373 O O . LEU A 1 696 ? -18.934 -25.920 22.066 1.00 89.81 696 LEU A O 1
ATOM 5377 N N . ALA A 1 697 ? -17.740 -24.008 22.131 1.00 88.00 697 ALA A N 1
ATOM 5378 C CA . ALA A 1 697 ? -17.883 -23.758 23.558 1.00 88.00 697 ALA A CA 1
ATOM 5379 C C . ALA A 1 697 ? -18.128 -22.267 23.815 1.00 88.00 697 ALA A C 1
ATOM 5381 O O . ALA A 1 697 ? -17.498 -21.416 23.184 1.00 88.00 697 ALA A O 1
ATOM 5382 N N . ALA A 1 698 ? -19.008 -21.964 24.768 1.00 86.62 698 ALA A N 1
ATOM 5383 C CA . ALA A 1 698 ? -19.316 -20.596 25.174 1.00 86.62 698 ALA A CA 1
ATOM 5384 C C . ALA A 1 698 ? -19.569 -20.488 26.683 1.00 86.62 698 ALA A C 1
ATOM 5386 O O . ALA A 1 698 ? -20.072 -21.433 27.303 1.00 86.62 698 ALA A O 1
ATOM 5387 N N . GLU A 1 699 ? -19.241 -19.332 27.261 1.00 85.81 699 GLU A N 1
ATOM 5388 C CA . GLU A 1 699 ? -19.688 -18.936 28.603 1.00 85.81 699 GLU A CA 1
ATOM 5389 C C . GLU A 1 699 ? -21.230 -18.846 28.617 1.00 85.81 699 GLU A C 1
ATOM 5391 O O . GLU A 1 699 ? -21.826 -18.217 27.747 1.00 85.81 699 GLU A O 1
ATOM 5396 N N . GLN A 1 700 ? -21.889 -19.535 29.559 1.00 76.81 700 GLN A N 1
ATOM 5397 C CA . GLN A 1 700 ? -23.341 -19.787 29.496 1.00 76.81 700 GLN A CA 1
ATOM 5398 C C . GLN A 1 700 ? -24.216 -18.732 30.162 1.00 76.81 700 GLN A C 1
ATOM 5400 O O . GLN A 1 700 ? -25.361 -18.563 29.760 1.00 76.81 700 GLN A O 1
ATOM 5405 N N . ASN A 1 701 ? -23.685 -18.035 31.164 1.00 74.50 701 ASN A N 1
ATOM 5406 C CA . ASN A 1 701 ? -24.380 -16.956 31.850 1.00 74.50 701 ASN A CA 1
ATOM 5407 C C . ASN A 1 701 ? -23.539 -15.689 31.724 1.00 74.50 701 ASN A C 1
ATOM 5409 O O . ASN A 1 701 ? -22.606 -15.479 32.501 1.00 74.50 701 ASN A O 1
ATOM 5413 N N . ALA A 1 702 ? -23.861 -14.857 30.738 1.00 73.38 702 ALA A N 1
ATOM 5414 C CA . ALA A 1 702 ? -23.302 -13.516 30.652 1.00 73.38 702 ALA A CA 1
ATOM 5415 C C . ALA A 1 702 ? -24.196 -12.583 31.469 1.00 73.38 702 ALA A C 1
ATOM 5417 O O . ALA A 1 702 ? -25.319 -12.280 31.070 1.00 73.38 702 ALA A O 1
ATOM 5418 N N . HIS A 1 703 ? -23.724 -12.189 32.652 1.00 62.34 703 HIS A N 1
ATOM 5419 C CA . HIS A 1 703 ? -24.454 -11.273 33.532 1.00 62.34 703 HIS A CA 1
ATOM 5420 C C . HIS A 1 703 ? -24.183 -9.802 33.210 1.00 62.34 703 HIS A C 1
ATOM 5422 O O . HIS A 1 703 ? -25.007 -8.976 33.569 1.00 62.34 703 HIS A O 1
ATOM 5428 N N . GLU A 1 704 ? -23.056 -9.502 32.551 1.00 63.78 704 GLU A N 1
ATOM 5429 C CA . GLU A 1 704 ? -22.660 -8.197 32.007 1.00 63.78 704 GLU A CA 1
ATOM 5430 C C . GLU A 1 704 ? -21.272 -8.312 31.354 1.00 63.78 704 GLU A C 1
ATOM 5432 O O . GLU A 1 704 ? -20.437 -9.108 31.790 1.00 63.78 704 GLU A O 1
ATOM 5437 N N . GLY A 1 705 ? -21.003 -7.510 30.320 1.00 69.81 705 GLY A N 1
ATOM 5438 C CA . GLY A 1 705 ? -19.654 -7.303 29.787 1.00 69.81 705 GLY A CA 1
ATOM 5439 C C . GLY A 1 705 ? -19.348 -8.083 28.510 1.00 69.81 705 GLY A C 1
ATOM 5440 O O . GLY A 1 705 ? -19.179 -7.473 27.458 1.00 69.81 705 GLY A O 1
ATOM 5441 N N . SER A 1 706 ? -19.251 -9.417 28.565 1.00 79.94 706 SER A N 1
ATOM 5442 C CA . SER A 1 706 ? -18.916 -10.219 27.374 1.00 79.94 706 SER A CA 1
ATOM 5443 C C . SER A 1 706 ? -19.307 -11.696 27.475 1.00 79.94 706 SER A C 1
ATOM 5445 O O . SER A 1 706 ? -19.503 -12.215 28.569 1.00 79.94 706 SER A O 1
ATOM 5447 N N . VAL A 1 707 ? -19.371 -12.377 26.327 1.00 84.25 707 VAL A N 1
ATOM 5448 C CA . VAL A 1 707 ? -19.445 -13.841 26.202 1.00 84.25 707 VAL A CA 1
ATOM 5449 C C . VAL A 1 707 ? -18.130 -14.346 25.615 1.00 84.25 707 VAL A C 1
ATOM 5451 O O . VAL A 1 707 ? -17.790 -14.034 24.470 1.00 84.25 707 VAL A O 1
ATOM 5454 N N . GLY A 1 708 ? -17.384 -15.145 26.377 1.00 85.88 708 GLY A N 1
ATOM 5455 C CA . GLY A 1 708 ? -16.242 -15.897 25.860 1.00 85.88 708 GLY A CA 1
ATOM 5456 C C . GLY A 1 708 ? -16.683 -17.040 24.941 1.00 85.88 708 GLY A C 1
ATOM 5457 O O . GLY A 1 708 ? -17.504 -17.869 25.333 1.00 85.88 708 GLY A O 1
ATOM 5458 N N . VAL A 1 709 ? -16.112 -17.109 23.737 1.00 87.94 709 VAL A N 1
ATOM 5459 C CA . VAL A 1 709 ? -16.403 -18.115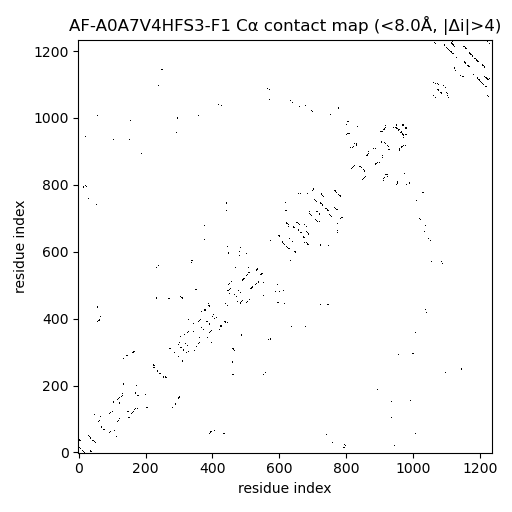 22.704 1.00 87.94 709 VAL A CA 1
ATOM 5460 C C . VAL A 1 709 ? -15.118 -18.815 22.271 1.00 87.94 709 VAL A C 1
ATOM 5462 O O . VAL A 1 709 ? -14.079 -18.180 22.089 1.00 87.94 709 VAL A O 1
ATOM 5465 N N . SER A 1 710 ? -15.194 -20.131 22.068 1.00 89.62 710 SER A N 1
ATOM 5466 C CA . SER A 1 710 ? -14.126 -20.937 21.480 1.00 89.62 710 SER A CA 1
ATOM 5467 C C . SER A 1 710 ? -14.674 -21.877 20.411 1.00 89.62 710 SER A C 1
ATOM 5469 O O . SER A 1 710 ? -15.708 -22.518 20.610 1.00 89.62 710 SER A O 1
ATOM 5471 N N . VAL A 1 711 ? -13.955 -21.962 19.291 1.00 91.44 711 VAL A N 1
ATOM 5472 C CA . VAL A 1 711 ? -14.289 -22.818 18.148 1.00 91.44 711 VAL A CA 1
ATOM 5473 C C . VAL A 1 711 ? -13.078 -23.680 17.800 1.00 91.44 711 VAL A C 1
ATOM 5475 O O . VAL A 1 711 ? -11.945 -23.200 17.806 1.00 91.44 711 VAL A O 1
ATOM 5478 N N . SER A 1 712 ? -13.325 -24.956 17.519 1.00 93.06 712 SER A N 1
ATOM 5479 C CA . SER A 1 712 ? -12.368 -25.889 16.914 1.00 93.06 712 SER A CA 1
ATOM 5480 C C . SER A 1 712 ? -13.120 -26.900 16.046 1.00 93.06 712 SER A C 1
ATOM 5482 O O . SER A 1 712 ? -14.317 -27.135 16.242 1.00 93.06 712 SER A O 1
ATOM 5484 N N . PHE A 1 713 ? -12.430 -27.512 15.090 1.00 93.19 713 PHE A N 1
ATOM 5485 C CA . PHE A 1 713 ? -12.996 -28.522 14.194 1.00 93.19 713 PHE A CA 1
ATOM 5486 C C . PHE A 1 713 ? -12.340 -29.860 14.488 1.00 93.19 713 PHE A C 1
ATOM 5488 O O . PHE A 1 713 ? -11.127 -29.925 14.660 1.00 93.19 713 PHE A O 1
ATOM 5495 N N . LEU A 1 714 ? -13.137 -30.918 14.605 1.00 93.56 714 LEU A N 1
ATOM 5496 C CA . LEU A 1 714 ? -12.663 -32.240 15.003 1.00 93.56 714 LEU A CA 1
ATOM 5497 C C . LEU A 1 714 ? -12.996 -33.261 13.912 1.00 93.56 714 LEU A C 1
ATOM 5499 O O . LEU A 1 714 ? -14.048 -33.166 13.278 1.00 93.56 714 LEU A O 1
ATOM 5503 N N . ASP A 1 715 ? -12.131 -34.252 13.723 1.00 92.12 715 ASP A N 1
ATOM 5504 C CA . ASP A 1 715 ? -12.377 -35.384 12.827 1.00 92.12 715 ASP A CA 1
ATOM 5505 C C . ASP A 1 715 ? -13.422 -36.368 13.394 1.00 92.12 715 ASP A C 1
ATOM 5507 O O . ASP A 1 715 ? -13.962 -36.186 14.494 1.00 92.12 715 ASP A O 1
ATOM 5511 N N . SER A 1 716 ? -13.740 -37.421 12.634 1.00 88.25 716 SER A N 1
ATOM 5512 C CA . SER A 1 716 ? -14.675 -38.478 13.056 1.00 88.25 716 SER A CA 1
ATOM 5513 C C . SER A 1 716 ? -14.192 -39.259 14.286 1.00 88.25 716 SER A C 1
ATOM 5515 O O . SER A 1 716 ? -15.013 -39.754 15.058 1.00 88.25 716 SER A O 1
ATOM 5517 N N . GLY A 1 717 ? -12.875 -39.314 14.519 1.00 88.88 717 GLY A N 1
ATOM 5518 C CA . GLY A 1 717 ? -12.252 -39.871 15.723 1.00 88.88 717 GLY A CA 1
ATOM 5519 C C . GLY A 1 717 ? -12.234 -38.904 16.913 1.00 88.88 717 GLY A C 1
ATOM 5520 O O . GLY A 1 717 ? -11.782 -39.264 18.000 1.00 88.88 717 GLY A O 1
ATOM 5521 N N . GLY A 1 718 ? -12.727 -37.677 16.733 1.00 87.81 718 GLY A N 1
ATOM 5522 C CA . GLY A 1 718 ? -12.797 -36.646 17.757 1.00 87.81 718 GLY A CA 1
ATOM 5523 C C . GLY A 1 718 ? -11.492 -35.892 18.015 1.00 87.81 718 GLY A C 1
ATOM 5524 O O . GLY A 1 718 ? -11.455 -35.132 18.987 1.00 87.81 718 GLY A O 1
ATOM 5525 N N . LYS A 1 719 ? -10.455 -36.058 17.183 1.00 92.19 719 LYS A N 1
ATOM 5526 C CA . LYS A 1 719 ? -9.196 -35.304 17.286 1.00 92.19 719 LYS A CA 1
ATOM 5527 C C . LYS A 1 719 ? -9.313 -33.951 16.569 1.00 92.19 719 LYS A C 1
ATOM 5529 O O . LYS A 1 719 ? -9.937 -33.899 15.512 1.00 92.19 719 LYS A O 1
ATOM 5534 N N . PRO A 1 720 ? -8.689 -32.871 17.075 1.00 92.38 720 PRO A N 1
ATOM 5535 C CA . PRO A 1 720 ? -8.675 -31.581 16.384 1.00 92.38 720 PRO A CA 1
ATOM 5536 C C . PRO A 1 720 ? -8.022 -31.653 15.009 1.00 92.38 720 PRO A C 1
ATOM 5538 O O . PRO A 1 720 ? -6.999 -32.323 14.864 1.00 92.38 720 PRO A O 1
ATOM 5541 N N . ILE A 1 721 ? -8.603 -30.962 14.032 1.00 94.62 721 ILE A N 1
ATOM 5542 C CA . ILE A 1 721 ? -7.982 -30.620 12.751 1.00 94.62 721 ILE A CA 1
ATOM 5543 C C . ILE A 1 721 ? -6.988 -29.494 13.039 1.00 94.62 721 ILE A C 1
ATOM 5545 O O . ILE A 1 721 ? -7.403 -28.397 13.404 1.00 94.62 721 ILE A O 1
ATOM 5549 N N . ARG A 1 722 ? -5.685 -29.768 12.936 1.00 95.19 722 ARG A N 1
ATOM 5550 C CA . ARG A 1 722 ? -4.626 -28.774 13.140 1.00 95.19 722 ARG A CA 1
ATOM 5551 C C . ARG A 1 722 ? -4.420 -28.024 11.835 1.00 95.19 722 ARG A C 1
ATOM 5553 O O . ARG A 1 722 ? -3.627 -28.420 10.982 1.00 95.19 722 ARG A O 1
ATOM 5560 N N . GLY A 1 723 ? -5.203 -26.972 11.677 1.00 94.25 723 GLY A N 1
ATOM 5561 C CA . GLY A 1 723 ? -5.068 -26.055 10.568 1.00 94.25 723 GLY A CA 1
ATOM 5562 C C . GLY A 1 723 ? -6.107 -24.949 10.606 1.00 94.25 723 GLY A C 1
ATOM 5563 O O . GLY A 1 723 ? -7.091 -25.007 11.349 1.00 94.25 723 GLY A O 1
ATOM 5564 N N . VAL A 1 724 ? -5.880 -23.950 9.767 1.00 95.19 724 VAL A N 1
ATOM 5565 C CA . VAL A 1 724 ? -6.778 -22.832 9.529 1.00 95.19 724 VAL A CA 1
ATOM 5566 C C . VAL A 1 724 ? -8.027 -23.370 8.850 1.00 95.19 724 VAL A C 1
ATOM 5568 O O . VAL A 1 724 ? -7.935 -23.967 7.782 1.00 95.19 724 VAL A O 1
ATOM 5571 N N . VAL A 1 725 ? -9.192 -23.178 9.465 1.00 95.69 725 VAL A N 1
ATOM 5572 C CA . VAL A 1 725 ? -10.509 -23.543 8.931 1.00 95.69 725 VAL A CA 1
ATOM 5573 C C . VAL A 1 725 ? -11.397 -22.300 8.978 1.00 95.69 725 VAL A C 1
ATOM 5575 O O . VAL A 1 725 ? -11.625 -21.784 10.076 1.00 95.69 725 VAL A O 1
ATOM 5578 N N . PRO A 1 726 ? -11.907 -21.809 7.834 1.00 94.94 726 PRO A N 1
ATOM 5579 C CA . PRO A 1 726 ? -12.755 -20.624 7.772 1.00 94.94 726 PRO A CA 1
ATOM 5580 C C . PRO A 1 726 ? -14.205 -20.942 8.189 1.00 94.94 726 PRO A C 1
ATOM 5582 O O . PRO A 1 726 ? -14.755 -22.007 7.876 1.00 94.94 726 PRO A O 1
ATOM 5585 N N . PHE A 1 727 ? -14.834 -20.034 8.937 1.00 93.94 727 PHE A N 1
ATOM 5586 C CA . PHE A 1 727 ? -16.197 -20.176 9.450 1.00 93.94 727 PHE A CA 1
ATOM 5587 C C . PHE A 1 727 ? -16.891 -18.829 9.707 1.00 93.94 727 PHE A C 1
ATOM 5589 O O . PHE A 1 727 ? -16.267 -17.792 9.921 1.00 93.94 727 PHE A O 1
ATOM 5596 N N . CYS A 1 728 ? -18.222 -18.864 9.760 1.00 93.12 728 CYS A N 1
ATOM 5597 C CA . CYS A 1 728 ? -19.058 -17.742 10.183 1.00 93.12 728 CYS A CA 1
ATOM 5598 C C . CYS A 1 728 ? -19.592 -17.983 11.603 1.00 93.12 728 CYS A C 1
ATOM 5600 O O . CYS A 1 728 ? -20.230 -19.004 11.862 1.00 93.12 728 CYS A O 1
ATOM 5602 N N . LEU A 1 729 ? -19.360 -17.042 12.518 1.00 92.75 729 LEU A N 1
ATOM 5603 C CA . LEU A 1 729 ? -19.864 -17.022 13.893 1.00 92.75 729 LEU A CA 1
ATOM 5604 C C . LEU A 1 729 ? -20.991 -15.994 14.018 1.00 92.75 729 LEU A C 1
ATOM 5606 O O . LEU A 1 729 ? -20.814 -14.839 13.653 1.00 92.75 729 LEU A O 1
ATOM 5610 N N . SER A 1 730 ? -22.132 -16.373 14.583 1.00 91.81 730 SER A N 1
ATOM 5611 C CA . SER A 1 730 ? -23.257 -15.458 14.793 1.00 91.81 730 SER A CA 1
ATOM 5612 C C . SER A 1 730 ? -23.869 -15.594 16.180 1.00 91.81 730 SER A C 1
ATOM 5614 O O . SER A 1 730 ? -23.912 -16.691 16.732 1.00 91.81 730 SER A O 1
ATOM 5616 N N . LEU A 1 731 ? -24.348 -14.479 16.734 1.00 90.50 731 LEU A N 1
ATOM 5617 C CA . LEU A 1 731 ? -25.077 -14.424 18.003 1.00 90.50 731 LEU A CA 1
ATOM 5618 C C . LEU A 1 731 ? -26.430 -13.748 17.764 1.00 90.50 731 LEU A C 1
ATOM 5620 O O . LEU A 1 731 ? -26.476 -12.591 17.335 1.00 90.50 731 LEU A O 1
ATOM 5624 N N . ARG A 1 732 ? -27.522 -14.485 17.991 1.00 89.69 732 ARG A N 1
ATOM 5625 C CA . ARG A 1 732 ? -28.885 -14.088 17.600 1.00 89.69 732 ARG A CA 1
ATOM 5626 C C . ARG A 1 732 ? -29.906 -14.345 18.711 1.00 89.69 732 ARG A C 1
ATOM 5628 O O . ARG A 1 732 ? -29.743 -15.295 19.471 1.00 89.69 732 ARG A O 1
ATOM 5635 N N . SER A 1 733 ? -30.960 -13.537 18.792 1.00 85.06 733 SER A N 1
ATOM 5636 C CA . SER A 1 733 ? -32.119 -13.766 19.669 1.00 85.06 733 SER A CA 1
ATOM 5637 C C . SER A 1 733 ? -33.336 -14.107 18.815 1.00 85.06 733 SER A C 1
ATOM 5639 O O . SER A 1 733 ? -33.718 -13.310 17.955 1.00 85.06 733 SER A O 1
ATOM 5641 N N . GLY A 1 734 ? -33.925 -15.289 19.026 1.00 73.44 734 GLY A N 1
ATOM 5642 C CA . GLY A 1 734 ? -35.032 -15.779 18.195 1.00 73.44 734 GLY A CA 1
ATOM 5643 C C . GLY A 1 734 ? -34.720 -15.722 16.690 1.00 73.44 734 GLY A C 1
ATOM 5644 O O . GLY A 1 734 ? -33.572 -15.913 16.283 1.00 73.44 734 GLY A O 1
ATOM 5645 N N . GLN A 1 735 ? -35.738 -15.454 15.863 1.00 58.16 735 GLN A N 1
ATOM 5646 C CA . GLN A 1 735 ? -35.573 -15.259 14.413 1.00 58.16 735 GLN A CA 1
ATOM 5647 C C . GLN A 1 735 ? -35.295 -13.795 14.004 1.00 58.16 735 GLN A C 1
ATOM 5649 O O . GLN A 1 735 ? -34.813 -13.576 12.897 1.00 58.16 735 GLN A O 1
ATOM 5654 N N . ASP A 1 736 ? -35.494 -12.809 14.891 1.00 68.00 736 ASP A N 1
ATOM 5655 C CA . ASP A 1 736 ? -35.627 -11.399 14.476 1.00 68.00 736 ASP A CA 1
ATOM 5656 C C . ASP A 1 736 ? -34.428 -10.487 14.807 1.00 68.00 736 ASP A C 1
ATOM 5658 O O . ASP A 1 736 ? -34.356 -9.364 14.304 1.00 68.00 736 ASP A O 1
ATOM 5662 N N . MET A 1 737 ? -33.473 -10.907 15.653 1.00 80.50 737 MET A N 1
ATOM 5663 C CA . MET A 1 737 ? -32.352 -10.038 16.052 1.00 80.50 737 MET A CA 1
ATOM 5664 C C . MET A 1 737 ? -30.982 -10.707 15.924 1.00 80.50 737 MET A C 1
ATOM 5666 O O . MET A 1 737 ? -30.672 -11.658 16.638 1.00 80.50 737 MET A O 1
ATOM 5670 N N . VAL A 1 738 ? -30.125 -10.140 15.069 1.00 85.69 738 VAL A N 1
ATOM 5671 C CA . VAL A 1 738 ? -28.707 -10.501 14.919 1.00 85.69 738 VAL A CA 1
ATOM 5672 C C . VAL A 1 738 ? -27.854 -9.438 15.603 1.00 85.69 738 VAL A C 1
ATOM 5674 O O . VAL A 1 738 ? -27.879 -8.283 15.192 1.00 85.69 738 VAL A O 1
ATOM 5677 N N . LEU A 1 739 ? -27.110 -9.818 16.646 1.00 86.06 739 LEU A N 1
ATOM 5678 C CA . LEU A 1 739 ? -26.156 -8.912 17.296 1.00 86.06 739 LEU A CA 1
ATOM 5679 C C . LEU A 1 739 ? -24.795 -8.952 16.594 1.00 86.06 739 LEU A C 1
ATOM 5681 O O . LEU A 1 739 ? -24.192 -7.913 16.348 1.00 86.06 739 LEU A O 1
ATOM 5685 N N . TYR A 1 740 ? -24.333 -10.157 16.250 1.00 88.62 740 TYR A N 1
ATOM 5686 C CA . TYR A 1 740 ? -23.064 -10.376 15.562 1.00 88.62 740 TYR A CA 1
ATOM 5687 C C . TYR A 1 740 ? -23.221 -11.365 14.409 1.00 88.62 740 TYR A C 1
ATOM 5689 O O . TYR A 1 740 ? -23.914 -12.376 14.542 1.00 88.62 740 TYR A O 1
ATOM 5697 N N . GLU A 1 741 ? -22.511 -11.095 13.316 1.00 89.62 741 GLU A N 1
ATOM 5698 C CA . GLU A 1 741 ? -22.236 -12.021 12.217 1.00 89.62 741 GLU A CA 1
ATOM 5699 C C . GLU A 1 741 ? -20.786 -11.795 11.777 1.00 89.62 741 GLU A C 1
ATOM 5701 O O . GLU A 1 741 ? -20.458 -10.763 11.199 1.00 89.62 741 GLU A O 1
ATOM 5706 N N . LEU A 1 742 ? -19.899 -12.713 12.154 1.00 90.50 742 LEU A N 1
ATOM 5707 C CA . LEU A 1 742 ? -18.455 -12.547 12.082 1.00 90.50 742 LEU A CA 1
ATOM 5708 C C . LEU A 1 742 ? -17.827 -13.650 11.235 1.00 90.50 742 LEU A C 1
ATOM 5710 O O . LEU A 1 742 ? -17.933 -14.824 11.584 1.00 90.50 742 LEU A O 1
ATOM 5714 N N . TYR A 1 743 ? -17.106 -13.281 10.183 1.00 91.31 743 TYR A N 1
ATOM 5715 C CA . TYR A 1 743 ? -16.298 -14.216 9.399 1.00 91.31 743 TYR A CA 1
ATOM 5716 C C . TYR A 1 743 ? -14.889 -14.315 9.981 1.00 91.31 743 TYR A C 1
ATOM 5718 O O . TYR A 1 743 ? -14.202 -13.301 10.139 1.00 91.31 743 TYR A O 1
ATOM 5726 N N . ARG A 1 744 ? -14.484 -15.519 10.385 1.00 92.12 744 ARG A N 1
ATOM 5727 C CA . ARG A 1 744 ? -13.234 -15.798 11.108 1.00 92.12 744 ARG A CA 1
ATOM 5728 C C . ARG A 1 744 ? -12.653 -17.136 10.653 1.00 92.12 744 ARG A C 1
ATOM 5730 O O . ARG A 1 744 ? -13.303 -17.895 9.942 1.00 92.12 744 ARG A O 1
ATOM 5737 N N . SER A 1 745 ? -11.451 -17.441 11.115 1.00 92.94 745 SER A N 1
ATOM 5738 C CA . SER A 1 745 ? -10.823 -18.745 10.937 1.00 92.94 745 SER A CA 1
ATOM 5739 C C . SER A 1 745 ? -10.166 -19.210 12.233 1.00 92.94 745 SER A C 1
ATOM 5741 O O . SER A 1 745 ? -9.967 -18.424 13.160 1.00 92.94 745 SER A O 1
ATOM 5743 N N . THR A 1 746 ? -9.884 -20.508 12.331 1.00 93.25 746 THR A N 1
ATOM 5744 C CA . THR A 1 746 ? -8.943 -21.021 13.336 1.00 93.25 746 THR A CA 1
ATOM 5745 C C . THR A 1 746 ? -7.508 -20.656 12.970 1.00 93.25 746 THR A C 1
ATOM 5747 O O . THR A 1 746 ? -7.225 -20.383 11.807 1.00 93.25 746 THR A O 1
ATOM 5750 N N . ASP A 1 747 ? -6.614 -20.684 13.954 1.00 90.56 747 ASP A N 1
ATOM 5751 C CA . ASP A 1 747 ? -5.168 -20.626 13.741 1.00 90.56 747 ASP A CA 1
ATOM 5752 C C . ASP A 1 747 ? -4.631 -21.933 13.118 1.00 90.56 747 ASP A C 1
ATOM 5754 O O . ASP A 1 747 ? -5.355 -22.924 12.955 1.00 90.56 747 ASP A O 1
ATOM 5758 N N . THR A 1 748 ? -3.331 -21.977 12.813 1.00 90.94 748 THR A N 1
ATOM 5759 C CA . THR A 1 748 ? -2.657 -23.172 12.267 1.00 90.94 748 THR A CA 1
ATOM 5760 C C . THR A 1 748 ? -2.671 -24.385 13.208 1.00 90.94 748 THR A C 1
ATOM 5762 O O . THR A 1 748 ? -2.385 -25.502 12.780 1.00 90.94 748 THR A O 1
ATOM 5765 N N . GLU A 1 749 ? -3.000 -24.199 14.490 1.00 91.38 749 GLU A N 1
ATOM 5766 C CA . GLU A 1 749 ? -3.155 -25.272 15.478 1.00 91.38 749 GLU A CA 1
ATOM 5767 C C . GLU A 1 749 ? -4.619 -25.725 15.642 1.00 91.38 749 GLU A C 1
ATOM 5769 O O . GLU A 1 749 ? -4.903 -26.618 16.445 1.00 91.38 749 GLU A O 1
ATOM 5774 N N . GLY A 1 750 ? -5.552 -25.161 14.866 1.00 92.06 750 GLY A N 1
ATOM 5775 C CA . GLY A 1 750 ? -6.964 -25.543 14.861 1.00 92.06 750 GLY A CA 1
ATOM 5776 C C . GLY A 1 750 ? -7.814 -24.873 15.941 1.00 92.06 750 GLY A C 1
ATOM 5777 O O . GLY A 1 750 ? -8.891 -25.380 16.273 1.00 92.06 750 GLY A O 1
ATOM 5778 N N . ASN A 1 751 ? -7.354 -23.756 16.514 1.00 89.88 751 ASN A N 1
ATOM 5779 C CA . ASN A 1 751 ? -8.029 -23.071 17.612 1.00 89.88 751 ASN A CA 1
ATOM 5780 C C . ASN A 1 751 ? -8.506 -21.673 17.214 1.00 89.88 751 ASN A C 1
ATOM 5782 O O . ASN A 1 751 ? -7.810 -20.920 16.549 1.00 89.88 751 ASN A O 1
ATOM 5786 N N . PHE A 1 752 ? -9.684 -21.288 17.699 1.00 90.06 752 PHE A N 1
ATOM 5787 C CA . PHE A 1 752 ? -10.145 -19.903 17.682 1.00 90.06 752 PHE A CA 1
ATOM 5788 C C . PHE A 1 752 ? -10.754 -19.528 19.031 1.00 90.06 752 PHE A C 1
ATOM 5790 O O . PHE A 1 752 ? -11.466 -20.334 19.650 1.00 90.06 752 PHE A O 1
ATOM 5797 N N . ARG A 1 753 ? -10.492 -18.295 19.485 1.00 86.69 753 ARG A N 1
ATOM 5798 C CA . ARG A 1 753 ? -11.060 -17.723 20.714 1.00 86.69 753 ARG A CA 1
ATOM 5799 C C . ARG A 1 753 ? -11.348 -16.233 20.556 1.00 86.69 753 ARG A C 1
ATOM 5801 O O . ARG A 1 753 ? -10.534 -15.486 20.019 1.00 86.69 753 ARG A O 1
ATOM 5808 N N . ILE A 1 754 ? -12.491 -15.798 21.080 1.00 84.88 754 ILE A N 1
ATOM 5809 C CA . ILE A 1 754 ? -12.892 -14.386 21.118 1.00 84.88 754 ILE A CA 1
ATOM 5810 C C . ILE A 1 754 ? -13.776 -14.113 22.339 1.00 84.88 754 ILE A C 1
ATOM 5812 O O . ILE A 1 754 ? -14.487 -15.003 22.804 1.00 84.88 754 ILE A O 1
ATOM 5816 N N . ARG A 1 755 ? -13.756 -12.879 22.850 1.00 83.56 755 ARG A N 1
ATOM 5817 C CA . ARG A 1 755 ? -14.783 -12.360 23.762 1.00 83.56 755 ARG A CA 1
ATOM 5818 C C . ARG A 1 755 ? -15.686 -11.417 22.978 1.00 83.56 755 ARG A C 1
ATOM 5820 O O . ARG A 1 755 ? -15.204 -10.431 22.430 1.00 83.56 755 ARG A O 1
ATOM 5827 N N . LEU A 1 756 ? -16.972 -11.739 22.905 1.00 85.00 756 LEU A N 1
ATOM 5828 C CA . LEU A 1 756 ? -17.982 -10.901 22.264 1.00 85.00 756 LEU A CA 1
ATOM 5829 C C . LEU A 1 756 ? -18.567 -9.953 23.318 1.00 85.00 756 LEU A C 1
ATOM 5831 O O . LEU A 1 756 ? -19.132 -10.464 24.285 1.00 85.00 756 LEU A O 1
ATOM 5835 N N . PRO A 1 757 ? -18.439 -8.621 23.190 1.00 84.25 757 PRO A N 1
ATOM 5836 C CA . PRO A 1 757 ? -19.089 -7.677 24.084 1.00 84.25 757 PRO A CA 1
ATOM 5837 C C . PRO A 1 757 ? -20.595 -7.929 24.154 1.00 84.25 757 PRO A C 1
ATOM 5839 O O . PRO A 1 757 ? -21.232 -8.264 23.160 1.00 84.25 757 PRO A O 1
ATOM 5842 N N . VAL A 1 758 ? -21.175 -7.783 25.339 1.00 84.94 758 VAL A N 1
ATOM 5843 C CA . VAL A 1 758 ? -22.626 -7.853 25.524 1.00 84.94 758 VAL A CA 1
ATOM 5844 C C . VAL A 1 758 ? -23.081 -6.522 26.104 1.00 84.94 758 VAL A C 1
ATOM 5846 O O . VAL A 1 758 ? -22.757 -6.237 27.260 1.00 84.94 758 VAL A O 1
ATOM 5849 N N . PRO A 1 759 ? -23.809 -5.707 25.321 1.00 85.69 759 PRO A N 1
ATOM 5850 C CA . PRO A 1 759 ? -24.362 -4.456 25.808 1.00 85.69 759 PRO A CA 1
ATOM 5851 C C . PRO A 1 759 ? -25.284 -4.671 27.003 1.00 85.69 759 PRO A C 1
ATOM 5853 O O . PRO A 1 759 ? -26.039 -5.639 27.062 1.00 85.69 759 PRO A O 1
ATOM 5856 N N . ALA A 1 760 ? -25.261 -3.738 27.942 1.00 84.12 760 ALA A N 1
ATOM 5857 C CA . ALA A 1 760 ? -25.987 -3.863 29.195 1.00 84.12 760 ALA A CA 1
ATOM 5858 C C . ALA A 1 760 ? -27.494 -3.568 29.051 1.00 84.12 760 ALA A C 1
ATOM 5860 O O . ALA A 1 760 ? -28.290 -3.976 29.891 1.00 84.12 760 ALA A O 1
ATOM 5861 N N . ASN A 1 761 ? -27.917 -2.895 27.975 1.00 82.94 761 ASN A N 1
ATOM 5862 C CA . ASN A 1 761 ? -29.333 -2.675 27.651 1.00 82.94 761 ASN A CA 1
ATOM 5863 C C . ASN A 1 761 ? -29.884 -3.701 26.646 1.00 82.94 761 ASN A C 1
ATOM 5865 O O . ASN A 1 761 ? -30.957 -3.494 26.073 1.00 82.94 761 ASN A O 1
ATOM 5869 N N . LEU A 1 762 ? -29.149 -4.789 26.411 1.00 85.19 762 LEU A N 1
ATOM 5870 C CA . LEU A 1 762 ? -29.603 -5.897 25.586 1.00 85.19 762 LEU A CA 1
ATOM 5871 C C . LEU A 1 762 ? -30.734 -6.664 26.305 1.00 85.19 762 LEU A C 1
ATOM 5873 O O . LEU A 1 762 ? -30.649 -6.858 27.519 1.00 85.19 762 LEU A O 1
ATOM 5877 N N . PRO A 1 763 ? -31.783 -7.134 25.599 1.00 81.94 763 PRO A N 1
ATOM 5878 C CA . PRO A 1 763 ? -32.831 -7.940 26.218 1.00 81.94 763 PRO A CA 1
ATOM 5879 C C . PRO A 1 763 ? -32.268 -9.203 26.882 1.00 81.94 763 PRO A C 1
ATOM 5881 O O . PRO A 1 763 ? -31.621 -10.030 26.227 1.00 81.94 763 PRO A O 1
ATOM 5884 N N . ALA A 1 764 ? -32.549 -9.356 28.178 1.00 85.00 764 ALA A N 1
ATOM 5885 C CA . ALA A 1 764 ? -32.263 -10.581 28.910 1.00 85.00 764 ALA A CA 1
ATOM 5886 C C . ALA A 1 764 ? -33.095 -11.740 28.344 1.00 85.00 764 ALA A C 1
ATOM 5888 O O . ALA A 1 764 ? -34.237 -11.557 27.920 1.00 85.00 764 ALA A O 1
ATOM 5889 N N . GLY A 1 765 ? -32.530 -12.943 28.346 1.00 87.44 765 GLY A N 1
ATOM 5890 C CA . GLY A 1 765 ? -33.194 -14.125 27.808 1.00 87.44 765 GLY A CA 1
ATOM 5891 C C . GLY A 1 765 ? -32.234 -15.116 27.171 1.00 87.44 765 GLY A C 1
ATOM 5892 O O . GLY A 1 765 ? -31.016 -15.050 27.354 1.00 87.44 765 GLY A O 1
ATOM 5893 N N . GLU A 1 766 ? -32.805 -16.060 26.429 1.00 88.25 766 GLU A N 1
ATOM 5894 C CA . GLU A 1 766 ? -32.046 -17.051 25.674 1.00 88.25 766 GLU A CA 1
ATOM 5895 C C . GLU A 1 766 ? -31.635 -16.501 24.307 1.00 88.25 766 GLU A C 1
ATOM 5897 O O . GLU A 1 766 ? -32.436 -15.962 23.541 1.00 88.25 766 GLU A O 1
ATOM 5902 N N . TRP A 1 767 ? -30.354 -16.663 24.007 1.00 89.56 767 TRP A N 1
ATOM 5903 C CA . TRP A 1 767 ? -29.723 -16.313 22.747 1.00 89.56 767 TRP A CA 1
ATOM 5904 C C . TRP A 1 767 ? -29.098 -17.557 22.132 1.00 89.56 767 TRP A C 1
ATOM 5906 O O . TRP A 1 767 ? -28.737 -18.497 22.832 1.00 89.56 767 TRP A O 1
ATOM 5916 N N . THR A 1 768 ? -28.950 -17.572 20.813 1.00 89.25 768 THR A N 1
ATOM 5917 C CA . THR A 1 768 ? -28.321 -18.664 20.074 1.00 89.25 768 THR A CA 1
ATOM 5918 C C . THR A 1 768 ? -27.002 -18.194 19.483 1.00 89.25 768 THR A C 1
ATOM 5920 O O . THR A 1 768 ? -26.965 -17.283 18.654 1.00 89.25 768 THR A O 1
ATOM 5923 N N . LEU A 1 769 ? -25.918 -18.847 19.890 1.00 90.25 769 LEU A N 1
ATOM 5924 C CA . LEU A 1 769 ? -24.611 -18.745 19.258 1.00 90.25 769 LEU A CA 1
ATOM 5925 C C . LEU A 1 769 ? -24.510 -19.824 18.173 1.00 90.25 769 LEU A C 1
ATOM 5927 O O . LEU A 1 769 ? -24.543 -20.999 18.517 1.00 90.25 769 LEU A O 1
ATOM 5931 N N . LYS A 1 770 ? -24.384 -19.463 16.892 1.00 91.12 770 LYS A N 1
ATOM 5932 C CA . LYS A 1 770 ? -24.280 -20.399 15.752 1.00 91.12 770 LYS A CA 1
ATOM 5933 C C . LYS A 1 770 ? -22.936 -20.232 15.045 1.00 91.12 770 LYS A C 1
ATOM 5935 O O . LYS A 1 770 ? -22.561 -19.118 14.688 1.00 91.12 770 LYS A O 1
ATOM 5940 N N . VAL A 1 771 ? -22.244 -21.341 14.802 1.00 92.25 771 VAL A N 1
ATOM 5941 C CA . VAL A 1 771 ? -21.075 -21.448 13.920 1.00 92.25 771 VAL A CA 1
ATOM 5942 C C . VAL A 1 771 ? -21.476 -22.200 12.657 1.00 92.25 771 VAL A C 1
ATOM 5944 O O . VAL A 1 771 ? -22.104 -23.253 12.756 1.00 92.25 771 VAL A O 1
ATOM 5947 N N . ARG A 1 772 ? -21.087 -21.690 11.487 1.00 92.38 772 ARG A N 1
ATOM 5948 C CA . ARG A 1 772 ? -21.227 -22.342 10.178 1.00 92.38 772 ARG A CA 1
ATOM 5949 C C . ARG A 1 772 ? -19.846 -22.528 9.550 1.00 92.38 772 ARG A C 1
ATOM 5951 O O . ARG A 1 772 ? -19.133 -21.547 9.360 1.00 92.38 772 ARG A O 1
ATOM 5958 N N . CYS A 1 773 ? -19.464 -23.765 9.249 1.00 92.75 773 CYS A N 1
ATOM 5959 C CA . CYS A 1 773 ? -18.218 -24.076 8.551 1.00 92.75 773 CYS A CA 1
ATOM 5960 C C . CYS A 1 773 ? -18.311 -23.638 7.085 1.00 92.75 773 CYS A C 1
ATOM 5962 O O . CYS A 1 773 ? -19.284 -23.972 6.413 1.00 92.75 773 CYS A O 1
ATOM 5964 N N . GLN A 1 774 ? -17.298 -22.933 6.576 1.00 92.81 774 GLN A N 1
ATOM 5965 C CA . GLN A 1 774 ? -17.258 -22.504 5.172 1.00 92.81 774 GLN A CA 1
ATOM 5966 C C . GLN A 1 774 ? -16.659 -23.560 4.231 1.00 92.81 774 GLN A C 1
ATOM 5968 O O . GLN A 1 774 ? -16.507 -23.300 3.045 1.00 92.81 774 GLN A O 1
ATOM 5973 N N . LEU A 1 775 ? -16.325 -24.756 4.732 1.00 92.88 775 LEU A N 1
ATOM 5974 C CA . LEU A 1 775 ? -15.878 -25.867 3.885 1.00 92.88 775 LEU A CA 1
ATOM 5975 C C . LEU A 1 775 ? -17.054 -26.693 3.352 1.00 92.88 775 LEU A C 1
ATOM 5977 O O . LEU A 1 775 ? -17.077 -27.049 2.179 1.00 92.88 775 LEU A O 1
ATOM 5981 N N . ASP A 1 776 ? -18.022 -27.013 4.213 1.00 89.38 776 ASP A N 1
ATOM 5982 C CA . ASP A 1 776 ? -19.116 -27.941 3.902 1.00 89.38 776 ASP A CA 1
ATOM 5983 C C . ASP A 1 776 ? -20.504 -27.445 4.340 1.00 89.38 776 ASP A C 1
ATOM 5985 O O . ASP A 1 776 ? -21.465 -28.202 4.259 1.00 89.38 776 ASP A O 1
ATOM 5989 N N . GLY A 1 777 ? -20.625 -26.212 4.846 1.00 88.19 777 GLY A N 1
ATOM 5990 C CA . GLY A 1 777 ? -21.899 -25.631 5.279 1.00 88.19 777 GLY A CA 1
ATOM 5991 C C . GLY A 1 777 ? -22.441 -26.196 6.596 1.00 88.19 777 GLY A C 1
ATOM 5992 O O . GLY A 1 777 ? -23.533 -25.812 7.025 1.00 88.19 777 GLY A O 1
ATOM 5993 N N . ARG A 1 778 ? -21.708 -27.095 7.269 1.00 89.31 778 ARG A N 1
ATOM 5994 C CA . ARG A 1 778 ? -22.139 -27.688 8.539 1.00 89.31 778 ARG A CA 1
ATOM 5995 C C . ARG A 1 778 ? -22.271 -26.628 9.616 1.00 89.31 778 ARG A C 1
ATOM 5997 O O . ARG A 1 778 ? -21.404 -25.766 9.767 1.00 89.31 778 ARG A O 1
ATOM 6004 N N . THR A 1 779 ? -23.318 -26.738 10.427 1.00 90.19 779 THR A N 1
ATOM 6005 C CA . THR A 1 779 ? -23.553 -25.806 11.532 1.00 90.19 779 THR A CA 1
ATOM 6006 C C . THR A 1 779 ? -23.502 -26.473 12.900 1.00 90.19 779 THR A C 1
ATOM 6008 O O . THR A 1 779 ? -23.907 -27.625 13.053 1.00 90.19 779 THR A O 1
ATOM 6011 N N . ALA A 1 780 ? -23.082 -25.720 13.913 1.00 89.38 780 ALA A N 1
ATOM 6012 C CA . ALA A 1 780 ? -23.276 -26.045 15.321 1.00 89.38 780 ALA A CA 1
ATOM 6013 C C . ALA A 1 780 ? -23.795 -24.813 16.060 1.00 89.38 780 ALA A C 1
ATOM 6015 O O . ALA A 1 780 ? -23.324 -23.705 15.811 1.00 89.38 780 ALA A O 1
ATOM 6016 N N . SER A 1 781 ? -24.731 -25.013 16.984 1.00 89.06 781 SER A N 1
ATOM 6017 C CA . SER A 1 781 ? -25.332 -23.923 17.752 1.00 89.06 781 SER A CA 1
ATOM 6018 C C . SER A 1 781 ? -25.299 -24.221 19.244 1.00 89.06 781 SER A C 1
ATOM 6020 O O . SER A 1 781 ? -25.350 -25.380 19.628 1.00 89.06 781 SER A O 1
ATOM 6022 N N . LEU A 1 782 ? -25.231 -23.206 20.097 1.00 87.88 782 LEU A N 1
ATOM 6023 C CA . LEU A 1 782 ? -25.394 -23.331 21.545 1.00 87.88 782 LEU A CA 1
ATOM 6024 C C . LEU A 1 782 ? -26.360 -22.257 22.046 1.00 87.88 782 LEU A C 1
ATOM 6026 O O . LEU A 1 782 ? -26.250 -21.111 21.598 1.00 87.88 782 LEU A O 1
ATOM 6030 N N . PRO A 1 783 ? -27.254 -22.576 22.996 1.00 87.75 783 PRO A N 1
ATOM 6031 C CA . PRO A 1 783 ? -27.910 -21.536 23.762 1.00 87.75 783 PRO A CA 1
ATOM 6032 C C . PRO A 1 783 ? -26.869 -20.803 24.624 1.00 87.75 783 PRO A C 1
ATOM 6034 O O . PRO A 1 783 ? -25.884 -21.385 25.088 1.00 87.75 783 PRO A O 1
ATOM 6037 N N . VAL A 1 784 ? -27.086 -19.510 24.817 1.00 87.56 784 VAL A N 1
ATOM 6038 C CA . VAL A 1 784 ? -26.357 -18.641 25.739 1.00 87.56 784 VAL A CA 1
ATOM 6039 C C . VAL A 1 784 ? -27.408 -17.826 26.478 1.00 87.56 784 VAL A C 1
ATOM 6041 O O . VAL A 1 784 ? -28.278 -17.225 25.849 1.00 87.56 784 VAL A O 1
ATOM 6044 N N . ARG A 1 785 ? -27.357 -17.805 27.809 1.00 87.81 785 ARG A N 1
ATOM 6045 C CA . ARG A 1 785 ? -28.273 -16.999 28.612 1.00 87.81 785 ARG A CA 1
ATOM 6046 C C . ARG A 1 785 ? -27.640 -15.645 28.890 1.00 87.81 785 ARG A C 1
ATOM 6048 O O . ARG A 1 785 ? -26.587 -15.553 29.524 1.00 87.81 785 ARG A O 1
ATOM 6055 N N . ILE A 1 786 ? -28.311 -14.595 28.438 1.00 87.06 786 ILE A N 1
ATOM 6056 C CA . ILE A 1 786 ? -27.965 -13.218 28.782 1.00 87.06 786 ILE A CA 1
ATOM 6057 C C . ILE A 1 786 ? -28.833 -12.827 29.976 1.00 87.06 786 ILE A C 1
ATOM 6059 O O . ILE A 1 786 ? -30.062 -12.900 29.914 1.00 87.06 786 ILE A O 1
ATOM 6063 N N . GLY A 1 787 ? -28.185 -12.526 31.100 1.00 82.69 787 GLY A N 1
ATOM 6064 C CA . GLY A 1 787 ? -28.853 -12.119 32.331 1.00 82.69 787 GLY A CA 1
ATOM 6065 C C . GLY A 1 787 ? -29.367 -10.683 32.263 1.00 82.69 787 GLY A C 1
ATOM 6066 O O . GLY A 1 787 ? -28.954 -9.906 31.407 1.00 82.69 787 GLY A O 1
ATOM 6067 N N . GLU A 1 788 ? -30.256 -10.323 33.190 1.00 77.44 788 GLU A N 1
ATOM 6068 C CA . GLU A 1 788 ? -30.569 -8.913 33.423 1.00 77.44 788 GLU A CA 1
ATOM 6069 C C . GLU A 1 788 ? -29.332 -8.182 33.936 1.00 77.44 788 GLU A C 1
ATOM 6071 O O . GLU A 1 788 ? -28.614 -8.683 34.810 1.00 77.44 788 GLU A O 1
ATOM 6076 N N . ALA A 1 789 ? -29.128 -6.980 33.413 1.00 70.62 789 ALA A N 1
ATOM 6077 C CA . ALA A 1 789 ? -28.057 -6.113 33.843 1.00 70.62 789 ALA A CA 1
ATOM 6078 C C . ALA A 1 789 ? -28.269 -5.657 35.305 1.00 70.62 789 ALA A C 1
ATOM 6080 O O . ALA A 1 789 ? -29.288 -5.059 35.665 1.00 70.62 789 ALA A O 1
ATOM 6081 N N . ARG A 1 790 ? -27.298 -5.943 36.173 1.00 65.38 790 ARG A N 1
ATOM 6082 C CA . ARG A 1 790 ? -27.222 -5.494 37.561 1.00 65.38 790 ARG A CA 1
ATOM 6083 C C . ARG A 1 790 ? -26.830 -4.015 37.621 1.00 65.38 790 ARG A C 1
ATOM 6085 O O . ARG A 1 790 ? -25.665 -3.664 37.555 1.00 65.38 790 ARG A O 1
ATOM 6092 N N . THR A 1 791 ? -27.799 -3.143 37.903 1.00 66.12 791 THR A N 1
ATOM 6093 C CA . THR A 1 791 ? -27.584 -1.728 38.295 1.00 66.12 791 THR A CA 1
ATOM 6094 C C . THR A 1 791 ? -26.498 -1.005 37.478 1.00 66.12 791 THR A C 1
ATOM 6096 O O . THR A 1 791 ? -25.512 -0.503 38.021 1.00 66.12 791 THR A O 1
ATOM 6099 N N . VAL A 1 792 ? -26.670 -0.940 36.159 1.00 71.88 792 VAL A N 1
ATOM 6100 C CA . VAL A 1 792 ? -25.673 -0.332 35.270 1.00 71.88 792 VAL A CA 1
ATOM 6101 C C . VAL A 1 792 ? -25.758 1.186 35.311 1.00 71.88 792 VAL A C 1
ATOM 6103 O O . VAL A 1 792 ? -26.817 1.779 35.099 1.00 71.88 792 VAL A O 1
ATOM 6106 N N . ARG A 1 793 ? -24.617 1.834 35.546 1.00 82.69 793 ARG A N 1
ATOM 6107 C CA . ARG A 1 793 ? -24.465 3.276 35.341 1.00 82.69 793 ARG A CA 1
ATOM 6108 C C . ARG A 1 793 ? -23.908 3.521 33.944 1.00 82.69 793 ARG A C 1
ATOM 6110 O O . ARG A 1 793 ? -22.697 3.542 33.769 1.00 82.69 793 ARG A O 1
ATOM 6117 N N . TYR A 1 794 ? -24.792 3.754 32.977 1.00 87.19 794 TYR A N 1
ATOM 6118 C CA . TYR A 1 794 ? -24.400 4.164 31.621 1.00 87.19 794 TYR A CA 1
ATOM 6119 C C . TYR A 1 794 ? -23.745 5.537 31.591 1.00 87.19 794 TYR A C 1
ATOM 6121 O O . TYR A 1 794 ? -23.071 5.880 30.628 1.00 87.19 794 TYR A O 1
ATOM 6129 N N . ALA A 1 795 ? -23.979 6.359 32.612 1.00 89.25 795 ALA A N 1
ATOM 6130 C CA . ALA A 1 795 ? -23.391 7.673 32.673 1.00 89.25 795 ALA A CA 1
ATOM 6131 C C . ALA A 1 795 ? -23.161 8.146 34.113 1.00 89.25 795 ALA A C 1
ATOM 6133 O O . ALA A 1 795 ? -23.823 7.706 35.061 1.00 89.25 795 ALA A O 1
ATOM 6134 N N . ARG A 1 796 ? -22.208 9.066 34.288 1.00 88.50 796 ARG A N 1
ATOM 6135 C CA . ARG A 1 796 ? -21.836 9.634 35.594 1.00 88.50 796 ARG A CA 1
ATOM 6136 C C . ARG A 1 796 ? -21.656 11.145 35.531 1.00 88.50 796 ARG A C 1
ATOM 6138 O O . ARG A 1 796 ? -21.176 11.669 34.529 1.00 88.50 796 ARG A O 1
ATOM 6145 N N . ALA A 1 797 ? -21.992 11.825 36.627 1.00 85.38 797 ALA A N 1
ATOM 6146 C CA . ALA A 1 797 ? -21.717 13.248 36.785 1.00 85.38 797 ALA A CA 1
ATOM 6147 C C . ALA A 1 797 ? -20.205 13.505 36.821 1.00 85.38 797 ALA A C 1
ATOM 6149 O O . ALA A 1 797 ? -19.459 12.805 37.513 1.00 85.38 797 ALA A O 1
ATOM 6150 N N . TRP A 1 798 ? -19.767 14.522 36.088 1.00 82.88 798 TRP A N 1
ATOM 6151 C CA . TRP A 1 798 ? -18.407 15.028 36.138 1.00 82.88 798 TRP A CA 1
ATOM 6152 C C . TRP A 1 798 ? -18.270 16.037 37.282 1.00 82.88 798 TRP A C 1
ATOM 6154 O O . TRP A 1 798 ? -18.828 17.142 37.235 1.00 82.88 798 TRP A O 1
ATOM 6164 N N . ASN A 1 799 ? -17.522 15.641 38.313 1.00 79.38 799 ASN A N 1
ATOM 6165 C CA . ASN A 1 799 ? -17.425 16.366 39.583 1.00 79.38 799 ASN A CA 1
ATOM 6166 C C . ASN A 1 799 ? -16.157 17.229 39.711 1.00 79.38 799 ASN A C 1
ATOM 6168 O O . ASN A 1 799 ? -15.965 17.863 40.744 1.00 79.38 799 ASN A O 1
ATOM 6172 N N . CYS A 1 800 ? -15.296 17.259 38.691 1.00 82.50 800 CYS A N 1
ATOM 6173 C CA . CYS A 1 800 ? -14.112 18.115 38.663 1.00 82.50 800 CYS A CA 1
ATOM 6174 C C . CYS A 1 800 ? -14.433 19.450 37.976 1.00 82.50 800 CYS A C 1
ATOM 6176 O O . CYS A 1 800 ? -15.168 19.485 36.986 1.00 82.50 800 CYS A O 1
ATOM 6178 N N . ASN A 1 801 ? -13.832 20.538 38.464 1.00 88.62 801 ASN A N 1
ATOM 6179 C CA . ASN A 1 801 ? -13.935 21.854 37.822 1.00 88.62 801 ASN A CA 1
ATOM 6180 C C . ASN A 1 801 ? -13.037 21.974 36.584 1.00 88.62 801 ASN A C 1
ATOM 6182 O O . ASN A 1 801 ? -13.149 22.934 35.834 1.00 88.62 801 ASN A O 1
ATOM 6186 N N . VAL A 1 802 ? -12.153 21.002 36.357 1.00 92.69 802 VAL A N 1
ATOM 6187 C CA . VAL A 1 802 ? -11.206 21.006 35.245 1.00 92.69 802 VAL A CA 1
ATOM 6188 C C . VAL A 1 802 ? -11.288 19.685 34.488 1.00 92.69 802 VAL A C 1
ATOM 6190 O O . VAL A 1 802 ? -11.417 18.617 35.091 1.00 92.69 802 VAL A O 1
ATOM 6193 N N . ILE A 1 803 ? -11.230 19.768 33.163 1.00 91.94 803 ILE A N 1
ATOM 6194 C CA . ILE A 1 803 ? -11.037 18.642 32.246 1.00 91.94 803 ILE A CA 1
ATOM 6195 C C . ILE A 1 803 ? -9.628 18.782 31.671 1.00 91.94 803 ILE A C 1
ATOM 6197 O O . ILE A 1 803 ? -9.264 19.865 31.226 1.00 91.94 803 ILE A O 1
ATOM 6201 N N . VAL A 1 804 ? -8.836 17.710 31.681 1.00 92.50 804 VAL A N 1
ATOM 6202 C CA . VAL A 1 804 ? -7.484 17.707 31.101 1.00 92.50 804 VAL A CA 1
ATOM 6203 C C . VAL A 1 804 ? -7.449 16.782 29.895 1.00 92.50 804 VAL A C 1
ATOM 6205 O O . VAL A 1 804 ? -7.905 15.642 29.984 1.00 92.50 804 VAL A O 1
ATOM 6208 N N . ARG A 1 805 ? -6.862 17.267 28.798 1.00 92.25 805 ARG A N 1
ATOM 6209 C CA . ARG A 1 805 ? -6.447 16.461 27.648 1.00 92.25 805 ARG A CA 1
ATOM 6210 C C . ARG A 1 805 ? -4.927 16.487 27.518 1.00 92.25 805 ARG A C 1
ATOM 6212 O O . ARG A 1 805 ? -4.312 17.551 27.589 1.00 92.25 805 ARG A O 1
ATOM 6219 N N . ASN A 1 806 ? -4.352 15.311 27.294 1.00 91.81 806 ASN A N 1
ATOM 6220 C CA . ASN A 1 806 ? -2.920 15.044 27.240 1.00 91.81 806 ASN A CA 1
ATOM 6221 C C . ASN A 1 806 ? -2.199 15.458 28.537 1.00 91.81 806 ASN A C 1
ATOM 6223 O O . ASN A 1 806 ? -1.295 16.297 28.555 1.00 91.81 806 ASN A O 1
ATOM 6227 N N . ARG A 1 807 ? -2.614 14.853 29.663 1.00 93.25 807 ARG A N 1
ATOM 6228 C CA . ARG A 1 807 ? -1.993 15.110 30.979 1.00 93.25 807 ARG A CA 1
ATOM 6229 C C . ARG A 1 807 ? -0.485 14.841 30.960 1.00 93.25 807 ARG A C 1
ATOM 6231 O O . ARG A 1 807 ? 0.260 15.574 31.601 1.00 93.25 807 ARG A O 1
ATOM 6238 N N . ALA A 1 808 ? -0.037 13.811 30.242 1.00 91.62 808 ALA A N 1
ATOM 6239 C CA . ALA A 1 808 ? 1.378 13.452 30.163 1.00 91.62 808 ALA A CA 1
ATOM 6240 C C . ALA A 1 808 ? 2.222 14.592 29.568 1.00 91.62 808 ALA A C 1
ATOM 6242 O O . ALA A 1 808 ? 3.224 14.983 30.170 1.00 91.62 808 ALA A O 1
ATOM 6243 N N . ALA A 1 809 ? 1.780 15.183 28.454 1.00 92.75 809 ALA A N 1
ATOM 6244 C CA . ALA A 1 809 ? 2.442 16.341 27.861 1.00 92.75 809 ALA A CA 1
ATOM 6245 C C . ALA A 1 809 ? 2.397 17.575 28.761 1.00 92.75 809 ALA A C 1
ATOM 6247 O O . ALA A 1 809 ? 3.406 18.262 28.902 1.00 92.75 809 ALA A O 1
ATOM 6248 N N . LEU A 1 810 ? 1.257 17.829 29.418 1.00 95.81 810 LEU A N 1
ATOM 6249 C CA . LEU A 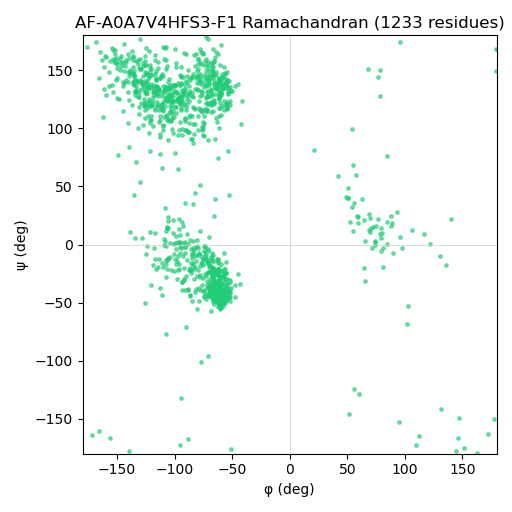1 810 ? 1.126 18.913 30.393 1.00 95.81 810 LEU A CA 1
ATOM 6250 C C . LEU A 1 810 ? 2.172 18.775 31.510 1.00 95.81 810 LEU A C 1
ATOM 6252 O O . LEU A 1 810 ? 2.905 19.719 31.794 1.00 95.81 810 LEU A O 1
ATOM 6256 N N . THR A 1 811 ? 2.277 17.592 32.120 1.00 95.00 811 THR A N 1
ATOM 6257 C CA . THR A 1 811 ? 3.242 17.329 33.195 1.00 95.00 811 THR A CA 1
ATOM 6258 C C . THR A 1 811 ? 4.687 17.433 32.703 1.00 95.00 811 THR A C 1
ATOM 6260 O O . THR A 1 811 ? 5.520 18.003 33.403 1.00 95.00 811 THR A O 1
ATOM 6263 N N . LYS A 1 812 ? 4.990 16.944 31.493 1.00 94.44 812 LYS A N 1
ATOM 6264 C CA . LYS A 1 812 ? 6.323 17.051 30.879 1.00 94.44 812 LYS A CA 1
ATOM 6265 C C . LYS A 1 812 ? 6.719 18.508 30.617 1.00 94.44 812 LYS A C 1
ATOM 6267 O O . LYS A 1 812 ? 7.834 18.899 30.945 1.00 94.44 812 LYS A O 1
ATOM 6272 N N . ALA A 1 813 ? 5.815 19.311 30.057 1.00 94.88 813 ALA A N 1
ATOM 6273 C CA . ALA A 1 813 ? 6.063 20.714 29.720 1.00 94.88 813 ALA A CA 1
ATOM 6274 C C . ALA A 1 813 ? 6.188 21.629 30.953 1.00 94.88 813 ALA A C 1
ATOM 6276 O O . ALA A 1 813 ? 6.812 22.686 30.870 1.00 94.88 813 ALA A O 1
ATOM 6277 N N . LEU A 1 814 ? 5.608 21.221 32.088 1.00 96.12 814 LEU A N 1
ATOM 6278 C CA . LEU A 1 814 ? 5.643 21.943 33.365 1.00 96.12 814 LEU A CA 1
ATOM 6279 C C . LEU A 1 814 ? 6.579 21.297 34.402 1.00 96.12 814 LEU A C 1
ATOM 6281 O O . LEU A 1 814 ? 6.433 21.536 35.602 1.00 96.12 814 LEU A O 1
ATOM 6285 N N . ALA A 1 815 ? 7.536 20.475 33.966 1.00 94.81 815 ALA A N 1
ATOM 6286 C CA . ALA A 1 815 ? 8.524 19.881 34.860 1.00 94.81 815 ALA A CA 1
ATOM 6287 C C . ALA A 1 815 ? 9.420 20.959 35.498 1.00 94.81 815 ALA A C 1
ATOM 6289 O O . ALA A 1 815 ? 9.721 21.983 34.876 1.00 94.81 815 ALA A O 1
ATOM 6290 N N . THR A 1 816 ? 9.886 20.723 36.727 1.00 94.38 816 THR A N 1
ATOM 6291 C CA . THR A 1 816 ? 10.792 21.634 37.445 1.00 94.38 816 THR A CA 1
ATOM 6292 C C . THR A 1 816 ? 12.007 22.010 36.587 1.00 94.38 816 THR A C 1
ATOM 6294 O O . THR A 1 816 ? 12.651 21.146 35.999 1.00 94.38 816 THR A O 1
ATOM 6297 N N . GLY A 1 817 ? 12.321 23.307 36.519 1.00 92.81 817 GLY A N 1
ATOM 6298 C CA . GLY A 1 817 ? 13.393 23.862 35.686 1.00 92.81 817 GLY A CA 1
ATOM 6299 C C . GLY A 1 817 ? 12.971 24.254 34.265 1.00 92.81 817 GLY A C 1
ATOM 6300 O O . GLY A 1 817 ? 13.759 24.886 33.563 1.00 92.81 817 GLY A O 1
ATOM 6301 N N . SER A 1 818 ? 11.743 23.940 33.840 1.00 94.50 818 SER A N 1
ATOM 6302 C CA . SER A 1 818 ? 11.227 24.347 32.525 1.00 94.50 818 SER A CA 1
ATOM 6303 C C . SER A 1 818 ? 11.029 25.861 32.435 1.00 94.50 818 SER A C 1
ATOM 6305 O O . SER A 1 818 ? 10.731 26.518 33.435 1.00 94.50 818 SER A O 1
ATOM 6307 N N . ARG A 1 819 ? 11.146 26.412 31.221 1.00 95.12 819 ARG A N 1
ATOM 6308 C CA . ARG A 1 819 ? 10.834 27.814 30.907 1.00 95.12 819 ARG A CA 1
ATOM 6309 C C . ARG A 1 819 ? 9.545 27.902 30.093 1.00 95.12 819 ARG A C 1
ATOM 6311 O O . ARG A 1 819 ? 9.392 27.174 29.116 1.00 95.12 819 ARG A O 1
ATOM 6318 N N . VAL A 1 820 ? 8.646 28.805 30.481 1.00 96.69 820 VAL A N 1
ATOM 6319 C CA . VAL A 1 820 ? 7.320 28.988 29.875 1.00 96.69 820 VAL A CA 1
ATOM 6320 C C . VAL A 1 820 ? 7.025 30.472 29.664 1.00 96.69 820 VAL A C 1
ATOM 6322 O O . VAL A 1 820 ? 7.267 31.288 30.553 1.00 96.69 820 VAL A O 1
ATOM 6325 N N . ILE A 1 821 ? 6.462 30.812 28.504 1.00 97.69 821 ILE A N 1
ATOM 6326 C CA . ILE A 1 821 ? 5.988 32.164 28.183 1.00 97.69 821 ILE A CA 1
ATOM 6327 C C . ILE A 1 821 ? 4.456 32.219 28.275 1.00 97.69 821 ILE A C 1
ATOM 6329 O O . ILE A 1 821 ? 3.766 31.337 27.767 1.00 97.69 821 ILE A O 1
ATOM 6333 N N . ILE A 1 822 ? 3.919 33.263 28.906 1.00 97.62 822 ILE A N 1
ATOM 6334 C CA . ILE A 1 822 ? 2.483 33.561 28.986 1.00 97.62 822 ILE A CA 1
ATOM 6335 C C . ILE A 1 822 ? 2.230 34.846 28.177 1.00 97.62 822 ILE A C 1
ATOM 6337 O O . ILE A 1 822 ? 2.410 35.944 28.715 1.00 97.62 822 ILE A O 1
ATOM 6341 N N . PRO A 1 823 ? 1.887 34.752 26.878 1.00 96.06 823 PRO A N 1
ATOM 6342 C CA . PRO A 1 823 ? 1.619 35.927 26.057 1.00 96.06 823 PRO A CA 1
ATOM 6343 C C . PRO A 1 823 ? 0.228 36.505 26.346 1.00 96.06 823 PRO A C 1
ATOM 6345 O O . PRO A 1 823 ? -0.767 35.782 26.347 1.00 96.06 823 PRO A O 1
ATOM 6348 N N . LEU A 1 824 ? 0.159 37.822 26.538 1.00 93.69 824 LEU A N 1
ATOM 6349 C CA . LEU A 1 824 ? -1.082 38.590 26.624 1.00 93.69 824 LEU A CA 1
ATOM 6350 C C . LEU A 1 824 ? -1.169 39.524 25.414 1.00 93.69 824 LEU A C 1
ATOM 6352 O O . LEU A 1 824 ? -0.447 40.520 25.332 1.00 93.69 824 LEU A O 1
ATOM 6356 N N . PHE A 1 825 ? -2.024 39.176 24.452 1.00 90.12 825 PHE A N 1
ATOM 6357 C CA . PHE A 1 825 ? -2.257 39.984 23.256 1.00 90.12 825 PHE A CA 1
ATOM 6358 C C . PHE A 1 825 ? -3.170 41.176 23.563 1.00 90.12 825 PHE A C 1
ATOM 6360 O O . PHE A 1 825 ? -3.929 41.176 24.533 1.00 90.12 825 PHE A O 1
ATOM 6367 N N . GLU A 1 826 ? -3.085 42.218 22.738 1.00 84.12 826 GLU A N 1
ATOM 6368 C CA . GLU A 1 826 ? -3.956 43.380 22.882 1.00 84.12 826 GLU A CA 1
ATOM 6369 C C . GLU A 1 826 ? -5.383 43.032 22.443 1.00 84.12 826 GLU A C 1
ATOM 6371 O O . GLU A 1 826 ? -5.608 42.639 21.301 1.00 84.12 826 GLU A O 1
ATOM 6376 N N . THR A 1 827 ? -6.347 43.193 23.352 1.00 77.19 827 THR A N 1
ATOM 6377 C CA . THR A 1 827 ? -7.770 42.941 23.099 1.00 77.19 827 THR A CA 1
ATOM 6378 C C . THR A 1 827 ? -8.618 44.089 23.639 1.00 77.19 827 THR A C 1
ATOM 6380 O O . THR A 1 827 ? -8.342 44.643 24.704 1.00 77.19 827 THR A O 1
ATOM 6383 N N . THR A 1 828 ? -9.653 44.470 22.890 1.00 71.06 828 THR A N 1
ATOM 6384 C CA . THR A 1 828 ? -10.599 45.545 23.242 1.00 71.06 828 THR A CA 1
ATOM 6385 C C . THR A 1 828 ? -11.903 45.014 23.838 1.00 71.06 828 THR A C 1
ATOM 6387 O O . THR A 1 828 ? -12.804 45.790 24.162 1.00 71.06 828 THR A O 1
ATOM 6390 N N . ASN A 1 829 ? -12.016 43.694 23.998 1.00 75.25 829 ASN A N 1
ATOM 6391 C CA . ASN A 1 829 ? -13.236 43.046 24.455 1.00 75.25 829 ASN A CA 1
ATOM 6392 C C . ASN A 1 829 ? -13.368 43.113 25.980 1.00 75.25 829 ASN A C 1
ATOM 6394 O O . ASN A 1 829 ? -12.391 43.288 26.712 1.00 75.25 829 ASN A O 1
ATOM 6398 N N . SER A 1 830 ? -14.581 42.860 26.479 1.00 72.25 830 SER A N 1
ATOM 6399 C CA . SER A 1 830 ? -14.871 42.740 27.917 1.00 72.25 830 SER A CA 1
ATOM 6400 C C . SER A 1 830 ? -14.006 41.690 28.628 1.00 72.25 830 SER A C 1
ATOM 6402 O O . SER A 1 830 ? -13.922 41.694 29.858 1.00 72.25 830 SER A O 1
ATOM 6404 N N . CYS A 1 831 ? -13.335 40.818 27.866 1.00 75.81 831 CYS A N 1
ATOM 6405 C CA . CYS A 1 831 ? -12.537 39.726 28.389 1.00 75.81 831 CYS A CA 1
ATOM 6406 C C . CYS A 1 831 ? -11.122 40.120 28.856 1.00 75.81 831 CYS A C 1
ATOM 6408 O O . CYS A 1 831 ? -10.509 39.420 29.661 1.00 75.81 831 CYS A O 1
ATOM 6410 N N . ALA A 1 832 ? -10.649 41.314 28.478 1.00 76.44 832 ALA A N 1
ATOM 6411 C CA . ALA A 1 832 ? -9.352 41.855 28.895 1.00 76.44 832 ALA A CA 1
ATOM 6412 C C . ALA A 1 832 ? -9.170 41.903 30.427 1.00 76.44 832 ALA A C 1
ATOM 6414 O O . ALA A 1 832 ? -8.071 41.699 30.944 1.00 76.44 832 ALA A O 1
ATOM 6415 N N . ALA A 1 833 ? -10.261 42.154 31.163 1.00 80.38 833 ALA A N 1
ATOM 6416 C CA . ALA A 1 833 ? -10.239 42.375 32.607 1.00 80.38 833 ALA A CA 1
ATOM 6417 C C . ALA A 1 833 ? -9.878 41.126 33.437 1.00 80.38 833 ALA A C 1
ATOM 6419 O O . ALA A 1 833 ? -9.466 41.272 34.587 1.00 80.38 833 ALA A O 1
ATOM 6420 N N . TRP A 1 834 ? -10.008 39.914 32.880 1.00 85.94 834 TRP A N 1
ATOM 6421 C CA . TRP A 1 834 ? -9.736 38.657 33.597 1.00 85.94 834 TRP A CA 1
ATOM 6422 C C . TRP A 1 834 ? -8.493 37.895 33.115 1.00 85.94 834 TRP A C 1
ATOM 6424 O O . TRP A 1 834 ? -7.967 37.082 33.876 1.00 85.94 834 TRP A O 1
ATOM 6434 N N . LEU A 1 835 ? -7.937 38.204 31.938 1.00 90.00 835 LEU A N 1
ATOM 6435 C CA . LEU A 1 835 ? -6.731 37.535 31.418 1.00 90.00 835 LEU A CA 1
ATOM 6436 C C . LEU A 1 835 ? -5.469 37.843 32.236 1.00 90.00 835 LEU A C 1
ATOM 6438 O O . LEU A 1 835 ? -4.705 36.939 32.573 1.00 90.00 835 LEU A O 1
ATOM 6442 N N . LYS A 1 836 ? -5.256 39.112 32.606 1.00 90.44 836 LYS A N 1
ATOM 6443 C CA . LYS A 1 836 ? -4.072 39.529 33.375 1.00 90.44 836 LYS A CA 1
ATOM 6444 C C . LYS A 1 836 ? -4.031 38.916 34.788 1.00 90.44 836 LYS A C 1
ATOM 6446 O O . LYS A 1 836 ? -3.003 38.325 35.124 1.00 90.44 836 LYS A O 1
ATOM 6451 N N . PRO A 1 837 ? -5.121 38.943 35.586 1.00 92.75 837 PRO A N 1
ATOM 6452 C CA . PRO A 1 837 ? -5.171 38.219 36.859 1.00 92.75 837 PRO A CA 1
ATOM 6453 C C . PRO A 1 837 ? -4.909 36.712 36.721 1.00 92.75 837 PRO A C 1
ATOM 6455 O O . PRO A 1 837 ? -4.187 36.132 37.535 1.00 92.75 837 PRO A O 1
ATOM 6458 N N . ALA A 1 838 ? -5.454 36.068 35.682 1.00 94.38 838 ALA A N 1
ATOM 6459 C CA . ALA A 1 838 ? -5.217 34.649 35.426 1.00 94.38 838 ALA A CA 1
ATOM 6460 C C . ALA A 1 838 ? -3.748 34.357 35.060 1.00 94.38 838 ALA A C 1
ATOM 6462 O O . ALA A 1 838 ? -3.180 33.389 35.566 1.00 94.38 838 ALA A O 1
ATOM 6463 N N . ALA A 1 839 ? -3.096 35.215 34.266 1.00 95.88 839 ALA A N 1
ATOM 6464 C CA . ALA A 1 839 ? -1.675 35.098 33.925 1.00 95.88 839 ALA A CA 1
ATOM 6465 C C . ALA A 1 839 ? -0.756 35.277 35.139 1.00 95.88 839 ALA A C 1
ATOM 6467 O O . ALA A 1 839 ? 0.187 34.507 35.331 1.00 95.88 839 ALA A O 1
ATOM 6468 N N . GLU A 1 840 ? -1.044 36.254 35.999 1.00 96.50 840 GLU A N 1
ATOM 6469 C CA . GLU A 1 840 ? -0.306 36.454 37.248 1.00 96.50 840 GLU A CA 1
ATOM 6470 C C . GLU A 1 840 ? -0.450 35.246 38.177 1.00 96.50 840 GLU A C 1
ATOM 6472 O O . GLU A 1 840 ? 0.548 34.763 38.723 1.00 96.50 840 GLU A O 1
ATOM 6477 N N . LYS A 1 841 ? -1.669 34.702 38.294 1.00 96.75 841 LYS A N 1
ATOM 6478 C CA . LYS A 1 841 ? -1.928 33.479 39.056 1.00 96.75 841 LYS A CA 1
ATOM 6479 C C . LYS A 1 841 ? -1.179 32.281 38.474 1.00 96.75 841 LYS A C 1
ATOM 6481 O O . LYS A 1 841 ? -0.551 31.551 39.242 1.00 96.75 841 LYS A O 1
ATOM 6486 N N . ALA A 1 842 ? -1.206 32.096 37.153 1.00 96.94 842 ALA A N 1
ATOM 6487 C CA . ALA A 1 842 ? -0.462 31.044 36.468 1.00 96.94 842 ALA A CA 1
ATOM 6488 C C . ALA A 1 842 ? 1.038 31.152 36.765 1.00 96.94 842 ALA A C 1
ATOM 6490 O O . ALA A 1 842 ? 1.634 30.175 37.206 1.00 96.94 842 ALA A O 1
ATOM 6491 N N . ARG A 1 843 ? 1.633 32.347 36.635 1.00 97.81 843 ARG A N 1
ATOM 6492 C CA . ARG A 1 843 ? 3.042 32.587 36.983 1.00 97.81 843 ARG A CA 1
ATOM 6493 C C . ARG A 1 843 ? 3.348 32.172 38.422 1.00 97.81 843 ARG A C 1
ATOM 6495 O O . ARG A 1 843 ? 4.321 31.463 38.642 1.00 97.81 843 ARG A O 1
ATOM 6502 N N . THR A 1 844 ? 2.518 32.561 39.393 1.00 97.62 844 THR A N 1
ATOM 6503 C CA . THR A 1 844 ? 2.709 32.179 40.803 1.00 97.62 844 THR A CA 1
ATOM 6504 C C . THR A 1 844 ? 2.648 30.665 41.014 1.00 97.62 844 THR A C 1
ATOM 6506 O O . THR A 1 844 ? 3.517 30.120 41.694 1.00 97.62 844 THR A O 1
ATOM 6509 N N . VAL A 1 845 ? 1.651 29.982 40.440 1.00 97.44 845 VAL A N 1
ATOM 6510 C CA . VAL A 1 845 ? 1.507 28.518 40.556 1.00 97.44 845 VAL A CA 1
ATOM 6511 C C . VAL A 1 845 ? 2.705 27.812 39.920 1.00 97.44 845 VAL A C 1
ATOM 6513 O O . VAL A 1 845 ? 3.325 26.962 40.552 1.00 97.44 845 VAL A O 1
ATOM 6516 N N . LEU A 1 846 ? 3.086 28.219 38.709 1.00 97.56 846 LEU A N 1
ATOM 6517 C CA . LEU A 1 846 ? 4.222 27.662 37.978 1.00 97.56 846 LEU A CA 1
ATOM 6518 C C . LEU A 1 846 ? 5.550 27.889 38.714 1.00 97.56 846 LEU A C 1
ATOM 6520 O O . LEU A 1 846 ? 6.335 26.956 38.868 1.00 97.56 846 LEU A O 1
ATOM 6524 N N . SER A 1 847 ? 5.788 29.086 39.254 1.00 96.12 847 SER A N 1
ATOM 6525 C CA . SER A 1 847 ? 6.983 29.358 40.062 1.00 96.12 847 SER A CA 1
ATOM 6526 C C . SER A 1 847 ? 7.044 28.498 41.328 1.00 96.12 847 SER A C 1
ATOM 6528 O O . SER A 1 847 ? 8.125 28.036 41.685 1.00 96.12 847 SER A O 1
ATOM 6530 N N . ALA A 1 848 ? 5.905 28.210 41.970 1.00 96.50 848 ALA A N 1
ATOM 6531 C CA . ALA A 1 848 ? 5.854 27.289 43.111 1.00 96.50 848 ALA A CA 1
ATOM 6532 C C . ALA A 1 848 ? 6.187 25.834 42.724 1.00 96.50 848 ALA A C 1
ATOM 6534 O O . ALA A 1 848 ? 6.707 25.085 43.546 1.00 96.50 848 ALA A O 1
ATOM 6535 N N . MET A 1 849 ? 5.945 25.447 41.468 1.00 96.62 849 MET A N 1
ATOM 6536 C CA . MET A 1 849 ? 6.358 24.157 40.894 1.00 96.62 849 MET A CA 1
ATOM 6537 C C . MET A 1 849 ? 7.836 24.142 40.445 1.00 96.62 849 MET A C 1
ATOM 6539 O O . MET A 1 849 ? 8.339 23.126 39.958 1.00 96.62 849 MET A O 1
ATOM 6543 N N . GLY A 1 850 ? 8.548 25.267 40.588 1.00 96.25 850 GLY A N 1
ATOM 6544 C CA . GLY A 1 850 ? 9.920 25.439 40.110 1.00 96.25 850 GLY A CA 1
ATOM 6545 C C . GLY A 1 850 ? 10.030 25.657 38.596 1.00 96.25 850 GLY A C 1
ATOM 6546 O O . GLY A 1 850 ? 11.085 25.393 38.023 1.00 96.25 850 GLY A O 1
ATOM 6547 N N . VAL A 1 851 ? 8.959 26.116 37.941 1.00 97.38 851 VAL A N 1
ATOM 6548 C CA . VAL A 1 851 ? 8.929 26.490 36.517 1.00 97.38 851 VAL A CA 1
ATOM 6549 C C . VAL A 1 851 ? 9.195 27.992 36.370 1.00 97.38 851 VAL A C 1
ATOM 6551 O O . VAL A 1 851 ? 8.590 28.822 37.055 1.00 97.38 851 VAL A O 1
ATOM 6554 N N . GLN A 1 852 ? 10.088 28.360 35.452 1.00 96.75 852 GLN A N 1
ATOM 6555 C CA . GLN A 1 852 ? 10.384 29.750 35.105 1.00 96.75 852 GLN A CA 1
ATOM 6556 C C . GLN A 1 852 ? 9.302 30.291 34.161 1.00 96.75 852 GLN A C 1
ATOM 6558 O O . GLN A 1 852 ? 9.336 30.030 32.960 1.00 96.75 852 GLN A O 1
ATOM 6563 N N . ALA A 1 853 ? 8.334 31.032 34.703 1.00 96.50 853 ALA A N 1
ATOM 6564 C CA . ALA A 1 853 ? 7.224 31.604 33.941 1.00 96.50 853 ALA A CA 1
ATOM 6565 C C . ALA A 1 853 ? 7.399 33.117 33.719 1.00 96.50 853 ALA A C 1
ATOM 6567 O O . ALA A 1 853 ? 7.540 33.884 34.674 1.00 96.50 853 ALA A O 1
ATOM 6568 N N . GLU A 1 854 ? 7.343 33.550 32.461 1.00 96.88 854 GLU A N 1
ATOM 6569 C CA . GLU A 1 854 ? 7.493 34.945 32.035 1.00 96.88 854 GLU A CA 1
ATOM 6570 C C . GLU A 1 854 ? 6.198 35.431 31.368 1.00 96.88 854 GLU A C 1
ATOM 6572 O O . GLU A 1 854 ? 5.662 34.751 30.497 1.00 96.88 854 GLU A O 1
ATOM 6577 N N . ILE A 1 855 ? 5.675 36.593 31.775 1.00 97.12 855 ILE A N 1
ATOM 6578 C CA . ILE A 1 855 ? 4.484 37.195 31.153 1.00 97.12 855 ILE A CA 1
ATOM 6579 C C . ILE A 1 855 ? 4.952 38.205 30.109 1.00 97.12 855 ILE A C 1
ATOM 6581 O O . ILE A 1 855 ? 5.683 39.136 30.447 1.00 97.12 855 ILE A O 1
ATOM 6585 N N . TRP A 1 856 ? 4.509 38.040 28.866 1.00 95.75 856 TRP A N 1
ATOM 6586 C CA . TRP A 1 856 ? 4.744 39.000 27.788 1.00 95.75 856 TRP A CA 1
ATOM 6587 C C . TRP A 1 856 ? 3.476 39.815 27.551 1.00 95.75 856 TRP A C 1
ATOM 6589 O O . TRP A 1 856 ? 2.546 39.346 26.899 1.00 95.75 856 TRP A O 1
ATOM 6599 N N . ASP A 1 857 ? 3.439 41.028 28.099 1.00 91.12 857 ASP A N 1
ATOM 6600 C CA . ASP A 1 857 ? 2.378 42.003 27.833 1.00 91.12 857 ASP A CA 1
ATOM 6601 C C . ASP A 1 857 ? 2.644 42.661 26.470 1.00 91.12 857 ASP A C 1
ATOM 6603 O O . ASP A 1 857 ? 3.697 43.275 26.288 1.00 91.12 857 ASP A O 1
ATOM 6607 N N . ARG A 1 858 ? 1.728 42.482 25.506 1.00 90.50 858 ARG A N 1
ATOM 6608 C CA . ARG A 1 858 ? 1.894 42.866 24.090 1.00 90.50 858 ARG A CA 1
ATOM 6609 C C . ARG A 1 858 ? 3.157 42.248 23.469 1.00 90.50 858 ARG A C 1
ATOM 6611 O O . ARG A 1 858 ? 4.117 42.964 23.169 1.00 90.50 858 ARG A O 1
ATOM 6618 N N . PRO A 1 859 ? 3.180 40.915 23.282 1.00 93.50 859 PRO A N 1
ATOM 6619 C CA . PRO A 1 859 ? 4.364 40.217 22.798 1.00 93.50 859 PRO A CA 1
ATOM 6620 C C . PRO A 1 859 ? 4.806 40.746 21.420 1.00 93.50 859 PRO A C 1
ATOM 6622 O O . PRO A 1 859 ? 3.953 41.022 20.571 1.00 93.50 859 PRO A O 1
ATOM 6625 N N . PRO A 1 860 ? 6.122 40.854 21.154 1.00 94.25 860 PRO A N 1
ATOM 6626 C CA . PRO A 1 860 ? 6.617 41.204 19.827 1.00 94.25 860 PRO A CA 1
ATOM 6627 C C . PRO A 1 860 ? 6.176 40.151 18.805 1.00 94.25 860 PRO A C 1
ATOM 6629 O O . PRO A 1 860 ? 6.351 38.949 19.025 1.00 94.25 860 PRO A O 1
ATOM 6632 N N . THR A 1 861 ? 5.615 40.601 17.680 1.00 94.38 861 THR A N 1
ATOM 6633 C CA . THR A 1 861 ? 5.144 39.728 16.596 1.00 94.38 861 THR A CA 1
ATOM 6634 C C . THR A 1 861 ? 5.858 40.045 15.288 1.00 94.38 861 THR A C 1
ATOM 6636 O O . THR A 1 861 ? 6.000 41.207 14.916 1.00 94.38 861 THR A O 1
ATOM 6639 N N . ASN A 1 862 ? 6.289 38.997 14.588 1.00 95.56 862 ASN A N 1
ATOM 6640 C CA . ASN A 1 862 ? 6.952 39.069 13.286 1.00 95.56 862 ASN A CA 1
ATOM 6641 C C . ASN A 1 862 ? 6.208 38.212 12.255 1.00 95.56 862 ASN A C 1
ATOM 6643 O O . ASN A 1 862 ? 5.346 37.403 12.600 1.00 95.56 862 ASN A O 1
ATOM 6647 N N . THR A 1 863 ? 6.564 38.357 10.978 1.00 94.06 863 THR A N 1
ATOM 6648 C CA . THR A 1 863 ? 6.141 37.414 9.934 1.00 94.06 863 THR A CA 1
ATOM 6649 C C . THR A 1 863 ? 7.185 36.312 9.807 1.00 94.06 863 THR A C 1
ATOM 6651 O O . THR A 1 863 ? 8.362 36.608 9.646 1.00 94.06 863 THR A O 1
ATOM 6654 N N . TYR A 1 864 ? 6.763 35.052 9.862 1.00 90.12 864 TYR A N 1
ATOM 6655 C CA . TYR A 1 864 ? 7.626 33.907 9.593 1.00 90.12 864 TYR A CA 1
ATOM 6656 C C . TYR A 1 864 ? 7.368 33.406 8.173 1.00 90.12 864 TYR A C 1
ATOM 6658 O O . TYR A 1 864 ? 6.294 32.880 7.868 1.00 90.12 864 TYR A O 1
ATOM 6666 N N . TYR A 1 865 ? 8.335 33.618 7.290 1.00 86.12 865 TYR A N 1
ATOM 6667 C CA . TYR A 1 865 ? 8.203 33.366 5.863 1.00 86.12 865 TYR A CA 1
ATOM 6668 C C . TYR A 1 865 ? 8.559 31.926 5.517 1.00 86.12 865 TYR A C 1
ATOM 6670 O O . TYR A 1 865 ? 9.630 31.427 5.864 1.00 86.12 865 TYR A O 1
ATOM 6678 N N . LEU A 1 866 ? 7.671 31.289 4.763 1.00 77.81 866 LEU A N 1
ATOM 6679 C CA . LEU A 1 866 ? 7.856 29.970 4.177 1.00 77.81 866 LEU A CA 1
ATOM 6680 C C . LEU A 1 866 ? 7.997 30.145 2.657 1.00 77.81 866 LEU A C 1
ATOM 6682 O O . LEU A 1 866 ? 7.005 30.415 1.971 1.00 77.81 866 LEU A O 1
ATOM 6686 N N . ALA A 1 867 ? 9.231 30.087 2.141 1.00 74.56 867 ALA A N 1
ATOM 6687 C CA . ALA A 1 867 ? 9.566 30.443 0.755 1.00 74.56 867 ALA A CA 1
ATOM 6688 C C . ALA A 1 867 ? 10.828 29.730 0.244 1.00 74.56 867 ALA A C 1
ATOM 6690 O O . ALA A 1 867 ? 11.819 29.695 0.967 1.00 74.56 867 ALA A O 1
ATOM 6691 N N . TYR A 1 868 ? 10.809 29.226 -1.008 1.00 69.75 868 TYR A N 1
ATOM 6692 C CA . TYR A 1 868 ? 11.894 28.428 -1.645 1.00 69.75 868 TYR A CA 1
ATOM 6693 C C . TYR A 1 868 ? 13.274 29.074 -1.576 1.00 69.75 868 TYR A C 1
ATOM 6695 O O . TYR A 1 868 ? 14.273 28.378 -1.388 1.00 69.75 868 TYR A O 1
ATOM 6703 N N . ALA A 1 869 ? 13.302 30.398 -1.608 1.00 73.69 869 ALA A N 1
ATOM 6704 C CA . ALA A 1 869 ? 14.446 31.200 -1.234 1.00 73.69 869 ALA A CA 1
ATOM 6705 C C . ALA A 1 869 ? 13.959 32.379 -0.382 1.00 73.69 869 ALA A C 1
ATOM 6707 O O . ALA A 1 869 ? 12.931 32.985 -0.695 1.00 73.69 869 ALA A O 1
ATOM 6708 N N . LEU A 1 870 ? 14.701 32.695 0.681 1.00 78.62 870 LEU A N 1
ATOM 6709 C CA . LEU A 1 870 ? 14.466 33.864 1.527 1.00 78.62 870 LEU A CA 1
ATOM 6710 C C . LEU A 1 870 ? 15.456 34.964 1.144 1.00 78.62 870 LEU A C 1
ATOM 6712 O O . LEU A 1 870 ? 16.641 34.690 0.957 1.00 78.62 870 LEU A O 1
ATOM 6716 N N . ASN A 1 871 ? 14.986 36.206 1.061 1.00 86.81 871 ASN A N 1
ATOM 6717 C CA . ASN A 1 871 ? 15.883 37.362 1.052 1.00 86.81 871 ASN A CA 1
ATOM 6718 C C . ASN A 1 871 ? 16.384 37.678 2.477 1.00 86.81 871 ASN A C 1
ATOM 6720 O O . ASN A 1 871 ? 15.848 37.154 3.454 1.00 86.81 871 ASN A O 1
ATOM 6724 N N . GLU A 1 872 ? 17.392 38.547 2.607 1.00 92.62 872 GLU A N 1
ATOM 6725 C CA . GLU A 1 872 ? 18.005 38.868 3.910 1.00 92.62 872 GLU A CA 1
ATOM 6726 C C . GLU A 1 872 ? 16.987 39.375 4.946 1.00 92.62 872 GLU A C 1
ATOM 6728 O O . GLU A 1 872 ? 16.973 38.889 6.071 1.00 92.62 872 GLU A O 1
ATOM 6733 N N . ALA A 1 873 ? 16.049 40.251 4.568 1.00 93.31 873 ALA A N 1
ATOM 6734 C CA . ALA A 1 873 ? 15.034 40.759 5.500 1.00 93.31 873 ALA A CA 1
ATOM 6735 C C . ALA A 1 873 ? 14.068 39.659 5.985 1.00 93.31 873 ALA A C 1
ATOM 6737 O O . ALA A 1 873 ? 13.666 39.630 7.149 1.00 93.31 873 ALA A O 1
ATOM 6738 N N . GLN A 1 874 ? 13.689 38.733 5.100 1.00 91.94 874 GLN A N 1
ATOM 6739 C CA . GLN A 1 874 ? 12.867 37.575 5.462 1.00 91.94 874 GLN A CA 1
ATOM 6740 C C . GLN A 1 874 ? 13.631 36.617 6.381 1.00 91.94 874 GLN A C 1
ATOM 6742 O O . GLN A 1 874 ? 13.060 36.113 7.347 1.00 91.94 874 GLN A O 1
ATOM 6747 N N . LYS A 1 875 ? 14.921 36.399 6.105 1.00 90.25 875 LYS A N 1
ATOM 6748 C CA . LYS A 1 875 ? 15.811 35.578 6.927 1.00 90.25 875 LYS A CA 1
ATOM 6749 C C . LYS A 1 875 ? 15.990 36.170 8.324 1.00 90.25 875 LYS A C 1
ATOM 6751 O O . LYS A 1 875 ? 15.769 35.458 9.293 1.00 90.25 875 LYS A O 1
ATOM 6756 N N . GLU A 1 876 ? 16.268 37.467 8.442 1.00 94.81 876 GLU A N 1
ATOM 6757 C CA . GLU A 1 876 ? 16.349 38.168 9.732 1.00 94.81 876 GLU A CA 1
ATOM 6758 C C . GLU A 1 876 ? 15.044 38.050 10.536 1.00 94.81 876 GLU A C 1
ATOM 6760 O O . GLU A 1 876 ? 15.067 37.845 11.753 1.00 94.81 876 GLU A O 1
ATOM 6765 N N . SER A 1 877 ? 13.891 38.142 9.858 1.00 94.25 877 SER A N 1
ATOM 6766 C CA . SER A 1 877 ? 12.584 37.966 10.498 1.00 94.25 877 SER A CA 1
ATOM 6767 C C . SER A 1 877 ? 12.397 36.546 11.045 1.00 94.25 877 SER A C 1
ATOM 6769 O O . SER A 1 877 ? 11.987 36.396 12.200 1.00 94.25 877 SER A O 1
ATOM 6771 N N . ASN A 1 878 ? 12.752 35.520 10.260 1.00 92.12 878 ASN A N 1
ATOM 6772 C CA . ASN A 1 878 ? 12.715 34.118 10.683 1.00 92.12 878 ASN A CA 1
ATOM 6773 C C . ASN A 1 878 ? 13.704 33.844 11.828 1.00 92.12 878 ASN A C 1
ATOM 6775 O O . ASN A 1 878 ? 13.307 33.260 12.835 1.00 92.12 878 ASN A O 1
ATOM 6779 N N . ASP A 1 879 ? 14.942 34.335 11.730 1.00 93.38 879 ASP A N 1
ATOM 6780 C CA . ASP A 1 879 ? 15.989 34.169 12.745 1.00 93.38 879 ASP A CA 1
ATOM 6781 C C . ASP A 1 879 ? 15.560 34.758 14.099 1.00 93.38 879 ASP A C 1
ATOM 6783 O O . ASP A 1 879 ? 15.787 34.154 15.149 1.00 93.38 879 ASP A O 1
ATOM 6787 N N . ALA A 1 880 ? 14.890 35.916 14.106 1.00 94.75 880 ALA A N 1
ATOM 6788 C CA . ALA A 1 880 ? 14.354 36.507 15.333 1.00 94.75 880 ALA A CA 1
ATOM 6789 C C . ALA A 1 880 ? 13.280 35.622 15.995 1.00 94.75 880 ALA A C 1
ATOM 6791 O O . ALA A 1 880 ? 13.230 35.521 17.226 1.00 94.75 880 ALA A O 1
ATOM 6792 N N . VAL A 1 881 ? 12.436 34.965 15.196 1.00 94.00 881 VAL A N 1
ATOM 6793 C CA . VAL A 1 881 ? 11.406 34.039 15.687 1.00 94.00 881 VAL A CA 1
ATOM 6794 C C . VAL A 1 881 ? 12.031 32.737 16.189 1.00 94.00 881 VAL A C 1
ATOM 6796 O O . VAL A 1 881 ? 11.710 32.305 17.294 1.00 94.00 881 VAL A O 1
ATOM 6799 N N . ASP A 1 882 ? 12.951 32.132 15.435 1.00 91.25 882 ASP A N 1
ATOM 6800 C CA . ASP A 1 882 ? 13.613 30.874 15.810 1.00 91.25 882 ASP A CA 1
ATOM 6801 C C . ASP A 1 882 ? 14.541 31.036 17.033 1.00 91.25 882 ASP A C 1
ATOM 6803 O O . ASP A 1 882 ? 14.739 30.090 17.793 1.00 91.25 882 ASP A O 1
ATOM 6807 N N . GLN A 1 883 ? 15.028 32.252 17.309 1.00 94.06 883 GLN A N 1
ATOM 6808 C CA . GLN A 1 883 ? 15.721 32.603 18.560 1.00 94.06 883 GLN A CA 1
ATOM 6809 C C . GLN A 1 883 ? 14.769 32.868 19.742 1.00 94.06 883 GLN A C 1
ATOM 6811 O O . GLN A 1 883 ? 15.227 33.157 20.849 1.00 94.06 883 GLN A O 1
ATOM 6816 N N . GLY A 1 884 ? 13.452 32.820 19.523 1.00 93.31 884 GLY A N 1
ATOM 6817 C CA . GLY A 1 884 ? 12.444 33.092 20.545 1.00 93.31 884 GLY A CA 1
ATOM 6818 C C . GLY A 1 884 ? 12.395 34.556 20.987 1.00 93.31 884 GLY A C 1
ATOM 6819 O O . GLY A 1 884 ? 12.007 34.820 22.120 1.00 93.31 884 GLY A O 1
ATOM 6820 N N . LYS A 1 885 ? 12.806 35.507 20.133 1.00 94.56 885 LYS A N 1
ATOM 6821 C CA . LYS A 1 885 ? 12.724 36.957 20.408 1.00 94.56 885 LYS A CA 1
ATOM 6822 C C . LYS A 1 885 ? 11.383 37.567 19.996 1.00 94.56 885 LYS A C 1
ATOM 6824 O O . LYS A 1 885 ? 11.029 38.627 20.498 1.00 94.56 885 LYS A O 1
ATOM 6829 N N . ALA A 1 886 ? 10.658 36.917 19.088 1.00 95.44 886 ALA A N 1
ATOM 6830 C CA . ALA A 1 886 ? 9.336 37.324 18.618 1.00 95.44 886 ALA A CA 1
ATOM 6831 C C . ALA A 1 886 ? 8.462 36.099 18.318 1.00 95.44 886 ALA A C 1
ATOM 6833 O O . ALA A 1 886 ? 8.973 35.017 18.031 1.00 95.44 886 ALA A O 1
ATOM 6834 N N . ILE A 1 887 ? 7.142 36.277 18.360 1.00 95.44 887 ILE A N 1
ATOM 6835 C CA . ILE A 1 887 ? 6.163 35.275 17.926 1.00 95.44 887 ILE A CA 1
ATOM 6836 C C . ILE A 1 887 ? 5.912 35.463 16.425 1.00 95.44 887 ILE A C 1
ATOM 6838 O O . ILE A 1 887 ? 5.538 36.550 15.984 1.00 95.44 887 ILE A O 1
ATOM 6842 N N . GLY A 1 888 ? 6.124 34.421 15.623 1.00 93.94 888 GLY A N 1
ATOM 6843 C CA . GLY A 1 888 ? 6.010 34.494 14.167 1.00 93.94 888 GLY A CA 1
ATOM 6844 C C . GLY A 1 888 ? 4.626 34.103 13.658 1.00 93.94 888 GLY A C 1
ATOM 6845 O O . GLY A 1 888 ? 4.184 32.983 13.893 1.00 93.94 888 GLY A O 1
ATOM 6846 N N . ARG A 1 889 ? 3.952 34.972 12.902 1.00 92.31 889 ARG A N 1
ATOM 6847 C CA . ARG A 1 889 ? 2.767 34.604 12.112 1.00 92.31 889 ARG A CA 1
ATOM 6848 C C . ARG A 1 889 ? 3.214 34.027 10.773 1.00 92.31 889 ARG A C 1
ATOM 6850 O O . ARG A 1 889 ? 3.990 34.672 10.071 1.00 92.31 889 ARG A O 1
ATOM 6857 N N . LEU A 1 890 ? 2.741 32.837 10.409 1.00 87.62 890 LEU A N 1
ATOM 6858 C CA . LEU A 1 890 ? 3.187 32.178 9.178 1.00 87.62 890 LEU A CA 1
ATOM 6859 C C . LEU A 1 890 ? 2.693 32.935 7.931 1.00 87.62 890 LEU A C 1
ATOM 6861 O O . LEU A 1 890 ? 1.504 33.229 7.807 1.00 87.62 890 LEU A O 1
ATOM 6865 N N . ALA A 1 891 ? 3.597 33.198 6.985 1.00 85.50 891 ALA A N 1
ATOM 6866 C CA . ALA A 1 891 ? 3.288 33.687 5.644 1.00 85.50 891 ALA A CA 1
ATOM 6867 C C . ALA A 1 891 ? 3.870 32.737 4.592 1.00 85.50 891 ALA A C 1
ATOM 6869 O O . ALA A 1 891 ? 5.080 32.517 4.531 1.00 85.50 891 ALA A O 1
ATOM 6870 N N . ARG A 1 892 ? 3.000 32.177 3.748 1.00 77.81 892 ARG A N 1
ATOM 6871 C CA . ARG A 1 892 ? 3.371 31.230 2.689 1.00 77.81 892 ARG A CA 1
ATOM 6872 C C . ARG A 1 892 ? 3.563 31.982 1.375 1.00 77.81 892 ARG A C 1
ATOM 6874 O O . ARG A 1 892 ? 2.626 32.620 0.902 1.00 77.81 892 ARG A O 1
ATOM 6881 N N . LEU A 1 893 ? 4.757 31.905 0.788 1.00 74.50 893 LEU A N 1
ATOM 6882 C CA . LEU A 1 893 ? 5.087 32.571 -0.485 1.00 74.50 893 LEU A CA 1
ATOM 6883 C C . LEU A 1 893 ? 5.256 31.589 -1.660 1.00 74.50 893 LEU A C 1
ATOM 6885 O O . LEU A 1 893 ? 5.613 31.984 -2.769 1.00 74.50 893 LEU A O 1
ATOM 6889 N N . THR A 1 894 ? 5.006 30.305 -1.430 1.00 64.19 894 THR A N 1
ATOM 6890 C CA . THR A 1 894 ? 5.204 29.213 -2.390 1.00 64.19 894 THR A CA 1
ATOM 6891 C C . THR A 1 894 ? 3.963 28.934 -3.248 1.00 64.19 894 THR A C 1
ATOM 6893 O O . THR A 1 894 ? 2.874 29.442 -2.981 1.00 64.19 894 THR A O 1
ATOM 6896 N N . VAL A 1 895 ? 4.128 28.200 -4.358 1.00 52.31 895 VAL A N 1
ATOM 6897 C CA . VAL A 1 895 ? 3.128 28.117 -5.449 1.00 52.31 895 VAL A CA 1
ATOM 6898 C C . VAL A 1 895 ? 1.864 27.367 -5.044 1.00 52.31 895 VAL A C 1
ATOM 6900 O O . VAL A 1 895 ? 0.776 27.772 -5.441 1.00 52.31 895 VAL A O 1
ATOM 6903 N N . ASN A 1 896 ? 2.006 26.307 -4.248 1.00 52.66 896 ASN A N 1
ATOM 6904 C CA . ASN A 1 896 ? 0.942 25.327 -4.035 1.00 52.66 896 ASN A CA 1
ATOM 6905 C C . ASN A 1 896 ? 0.272 25.436 -2.659 1.00 52.66 896 ASN A C 1
ATOM 6907 O O . ASN A 1 896 ? -0.402 24.500 -2.243 1.00 52.66 896 ASN A O 1
ATOM 6911 N N . ALA A 1 897 ? 0.489 26.540 -1.929 1.00 48.12 897 ALA A N 1
ATOM 6912 C CA . ALA A 1 897 ? 0.105 26.697 -0.518 1.00 48.12 897 ALA A CA 1
ATOM 6913 C C . ALA A 1 897 ? 0.668 25.601 0.421 1.00 48.12 897 ALA A C 1
ATOM 6915 O O . ALA A 1 897 ? 0.288 25.547 1.589 1.00 48.12 897 ALA A O 1
ATOM 6916 N N . ASN A 1 898 ? 1.607 24.787 -0.076 1.00 52.09 898 ASN A N 1
ATOM 6917 C CA . ASN A 1 898 ? 1.936 23.449 0.423 1.00 52.09 898 ASN A CA 1
ATOM 6918 C C . ASN A 1 898 ? 3.425 23.222 0.705 1.00 52.09 898 ASN A C 1
ATOM 6920 O O . ASN A 1 898 ? 3.836 22.101 1.007 1.00 52.09 898 ASN A O 1
ATOM 6924 N N . ASP A 1 899 ? 4.238 24.263 0.588 1.00 50.94 899 ASP A N 1
ATOM 6925 C CA . ASP A 1 899 ? 5.686 24.122 0.616 1.00 50.94 899 ASP A CA 1
ATOM 6926 C C . ASP A 1 899 ? 6.274 24.819 1.831 1.00 50.94 899 ASP A C 1
ATOM 6928 O O . ASP A 1 899 ? 5.958 25.979 2.101 1.00 50.94 899 ASP A O 1
ATOM 6932 N N . TRP A 1 900 ? 7.179 24.094 2.482 1.00 51.22 900 TRP A N 1
ATOM 6933 C CA . TRP A 1 900 ? 7.674 24.233 3.848 1.00 51.22 900 TRP A CA 1
ATOM 6934 C C . TRP A 1 900 ? 6.745 23.741 4.939 1.00 51.22 900 TRP A C 1
ATOM 6936 O O . TRP A 1 900 ? 5.535 23.920 4.890 1.00 51.22 900 TRP A O 1
ATOM 6946 N N . TYR A 1 901 ? 7.405 23.181 5.950 1.00 56.41 901 TYR A N 1
ATOM 6947 C CA . TYR A 1 901 ? 6.986 22.617 7.232 1.00 56.41 901 TYR A CA 1
ATOM 6948 C C . TYR A 1 901 ? 6.103 23.519 8.117 1.00 56.41 901 TYR A C 1
ATOM 6950 O O . TYR A 1 901 ? 6.294 23.626 9.326 1.00 56.41 901 TYR A O 1
ATOM 6958 N N . SER A 1 902 ? 5.136 24.196 7.503 1.00 50.66 902 SER A N 1
ATOM 6959 C CA . SER A 1 902 ? 4.148 25.078 8.097 1.00 50.66 902 SER A CA 1
ATOM 6960 C C . SER A 1 902 ? 3.305 24.272 9.064 1.00 50.66 902 SER A C 1
ATOM 6962 O O . SER A 1 902 ? 2.370 23.589 8.650 1.00 50.66 902 SER A O 1
ATOM 6964 N N . ALA A 1 903 ? 3.615 24.385 10.351 1.00 58.12 903 ALA A N 1
ATOM 6965 C CA . ALA A 1 903 ? 2.748 23.951 11.427 1.00 58.12 903 ALA A CA 1
ATOM 6966 C C . ALA A 1 903 ? 1.297 24.338 11.093 1.00 58.12 903 ALA A C 1
ATOM 6968 O O . ALA A 1 903 ? 1.007 25.512 10.836 1.00 58.12 903 ALA A O 1
ATOM 6969 N N . LEU A 1 904 ? 0.401 23.340 11.071 1.00 60.06 904 LEU A N 1
ATOM 6970 C CA . LEU A 1 904 ? -1.050 23.512 10.912 1.00 60.06 904 LEU A CA 1
ATOM 6971 C C . LEU A 1 904 ? -1.579 24.649 11.799 1.00 60.06 904 LEU A C 1
ATOM 6973 O O . LEU A 1 904 ? -2.555 25.287 11.470 1.00 60.06 904 LEU A O 1
ATOM 6977 N N . SER A 1 905 ? -0.901 24.957 12.899 1.00 74.69 905 SER A N 1
ATOM 6978 C CA . SER A 1 905 ? -1.261 25.993 13.855 1.00 74.69 905 SER A CA 1
ATOM 6979 C C . SER A 1 905 ? -1.169 27.442 13.366 1.00 74.69 905 SER A C 1
ATOM 6981 O O . SER A 1 905 ? -1.570 28.319 14.122 1.00 74.69 905 SER A O 1
ATOM 6983 N N . GLY A 1 906 ? -0.650 27.751 12.170 1.00 83.94 906 GLY A N 1
ATOM 6984 C CA . GLY A 1 906 ? -0.626 29.126 11.626 1.00 83.94 906 GLY A CA 1
ATOM 6985 C C . GLY A 1 906 ? 0.396 30.085 12.269 1.00 83.94 906 GLY A C 1
ATOM 6986 O O . GLY A 1 906 ? 0.526 31.233 11.835 1.00 83.94 906 GLY A O 1
ATOM 6987 N N . TRP A 1 907 ? 1.159 29.611 13.258 1.00 91.06 907 TRP A N 1
ATOM 6988 C CA . TRP A 1 907 ? 2.154 30.383 14.008 1.00 91.06 907 TRP A CA 1
ATOM 6989 C C . TRP A 1 907 ? 3.454 29.589 14.209 1.00 91.06 907 TRP A C 1
ATOM 6991 O O . TRP A 1 907 ? 3.456 28.358 14.169 1.00 91.06 907 TRP A O 1
ATOM 7001 N N . ARG A 1 908 ? 4.557 30.300 14.469 1.00 91.44 908 ARG A N 1
ATOM 7002 C CA . ARG A 1 908 ? 5.884 29.761 14.788 1.00 91.44 908 ARG A CA 1
ATOM 7003 C C . ARG A 1 908 ? 6.405 30.367 16.088 1.00 91.44 908 ARG A C 1
ATOM 7005 O O . ARG A 1 908 ? 6.492 31.588 16.213 1.00 91.44 908 ARG A O 1
ATOM 7012 N N . PHE A 1 909 ? 6.777 29.512 17.040 1.00 93.81 909 PHE A N 1
ATOM 7013 C CA . PHE A 1 909 ? 7.469 29.923 18.261 1.00 93.81 909 PHE A CA 1
ATOM 7014 C C . PHE A 1 909 ? 8.202 28.727 18.901 1.00 93.81 909 PHE A C 1
ATOM 7016 O O . PHE A 1 909 ? 7.573 27.683 19.086 1.00 93.81 909 PHE A O 1
ATOM 7023 N N . PRO A 1 910 ? 9.504 28.839 19.230 1.00 92.25 910 PRO A N 1
ATOM 7024 C CA . PRO A 1 910 ? 10.333 27.698 19.636 1.00 92.25 910 PRO A CA 1
ATOM 7025 C C . PRO A 1 910 ? 10.232 27.327 21.126 1.00 92.25 910 PRO A C 1
ATOM 7027 O O . PRO A 1 910 ? 10.805 26.321 21.537 1.00 92.25 910 PRO A O 1
ATOM 7030 N N . LEU A 1 911 ? 9.540 28.121 21.951 1.00 94.12 911 LEU A N 1
ATOM 7031 C CA . LEU A 1 911 ? 9.429 27.900 23.399 1.00 94.12 911 LEU A CA 1
ATOM 7032 C C . LEU A 1 911 ? 8.037 27.398 23.801 1.00 94.12 911 LEU A C 1
ATOM 7034 O O . LEU A 1 911 ? 7.050 27.624 23.100 1.00 94.12 911 LEU A O 1
ATOM 7038 N N . THR A 1 912 ? 7.955 26.761 24.972 1.00 96.25 912 THR A N 1
ATOM 7039 C CA . THR A 1 912 ? 6.681 26.373 25.592 1.00 96.25 912 THR A CA 1
ATOM 7040 C C . THR A 1 912 ? 5.858 27.608 25.949 1.00 96.25 912 THR A C 1
ATOM 7042 O O . THR A 1 912 ? 6.370 28.550 26.563 1.00 96.25 912 THR A O 1
ATOM 7045 N N . VAL A 1 913 ? 4.567 27.585 25.611 1.00 97.19 913 VAL A N 1
ATOM 7046 C CA . VAL A 1 913 ? 3.628 28.678 25.906 1.00 97.19 913 VAL A CA 1
ATOM 7047 C C . VAL A 1 913 ? 2.442 28.201 26.732 1.00 97.19 913 VAL A C 1
ATOM 7049 O O . VAL A 1 913 ? 1.946 27.094 26.531 1.00 97.19 913 VAL A O 1
ATOM 7052 N N . VAL A 1 914 ? 1.963 29.058 27.633 1.00 98.12 914 VAL A N 1
ATOM 7053 C CA . VAL A 1 914 ? 0.656 28.915 28.286 1.00 98.12 914 VAL A CA 1
ATOM 7054 C C . VAL A 1 914 ? -0.271 29.978 27.710 1.00 98.12 914 VAL A C 1
ATOM 7056 O O . VAL A 1 914 ? -0.079 31.170 27.937 1.00 98.12 914 VAL A O 1
ATOM 7059 N N . LEU A 1 915 ? -1.258 29.531 26.941 1.00 97.12 915 LEU A N 1
ATOM 7060 C CA . LEU A 1 915 ? -2.270 30.360 26.302 1.00 97.12 915 LEU A CA 1
ATOM 7061 C C . LEU A 1 915 ? -3.524 30.382 27.178 1.00 97.12 915 LEU A C 1
ATOM 7063 O O . LEU A 1 915 ? -4.048 29.331 27.552 1.00 97.12 915 LEU A O 1
ATOM 7067 N N . LEU A 1 916 ? -3.988 31.582 27.512 1.00 95.25 916 LEU A N 1
ATOM 7068 C CA . LEU A 1 916 ? -5.236 31.802 28.236 1.00 95.25 916 LEU A CA 1
ATOM 7069 C C . LEU A 1 916 ? -6.285 32.244 27.222 1.00 95.25 916 LEU A C 1
ATOM 7071 O O . LEU A 1 916 ? -6.080 33.254 26.555 1.00 95.25 916 LEU A O 1
ATOM 7075 N N . ASP A 1 917 ? -7.358 31.474 27.104 1.00 92.69 917 ASP A N 1
ATOM 7076 C CA . ASP A 1 917 ? -8.400 31.669 26.098 1.00 92.69 917 ASP A CA 1
ATOM 7077 C C . ASP A 1 917 ? -9.770 31.778 26.782 1.00 92.69 917 ASP A C 1
ATOM 7079 O O . ASP A 1 917 ? -10.249 30.855 27.459 1.00 92.69 917 ASP A O 1
ATOM 7083 N N . ALA A 1 918 ? -10.380 32.950 26.646 1.00 89.00 918 ALA A N 1
ATOM 7084 C CA . ALA A 1 918 ? -11.729 33.233 27.090 1.00 89.00 918 ALA A CA 1
ATOM 7085 C C . ALA A 1 918 ? -12.714 32.788 26.002 1.00 89.00 918 ALA A C 1
ATOM 7087 O O . ALA A 1 918 ? -13.102 33.557 25.121 1.00 89.00 918 ALA A O 1
ATOM 7088 N N . ALA A 1 919 ? -13.159 31.535 26.096 1.00 83.12 919 ALA A N 1
ATOM 7089 C CA . ALA A 1 919 ? -13.979 30.892 25.080 1.00 83.12 919 ALA A CA 1
ATOM 7090 C C . ALA A 1 919 ? -15.217 31.733 24.713 1.00 83.12 919 ALA A C 1
ATOM 7092 O O . ALA A 1 919 ? -16.083 32.002 25.551 1.00 83.12 919 ALA A O 1
ATOM 7093 N N . GLY A 1 920 ? -15.315 32.106 23.433 1.00 76.44 920 GLY A N 1
ATOM 7094 C CA . GLY A 1 920 ? -16.384 32.951 22.891 1.00 76.44 920 GLY A CA 1
ATOM 7095 C C . GLY A 1 920 ? -16.031 34.439 22.762 1.00 76.44 920 GLY A C 1
ATOM 7096 O O . GLY A 1 920 ? -16.844 35.194 22.227 1.00 76.44 920 GLY A O 1
ATOM 7097 N N . CYS A 1 921 ? -14.843 34.868 23.197 1.00 80.50 921 CYS A N 1
ATOM 7098 C CA . CYS A 1 921 ? -14.293 36.197 22.934 1.00 80.50 921 CYS A CA 1
ATOM 7099 C C . CYS A 1 921 ? -13.360 36.120 21.711 1.00 80.50 921 CYS A C 1
ATOM 7101 O O . CYS A 1 921 ? -12.461 35.299 21.685 1.00 80.50 921 CYS A O 1
ATOM 7103 N N . THR A 1 922 ? -13.553 36.950 20.682 1.00 79.00 922 THR A N 1
ATOM 7104 C CA . THR A 1 922 ? -12.683 36.936 19.485 1.00 79.00 922 THR A CA 1
ATOM 7105 C C . THR A 1 922 ? -11.539 37.938 19.601 1.00 79.00 922 THR A C 1
ATOM 7107 O O . THR A 1 922 ? -11.794 39.120 19.839 1.00 79.00 922 THR A O 1
ATOM 7110 N N . GLY A 1 923 ? -10.307 37.522 19.335 1.00 78.06 923 GLY A N 1
ATOM 7111 C CA . GLY A 1 923 ? -9.111 38.363 19.326 1.00 78.06 923 GLY A CA 1
ATOM 7112 C C . GLY A 1 923 ? -8.419 38.493 20.685 1.00 78.06 923 GLY A C 1
ATOM 7113 O O . GLY A 1 923 ? -7.640 39.424 20.869 1.00 78.06 923 GLY A O 1
ATOM 7114 N N . ASP A 1 924 ? -8.717 37.629 21.655 1.00 83.88 924 ASP A N 1
ATOM 7115 C CA . ASP A 1 924 ? -8.065 37.617 22.969 1.00 83.88 924 ASP A CA 1
ATOM 7116 C C . ASP A 1 924 ? -6.792 36.751 22.977 1.00 83.88 924 ASP A C 1
ATOM 7118 O O . ASP A 1 924 ? -5.770 37.151 23.543 1.00 83.88 924 ASP A O 1
ATOM 7122 N N . CYS A 1 925 ? -6.811 35.616 22.273 1.00 90.62 925 CYS A N 1
ATOM 7123 C CA . CYS A 1 925 ? -5.649 34.764 22.068 1.00 90.62 925 CYS A CA 1
ATOM 7124 C C . CYS A 1 925 ? -5.594 34.209 20.629 1.00 90.62 925 CYS A C 1
ATOM 7126 O O . CYS A 1 925 ? -5.936 33.048 20.389 1.00 90.62 925 CYS A O 1
ATOM 7128 N N . PRO A 1 926 ? -5.046 34.972 19.658 1.00 91.50 926 PRO A N 1
ATOM 7129 C CA . PRO A 1 926 ? -4.978 34.563 18.248 1.00 91.50 926 PRO A CA 1
ATOM 7130 C C . PRO A 1 926 ? -4.257 33.227 17.993 1.00 91.50 926 PRO A C 1
ATOM 7132 O O . PRO A 1 926 ? -4.490 32.557 16.985 1.00 91.50 926 PRO A O 1
ATOM 7135 N N . MET A 1 927 ? -3.350 32.830 18.890 1.00 93.06 927 MET A N 1
ATOM 7136 C CA . MET A 1 927 ? -2.674 31.533 18.822 1.00 93.06 927 MET A CA 1
ATOM 7137 C C . MET A 1 927 ? -3.603 30.380 19.228 1.00 93.06 927 MET A C 1
ATOM 7139 O O . MET A 1 927 ? -3.593 29.346 18.562 1.00 93.06 927 MET A O 1
ATOM 7143 N N . ALA A 1 928 ? -4.412 30.548 20.281 1.00 92.62 928 ALA A N 1
ATOM 7144 C CA . ALA A 1 928 ? -5.384 29.542 20.712 1.00 92.62 928 ALA A CA 1
ATOM 7145 C C . ALA A 1 928 ? -6.535 29.425 19.704 1.00 92.62 928 ALA A C 1
ATOM 7147 O O . ALA A 1 928 ? -6.875 28.314 19.306 1.00 92.62 928 ALA A O 1
ATOM 7148 N N . GLU A 1 929 ? -7.034 30.554 19.196 1.00 90.75 929 GLU A N 1
ATOM 7149 C CA . GLU A 1 929 ? -8.025 30.603 18.112 1.00 90.75 929 GLU A CA 1
ATOM 7150 C C . GLU A 1 929 ? -7.544 29.852 16.864 1.00 90.75 929 GLU A C 1
ATOM 7152 O O . GLU A 1 929 ? -8.294 29.102 16.237 1.00 90.75 929 GLU A O 1
ATOM 7157 N N . SER A 1 930 ? -6.263 30.003 16.513 1.00 89.69 930 SER A N 1
ATOM 7158 C CA . SER A 1 930 ? -5.687 29.273 15.387 1.00 89.69 930 SER A CA 1
ATOM 7159 C C . SER A 1 930 ? -5.659 27.762 15.643 1.00 89.69 930 SER A C 1
ATOM 7161 O O . SER A 1 930 ? -6.042 26.991 14.763 1.00 89.69 930 SER A O 1
ATOM 7163 N N . LEU A 1 931 ? -5.285 27.314 16.849 1.00 90.94 931 LEU A N 1
ATOM 7164 C CA . LEU A 1 931 ? -5.360 25.895 17.220 1.00 90.94 931 LEU A CA 1
ATOM 7165 C C . LEU A 1 931 ? -6.808 25.368 17.173 1.00 90.94 931 LEU A C 1
ATOM 7167 O O . LEU A 1 931 ? -7.039 24.279 16.643 1.00 90.94 931 LEU A O 1
ATOM 7171 N N . ASP A 1 932 ? -7.778 26.140 17.669 1.00 88.62 932 ASP A N 1
ATOM 7172 C CA . ASP A 1 932 ? -9.203 25.789 17.626 1.00 88.62 932 ASP A CA 1
ATOM 7173 C C . ASP A 1 932 ? -9.706 25.633 16.184 1.00 88.62 932 ASP A C 1
ATOM 7175 O O . ASP A 1 932 ? -10.289 24.607 15.830 1.00 88.62 932 ASP A O 1
ATOM 7179 N N . SER A 1 933 ? -9.371 26.588 15.307 1.00 85.19 933 SER A N 1
ATOM 7180 C CA . SER A 1 933 ? -9.778 26.574 13.894 1.00 85.19 933 SER A CA 1
ATOM 7181 C C . SER A 1 933 ? -9.267 25.353 13.114 1.00 85.19 933 SER A C 1
ATOM 7183 O O . SER A 1 933 ? -9.924 24.898 12.177 1.00 85.19 933 SER A O 1
ATOM 7185 N N . HIS A 1 934 ? -8.139 24.768 13.536 1.00 82.19 934 HIS A N 1
ATOM 7186 C CA . HIS A 1 934 ? -7.577 23.543 12.956 1.00 82.19 934 HIS A CA 1
ATOM 7187 C C . HIS A 1 934 ? -8.074 22.260 13.641 1.00 82.19 934 HIS A C 1
ATOM 7189 O O . HIS A 1 934 ? -7.665 21.161 13.266 1.00 82.19 934 HIS A O 1
ATOM 7195 N N . GLY A 1 935 ? -8.968 22.376 14.627 1.00 86.44 935 GLY A N 1
ATOM 7196 C CA . GLY A 1 935 ? -9.521 21.255 15.381 1.00 86.44 935 GLY A CA 1
ATOM 7197 C C . GLY A 1 935 ? -8.559 20.658 16.406 1.00 86.44 935 GLY A C 1
ATOM 7198 O O . GLY A 1 935 ? -8.802 19.552 16.883 1.00 86.44 935 GLY A O 1
ATOM 7199 N N . LEU A 1 936 ? -7.477 21.361 16.757 1.00 89.06 936 LEU A N 1
ATOM 7200 C CA . LEU A 1 936 ? -6.510 20.906 17.757 1.00 89.06 936 LEU A CA 1
ATOM 7201 C C . LEU A 1 936 ? -7.023 21.081 19.185 1.00 89.06 936 LEU A C 1
ATOM 7203 O O . LEU A 1 936 ? -6.455 20.463 20.080 1.00 89.06 936 LEU A O 1
ATOM 7207 N N . LEU A 1 937 ? -8.070 21.881 19.406 1.00 90.94 937 LEU A N 1
ATOM 7208 C CA . LEU A 1 937 ? -8.685 22.085 20.715 1.00 90.94 937 LEU A CA 1
ATOM 7209 C C . LEU A 1 937 ? -10.021 21.338 20.792 1.00 90.94 937 LEU A C 1
ATOM 7211 O O . LEU A 1 937 ? -11.011 21.690 20.160 1.00 90.94 937 LEU A O 1
ATOM 7215 N N . TRP A 1 938 ? -10.048 20.256 21.566 1.00 88.38 938 TRP A N 1
ATOM 7216 C CA . TRP A 1 938 ? -11.255 19.492 21.846 1.00 88.38 938 TRP A CA 1
ATOM 7217 C C . TRP A 1 938 ? -11.169 18.836 23.237 1.00 88.38 938 TRP A C 1
ATOM 7219 O O . TRP A 1 938 ? -10.101 18.374 23.635 1.00 88.38 938 TRP A O 1
ATOM 7229 N N . PRO A 1 939 ? -12.279 18.744 23.990 1.00 88.00 939 PRO A N 1
ATOM 7230 C CA . PRO A 1 939 ? -13.635 19.177 23.636 1.00 88.00 939 PRO A CA 1
ATOM 7231 C C . PRO A 1 939 ? -13.765 20.705 23.519 1.00 88.00 939 PRO A C 1
ATOM 7233 O O . PRO A 1 939 ? -13.045 21.439 24.188 1.00 88.00 939 PRO A O 1
ATOM 7236 N N . ALA A 1 940 ? -14.670 21.169 22.651 1.00 87.00 940 ALA A N 1
ATOM 7237 C CA . ALA A 1 940 ? -14.914 22.597 22.451 1.00 87.00 940 ALA A CA 1
ATOM 7238 C C . ALA A 1 940 ? -15.512 23.225 23.719 1.00 87.00 940 ALA A C 1
ATOM 7240 O O . ALA A 1 940 ? -16.407 22.640 24.337 1.00 87.00 940 ALA A O 1
ATOM 7241 N N . VAL A 1 941 ? -15.031 24.410 24.092 1.00 90.00 941 VAL A N 1
ATOM 7242 C CA . VAL A 1 941 ? -15.497 25.142 25.276 1.00 90.00 941 VAL A CA 1
ATOM 7243 C C . VAL A 1 941 ? -16.581 26.144 24.896 1.00 90.00 941 VAL A C 1
ATOM 7245 O O . VAL A 1 941 ? -16.526 26.804 23.866 1.00 90.00 941 VAL A O 1
ATOM 7248 N N . SER A 1 942 ? -17.602 26.238 25.737 1.00 86.88 942 SER A N 1
ATOM 7249 C CA . SER A 1 942 ? -18.756 27.116 25.595 1.00 86.88 942 SER A CA 1
ATOM 7250 C C . SER A 1 942 ? -19.362 27.411 26.975 1.00 86.88 942 SER A C 1
ATOM 7252 O O . SER A 1 942 ? -19.064 26.711 27.947 1.00 86.88 942 SER A O 1
ATOM 7254 N N . PRO A 1 943 ? -20.288 28.378 27.090 1.00 84.81 943 PRO A N 1
ATOM 7255 C CA . PRO A 1 943 ? -21.003 28.617 28.346 1.00 84.81 943 PRO A CA 1
ATOM 7256 C C . PRO A 1 943 ? -21.793 27.403 28.864 1.00 84.81 943 PRO A C 1
ATOM 7258 O O . PRO A 1 943 ? -22.075 27.312 30.058 1.00 84.81 943 PRO A O 1
ATOM 7261 N N . SER A 1 944 ? -22.168 26.465 27.985 1.00 81.94 944 SER A N 1
ATOM 7262 C CA . SER A 1 944 ? -22.900 25.243 28.342 1.00 81.94 944 SER A CA 1
ATOM 7263 C C . SER A 1 944 ? -21.990 24.047 28.641 1.00 81.94 944 SER A C 1
ATOM 7265 O O . SER A 1 944 ? -22.422 23.117 29.325 1.00 81.94 944 SER A O 1
ATOM 7267 N N . PHE A 1 945 ? -20.738 24.059 28.176 1.00 85.25 945 PHE A N 1
ATOM 7268 C CA . PHE A 1 945 ? -19.759 23.002 28.426 1.00 85.25 945 PHE A CA 1
ATOM 7269 C C . PHE A 1 945 ? -18.330 23.569 28.499 1.00 85.25 945 PHE A C 1
ATOM 7271 O O . PHE A 1 945 ? -17.894 24.184 27.534 1.00 85.25 945 PHE A O 1
ATOM 7278 N N . PRO A 1 946 ? -17.557 23.333 29.575 1.00 87.12 946 PRO A N 1
ATOM 7279 C CA . PRO A 1 946 ? -17.890 22.539 30.759 1.00 87.12 946 PRO A CA 1
ATOM 7280 C C . PRO A 1 946 ? -18.880 23.240 31.706 1.00 87.12 946 PRO A C 1
ATOM 7282 O O . PRO A 1 946 ? -19.298 22.637 32.696 1.00 87.12 946 PRO A O 1
ATOM 7285 N N . GLY A 1 947 ? -19.285 24.471 31.385 1.00 84.88 947 GLY A N 1
ATOM 7286 C CA . GLY A 1 947 ? -20.165 25.301 32.198 1.00 84.88 947 GLY A CA 1
ATOM 7287 C C . GLY A 1 947 ? -19.393 26.279 33.080 1.00 84.88 947 GLY A C 1
ATOM 7288 O O . GLY A 1 947 ? -18.166 26.245 33.148 1.00 84.88 947 GLY A O 1
ATOM 7289 N N . SER A 1 948 ? -20.137 27.145 33.765 1.00 88.12 948 SER A N 1
ATOM 7290 C CA . SER A 1 948 ? -19.562 28.231 34.561 1.00 88.12 948 SER A CA 1
ATOM 7291 C C . SER A 1 948 ? -18.660 27.748 35.708 1.00 88.12 948 SER A C 1
ATOM 7293 O O . SER A 1 948 ? -18.945 26.721 36.336 1.00 88.12 948 SER A O 1
ATOM 7295 N N . GLY A 1 949 ? -17.571 28.480 35.974 1.00 91.56 949 GLY A N 1
ATOM 7296 C CA . GLY A 1 949 ? -16.581 28.168 37.011 1.00 91.56 949 GLY A CA 1
ATOM 7297 C C . GLY A 1 949 ? -15.709 26.943 36.709 1.00 91.56 949 GLY A C 1
ATOM 7298 O O . GLY A 1 949 ? -15.069 26.395 37.611 1.00 91.56 949 GLY A O 1
ATOM 7299 N N . ARG A 1 950 ? -15.713 26.467 35.458 1.00 92.81 950 ARG A N 1
ATOM 7300 C CA . ARG A 1 950 ? -14.964 25.286 35.013 1.00 92.81 950 ARG A CA 1
ATOM 7301 C C . ARG A 1 950 ? -14.098 25.595 33.796 1.00 92.81 950 ARG A C 1
ATOM 7303 O O . ARG A 1 950 ? -14.396 26.506 33.030 1.00 92.81 950 ARG A O 1
ATOM 7310 N N . ALA A 1 951 ? -13.048 24.801 33.602 1.00 94.69 951 ALA A N 1
ATOM 7311 C CA . ALA A 1 951 ? -12.103 24.962 32.500 1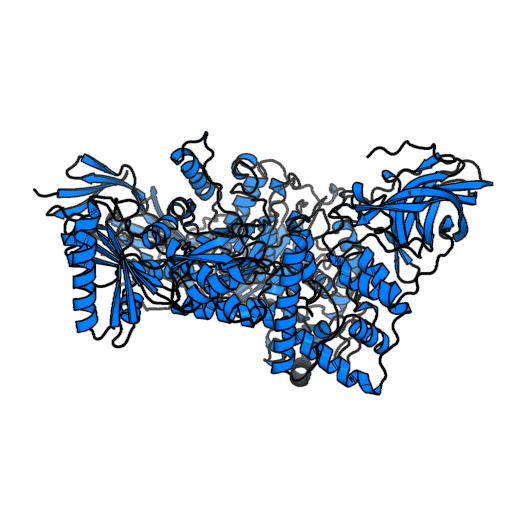.00 94.69 951 ALA A CA 1
ATOM 7312 C C . ALA A 1 951 ? -11.740 23.644 31.815 1.00 94.69 951 ALA A C 1
ATOM 7314 O O . ALA A 1 951 ? -11.884 22.551 32.374 1.00 94.69 951 ALA A O 1
ATOM 7315 N N . VAL A 1 952 ? -11.208 23.769 30.605 1.00 95.12 952 VAL A N 1
ATOM 7316 C CA . VAL A 1 952 ? -10.519 22.698 29.886 1.00 95.12 952 VAL A CA 1
ATOM 7317 C C . VAL A 1 952 ? -9.052 23.095 29.736 1.00 95.12 952 VAL A C 1
ATOM 7319 O O . VAL A 1 952 ? -8.752 24.192 29.276 1.00 95.12 952 VAL A O 1
ATOM 7322 N N . ILE A 1 953 ? -8.140 22.209 30.137 1.00 96.56 953 ILE A N 1
ATOM 7323 C CA . ILE A 1 953 ? -6.697 22.348 29.918 1.00 96.56 953 ILE A CA 1
ATOM 7324 C C . ILE A 1 953 ? -6.290 21.357 28.838 1.00 96.56 953 ILE A C 1
ATOM 7326 O O . ILE A 1 953 ? -6.549 20.157 28.957 1.00 96.56 953 ILE A O 1
ATOM 7330 N N . GLN A 1 954 ? -5.629 21.850 27.800 1.00 95.62 954 GLN A N 1
ATOM 7331 C CA . GLN A 1 954 ? -5.193 21.031 26.677 1.00 95.62 954 GLN A CA 1
ATOM 7332 C C . GLN A 1 954 ? -3.714 21.264 26.404 1.00 95.62 954 GLN A C 1
ATOM 7334 O O . GLN A 1 954 ? -3.311 22.391 26.129 1.00 95.62 954 GLN A O 1
ATOM 7339 N N . ALA A 1 955 ? -2.912 20.202 26.458 1.00 95.81 955 ALA A N 1
ATOM 7340 C CA . ALA A 1 955 ? -1.526 20.251 26.011 1.00 95.81 955 ALA A CA 1
ATOM 7341 C C . ALA A 1 955 ? -1.432 19.778 24.553 1.00 95.81 955 ALA A C 1
ATOM 7343 O O . ALA A 1 955 ? -1.730 18.624 24.245 1.00 95.81 955 ALA A O 1
ATOM 7344 N N . VAL A 1 956 ? -1.027 20.687 23.667 1.00 94.44 956 VAL A N 1
ATOM 7345 C CA . VAL A 1 956 ? -0.766 20.423 22.250 1.00 94.44 956 VAL A CA 1
ATOM 7346 C C . VAL A 1 956 ? 0.743 20.341 22.058 1.00 94.44 956 VAL A C 1
ATOM 7348 O O . VAL A 1 956 ? 1.457 21.342 22.159 1.00 94.44 956 VAL A O 1
ATOM 7351 N N . GLU A 1 957 ? 1.243 19.136 21.814 1.00 93.50 957 GLU A N 1
ATOM 7352 C CA . GLU A 1 957 ? 2.668 18.908 21.589 1.00 93.50 957 GLU A CA 1
ATOM 7353 C C . GLU A 1 957 ? 3.055 19.318 20.173 1.00 93.50 957 GLU A C 1
ATOM 7355 O O . GLU A 1 957 ? 2.296 19.125 19.222 1.00 93.50 957 GLU A O 1
ATOM 7360 N N . TRP A 1 958 ? 4.248 19.900 20.045 1.00 92.38 958 TRP A N 1
ATOM 7361 C CA . TRP A 1 958 ? 4.773 20.430 18.787 1.00 92.38 958 TRP A CA 1
ATOM 7362 C C . TRP A 1 958 ? 3.819 21.458 18.148 1.00 92.38 958 TRP A C 1
ATOM 7364 O O . TRP A 1 958 ? 3.682 21.523 16.928 1.00 92.38 958 TRP A O 1
ATOM 7374 N N . ALA A 1 959 ? 3.131 22.261 18.968 1.00 91.69 959 ALA A N 1
ATOM 7375 C CA . ALA A 1 959 ? 2.081 23.181 18.527 1.00 91.69 959 ALA A CA 1
ATOM 7376 C C . ALA A 1 959 ? 2.594 24.214 17.518 1.00 91.69 959 ALA A C 1
ATOM 7378 O O . ALA A 1 959 ? 2.063 24.329 16.416 1.00 91.69 959 ALA A O 1
ATOM 7379 N N . PHE A 1 960 ? 3.645 24.949 17.883 1.00 91.38 960 PHE A N 1
ATOM 7380 C CA . PHE A 1 960 ? 4.170 26.069 17.091 1.00 91.38 960 PHE A CA 1
ATOM 7381 C C . PHE A 1 960 ? 5.603 25.837 16.601 1.00 91.38 960 PHE A C 1
ATOM 7383 O O . PHE A 1 960 ? 6.062 26.532 15.705 1.00 91.38 960 PHE A O 1
ATOM 7390 N N . ALA A 1 961 ? 6.306 24.831 17.121 1.00 89.00 961 ALA A N 1
ATOM 7391 C CA . ALA A 1 961 ? 7.597 24.362 16.622 1.00 89.00 961 ALA A CA 1
ATOM 7392 C C . ALA A 1 961 ? 7.826 22.898 17.032 1.00 89.00 961 ALA A C 1
ATOM 7394 O O . ALA A 1 961 ? 7.222 22.463 18.019 1.00 89.00 961 ALA A O 1
ATOM 7395 N N . PRO A 1 962 ? 8.700 22.137 16.341 1.00 87.50 962 PRO A N 1
ATOM 7396 C CA . PRO A 1 962 ? 9.117 20.825 16.809 1.00 87.50 962 PRO A CA 1
ATOM 7397 C C . PRO A 1 962 ? 9.570 20.879 18.267 1.00 87.50 962 PRO A C 1
ATOM 7399 O O . PRO A 1 962 ? 10.341 21.756 18.652 1.00 87.50 962 PRO A O 1
ATOM 7402 N N . ARG A 1 963 ? 9.066 19.950 19.084 1.00 87.75 963 ARG A N 1
ATOM 7403 C CA . ARG A 1 963 ? 9.363 19.818 20.522 1.00 87.75 963 ARG A CA 1
ATOM 7404 C C . ARG A 1 963 ? 8.888 20.984 21.413 1.00 87.75 963 ARG A C 1
ATOM 7406 O O . ARG A 1 963 ? 9.083 20.913 22.623 1.00 87.75 963 ARG A O 1
ATOM 7413 N N . ALA A 1 964 ? 8.198 21.994 20.874 1.00 90.62 964 ALA A N 1
ATOM 7414 C CA . ALA A 1 964 ? 7.582 23.071 21.655 1.00 90.62 964 ALA A CA 1
ATOM 7415 C C . ALA A 1 964 ? 6.111 22.756 21.977 1.00 90.62 964 ALA A C 1
ATOM 7417 O O . ALA A 1 964 ? 5.315 22.470 21.082 1.00 90.62 964 ALA A O 1
ATOM 7418 N N . THR A 1 965 ? 5.731 22.816 23.256 1.00 95.31 965 THR A N 1
ATOM 7419 C CA . THR A 1 965 ? 4.361 22.502 23.705 1.00 95.31 965 THR A CA 1
ATOM 7420 C C . THR A 1 965 ? 3.552 23.778 23.926 1.00 95.31 965 THR A C 1
ATOM 7422 O O . THR A 1 965 ? 4.047 24.731 24.526 1.00 95.31 965 THR A O 1
ATOM 7425 N N . ALA A 1 966 ? 2.296 23.792 23.485 1.00 96.81 966 ALA A N 1
ATOM 7426 C CA . ALA A 1 966 ? 1.329 24.809 23.887 1.00 96.81 966 ALA A CA 1
ATOM 7427 C C . ALA A 1 966 ? 0.364 24.226 24.917 1.00 96.81 966 ALA A C 1
ATOM 7429 O O . ALA A 1 966 ? -0.253 23.191 24.680 1.00 96.81 966 ALA A O 1
ATOM 7430 N N . ILE A 1 967 ? 0.224 24.896 26.054 1.00 98.19 967 ILE A N 1
ATOM 7431 C CA . ILE A 1 967 ? -0.766 24.576 27.079 1.00 98.19 967 ILE A CA 1
ATOM 7432 C C . ILE A 1 967 ? -1.875 25.610 26.954 1.00 98.19 967 ILE A C 1
ATOM 7434 O O . ILE A 1 967 ? -1.640 26.786 27.207 1.00 98.19 967 ILE A O 1
ATOM 7438 N N . VAL A 1 968 ? -3.072 25.191 26.563 1.00 97.56 968 VAL A N 1
ATOM 7439 C CA . VAL A 1 968 ? -4.223 26.087 26.411 1.00 97.56 968 VAL A CA 1
ATOM 7440 C C . VAL A 1 968 ? -5.181 25.875 27.573 1.00 97.56 968 VAL A C 1
ATOM 7442 O O . VAL A 1 968 ? -5.606 24.746 27.822 1.00 97.56 968 VAL A O 1
ATOM 7445 N N . VAL A 1 969 ? -5.512 26.951 28.286 1.00 97.31 969 VAL A N 1
ATOM 7446 C CA . VAL A 1 969 ? -6.545 26.967 29.327 1.00 97.31 969 VAL A CA 1
ATOM 7447 C C . VAL A 1 969 ? -7.748 27.714 28.774 1.00 97.31 969 VAL A C 1
ATOM 7449 O O . VAL A 1 969 ? -7.675 28.922 28.566 1.00 97.31 969 VAL A O 1
ATOM 7452 N N . GLN A 1 970 ? -8.838 26.986 28.541 1.00 95.56 970 GLN A N 1
ATOM 7453 C CA . GLN A 1 970 ? -10.077 27.525 27.986 1.00 95.56 970 GLN A CA 1
ATOM 7454 C C . GLN A 1 970 ? -11.177 27.537 29.046 1.00 95.56 970 GLN A C 1
ATOM 7456 O O . GLN A 1 970 ? -11.433 26.512 29.689 1.00 95.56 970 GLN A O 1
ATOM 7461 N N . ALA A 1 971 ? -11.865 28.666 29.202 1.00 94.50 971 ALA A N 1
ATOM 7462 C CA . ALA A 1 971 ? -13.055 28.772 30.045 1.00 94.50 971 ALA A CA 1
ATOM 7463 C C . ALA A 1 971 ? -14.018 29.846 29.529 1.00 94.50 971 ALA A C 1
ATOM 7465 O O . ALA A 1 971 ? -13.605 30.785 28.860 1.00 94.50 971 ALA A O 1
ATOM 7466 N N . SER A 1 972 ? -15.301 29.731 29.879 1.00 92.00 972 SER A N 1
ATOM 7467 C CA . SER A 1 972 ? -16.322 30.729 29.526 1.00 92.00 972 SER A CA 1
ATOM 7468 C C . SER A 1 972 ? -16.405 31.910 30.504 1.00 92.00 972 SER A C 1
ATOM 7470 O O . SER A 1 972 ? -17.159 32.846 30.254 1.00 92.00 972 SER A O 1
ATOM 7472 N N . ASP A 1 973 ? -15.700 31.850 31.640 1.00 91.31 973 ASP A N 1
ATOM 7473 C CA . ASP A 1 973 ? -15.685 32.894 32.671 1.00 91.31 973 ASP A CA 1
ATOM 7474 C C . ASP A 1 973 ? -14.388 32.916 33.504 1.00 91.31 973 ASP A C 1
ATOM 7476 O O . ASP A 1 973 ? -13.561 31.997 33.455 1.00 91.31 973 ASP A O 1
ATOM 7480 N N . ALA A 1 974 ? -14.220 34.001 34.270 1.00 92.12 974 ALA A N 1
ATOM 7481 C CA . ALA A 1 974 ? -13.033 34.281 35.078 1.00 92.12 974 ALA A CA 1
ATOM 7482 C C . ALA A 1 974 ? -12.729 33.207 36.122 1.00 92.12 974 ALA A C 1
ATOM 7484 O O . ALA A 1 974 ? -11.571 32.810 36.275 1.00 92.12 974 ALA A O 1
ATOM 7485 N N . ASP A 1 975 ? -13.761 32.710 36.800 1.00 93.62 975 ASP A N 1
ATOM 7486 C CA . ASP A 1 975 ? -13.614 31.673 37.818 1.00 93.62 975 ASP A CA 1
ATOM 7487 C C . ASP A 1 975 ? -13.117 30.364 37.195 1.00 93.62 975 ASP A C 1
ATOM 7489 O O . ASP A 1 975 ? -12.259 29.689 37.767 1.00 93.62 975 ASP A O 1
ATOM 7493 N N . GLY A 1 976 ? -13.588 30.040 35.989 1.00 94.25 976 GLY A N 1
ATOM 7494 C CA . GLY A 1 976 ? -13.105 28.918 35.200 1.00 94.25 976 GLY A CA 1
ATOM 7495 C C . GLY A 1 976 ? -11.624 29.048 34.846 1.00 94.25 976 GLY A C 1
ATOM 7496 O O . GLY A 1 976 ? -10.863 28.128 35.148 1.00 94.25 976 GLY A O 1
ATOM 7497 N N . LEU A 1 977 ? -11.172 30.181 34.282 1.00 94.00 977 LEU A N 1
ATOM 7498 C CA . LEU A 1 977 ? -9.742 30.373 33.968 1.00 94.00 977 LEU A CA 1
ATOM 7499 C C . LEU A 1 977 ? -8.868 30.250 35.221 1.00 94.00 977 LEU A C 1
ATOM 7501 O O . LEU A 1 977 ? -7.836 29.577 35.186 1.00 94.00 977 LEU A O 1
ATOM 7505 N N . LEU A 1 978 ? -9.298 30.840 36.341 1.00 95.69 978 LEU A N 1
ATOM 7506 C CA . LEU A 1 978 ? -8.593 30.741 37.621 1.00 95.69 978 LEU A CA 1
ATOM 7507 C C . LEU A 1 978 ? -8.537 29.298 38.146 1.00 95.69 978 LEU A C 1
ATOM 7509 O O . LEU A 1 978 ? -7.492 28.868 38.641 1.00 95.69 978 LEU A O 1
ATOM 7513 N N . ALA A 1 979 ? -9.624 28.534 38.011 1.00 94.69 979 ALA A N 1
ATOM 7514 C CA . ALA A 1 979 ? -9.656 27.116 38.360 1.00 94.69 979 ALA A CA 1
ATOM 7515 C C . ALA A 1 979 ? -8.720 26.284 37.467 1.00 94.69 979 ALA A C 1
ATOM 7517 O O . ALA A 1 979 ? -8.017 25.405 37.967 1.00 94.69 979 ALA A O 1
ATOM 7518 N N . GLY A 1 980 ? -8.668 26.589 36.167 1.00 95.81 980 GLY A N 1
ATOM 7519 C CA . GLY A 1 980 ? -7.769 25.950 35.209 1.00 95.81 980 GLY A CA 1
ATOM 7520 C C . GLY A 1 980 ? -6.296 26.157 35.564 1.00 95.81 980 GLY A C 1
ATOM 7521 O O . GLY A 1 980 ? -5.565 25.186 35.739 1.00 95.81 980 GLY A O 1
ATOM 7522 N N . VAL A 1 981 ? -5.858 27.404 35.761 1.00 96.94 981 VAL A N 1
ATOM 7523 C CA . VAL A 1 981 ? -4.450 27.685 36.111 1.00 96.94 981 VAL A CA 1
ATOM 7524 C C . VAL A 1 981 ? -4.065 27.129 37.487 1.00 96.94 981 VAL A C 1
ATOM 7526 O O . VAL A 1 981 ? -2.922 26.728 37.693 1.00 96.94 981 VAL A O 1
ATOM 7529 N N . ALA A 1 982 ? -5.009 27.059 38.434 1.00 95.94 982 ALA A N 1
ATOM 7530 C CA . ALA A 1 982 ? -4.773 26.452 39.743 1.00 95.94 982 ALA A CA 1
ATOM 7531 C C . ALA A 1 982 ? -4.542 24.935 39.658 1.00 95.94 982 ALA A C 1
ATOM 7533 O O . ALA A 1 982 ? -3.785 24.391 40.458 1.00 95.94 982 ALA A O 1
ATOM 7534 N N . ALA A 1 983 ? -5.148 24.257 38.681 1.00 95.81 983 ALA A N 1
ATOM 7535 C CA . ALA A 1 983 ? -5.002 22.816 38.507 1.00 95.81 983 ALA A CA 1
ATOM 7536 C C . ALA A 1 983 ? -3.638 22.390 37.932 1.00 95.81 983 ALA A C 1
ATOM 7538 O O . ALA A 1 983 ? -3.365 21.195 37.889 1.00 95.81 983 ALA A O 1
ATOM 7539 N N . PHE A 1 984 ? -2.749 23.311 37.531 1.00 96.38 984 PHE A N 1
ATOM 7540 C CA . PHE A 1 984 ? -1.410 22.943 37.045 1.00 96.38 984 PHE A CA 1
ATOM 7541 C C . PHE A 1 984 ? -0.578 22.156 38.064 1.00 96.38 984 PHE A C 1
ATOM 7543 O O . PHE A 1 984 ? 0.180 21.274 37.666 1.00 96.38 984 PHE A O 1
ATOM 7550 N N . SER A 1 985 ? -0.738 22.423 39.363 1.00 93.06 985 SER A N 1
ATOM 7551 C CA . SER A 1 985 ? -0.003 21.711 40.415 1.00 93.06 985 SER A CA 1
ATOM 7552 C C . SER A 1 985 ? -0.481 20.273 40.634 1.00 93.06 985 SER A C 1
ATOM 7554 O O . SER A 1 985 ? 0.291 19.443 41.103 1.00 93.06 985 SER A O 1
ATOM 7556 N N . ASP A 1 986 ? -1.749 19.985 40.324 1.00 93.19 986 ASP A N 1
ATOM 7557 C CA . ASP A 1 986 ? -2.347 18.649 40.434 1.00 93.19 986 ASP A CA 1
ATOM 7558 C C . ASP A 1 986 ? -3.449 18.463 39.373 1.00 93.19 986 ASP A C 1
ATOM 7560 O O . ASP A 1 986 ? -4.644 18.603 39.658 1.00 93.19 986 ASP A O 1
ATOM 7564 N N . PRO A 1 987 ? -3.067 18.215 38.108 1.00 92.00 987 PRO A N 1
ATOM 7565 C CA . PRO A 1 987 ? -4.037 18.089 37.032 1.00 92.00 987 PRO A CA 1
ATOM 7566 C C . PRO A 1 987 ? -4.855 16.795 37.191 1.00 92.00 987 PRO A C 1
ATOM 7568 O O . PRO A 1 987 ? -4.281 15.741 37.480 1.00 92.00 987 PRO A O 1
ATOM 7571 N N . PRO A 1 988 ? -6.183 16.811 36.957 1.00 90.88 988 PRO A N 1
ATOM 7572 C CA . PRO A 1 988 ? -7.009 15.605 37.014 1.00 90.88 988 PRO A CA 1
ATOM 7573 C C . PRO A 1 988 ? -6.596 14.560 35.963 1.00 90.88 988 PRO A C 1
ATOM 7575 O O . PRO A 1 988 ? -5.875 14.848 35.009 1.00 90.88 988 PRO A O 1
ATOM 7578 N N . ALA A 1 989 ? -7.044 13.313 36.140 1.00 88.94 989 ALA A N 1
ATOM 7579 C CA . ALA A 1 989 ? -6.749 12.215 35.215 1.00 88.94 989 ALA A CA 1
ATOM 7580 C C . ALA A 1 989 ? -7.298 12.468 33.796 1.00 88.94 989 ALA A C 1
ATOM 7582 O O . ALA A 1 989 ? -8.421 12.945 33.630 1.00 88.94 989 ALA A O 1
ATOM 7583 N N . ASP A 1 990 ? -6.514 12.087 32.784 1.00 88.12 990 ASP A N 1
ATOM 7584 C CA . ASP A 1 990 ? -6.894 12.168 31.372 1.00 88.12 990 ASP A CA 1
ATOM 7585 C C . ASP A 1 990 ? -7.635 10.895 30.947 1.00 88.12 990 ASP A C 1
ATOM 7587 O O . ASP A 1 990 ? -7.029 9.869 30.648 1.00 88.12 990 ASP A O 1
ATOM 7591 N N . ALA A 1 991 ? -8.966 10.960 30.955 1.00 79.25 991 ALA A N 1
ATOM 7592 C CA . ALA A 1 991 ? -9.818 9.855 30.521 1.00 79.25 991 ALA A CA 1
ATOM 7593 C C . ALA A 1 991 ? -10.071 9.842 29.002 1.00 79.25 991 ALA A C 1
ATOM 7595 O O . ALA A 1 991 ? -10.538 8.835 28.475 1.00 79.25 991 ALA A O 1
ATOM 7596 N N . LEU A 1 992 ? -9.802 10.949 28.300 1.00 82.81 992 LEU A N 1
ATOM 7597 C CA . LEU A 1 992 ? -10.139 11.092 26.884 1.00 82.81 992 LEU A CA 1
ATOM 7598 C C . LEU A 1 992 ? -9.095 10.392 26.018 1.00 82.81 992 LEU A C 1
ATOM 7600 O O . LEU A 1 992 ? -9.446 9.493 25.253 1.00 82.81 992 LEU A O 1
ATOM 7604 N N . THR A 1 993 ? -7.822 10.759 26.187 1.00 83.50 993 THR A N 1
ATOM 7605 C CA . THR A 1 993 ? -6.715 10.260 25.357 1.00 83.50 993 THR A CA 1
ATOM 7606 C C . THR A 1 993 ? -6.595 8.740 25.437 1.00 83.50 993 THR A C 1
ATOM 7608 O O . THR A 1 993 ? -6.478 8.072 24.412 1.00 83.50 993 THR A O 1
ATOM 7611 N N . GLU A 1 994 ? -6.698 8.177 26.642 1.00 82.12 994 GLU A N 1
ATOM 7612 C CA . GLU A 1 994 ? -6.584 6.732 26.855 1.00 82.12 994 GLU A CA 1
ATOM 7613 C C . GLU A 1 994 ? -7.730 5.954 26.189 1.00 82.12 994 GLU A C 1
ATOM 7615 O O . GLU A 1 994 ? -7.489 4.965 25.500 1.00 82.12 994 GLU A O 1
ATOM 7620 N N . SER A 1 995 ? -8.974 6.436 26.308 1.00 81.12 995 SER A N 1
ATOM 7621 C CA . SER A 1 995 ? -10.139 5.763 25.708 1.00 81.12 995 SER A CA 1
ATOM 7622 C C . SER A 1 995 ? -10.051 5.675 24.180 1.00 81.12 995 SER A C 1
ATOM 7624 O O . SER A 1 995 ? -10.396 4.656 23.583 1.00 81.12 995 SER A O 1
ATOM 7626 N N . ILE A 1 996 ? -9.533 6.727 23.544 1.00 83.69 996 ILE A N 1
ATOM 7627 C CA . ILE A 1 996 ? -9.331 6.799 22.096 1.00 83.69 996 ILE A CA 1
ATOM 7628 C C . ILE A 1 996 ? -8.263 5.807 21.652 1.00 83.69 996 ILE A C 1
ATOM 7630 O O . ILE A 1 996 ? -8.462 5.094 20.667 1.00 83.69 996 ILE A O 1
ATOM 7634 N N . ARG A 1 997 ? -7.128 5.769 22.360 1.00 85.06 997 ARG A N 1
ATOM 7635 C CA . ARG A 1 997 ? -6.016 4.866 22.037 1.00 85.06 997 ARG A CA 1
ATOM 7636 C C . ARG A 1 997 ? -6.461 3.412 22.137 1.00 85.06 997 ARG A C 1
ATOM 7638 O O . ARG A 1 997 ? -6.267 2.662 21.185 1.00 85.06 997 ARG A O 1
ATOM 7645 N N . GLN A 1 998 ? -7.161 3.056 23.214 1.00 83.06 998 GLN A N 1
ATOM 7646 C CA . GLN A 1 998 ? -7.739 1.722 23.388 1.00 83.06 998 GLN A CA 1
ATOM 7647 C C . GLN A 1 998 ? -8.734 1.373 22.273 1.00 83.06 998 GLN A C 1
ATOM 7649 O O . GLN A 1 998 ? -8.680 0.278 21.715 1.00 83.06 998 GLN A O 1
ATOM 7654 N N . ALA A 1 999 ? -9.613 2.306 21.893 1.00 80.88 999 ALA A N 1
ATOM 7655 C CA . ALA A 1 999 ? -10.570 2.082 20.813 1.00 80.88 999 ALA A CA 1
ATOM 7656 C C . ALA A 1 999 ? -9.884 1.863 19.448 1.00 80.88 999 ALA A C 1
ATOM 7658 O O . ALA A 1 999 ? -10.298 0.988 18.689 1.00 80.88 999 ALA A O 1
ATOM 7659 N N . ARG A 1 1000 ? -8.811 2.605 19.142 1.00 84.00 1000 ARG A N 1
ATOM 7660 C CA . ARG A 1 1000 ? -8.007 2.411 17.919 1.00 84.00 1000 ARG A CA 1
ATOM 7661 C C . ARG A 1 1000 ? -7.300 1.066 17.897 1.00 84.00 1000 ARG A C 1
ATOM 7663 O O . ARG A 1 1000 ? -7.344 0.368 16.884 1.00 84.00 1000 ARG A O 1
ATOM 7670 N N . GLU A 1 1001 ? -6.663 0.695 19.005 1.00 83.19 1001 GLU A N 1
ATOM 7671 C CA . GLU A 1 1001 ? -6.005 -0.606 19.140 1.00 83.19 1001 GLU A CA 1
ATOM 7672 C C . GLU A 1 1001 ? -6.996 -1.755 18.941 1.00 83.19 1001 GLU A C 1
ATOM 7674 O O . GLU A 1 1001 ? -6.693 -2.718 18.234 1.00 83.19 1001 GLU A O 1
ATOM 7679 N N . GLU A 1 1002 ? -8.204 -1.628 19.494 1.00 77.94 1002 GLU A N 1
ATOM 7680 C CA . GLU A 1 1002 ? -9.268 -2.612 19.328 1.00 77.94 1002 GLU A CA 1
ATOM 7681 C C . GLU A 1 1002 ? -9.722 -2.737 17.866 1.00 77.94 1002 GLU A C 1
ATOM 7683 O O . GLU A 1 1002 ? -9.847 -3.858 17.367 1.00 77.94 1002 GLU A O 1
ATOM 7688 N N . ILE A 1 1003 ? -9.900 -1.619 17.148 1.00 78.50 1003 ILE A N 1
ATOM 7689 C CA . ILE A 1 1003 ? -10.259 -1.645 15.721 1.00 78.50 1003 ILE A CA 1
ATOM 7690 C C . ILE A 1 1003 ? -9.185 -2.380 14.907 1.00 78.50 1003 ILE A C 1
ATOM 7692 O O . ILE A 1 1003 ? -9.518 -3.264 14.116 1.00 78.50 1003 ILE A O 1
ATOM 7696 N N . TRP A 1 1004 ? -7.902 -2.078 15.127 1.00 78.38 1004 TRP A N 1
ATOM 7697 C CA . TRP A 1 1004 ? -6.793 -2.733 14.423 1.00 78.38 1004 TRP A CA 1
ATOM 7698 C C . TRP A 1 1004 ? -6.636 -4.216 14.773 1.00 78.38 1004 TRP A C 1
ATOM 7700 O O . TRP A 1 1004 ? -6.333 -5.029 13.895 1.00 78.38 1004 TRP A O 1
ATOM 7710 N N . ARG A 1 1005 ? -6.878 -4.598 16.033 1.00 76.56 1005 ARG A N 1
ATOM 7711 C CA . ARG A 1 1005 ? -6.854 -6.002 16.472 1.00 76.56 1005 ARG A CA 1
ATOM 7712 C C . ARG A 1 1005 ? -7.855 -6.853 15.695 1.00 76.56 1005 ARG A C 1
ATOM 7714 O O . ARG A 1 1005 ? -7.583 -8.009 15.390 1.00 76.56 1005 ARG A O 1
ATOM 7721 N N . GLN A 1 1006 ? -9.005 -6.291 15.344 1.00 74.06 1006 GLN A N 1
ATOM 7722 C CA . GLN A 1 1006 ? -10.049 -7.028 14.632 1.00 74.06 1006 GLN A CA 1
ATOM 7723 C C . GLN A 1 1006 ? -9.694 -7.343 13.179 1.00 74.06 1006 GLN A C 1
ATOM 7725 O O . GLN A 1 1006 ? -10.195 -8.335 12.652 1.00 74.06 1006 GLN A O 1
ATOM 7730 N N . PHE A 1 1007 ? -8.793 -6.567 12.568 1.00 70.81 1007 PHE A N 1
ATOM 7731 C CA . PHE A 1 1007 ? -8.200 -6.897 11.271 1.00 70.81 1007 PHE A CA 1
ATOM 7732 C C . PHE A 1 1007 ? -7.196 -8.055 11.333 1.00 70.81 1007 PHE A C 1
ATOM 7734 O O . PHE A 1 1007 ? -6.863 -8.582 10.287 1.00 70.81 1007 PHE A O 1
ATOM 7741 N N . HIS A 1 1008 ? -6.729 -8.474 12.514 1.00 64.00 1008 HIS A N 1
ATOM 7742 C CA . HIS A 1 1008 ? -5.729 -9.542 12.681 1.00 64.00 1008 HIS A CA 1
ATOM 7743 C C . HIS A 1 1008 ? -6.312 -10.872 13.207 1.00 64.00 1008 HIS A C 1
ATOM 7745 O O . HIS A 1 1008 ? -5.549 -11.722 13.626 1.00 64.00 1008 HIS A O 1
ATOM 7751 N N . ILE A 1 1009 ? -7.644 -11.050 13.188 1.00 63.97 1009 ILE A N 1
ATOM 7752 C CA . ILE A 1 1009 ? -8.379 -12.286 13.560 1.00 63.97 1009 ILE A CA 1
ATOM 7753 C C . ILE A 1 1009 ? -8.043 -12.822 14.966 1.00 63.97 1009 ILE A C 1
ATOM 7755 O O . ILE A 1 1009 ? -7.124 -13.592 15.186 1.00 63.97 1009 ILE A O 1
ATOM 7759 N N . GLY A 1 1010 ? -8.905 -12.528 15.943 1.00 50.22 1010 GLY A N 1
ATOM 7760 C CA . GLY A 1 1010 ? -8.840 -13.181 17.261 1.00 50.22 1010 GLY A CA 1
ATOM 7761 C C . GLY A 1 1010 ? -7.742 -12.636 18.190 1.00 50.22 1010 GLY A C 1
ATOM 7762 O O . GLY A 1 1010 ? -6.742 -12.065 17.774 1.00 50.22 1010 GLY A O 1
ATOM 7763 N N . GLY A 1 1011 ? -7.988 -12.707 19.501 1.00 48.00 1011 GLY A N 1
ATOM 7764 C CA . GLY A 1 1011 ? -7.131 -12.105 20.532 1.00 48.00 1011 GLY A CA 1
ATOM 7765 C C . GLY A 1 1011 ? -6.184 -13.104 21.204 1.00 48.00 1011 GLY A C 1
ATOM 7766 O O . GLY A 1 1011 ? -6.362 -14.317 21.096 1.00 48.00 1011 GLY A O 1
ATOM 7767 N N . LYS A 1 1012 ? -5.206 -12.594 21.971 1.00 48.03 1012 LYS A N 1
ATOM 7768 C CA . LYS A 1 1012 ? -4.333 -13.428 22.816 1.00 48.03 1012 LYS A CA 1
ATOM 7769 C C . LYS A 1 1012 ? -5.161 -14.304 23.778 1.00 48.03 1012 LYS A C 1
ATOM 7771 O O . LYS A 1 1012 ? -6.176 -13.849 24.306 1.00 48.03 1012 LYS A O 1
ATOM 7776 N N . PRO A 1 1013 ? -4.731 -15.553 24.021 1.00 38.50 1013 PRO A N 1
ATOM 7777 C CA . PRO A 1 1013 ? -5.506 -16.536 24.761 1.00 38.50 1013 PRO A CA 1
ATOM 7778 C C . PRO A 1 1013 ? -5.495 -16.238 26.264 1.00 38.50 1013 PRO A C 1
ATOM 7780 O O . PRO A 1 1013 ? -4.532 -16.558 26.950 1.00 38.50 1013 PRO A O 1
ATOM 7783 N N . GLU A 1 1014 ? -6.597 -15.733 26.808 1.00 42.66 1014 GLU A N 1
ATOM 7784 C CA . GLU A 1 1014 ? -6.954 -16.053 28.193 1.00 42.66 1014 GLU A CA 1
ATOM 7785 C C . GLU A 1 1014 ? -7.886 -17.264 28.181 1.00 42.66 1014 GLU A C 1
ATOM 7787 O O . GLU A 1 1014 ? -8.820 -17.331 27.380 1.00 42.66 1014 GLU A O 1
ATOM 7792 N N . GLN A 1 1015 ? -7.613 -18.262 29.026 1.00 43.09 1015 GLN A N 1
ATOM 7793 C CA . GLN A 1 1015 ? -8.503 -19.411 29.180 1.00 43.09 1015 GLN A CA 1
ATOM 7794 C C . GLN A 1 1015 ? -9.778 -18.966 29.914 1.00 43.09 1015 GLN A C 1
ATOM 7796 O O . GLN A 1 1015 ? -9.680 -18.531 31.058 1.00 43.09 1015 GLN A O 1
ATOM 7801 N N . PRO A 1 1016 ? -10.981 -19.124 29.330 1.00 40.53 1016 PRO A N 1
ATOM 7802 C CA . PRO A 1 1016 ? -12.211 -18.929 30.093 1.00 40.53 1016 PRO A CA 1
ATOM 7803 C C . PRO A 1 1016 ? -12.268 -19.900 31.284 1.00 40.53 1016 PRO A C 1
ATOM 7805 O O . PRO A 1 1016 ? -12.113 -21.111 31.093 1.00 40.53 1016 PRO A O 1
ATOM 7808 N N . THR A 1 1017 ? -12.511 -19.415 32.496 1.00 40.19 1017 THR A N 1
ATOM 7809 C CA . THR A 1 1017 ? -12.719 -20.251 33.690 1.00 40.19 1017 THR A CA 1
ATOM 7810 C C . THR A 1 1017 ? -14.116 -20.908 33.711 1.00 40.19 1017 THR A C 1
ATOM 7812 O O . THR A 1 1017 ? -14.992 -20.585 32.914 1.00 40.19 1017 THR A O 1
ATOM 7815 N N . LEU A 1 1018 ? -14.262 -21.933 34.561 1.00 39.25 1018 LEU A N 1
ATOM 7816 C CA . LEU A 1 1018 ? -15.305 -22.978 34.620 1.00 39.25 1018 LEU A CA 1
ATOM 7817 C C . LEU A 1 1018 ? -16.779 -22.531 34.455 1.00 39.25 1018 LEU A C 1
ATOM 7819 O O . LEU A 1 1018 ? -17.223 -21.573 35.076 1.00 39.25 1018 LEU A O 1
ATOM 7823 N N . GLY A 1 1019 ? -17.549 -23.323 33.684 1.00 49.09 1019 GLY A N 1
ATOM 7824 C CA . GLY A 1 1019 ? -19.002 -23.160 33.456 1.00 49.09 1019 GLY A CA 1
ATOM 7825 C C . GLY A 1 1019 ? -19.494 -23.410 32.014 1.00 49.09 1019 GLY A C 1
ATOM 7826 O O . GLY A 1 1019 ? -20.530 -22.880 31.620 1.00 49.09 1019 GLY A O 1
ATOM 7827 N N . ARG A 1 1020 ? -18.742 -24.153 31.186 1.00 57.62 1020 ARG A N 1
ATOM 7828 C CA . ARG A 1 1020 ? -18.980 -24.257 29.733 1.00 57.62 1020 ARG A CA 1
ATOM 7829 C C . ARG A 1 1020 ? -19.977 -25.365 29.377 1.00 57.62 1020 ARG A C 1
ATOM 7831 O O . ARG A 1 1020 ? -19.752 -26.521 29.729 1.00 57.62 1020 ARG A O 1
ATOM 7838 N N . LEU A 1 1021 ? -20.995 -25.041 28.580 1.00 55.69 1021 LEU A N 1
ATOM 7839 C CA . LEU A 1 1021 ? -21.676 -26.039 27.750 1.00 55.69 1021 LEU A CA 1
ATOM 7840 C C . LEU A 1 1021 ? -20.841 -26.268 26.487 1.00 55.69 1021 LEU A C 1
ATOM 7842 O O . LEU A 1 1021 ? -20.272 -25.341 25.909 1.00 55.69 1021 LEU A O 1
ATOM 7846 N N . THR A 1 1022 ? -20.744 -27.530 26.087 1.00 57.03 1022 THR A N 1
ATOM 7847 C CA . THR A 1 1022 ? -20.117 -27.948 24.829 1.00 57.03 1022 THR A CA 1
ATOM 7848 C C . THR A 1 1022 ? -21.200 -28.538 23.942 1.00 57.03 1022 THR A C 1
ATOM 7850 O O . THR A 1 1022 ? -22.177 -29.082 24.454 1.00 57.03 1022 THR A O 1
ATOM 7853 N N . SER A 1 1023 ? -21.034 -28.461 22.624 1.00 57.38 1023 SER A N 1
ATOM 7854 C CA . SER A 1 1023 ? -22.016 -28.910 21.623 1.00 57.38 1023 SER A CA 1
ATOM 7855 C C . SER A 1 1023 ? -22.285 -30.433 21.576 1.00 57.38 1023 SER A C 1
ATOM 7857 O O . SER A 1 1023 ? -22.710 -30.949 20.542 1.00 57.38 1023 SER A O 1
ATOM 7859 N N . ARG A 1 1024 ? -22.067 -31.196 22.663 1.00 48.38 1024 ARG A N 1
ATOM 7860 C CA . ARG A 1 1024 ? -22.392 -32.633 22.716 1.00 48.38 1024 ARG A CA 1
ATOM 7861 C C . ARG A 1 1024 ? -23.907 -32.832 22.563 1.00 48.38 1024 ARG A C 1
ATOM 7863 O O . ARG A 1 1024 ? -24.650 -32.613 23.511 1.00 48.38 1024 ARG A O 1
ATOM 7870 N N . GLY A 1 1025 ? -24.335 -33.290 21.384 1.00 44.78 1025 GLY A N 1
ATOM 7871 C CA . GLY A 1 1025 ? -25.716 -33.710 21.107 1.00 44.78 1025 GLY A CA 1
ATOM 7872 C C . GLY A 1 1025 ? -26.565 -32.766 20.248 1.00 44.78 1025 GLY A C 1
ATOM 7873 O O . GLY A 1 1025 ? -27.772 -32.965 20.181 1.00 44.78 1025 GLY A O 1
ATOM 7874 N N . LEU A 1 1026 ? -25.986 -31.760 19.582 1.00 44.00 1026 LEU A N 1
ATOM 7875 C CA . LEU A 1 1026 ? -26.743 -30.880 18.680 1.00 44.00 1026 LEU A CA 1
ATOM 7876 C C . LEU A 1 1026 ? -26.864 -31.420 17.253 1.00 44.00 1026 LEU A C 1
ATOM 7878 O O . LEU A 1 1026 ? -25.924 -31.988 16.699 1.00 44.00 1026 LEU A O 1
ATOM 7882 N N . VAL A 1 1027 ? -28.037 -31.178 16.663 1.00 46.78 1027 VAL A N 1
ATOM 7883 C CA . VAL A 1 1027 ? -28.393 -31.510 15.281 1.00 46.78 1027 VAL A CA 1
ATOM 7884 C C . VAL A 1 1027 ? -27.507 -30.704 14.333 1.00 46.78 1027 VAL A C 1
ATOM 7886 O O . VAL A 1 1027 ? -27.641 -29.486 14.224 1.00 46.78 1027 VAL A O 1
ATOM 7889 N N . SER A 1 1028 ? -26.581 -31.379 13.657 1.00 50.00 1028 SER A N 1
ATOM 7890 C CA . SER A 1 1028 ? -25.848 -30.812 12.531 1.00 50.00 1028 SER A CA 1
ATOM 7891 C C . SER A 1 1028 ? -26.794 -30.701 11.335 1.00 50.00 1028 SER A C 1
ATOM 7893 O O . SER A 1 1028 ? -27.258 -31.718 10.821 1.00 50.00 1028 SER A O 1
ATOM 7895 N N . GLY A 1 1029 ? -27.081 -29.476 10.909 1.00 56.97 1029 GLY A N 1
ATOM 7896 C CA . GLY A 1 1029 ? -27.712 -29.173 9.629 1.00 56.97 1029 GLY A CA 1
ATOM 7897 C C . GLY A 1 1029 ? -26.668 -28.751 8.598 1.00 56.97 1029 GLY A C 1
ATOM 7898 O O . GLY A 1 1029 ? -25.614 -28.217 8.958 1.00 56.97 1029 GLY A O 1
ATOM 7899 N N . PHE A 1 1030 ? -26.978 -28.992 7.328 1.00 60.94 1030 PHE A N 1
ATOM 7900 C CA . PHE A 1 1030 ? -26.268 -28.437 6.183 1.00 60.94 1030 PHE A CA 1
ATOM 7901 C C . PHE A 1 1030 ? -27.149 -27.333 5.598 1.00 60.94 1030 PHE A C 1
ATOM 7903 O O . PHE A 1 1030 ? -28.175 -27.620 4.988 1.00 60.94 1030 PHE A O 1
ATOM 7910 N N . GLU A 1 1031 ? -26.768 -26.077 5.812 1.00 64.69 1031 GLU A N 1
ATOM 7911 C CA . GLU A 1 1031 ? -27.365 -24.923 5.130 1.00 64.69 1031 GLU A CA 1
ATOM 7912 C C . GLU A 1 1031 ? -26.233 -24.209 4.388 1.00 64.69 1031 GLU A C 1
ATOM 7914 O O . GLU A 1 1031 ? -25.654 -23.261 4.931 1.00 64.69 1031 GLU A O 1
ATOM 7919 N N . PRO A 1 1032 ? -25.837 -24.704 3.198 1.00 65.56 1032 PRO A N 1
ATOM 7920 C CA . PRO A 1 1032 ? -24.788 -24.062 2.426 1.00 65.56 1032 PRO A CA 1
ATOM 7921 C C . PRO A 1 1032 ? -25.247 -22.658 2.038 1.00 65.56 1032 PRO A C 1
ATOM 7923 O O . PRO A 1 1032 ? -26.373 -22.456 1.579 1.00 65.56 1032 PRO A O 1
ATOM 7926 N N . GLN A 1 1033 ? -24.359 -21.687 2.203 1.00 79.56 1033 GLN A N 1
ATOM 7927 C CA . GLN A 1 1033 ? -24.555 -20.330 1.720 1.00 79.56 1033 GLN A CA 1
ATOM 7928 C C . GLN A 1 1033 ? -23.533 -20.094 0.609 1.00 79.56 1033 GLN A C 1
ATOM 7930 O O . GLN A 1 1033 ? -22.492 -19.492 0.874 1.00 79.56 1033 GLN A O 1
ATOM 7935 N N . PRO A 1 1034 ? -23.766 -20.602 -0.618 1.00 68.88 1034 PRO A N 1
ATOM 7936 C CA . PRO A 1 1034 ? -22.789 -20.483 -1.690 1.00 68.88 1034 PRO A CA 1
ATOM 7937 C C . PRO A 1 1034 ? -22.439 -19.015 -1.937 1.00 68.88 1034 PRO A C 1
ATOM 7939 O O . PRO A 1 1034 ? -23.217 -18.104 -1.642 1.00 68.88 1034 PRO A O 1
ATOM 7942 N N . PHE A 1 1035 ? -21.233 -18.794 -2.437 1.00 72.44 1035 PHE A N 1
ATOM 7943 C CA . PHE A 1 1035 ? -20.763 -17.488 -2.865 1.00 72.44 1035 PHE A CA 1
ATOM 7944 C C . PHE A 1 1035 ? -21.741 -16.880 -3.875 1.00 72.44 1035 PHE A C 1
ATOM 7946 O O . PHE A 1 1035 ? -22.038 -17.484 -4.911 1.00 72.44 1035 PHE A O 1
ATOM 7953 N N . SER A 1 1036 ? -22.277 -15.706 -3.546 1.00 58.59 1036 SER A N 1
ATOM 7954 C CA . SER A 1 1036 ? -23.296 -15.050 -4.359 1.00 58.59 1036 SER A CA 1
ATOM 7955 C C . SER A 1 1036 ? -22.619 -14.170 -5.401 1.00 58.59 1036 SER A C 1
ATOM 7957 O O . SER A 1 1036 ? -22.291 -13.025 -5.114 1.00 58.59 1036 SER A O 1
ATOM 7959 N N . ILE A 1 1037 ? -22.452 -14.678 -6.623 1.00 61.09 1037 ILE A N 1
ATOM 7960 C CA . ILE A 1 1037 ? -22.231 -13.820 -7.792 1.00 61.09 1037 ILE A CA 1
ATOM 7961 C C . ILE A 1 1037 ? -23.479 -13.872 -8.664 1.00 61.09 1037 ILE A C 1
ATOM 7963 O O . ILE A 1 1037 ? -23.786 -14.881 -9.306 1.00 61.09 1037 ILE A O 1
ATOM 7967 N N . CYS A 1 1038 ? -24.198 -12.755 -8.689 1.00 56.00 1038 CYS A N 1
ATOM 7968 C CA . CYS A 1 1038 ? -25.253 -12.507 -9.657 1.00 56.00 1038 CYS A CA 1
ATOM 7969 C C . CYS A 1 1038 ? -24.725 -11.503 -10.678 1.00 56.00 1038 CYS A C 1
ATOM 7971 O O . CYS A 1 1038 ? -24.295 -10.415 -10.309 1.00 56.00 1038 CYS A O 1
ATOM 7973 N N . PHE A 1 1039 ? -24.768 -11.876 -11.955 1.00 68.50 1039 PHE A N 1
ATOM 7974 C CA . PHE A 1 1039 ? -24.563 -10.962 -13.072 1.00 68.50 1039 PHE A CA 1
ATOM 7975 C C . PHE A 1 1039 ? -25.930 -10.397 -13.446 1.00 68.50 1039 PHE A C 1
ATOM 7977 O O . PHE A 1 1039 ? -26.689 -11.109 -14.106 1.00 68.50 1039 PHE A O 1
ATOM 7984 N N . PRO A 1 1040 ? -26.303 -9.190 -12.990 1.00 59.41 1040 PRO A N 1
ATOM 7985 C CA . PRO A 1 1040 ? -27.639 -8.674 -13.262 1.00 59.41 1040 PRO A CA 1
ATOM 7986 C C . PRO A 1 1040 ? -27.880 -8.458 -14.765 1.00 59.41 1040 PRO A C 1
ATOM 7988 O O . PRO A 1 1040 ? -28.995 -8.692 -15.223 1.00 59.41 1040 PRO A O 1
ATOM 7991 N N . ASP A 1 1041 ? -26.833 -8.117 -15.534 1.00 63.94 1041 ASP A N 1
ATOM 7992 C CA . ASP A 1 1041 ? -26.994 -7.585 -16.896 1.00 63.94 1041 ASP A CA 1
ATOM 7993 C C . ASP A 1 1041 ? -26.450 -8.471 -18.041 1.00 63.94 1041 ASP A C 1
ATOM 7995 O O . ASP A 1 1041 ? -26.851 -8.268 -19.185 1.00 63.94 1041 ASP A O 1
ATOM 7999 N N . ALA A 1 1042 ? -25.547 -9.440 -17.798 1.00 66.12 1042 ALA A N 1
ATOM 8000 C CA . ALA A 1 1042 ? -24.965 -10.270 -18.870 1.00 66.12 1042 ALA A CA 1
ATOM 8001 C C . ALA A 1 1042 ? -24.227 -11.529 -18.368 1.00 66.12 1042 ALA A C 1
ATOM 8003 O O . ALA A 1 1042 ? -23.509 -11.482 -17.372 1.00 66.12 1042 ALA A O 1
ATOM 8004 N N . VAL A 1 1043 ? -24.333 -12.645 -19.099 1.00 79.81 1043 VAL A N 1
ATOM 8005 C CA . VAL A 1 1043 ? -23.518 -13.857 -18.877 1.00 79.81 1043 VAL A CA 1
ATOM 8006 C C . VAL A 1 1043 ? -22.252 -13.772 -19.746 1.00 79.81 1043 VAL A C 1
ATOM 8008 O O . VAL A 1 1043 ? -22.379 -13.455 -20.930 1.00 79.81 1043 VAL A O 1
ATOM 8011 N N . PRO A 1 1044 ? -21.050 -14.048 -19.205 1.00 86.12 1044 PRO A N 1
ATOM 8012 C CA . PRO A 1 1044 ? -19.823 -14.122 -19.997 1.00 86.12 1044 PRO A CA 1
ATOM 8013 C C . PRO A 1 1044 ? -19.955 -15.125 -21.156 1.00 86.12 1044 PRO A C 1
ATOM 8015 O O . PRO A 1 1044 ? -20.519 -16.203 -20.949 1.00 86.12 1044 PRO A O 1
ATOM 8018 N N . PRO A 1 1045 ? -19.430 -14.821 -22.356 1.00 89.94 1045 PRO A N 1
ATOM 8019 C CA . PRO A 1 1045 ? -19.497 -15.737 -23.494 1.00 89.94 1045 PRO A CA 1
ATOM 8020 C C . PRO A 1 1045 ? -18.659 -16.997 -23.250 1.00 89.94 1045 PRO A C 1
ATOM 8022 O O . PRO A 1 1045 ? -17.688 -16.964 -22.490 1.00 89.94 1045 PRO A O 1
ATOM 8025 N N . ASP A 1 1046 ? -18.987 -18.101 -23.922 1.00 90.94 1046 ASP A N 1
ATOM 8026 C CA . ASP A 1 1046 ? -18.110 -19.274 -23.963 1.00 90.94 1046 ASP A CA 1
ATOM 8027 C C . ASP A 1 1046 ? -16.876 -18.997 -24.840 1.00 90.94 1046 ASP A C 1
ATOM 8029 O O . ASP A 1 1046 ? -16.914 -18.180 -25.760 1.00 90.94 1046 ASP A O 1
ATOM 8033 N N . ALA A 1 1047 ? -15.767 -19.700 -24.581 1.00 86.94 1047 ALA A N 1
ATOM 8034 C CA . ALA A 1 1047 ? -14.485 -19.475 -25.261 1.00 86.94 1047 ALA A CA 1
ATOM 8035 C C . ALA A 1 1047 ? -14.561 -19.554 -26.802 1.00 86.94 1047 ALA A C 1
ATOM 8037 O O . ALA A 1 1047 ? -13.805 -18.873 -27.487 1.00 86.94 1047 ALA A O 1
ATOM 8038 N N . ALA A 1 1048 ? -15.477 -20.360 -27.350 1.00 87.50 1048 ALA A N 1
ATOM 8039 C CA . ALA A 1 1048 ? -15.676 -20.497 -28.795 1.00 87.50 1048 ALA A CA 1
ATOM 8040 C C . ALA A 1 1048 ? -16.289 -19.244 -29.450 1.00 87.50 1048 ALA A C 1
ATOM 8042 O O . ALA A 1 1048 ? -16.089 -19.017 -30.643 1.00 87.50 1048 ALA A O 1
ATOM 8043 N N . ASP A 1 1049 ? -17.001 -18.427 -28.672 1.00 87.44 1049 ASP A N 1
ATOM 8044 C CA . ASP A 1 1049 ? -17.675 -17.211 -29.137 1.00 87.44 1049 ASP A CA 1
ATOM 8045 C C . ASP A 1 1049 ? -16.818 -15.954 -28.926 1.00 87.44 1049 ASP A C 1
ATOM 8047 O O . ASP A 1 1049 ? -17.163 -14.859 -29.385 1.00 87.44 1049 ASP A O 1
ATOM 8051 N N . VAL A 1 1050 ? -15.681 -16.096 -28.238 1.00 83.75 1050 VAL A N 1
ATOM 8052 C CA . VAL A 1 1050 ? -14.765 -14.996 -27.946 1.00 83.75 1050 VAL A CA 1
ATOM 8053 C C . VAL A 1 1050 ? -14.042 -14.575 -29.215 1.00 83.75 1050 VAL A C 1
ATOM 8055 O O . VAL A 1 1050 ? -13.300 -15.336 -29.833 1.00 83.75 1050 VAL A O 1
ATOM 8058 N N . ARG A 1 1051 ? -14.211 -13.304 -29.576 1.00 74.25 1051 ARG A N 1
ATOM 8059 C CA . ARG A 1 1051 ? -13.409 -12.652 -30.610 1.00 74.25 1051 ARG A CA 1
ATOM 8060 C C . ARG A 1 1051 ? -12.385 -11.757 -29.935 1.00 74.25 1051 ARG A C 1
ATOM 8062 O O . ARG A 1 1051 ? -12.736 -10.700 -29.417 1.00 74.25 1051 ARG A O 1
ATOM 8069 N N . HIS A 1 1052 ? -11.128 -12.185 -29.943 1.00 70.00 1052 HIS A N 1
ATOM 8070 C CA . HIS A 1 1052 ? -10.038 -11.348 -29.459 1.00 70.00 1052 HIS A CA 1
ATOM 8071 C C . HIS A 1 1052 ? -9.792 -10.172 -30.416 1.00 70.00 1052 HIS A C 1
ATOM 8073 O O . HIS A 1 1052 ? -9.935 -10.340 -31.634 1.00 70.00 1052 HIS A O 1
ATOM 8079 N N . PRO A 1 1053 ? -9.404 -8.993 -29.896 1.00 62.50 1053 PRO A N 1
ATOM 8080 C CA . PRO A 1 1053 ? -8.931 -7.896 -30.721 1.00 62.50 1053 PRO A CA 1
ATOM 8081 C C . PRO A 1 1053 ? -7.784 -8.382 -31.607 1.00 62.50 1053 PRO A C 1
ATOM 8083 O O . PRO A 1 1053 ? -6.747 -8.826 -31.120 1.00 62.50 1053 PRO A O 1
ATOM 8086 N N . ALA A 1 1054 ? -7.977 -8.313 -32.920 1.00 61.31 1054 ALA A N 1
ATOM 8087 C CA . ALA A 1 1054 ? -6.878 -8.444 -33.858 1.00 61.31 1054 ALA A CA 1
ATOM 8088 C C . ALA A 1 1054 ? -6.204 -7.079 -34.004 1.00 61.31 1054 ALA A C 1
ATOM 8090 O O . ALA A 1 1054 ? -6.879 -6.047 -33.972 1.00 61.31 1054 ALA A O 1
ATOM 8091 N N . LEU A 1 1055 ? -4.886 -7.079 -34.211 1.00 61.75 1055 LEU A N 1
ATOM 8092 C CA . LEU A 1 1055 ? -4.164 -5.861 -34.554 1.00 61.75 1055 LEU A CA 1
ATOM 8093 C C . LEU A 1 1055 ? -4.823 -5.231 -35.787 1.00 61.75 1055 LEU A C 1
ATOM 8095 O O . LEU A 1 1055 ? -4.875 -5.855 -36.854 1.00 61.75 1055 LEU A O 1
ATOM 8099 N N . ARG A 1 1056 ? -5.369 -4.021 -35.641 1.00 59.47 1056 ARG A N 1
ATOM 8100 C CA . ARG A 1 1056 ? -6.066 -3.355 -36.738 1.00 59.47 1056 ARG A CA 1
ATOM 8101 C C . ARG A 1 1056 ? -5.020 -2.829 -37.711 1.00 59.47 1056 ARG A C 1
ATOM 8103 O O . ARG A 1 1056 ? -4.482 -1.743 -37.530 1.00 59.47 1056 ARG A O 1
ATOM 8110 N N . ARG A 1 1057 ? -4.713 -3.612 -38.745 1.00 64.50 1057 ARG A N 1
ATOM 8111 C CA . ARG A 1 1057 ? -3.839 -3.148 -39.826 1.00 64.50 1057 ARG A CA 1
ATOM 8112 C C . ARG A 1 1057 ? -4.549 -2.004 -40.560 1.00 64.50 1057 ARG A C 1
ATOM 8114 O O . ARG A 1 1057 ? -5.715 -2.189 -40.920 1.00 64.50 1057 ARG A O 1
ATOM 8121 N N . PRO A 1 1058 ? -3.894 -0.847 -40.770 1.00 65.50 1058 PRO A N 1
ATOM 8122 C CA . PRO A 1 1058 ? -4.431 0.181 -41.649 1.00 65.50 1058 PRO A CA 1
ATOM 8123 C C . PRO A 1 1058 ? -4.762 -0.451 -43.000 1.00 65.50 1058 PRO A C 1
ATOM 8125 O O . PRO A 1 1058 ? -3.969 -1.243 -43.519 1.00 65.50 1058 PRO A O 1
ATOM 8128 N N . GLU A 1 1059 ? -5.933 -0.140 -43.553 1.00 76.44 1059 GLU A N 1
ATOM 8129 C CA . GLU A 1 1059 ? -6.246 -0.593 -44.905 1.00 76.44 1059 GLU A CA 1
ATOM 8130 C C . GLU A 1 1059 ? -5.201 -0.012 -45.867 1.00 76.44 1059 GLU A C 1
ATOM 8132 O O . GLU A 1 1059 ? -4.933 1.194 -45.807 1.00 76.44 1059 GLU A O 1
ATOM 8137 N N . PRO A 1 1060 ? -4.584 -0.844 -46.728 1.00 85.25 1060 PRO A N 1
ATOM 8138 C CA . PRO A 1 1060 ? -3.603 -0.365 -47.686 1.00 85.25 1060 PRO A CA 1
ATOM 8139 C C . PRO A 1 1060 ? -4.192 0.763 -48.535 1.00 85.25 1060 PRO A C 1
ATOM 8141 O O . PRO A 1 1060 ? -5.154 0.551 -49.277 1.00 85.25 1060 PRO A O 1
ATOM 8144 N N . LYS A 1 1061 ? -3.620 1.964 -48.455 1.00 90.75 1061 LYS A N 1
ATOM 8145 C CA . LYS A 1 1061 ? -4.113 3.086 -49.258 1.00 90.75 1061 LYS A CA 1
ATOM 8146 C C . LYS A 1 1061 ? -3.651 2.967 -50.708 1.00 90.75 1061 LYS A C 1
ATOM 8148 O O . LYS A 1 1061 ? -2.490 2.627 -50.937 1.00 90.75 1061 LYS A O 1
ATOM 8153 N N . PRO A 1 1062 ? -4.510 3.258 -51.697 1.00 91.19 1062 PRO A N 1
ATOM 8154 C CA . PRO A 1 1062 ? -4.081 3.286 -53.087 1.00 91.19 1062 PRO A CA 1
ATOM 8155 C C . PRO A 1 1062 ? -3.005 4.360 -53.288 1.00 91.19 1062 PRO A C 1
ATOM 8157 O O . PRO A 1 1062 ? -3.131 5.465 -52.760 1.00 91.19 1062 PRO A O 1
ATOM 8160 N N . VAL A 1 1063 ? -1.961 4.027 -54.052 1.00 90.50 1063 VAL A N 1
ATOM 8161 C CA . VAL A 1 1063 ? -0.939 4.981 -54.507 1.00 90.50 1063 VAL A CA 1
ATOM 8162 C C . VAL A 1 1063 ? -0.963 5.098 -56.041 1.00 90.50 1063 VAL A C 1
ATOM 8164 O O . VAL A 1 1063 ? -1.170 4.075 -56.705 1.00 90.50 1063 VAL A O 1
ATOM 8167 N N . PRO A 1 1064 ? -0.779 6.298 -56.637 1.00 91.25 1064 PRO A N 1
ATOM 8168 C CA . PRO A 1 1064 ? -0.438 7.580 -56.004 1.00 91.25 1064 PRO A CA 1
ATOM 8169 C C . PRO A 1 1064 ? -1.460 8.116 -54.985 1.00 91.25 1064 PRO A C 1
ATOM 8171 O O . PRO A 1 1064 ? -2.661 7.973 -55.198 1.00 91.25 1064 PRO A O 1
ATOM 8174 N N . GLY A 1 1065 ? -0.988 8.682 -53.871 1.00 90.94 1065 GLY A N 1
ATOM 8175 C CA . GLY A 1 1065 ? -1.834 9.158 -52.774 1.00 90.94 1065 GLY A CA 1
ATOM 8176 C C . GLY A 1 1065 ? -1.069 9.767 -51.589 1.00 90.94 1065 GLY A C 1
ATOM 8177 O O . GLY A 1 1065 ? 0.150 9.619 -51.461 1.00 90.94 1065 GLY A O 1
ATOM 8178 N N . THR A 1 1066 ? -1.813 10.424 -50.693 1.00 92.56 1066 THR A N 1
ATOM 8179 C CA . THR A 1 1066 ? -1.301 11.097 -49.488 1.00 92.56 1066 THR A CA 1
ATOM 8180 C C . THR A 1 1066 ? -1.684 10.352 -48.201 1.00 92.56 1066 THR A C 1
ATOM 8182 O O . THR A 1 1066 ? -2.847 10.003 -47.962 1.00 92.56 1066 THR A O 1
ATOM 8185 N N . PHE A 1 1067 ? -0.694 10.172 -47.331 1.00 91.81 1067 PHE A N 1
ATOM 8186 C CA . PHE A 1 1067 ? -0.789 9.589 -45.996 1.00 91.81 1067 PHE A CA 1
ATOM 8187 C C . PHE A 1 1067 ? -0.692 10.695 -44.937 1.00 91.81 1067 PHE A C 1
ATOM 8189 O O . PHE A 1 1067 ? 0.175 11.564 -45.019 1.00 91.81 1067 PHE A O 1
ATOM 8196 N N . LEU A 1 1068 ? -1.580 10.658 -43.947 1.00 88.75 1068 LEU A N 1
ATOM 8197 C CA . LEU A 1 1068 ? -1.655 11.563 -42.795 1.00 88.75 1068 LEU A CA 1
ATOM 8198 C C . LEU A 1 1068 ? -1.263 10.809 -41.511 1.00 88.75 1068 LEU A C 1
ATOM 8200 O O . LEU A 1 1068 ? -1.210 9.583 -41.549 1.00 88.75 1068 LEU A O 1
ATOM 8204 N N . PRO A 1 1069 ? -1.070 11.480 -40.355 1.00 84.75 1069 PRO A N 1
ATOM 8205 C CA . PRO A 1 1069 ? -0.590 10.830 -39.133 1.00 84.75 1069 PRO A CA 1
ATOM 8206 C C . PRO A 1 1069 ? -1.389 9.594 -38.713 1.00 84.75 1069 PRO A C 1
ATOM 8208 O O . PRO A 1 1069 ? -0.809 8.576 -38.365 1.00 84.75 1069 PRO A O 1
ATOM 8211 N N . ARG A 1 1070 ? -2.717 9.616 -38.867 1.00 80.19 1070 ARG A N 1
ATOM 8212 C CA . ARG A 1 1070 ? -3.595 8.454 -38.613 1.00 80.19 1070 ARG A CA 1
ATOM 8213 C C . ARG A 1 1070 ? -3.301 7.207 -39.466 1.00 80.19 1070 ARG A C 1
ATOM 8215 O O . ARG A 1 1070 ? -3.810 6.136 -39.163 1.00 80.19 1070 ARG A O 1
ATOM 8222 N N . ASP A 1 1071 ? -2.554 7.360 -40.557 1.00 84.50 1071 ASP A N 1
ATOM 8223 C CA . ASP A 1 1071 ? -2.162 6.288 -41.475 1.00 84.50 1071 ASP A CA 1
ATOM 8224 C C . ASP A 1 1071 ? -0.737 5.775 -41.195 1.00 84.50 1071 ASP A C 1
ATOM 8226 O O . ASP A 1 1071 ? -0.275 4.849 -41.866 1.00 84.50 1071 ASP A O 1
ATOM 8230 N N . PHE A 1 1072 ? -0.017 6.391 -40.249 1.00 85.44 1072 PHE A N 1
ATOM 8231 C CA . PHE A 1 1072 ? 1.356 6.034 -39.910 1.00 85.44 1072 PHE A CA 1
ATOM 8232 C C . PHE A 1 1072 ? 1.371 4.954 -38.834 1.00 85.44 1072 PHE A C 1
ATOM 8234 O O . PHE A 1 1072 ? 0.640 5.023 -37.847 1.00 85.44 1072 PHE A O 1
ATOM 8241 N N . ARG A 1 1073 ? 2.278 3.991 -38.984 1.00 80.69 1073 ARG A N 1
ATOM 8242 C CA . ARG A 1 1073 ? 2.709 3.135 -37.878 1.00 80.69 1073 ARG A CA 1
ATOM 8243 C C . ARG A 1 1073 ? 4.073 3.595 -37.404 1.00 80.69 1073 ARG A C 1
ATOM 8245 O O . ARG A 1 1073 ? 4.998 3.686 -38.208 1.00 80.69 1073 ARG A O 1
ATOM 8252 N N . LEU A 1 1074 ? 4.190 3.911 -36.121 1.00 79.56 1074 LEU A N 1
ATOM 8253 C CA . LEU A 1 1074 ? 5.457 4.324 -35.539 1.00 79.56 1074 LEU A CA 1
ATOM 8254 C C . LEU A 1 1074 ? 6.318 3.102 -35.259 1.00 79.56 1074 LEU A C 1
ATOM 8256 O O . LEU A 1 1074 ? 5.854 2.110 -34.699 1.00 79.56 1074 LEU A O 1
ATOM 8260 N N . LEU A 1 1075 ? 7.575 3.193 -35.666 1.00 77.50 1075 LEU A N 1
ATOM 8261 C CA . LEU A 1 1075 ? 8.579 2.168 -35.485 1.00 77.50 1075 LEU A CA 1
ATOM 8262 C C . LEU A 1 1075 ? 9.753 2.735 -34.694 1.00 77.50 1075 LEU A C 1
ATOM 8264 O O . LEU A 1 1075 ? 10.134 3.898 -34.835 1.00 77.50 1075 LEU A O 1
ATOM 8268 N N . TYR A 1 1076 ? 10.388 1.875 -33.920 1.00 75.19 1076 TYR A N 1
ATOM 8269 C CA . TYR A 1 1076 ? 11.729 2.101 -33.393 1.00 75.19 1076 TYR A CA 1
ATOM 8270 C C . TYR A 1 1076 ? 12.578 0.862 -33.673 1.00 75.19 1076 TYR A C 1
ATOM 8272 O O . TYR A 1 1076 ? 12.059 -0.229 -33.929 1.00 75.19 1076 TYR A O 1
ATOM 8280 N N . CYS A 1 1077 ? 13.890 1.037 -33.651 1.00 68.31 1077 CYS A N 1
ATOM 8281 C CA . CYS A 1 1077 ? 14.855 0.057 -34.103 1.00 68.31 1077 CYS A CA 1
ATOM 8282 C C . CYS A 1 1077 ? 15.731 -0.421 -32.934 1.00 68.31 1077 CYS A C 1
ATOM 8284 O O . CYS A 1 1077 ? 16.319 0.355 -32.175 1.00 68.31 1077 CYS A O 1
ATOM 8286 N N . VAL A 1 1078 ? 15.875 -1.735 -32.790 1.00 60.06 1078 VAL A N 1
ATOM 8287 C CA . VAL A 1 1078 ? 16.851 -2.359 -31.883 1.00 60.06 1078 VAL A CA 1
ATOM 8288 C C . VAL A 1 1078 ? 17.675 -3.332 -32.690 1.00 60.06 1078 VAL A C 1
ATOM 8290 O O . VAL A 1 1078 ? 17.120 -4.241 -33.300 1.00 60.06 1078 VAL A O 1
ATOM 8293 N N . ASP A 1 1079 ? 18.986 -3.102 -32.736 1.00 60.59 1079 ASP A N 1
ATOM 8294 C CA . ASP A 1 1079 ? 19.941 -3.969 -33.431 1.00 60.59 1079 ASP A CA 1
ATOM 8295 C C . ASP A 1 1079 ? 19.518 -4.278 -34.882 1.00 60.59 1079 ASP A C 1
ATOM 8297 O O . ASP A 1 1079 ? 19.616 -5.400 -35.369 1.00 60.59 1079 ASP A O 1
ATOM 8301 N N . GLY A 1 1080 ? 18.984 -3.261 -35.571 1.00 61.25 1080 GLY A N 1
ATOM 8302 C CA . GLY A 1 1080 ? 18.506 -3.356 -36.956 1.00 61.25 1080 GLY A CA 1
ATOM 8303 C C . GLY A 1 1080 ? 17.107 -3.959 -37.135 1.00 61.25 1080 GLY A C 1
ATOM 8304 O O . GLY A 1 1080 ? 16.604 -3.974 -38.255 1.00 61.25 1080 GLY A O 1
ATOM 8305 N N . THR A 1 1081 ? 16.455 -4.407 -36.060 1.00 62.69 1081 THR A N 1
ATOM 8306 C CA . THR A 1 1081 ? 15.076 -4.915 -36.080 1.00 62.69 1081 THR A CA 1
ATOM 8307 C C . THR A 1 1081 ? 14.101 -3.800 -35.723 1.00 62.69 1081 THR A C 1
ATOM 8309 O O . THR A 1 1081 ? 14.263 -3.150 -34.690 1.00 62.69 1081 THR A O 1
ATOM 8312 N N . ALA A 1 1082 ? 13.093 -3.578 -36.567 1.00 70.44 1082 ALA A N 1
ATOM 8313 C CA . ALA A 1 1082 ? 12.048 -2.593 -36.324 1.00 70.44 1082 ALA A CA 1
ATOM 8314 C C . ALA A 1 1082 ? 10.872 -3.206 -35.557 1.00 70.44 1082 ALA A C 1
ATOM 8316 O O . ALA A 1 1082 ? 10.448 -4.327 -35.832 1.00 70.44 1082 ALA A O 1
ATOM 8317 N N . PHE A 1 1083 ? 10.323 -2.440 -34.627 1.00 69.06 1083 PHE A N 1
ATOM 8318 C CA . PHE A 1 1083 ? 9.218 -2.848 -33.771 1.00 69.06 1083 PHE A CA 1
ATOM 8319 C C . PHE A 1 1083 ? 8.198 -1.707 -33.687 1.00 69.06 1083 PHE A C 1
ATOM 8321 O O . PHE A 1 1083 ? 8.578 -0.539 -33.595 1.00 69.06 1083 PHE A O 1
ATOM 8328 N N . GLU A 1 1084 ? 6.912 -2.050 -33.714 1.00 71.94 1084 GLU A N 1
ATOM 8329 C CA . GLU A 1 1084 ? 5.802 -1.093 -33.657 1.00 71.94 1084 GLU A CA 1
ATOM 8330 C C . GLU A 1 1084 ? 5.622 -0.531 -32.238 1.00 71.94 1084 GLU A C 1
ATOM 8332 O O . GLU A 1 1084 ? 5.677 -1.289 -31.270 1.00 71.94 1084 GLU A O 1
ATOM 8337 N N . THR A 1 1085 ? 5.424 0.786 -32.101 1.00 63.44 1085 THR A N 1
ATOM 8338 C CA . THR A 1 1085 ? 5.167 1.437 -30.801 1.00 63.44 1085 THR A CA 1
ATOM 8339 C C . THR A 1 1085 ? 3.703 1.819 -30.636 1.00 63.44 1085 THR A C 1
ATOM 8341 O O . THR A 1 1085 ? 3.073 2.330 -31.562 1.00 63.44 1085 THR A O 1
ATOM 8344 N N . ALA A 1 1086 ? 3.179 1.680 -29.418 1.00 56.16 1086 ALA A N 1
ATOM 8345 C CA . ALA A 1 1086 ? 1.902 2.273 -29.037 1.00 56.16 1086 ALA A CA 1
ATOM 8346 C C . ALA A 1 1086 ? 2.108 3.741 -28.620 1.00 56.16 1086 ALA A C 1
ATOM 8348 O O . ALA A 1 1086 ? 2.802 4.017 -27.644 1.00 56.16 1086 ALA A O 1
ATOM 8349 N N . THR A 1 1087 ? 1.497 4.673 -29.353 1.00 57.97 1087 THR A N 1
ATOM 8350 C CA . THR A 1 1087 ? 1.569 6.119 -29.091 1.00 57.97 1087 THR A CA 1
ATOM 8351 C C . THR A 1 1087 ? 0.192 6.733 -29.336 1.00 57.97 1087 THR A C 1
ATOM 8353 O O . THR A 1 1087 ? -0.482 6.347 -30.290 1.00 57.97 1087 THR A O 1
ATOM 8356 N N . ALA A 1 1088 ? -0.249 7.677 -28.499 1.00 56.41 1088 ALA A N 1
ATOM 8357 C CA . ALA A 1 1088 ? -1.531 8.354 -28.711 1.00 56.41 1088 ALA A CA 1
ATOM 8358 C C . ALA A 1 1088 ? -1.593 9.073 -30.052 1.00 56.41 1088 ALA A C 1
ATOM 8360 O O . ALA A 1 1088 ? -0.595 9.651 -30.472 1.00 56.41 1088 ALA A O 1
ATOM 8361 N N . GLU A 1 1089 ? -2.779 9.127 -30.666 1.00 61.44 1089 GLU A N 1
ATOM 8362 C CA . GLU A 1 1089 ? -2.978 9.784 -31.970 1.00 61.44 1089 GLU A CA 1
ATOM 8363 C C . GLU A 1 1089 ? -2.417 11.212 -32.010 1.00 61.44 1089 GLU A C 1
ATOM 8365 O O . GLU A 1 1089 ? -1.819 11.608 -33.007 1.00 61.44 1089 GLU A O 1
ATOM 8370 N N . SER A 1 1090 ? -2.534 11.963 -30.908 1.00 56.75 1090 SER A N 1
ATOM 8371 C CA . SER A 1 1090 ? -2.007 13.330 -30.786 1.00 56.75 1090 SER A CA 1
ATOM 8372 C C . SER A 1 1090 ? -0.476 13.425 -30.804 1.00 56.75 1090 SER A C 1
ATOM 8374 O O . SER A 1 1090 ? 0.061 14.492 -31.091 1.00 56.75 1090 SER A O 1
ATOM 8376 N N . LEU A 1 1091 ? 0.227 12.332 -30.504 1.00 67.31 1091 LEU A N 1
ATOM 8377 C CA . LEU A 1 1091 ? 1.688 12.236 -30.472 1.00 67.31 1091 LEU A CA 1
ATOM 8378 C C . LEU A 1 1091 ? 2.261 11.502 -31.695 1.00 67.31 1091 LEU A C 1
ATOM 8380 O O . LEU A 1 1091 ? 3.462 11.578 -31.928 1.00 67.31 1091 LEU A O 1
ATOM 8384 N N . VAL A 1 1092 ? 1.424 10.848 -32.513 1.00 71.94 1092 VAL A N 1
ATOM 8385 C CA . VAL A 1 1092 ? 1.845 10.197 -33.768 1.00 71.94 1092 VAL A CA 1
ATOM 8386 C C . VAL A 1 1092 ? 2.641 11.107 -34.717 1.00 71.94 1092 VAL A C 1
ATOM 8388 O O . VAL A 1 1092 ? 3.608 10.622 -35.302 1.00 71.94 1092 VAL A O 1
ATOM 8391 N N . PRO A 1 1093 ? 2.315 12.404 -34.900 1.00 80.94 1093 PRO A N 1
ATOM 8392 C CA . PRO A 1 1093 ? 3.118 13.245 -35.783 1.00 80.94 1093 PRO A CA 1
ATOM 8393 C C . PRO A 1 1093 ? 4.482 13.628 -35.195 1.00 80.94 1093 PRO A C 1
ATOM 8395 O O . PRO A 1 1093 ? 5.303 14.163 -35.928 1.00 80.94 1093 PRO A O 1
ATOM 8398 N N . ASP A 1 1094 ? 4.749 13.412 -33.907 1.00 84.06 1094 ASP A N 1
ATOM 8399 C CA . ASP A 1 1094 ? 5.976 13.865 -33.252 1.00 84.06 1094 ASP A CA 1
ATOM 8400 C C . ASP A 1 1094 ? 7.118 12.850 -33.400 1.00 84.06 1094 ASP A C 1
ATOM 8402 O O . ASP A 1 1094 ? 7.122 11.768 -32.807 1.00 84.06 1094 ASP A O 1
ATOM 8406 N N . LEU A 1 1095 ? 8.136 13.230 -34.173 1.00 82.69 1095 LEU A N 1
ATOM 8407 C CA . LEU A 1 1095 ? 9.258 12.359 -34.515 1.00 82.69 1095 LEU A CA 1
ATOM 8408 C C . LEU A 1 1095 ? 10.175 12.035 -33.327 1.00 82.69 1095 LEU A C 1
ATOM 8410 O O . LEU A 1 1095 ? 10.998 11.128 -33.436 1.00 82.69 1095 LEU A O 1
ATOM 8414 N N . ARG A 1 1096 ? 10.023 12.709 -3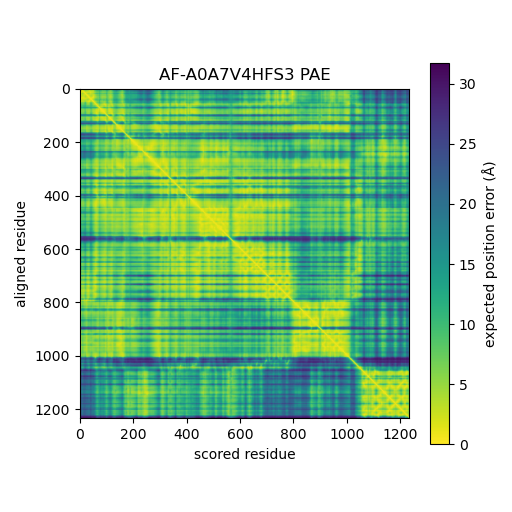2.178 1.00 80.38 1096 ARG A N 1
ATOM 8415 C CA . ARG A 1 1096 ? 10.734 12.346 -30.937 1.00 80.38 1096 ARG A CA 1
ATOM 8416 C C . ARG A 1 1096 ? 10.314 10.972 -30.411 1.00 80.38 1096 ARG A C 1
ATOM 8418 O O . ARG A 1 1096 ? 11.080 10.336 -29.693 1.00 80.38 1096 ARG A O 1
ATOM 8425 N N . PHE A 1 1097 ? 9.116 10.511 -30.771 1.00 76.62 1097 PHE A N 1
ATOM 8426 C CA . PHE A 1 1097 ? 8.545 9.241 -30.320 1.00 76.62 1097 PHE A CA 1
ATOM 8427 C C . PHE A 1 1097 ? 8.649 8.120 -31.371 1.00 76.62 1097 PHE A C 1
ATOM 8429 O O . PHE A 1 1097 ? 7.902 7.147 -31.306 1.00 76.62 1097 PHE A O 1
ATOM 8436 N N . SER A 1 1098 ? 9.565 8.226 -32.339 1.00 79.19 1098 SER A N 1
ATOM 8437 C CA . SER A 1 1098 ? 9.829 7.166 -33.325 1.00 79.19 1098 SER A CA 1
ATOM 8438 C C . SER A 1 1098 ? 11.278 7.213 -33.819 1.00 79.19 1098 SER A C 1
ATOM 8440 O O . SER A 1 1098 ? 11.929 8.241 -33.717 1.00 79.19 1098 SER A O 1
ATOM 8442 N N . GLU A 1 1099 ? 11.810 6.120 -34.363 1.00 80.75 1099 GLU A N 1
ATOM 8443 C CA . GLU A 1 1099 ? 13.043 6.133 -35.182 1.00 80.75 1099 GLU A CA 1
ATOM 8444 C C . GLU A 1 1099 ? 12.728 5.898 -36.668 1.00 80.75 1099 GLU A C 1
ATOM 8446 O O . GLU A 1 1099 ? 13.540 6.201 -37.545 1.00 80.75 1099 GLU A O 1
ATOM 8451 N N . ALA A 1 1100 ? 11.534 5.385 -36.964 1.00 86.50 1100 ALA A N 1
ATOM 8452 C CA . ALA A 1 1100 ? 11.010 5.244 -38.307 1.00 86.50 1100 ALA A CA 1
ATOM 8453 C C . ALA A 1 1100 ? 9.477 5.296 -38.308 1.00 86.50 1100 ALA A C 1
ATOM 8455 O O . ALA A 1 1100 ? 8.827 5.096 -37.285 1.00 86.50 1100 ALA A O 1
ATOM 8456 N N . ILE A 1 1101 ? 8.894 5.514 -39.480 1.00 88.94 1101 ILE A N 1
ATOM 8457 C CA . ILE A 1 1101 ? 7.464 5.323 -39.716 1.00 88.94 1101 ILE A CA 1
ATOM 8458 C C . ILE A 1 1101 ? 7.246 4.284 -40.808 1.00 88.94 1101 ILE A C 1
ATOM 8460 O O . ILE A 1 1101 ? 8.067 4.147 -41.713 1.00 88.94 1101 ILE A O 1
ATOM 8464 N N . MET A 1 1102 ? 6.131 3.569 -40.746 1.00 89.50 1102 MET A N 1
ATOM 8465 C CA . MET A 1 1102 ? 5.714 2.614 -41.763 1.00 89.50 1102 MET A CA 1
ATOM 8466 C C . MET A 1 1102 ? 4.346 2.978 -42.332 1.00 89.50 1102 MET A C 1
ATOM 8468 O O . MET A 1 1102 ? 3.404 3.273 -41.597 1.00 89.50 1102 MET A O 1
ATOM 8472 N N . LEU A 1 1103 ? 4.246 2.890 -43.655 1.00 91.94 1103 LEU A N 1
ATOM 8473 C CA . LEU A 1 1103 ? 3.045 3.105 -44.449 1.00 91.94 1103 LEU A CA 1
ATOM 8474 C C . LEU A 1 1103 ? 2.672 1.805 -45.151 1.00 91.94 1103 LEU A C 1
ATOM 8476 O O . LEU A 1 1103 ? 3.543 1.058 -45.593 1.00 91.94 1103 LEU A O 1
ATOM 8480 N N . THR A 1 1104 ? 1.373 1.545 -45.274 1.00 91.38 1104 THR A N 1
ATOM 8481 C CA . THR A 1 1104 ? 0.857 0.398 -46.030 1.00 91.38 1104 THR A CA 1
ATOM 8482 C C . THR A 1 1104 ? 0.062 0.910 -47.224 1.00 91.38 1104 THR A C 1
ATOM 8484 O O . THR A 1 1104 ? -0.913 1.643 -47.062 1.00 91.38 1104 THR A O 1
ATOM 8487 N N . ALA A 1 1105 ? 0.493 0.541 -48.425 1.00 92.44 1105 ALA A N 1
ATOM 8488 C CA . ALA A 1 1105 ? -0.030 1.033 -49.690 1.00 92.44 1105 ALA A CA 1
ATOM 8489 C C . ALA A 1 1105 ? -0.467 -0.118 -50.609 1.00 92.44 1105 ALA A C 1
ATOM 8491 O O . ALA A 1 1105 ? 0.018 -1.239 -50.483 1.00 92.44 1105 ALA A O 1
ATOM 8492 N N . THR A 1 1106 ? -1.355 0.161 -51.564 1.00 93.81 1106 THR A N 1
ATOM 8493 C CA . THR A 1 1106 ? -1.604 -0.699 -52.730 1.00 93.81 1106 THR A CA 1
ATOM 8494 C C . THR A 1 1106 ? -1.243 0.065 -53.989 1.00 93.81 1106 THR A C 1
ATOM 8496 O O . THR A 1 1106 ? -1.873 1.072 -54.316 1.00 93.81 1106 THR A O 1
ATOM 8499 N N . ASN A 1 1107 ? -0.241 -0.419 -54.710 1.00 92.56 1107 ASN A N 1
ATOM 8500 C CA . ASN A 1 1107 ? 0.171 0.149 -55.977 1.00 92.56 1107 ASN A CA 1
ATOM 8501 C C . ASN A 1 1107 ? -0.470 -0.617 -57.140 1.00 92.56 1107 ASN A C 1
ATOM 8503 O O . ASN A 1 1107 ? -0.311 -1.828 -57.267 1.00 92.56 1107 ASN A O 1
ATOM 8507 N N . THR A 1 1108 ? -1.181 0.093 -58.012 1.00 84.00 1108 THR A N 1
ATOM 8508 C CA . THR A 1 1108 ? -1.853 -0.505 -59.179 1.00 84.00 1108 THR A CA 1
ATOM 8509 C C . THR A 1 1108 ? -0.984 -0.528 -60.435 1.00 84.00 1108 THR A C 1
ATOM 8511 O O . THR A 1 1108 ? -1.402 -1.087 -61.447 1.00 84.00 1108 THR A O 1
ATOM 8514 N N . ARG A 1 1109 ? 0.199 0.106 -60.413 1.00 84.75 1109 ARG A N 1
ATOM 8515 C CA . ARG A 1 1109 ? 1.112 0.178 -61.561 1.00 84.75 1109 ARG A CA 1
ATOM 8516 C C . ARG A 1 1109 ? 2.572 0.136 -61.099 1.00 84.75 1109 ARG A C 1
ATOM 8518 O O . ARG A 1 1109 ? 3.011 1.083 -60.447 1.00 84.75 1109 ARG A O 1
ATOM 8525 N N . PRO A 1 1110 ? 3.345 -0.908 -61.436 1.00 85.31 1110 PRO A N 1
ATOM 8526 C CA . PRO A 1 1110 ? 4.753 -0.960 -61.070 1.00 85.31 1110 PRO A CA 1
ATOM 8527 C C . PRO A 1 1110 ? 5.552 0.112 -61.822 1.00 85.31 1110 PRO A C 1
ATOM 8529 O O . PRO A 1 1110 ? 5.249 0.419 -62.977 1.00 85.31 1110 PRO A O 1
ATOM 8532 N N . GLY A 1 1111 ? 6.575 0.666 -61.176 1.00 89.00 1111 GLY A N 1
ATOM 8533 C CA . GLY A 1 1111 ? 7.480 1.649 -61.773 1.00 89.00 1111 GLY A CA 1
ATOM 8534 C C . GLY A 1 1111 ? 7.945 2.723 -60.788 1.00 89.00 1111 GLY A C 1
ATOM 8535 O O . GLY A 1 1111 ? 7.575 2.686 -59.609 1.00 89.00 1111 GLY A O 1
ATOM 8536 N N . PRO A 1 1112 ? 8.743 3.694 -61.253 1.00 91.31 1112 PRO A N 1
ATOM 8537 C CA . PRO A 1 1112 ? 9.282 4.734 -60.395 1.00 91.31 1112 PRO A CA 1
ATOM 8538 C C . PRO A 1 1112 ? 8.170 5.657 -59.881 1.00 91.31 1112 PRO A C 1
ATOM 8540 O O . PRO A 1 1112 ? 7.345 6.167 -60.643 1.00 91.31 1112 PRO A O 1
ATOM 8543 N N . MET A 1 1113 ? 8.144 5.879 -58.567 1.00 93.62 1113 MET A N 1
ATOM 8544 C CA . MET A 1 1113 ? 7.272 6.851 -57.916 1.00 93.62 1113 MET A CA 1
ATOM 8545 C C . MET A 1 1113 ? 8.070 7.771 -57.005 1.00 93.62 1113 MET A C 1
ATOM 8547 O O . MET A 1 1113 ? 8.946 7.347 -56.247 1.00 93.62 1113 MET A O 1
ATOM 8551 N N . LYS A 1 1114 ? 7.691 9.046 -57.027 1.00 94.62 1114 LYS A N 1
ATOM 8552 C CA . LYS A 1 1114 ? 8.200 10.049 -56.100 1.00 94.62 1114 LYS A CA 1
ATOM 8553 C C . LYS A 1 1114 ? 7.601 9.836 -54.710 1.00 94.62 1114 LYS A C 1
ATOM 8555 O O . LYS A 1 1114 ? 6.384 9.822 -54.573 1.00 94.62 1114 LYS A O 1
ATOM 8560 N N . ILE A 1 1115 ? 8.429 9.724 -53.680 1.00 96.69 1115 ILE A N 1
ATOM 8561 C CA . ILE A 1 1115 ? 7.998 9.781 -52.280 1.00 96.69 1115 ILE A CA 1
ATOM 8562 C C . ILE A 1 1115 ? 8.393 11.144 -51.720 1.00 96.69 1115 ILE A C 1
ATOM 8564 O O . ILE A 1 1115 ? 9.512 11.608 -51.937 1.00 96.69 1115 ILE A O 1
ATOM 8568 N N . THR A 1 1116 ? 7.485 11.784 -50.990 1.00 96.12 1116 THR A N 1
ATOM 8569 C CA . THR A 1 1116 ? 7.724 13.062 -50.317 1.00 96.12 1116 THR A CA 1
ATOM 8570 C C . THR A 1 1116 ? 7.336 12.975 -48.847 1.00 96.12 1116 THR A C 1
ATOM 8572 O O . THR A 1 1116 ? 6.261 12.486 -48.524 1.00 96.12 1116 THR A O 1
ATOM 8575 N N . ALA A 1 1117 ? 8.186 13.466 -47.947 1.00 94.94 1117 ALA A N 1
ATOM 8576 C CA . ALA A 1 1117 ? 7.881 13.618 -46.527 1.00 94.94 1117 ALA A CA 1
ATOM 8577 C C . ALA A 1 1117 ? 7.766 15.111 -46.207 1.00 94.94 1117 ALA A C 1
ATOM 8579 O O . ALA A 1 1117 ? 8.738 15.856 -46.361 1.00 94.94 1117 ALA A O 1
ATOM 8580 N N . ARG A 1 1118 ? 6.576 15.552 -45.785 1.00 93.69 1118 ARG A N 1
ATOM 8581 C CA . ARG A 1 1118 ? 6.289 16.945 -45.432 1.00 93.69 1118 ARG A CA 1
ATOM 8582 C C . ARG A 1 1118 ? 6.122 17.092 -43.929 1.00 93.69 1118 ARG A C 1
ATOM 8584 O O . ARG A 1 1118 ? 5.396 16.325 -43.297 1.00 93.69 1118 ARG A O 1
ATOM 8591 N N . GLY A 1 1119 ? 6.748 18.116 -43.370 1.00 92.88 1119 GLY A N 1
ATOM 8592 C CA . GLY A 1 1119 ? 6.659 18.396 -41.948 1.00 92.88 1119 GLY A CA 1
ATOM 8593 C C . GLY A 1 1119 ? 7.514 19.578 -41.534 1.00 92.88 1119 GLY A C 1
ATOM 8594 O O . GLY A 1 1119 ? 7.754 20.493 -42.317 1.00 92.88 1119 GLY A O 1
ATOM 8595 N N . VAL A 1 1120 ? 7.986 19.537 -40.296 1.00 93.75 1120 VAL A N 1
ATOM 8596 C CA . VAL A 1 1120 ? 8.950 20.475 -39.726 1.00 93.75 1120 VAL A CA 1
ATOM 8597 C C . VAL A 1 1120 ? 10.077 19.644 -39.131 1.00 93.75 1120 VAL A C 1
ATOM 8599 O O . VAL A 1 1120 ? 9.904 19.066 -38.062 1.00 93.75 1120 VAL A O 1
ATOM 8602 N N . PHE A 1 1121 ? 11.214 19.564 -39.823 1.00 94.81 1121 PHE A N 1
ATOM 8603 C CA . PHE A 1 1121 ? 12.364 18.755 -39.409 1.00 94.81 1121 PHE A CA 1
ATOM 8604 C C . PHE A 1 1121 ? 13.524 19.658 -38.984 1.00 94.81 1121 PHE A C 1
ATOM 8606 O O . PHE A 1 1121 ? 14.014 20.475 -39.777 1.00 94.81 1121 PHE A O 1
ATOM 8613 N N . ARG A 1 1122 ? 13.968 19.520 -37.731 1.00 94.06 1122 ARG A N 1
ATOM 8614 C CA . ARG A 1 1122 ? 15.069 20.314 -37.173 1.00 94.06 1122 ARG A CA 1
ATOM 8615 C C . ARG A 1 1122 ? 16.402 19.593 -37.362 1.00 94.06 1122 ARG A C 1
ATOM 8617 O O . ARG A 1 1122 ? 16.505 18.380 -37.186 1.00 94.06 1122 ARG A O 1
ATOM 8624 N N . TYR A 1 1123 ? 17.426 20.356 -37.739 1.00 93.75 1123 TYR A N 1
ATOM 8625 C CA . TYR A 1 1123 ? 18.768 19.845 -38.023 1.00 93.75 1123 TYR A CA 1
ATOM 8626 C C . TYR A 1 1123 ? 19.479 19.308 -36.771 1.00 93.75 1123 TYR A C 1
ATOM 8628 O O . TYR A 1 1123 ? 19.264 19.794 -35.663 1.00 93.75 1123 TYR A O 1
ATOM 8636 N N . SER A 1 1124 ? 20.401 18.364 -36.975 1.00 89.88 1124 SER A N 1
ATOM 8637 C CA . SER A 1 1124 ? 21.225 17.732 -35.931 1.00 89.88 1124 SER A CA 1
ATOM 8638 C C . SER A 1 1124 ? 22.078 18.686 -35.076 1.00 89.88 1124 SER A C 1
ATOM 8640 O O . SER A 1 1124 ? 22.472 18.315 -33.973 1.00 89.88 1124 SER A O 1
ATOM 8642 N N . ASP A 1 1125 ? 22.371 19.901 -35.555 1.00 90.31 1125 ASP A N 1
ATOM 8643 C CA . ASP A 1 1125 ? 23.115 20.939 -34.820 1.00 90.31 1125 ASP A CA 1
ATOM 8644 C C . ASP A 1 1125 ? 22.246 21.748 -33.849 1.00 90.31 1125 ASP A C 1
ATOM 8646 O O . ASP A 1 1125 ? 22.768 22.543 -33.059 1.00 90.31 1125 ASP A O 1
ATOM 8650 N N . ARG A 1 1126 ? 20.921 21.590 -33.914 1.00 90.50 1126 ARG A N 1
ATOM 8651 C CA . ARG A 1 1126 ? 19.991 22.299 -33.039 1.00 90.50 1126 ARG A CA 1
ATOM 8652 C C . ARG A 1 1126 ? 19.914 21.631 -31.672 1.00 90.50 1126 ARG A C 1
ATOM 8654 O O . ARG A 1 1126 ? 20.179 20.444 -31.502 1.00 90.50 1126 ARG A O 1
ATOM 8661 N N . THR A 1 1127 ? 19.530 22.424 -30.676 1.00 85.94 1127 THR A N 1
ATOM 8662 C CA . THR A 1 1127 ? 19.211 21.888 -29.351 1.00 85.94 1127 THR A CA 1
ATOM 8663 C C . THR A 1 1127 ? 17.877 21.138 -29.448 1.00 85.94 1127 THR A C 1
ATOM 8665 O O . THR A 1 1127 ? 16.904 21.756 -29.903 1.00 85.94 1127 THR A O 1
ATOM 8668 N N . PRO A 1 1128 ? 17.793 19.867 -29.007 1.00 86.50 1128 PRO A N 1
ATOM 8669 C CA . PRO A 1 1128 ? 16.516 19.176 -28.902 1.00 86.50 1128 PRO A CA 1
ATOM 8670 C C . PRO A 1 1128 ? 15.527 19.982 -28.052 1.00 86.50 1128 PRO A C 1
ATOM 8672 O O . PRO A 1 1128 ? 15.922 20.692 -27.122 1.00 86.50 1128 PRO A O 1
ATOM 8675 N N . CYS A 1 1129 ? 14.245 19.870 -28.367 1.00 83.00 1129 CYS A N 1
ATOM 8676 C CA . CYS A 1 1129 ? 13.144 20.453 -27.629 1.00 83.00 1129 CYS A CA 1
ATOM 8677 C C . CYS A 1 1129 ? 13.214 19.965 -26.182 1.00 83.00 1129 CYS A C 1
ATOM 8679 O O . CYS A 1 1129 ? 13.184 18.761 -25.918 1.00 83.00 1129 CYS A O 1
ATOM 8681 N N . ARG A 1 1130 ? 13.339 20.901 -25.241 1.00 77.31 1130 ARG A N 1
ATOM 8682 C CA . ARG A 1 1130 ? 13.597 20.575 -23.839 1.00 77.31 1130 ARG A CA 1
ATOM 8683 C C . ARG A 1 1130 ? 12.297 20.372 -23.057 1.00 77.31 1130 ARG A C 1
ATOM 8685 O O . ARG A 1 1130 ? 11.301 21.076 -23.250 1.00 77.31 1130 ARG A O 1
ATOM 8692 N N . GLN A 1 1131 ? 12.363 19.437 -22.114 1.00 72.25 1131 GLN A N 1
ATOM 8693 C CA . GLN A 1 1131 ? 11.417 19.230 -21.019 1.00 72.25 1131 GLN A CA 1
ATOM 8694 C C . GLN A 1 1131 ? 12.225 18.978 -19.736 1.00 72.25 1131 GLN A C 1
ATOM 8696 O O . GLN A 1 1131 ? 13.350 18.487 -19.811 1.00 72.25 1131 GLN A O 1
ATOM 8701 N N . ALA A 1 1132 ? 11.678 19.307 -18.562 1.00 68.19 1132 ALA A N 1
ATOM 8702 C CA . ALA A 1 1132 ? 12.441 19.360 -17.314 1.00 68.19 1132 ALA A CA 1
ATOM 8703 C C . ALA A 1 1132 ? 13.026 18.001 -16.941 1.00 68.19 1132 ALA A C 1
ATOM 8705 O O . ALA A 1 1132 ? 14.161 17.918 -16.478 1.00 68.19 1132 ALA A O 1
ATOM 8706 N N . GLN A 1 1133 ? 12.272 16.939 -17.223 1.00 67.06 1133 GLN A N 1
ATOM 8707 C CA . GLN A 1 1133 ? 12.687 15.556 -17.013 1.00 67.06 1133 GLN A CA 1
ATOM 8708 C C . GLN A 1 1133 ? 13.927 15.150 -17.826 1.00 67.06 1133 GLN A C 1
ATOM 8710 O O . GLN A 1 1133 ? 14.643 14.235 -17.439 1.00 67.06 1133 GLN A O 1
ATOM 8715 N N . TRP A 1 1134 ? 14.219 15.855 -18.923 1.00 73.25 1134 TRP A N 1
ATOM 8716 C CA . TRP A 1 1134 ? 15.326 15.553 -19.831 1.00 73.25 1134 TRP A CA 1
ATOM 8717 C C . TRP A 1 1134 ? 16.553 16.438 -19.624 1.00 73.25 1134 TRP A C 1
ATOM 8719 O O . TRP A 1 1134 ? 17.590 16.196 -20.234 1.00 73.25 1134 TRP A O 1
ATOM 8729 N N . GLU A 1 1135 ? 16.468 17.475 -18.790 1.00 76.50 1135 GLU A N 1
ATOM 8730 C CA . GLU A 1 1135 ? 17.483 18.532 -18.726 1.00 76.50 1135 GLU A CA 1
ATOM 8731 C C . GLU A 1 1135 ? 18.897 18.027 -18.448 1.00 76.50 1135 GLU A C 1
ATOM 8733 O O . GLU A 1 1135 ? 19.835 18.527 -19.059 1.00 76.50 1135 GLU A O 1
ATOM 8738 N N . TYR A 1 1136 ? 19.071 17.040 -17.566 1.00 73.69 1136 TYR A N 1
ATOM 8739 C CA . TYR A 1 1136 ? 20.399 16.497 -17.261 1.00 73.69 1136 TYR A CA 1
ATOM 8740 C C . TYR A 1 1136 ? 20.985 15.698 -18.422 1.00 73.69 1136 TYR A C 1
ATOM 8742 O O . TYR A 1 1136 ? 22.161 15.859 -18.742 1.00 73.69 1136 TYR A O 1
ATOM 8750 N N . ILE A 1 1137 ? 20.164 14.875 -19.075 1.00 75.75 1137 ILE A N 1
ATOM 8751 C CA . ILE A 1 1137 ? 20.590 14.070 -20.224 1.00 75.75 1137 ILE A CA 1
ATOM 8752 C C . ILE A 1 1137 ? 20.882 14.984 -21.414 1.00 75.75 1137 ILE A C 1
ATOM 8754 O O . ILE A 1 1137 ? 21.903 14.819 -22.074 1.00 75.75 1137 ILE A O 1
ATOM 8758 N N . LEU A 1 1138 ? 20.063 16.015 -21.635 1.00 80.12 1138 LEU A N 1
ATOM 8759 C CA . LEU A 1 1138 ? 20.292 17.022 -22.669 1.00 80.12 1138 LEU A CA 1
ATOM 8760 C C . LEU A 1 1138 ? 21.507 17.908 -22.369 1.00 80.12 1138 LEU A C 1
ATOM 8762 O O . LEU A 1 1138 ? 22.266 18.208 -23.284 1.00 80.12 1138 LEU A O 1
ATOM 8766 N N . ALA A 1 1139 ? 21.744 18.291 -21.111 1.00 82.12 1139 ALA A N 1
ATOM 8767 C CA . ALA A 1 1139 ? 22.947 19.028 -20.720 1.00 82.12 1139 ALA A CA 1
ATOM 8768 C C . ALA A 1 1139 ? 24.213 18.180 -20.906 1.00 82.12 1139 ALA A C 1
ATOM 8770 O O . ALA A 1 1139 ? 25.235 18.681 -21.376 1.00 82.12 1139 ALA A O 1
ATOM 8771 N N . LEU A 1 1140 ? 24.143 16.885 -20.581 1.00 82.88 1140 LEU A N 1
ATOM 8772 C CA . LEU A 1 1140 ? 25.226 15.944 -20.846 1.00 82.88 1140 LEU A CA 1
ATOM 8773 C C . LEU A 1 1140 ? 25.455 15.775 -22.355 1.00 82.88 1140 LEU A C 1
ATOM 8775 O O . LEU A 1 1140 ? 26.599 15.816 -22.803 1.00 82.88 1140 LEU A O 1
ATOM 8779 N N . ARG A 1 1141 ? 24.378 15.665 -23.142 1.00 85.75 1141 ARG A N 1
ATOM 8780 C CA . ARG A 1 1141 ? 24.415 15.618 -24.610 1.00 85.75 1141 ARG A CA 1
ATOM 8781 C C . ARG A 1 1141 ? 25.087 16.854 -25.191 1.00 85.75 1141 ARG A C 1
ATOM 8783 O O . ARG A 1 1141 ? 26.023 16.717 -25.966 1.00 85.75 1141 ARG A O 1
ATOM 8790 N N . ASP A 1 1142 ? 24.669 18.042 -24.763 1.00 86.75 1142 ASP A N 1
ATOM 8791 C CA . ASP A 1 1142 ? 25.232 19.322 -25.203 1.00 86.75 1142 ASP A CA 1
ATOM 8792 C C . ASP A 1 1142 ? 26.728 19.458 -24.858 1.00 86.75 1142 ASP A C 1
ATOM 8794 O O . ASP A 1 1142 ? 27.469 20.118 -25.585 1.00 86.75 1142 ASP A O 1
ATOM 8798 N N . LYS A 1 1143 ? 27.185 18.828 -23.766 1.00 88.12 1143 LYS A N 1
ATOM 8799 C CA . LYS A 1 1143 ? 28.597 18.813 -23.354 1.00 88.12 1143 LYS A CA 1
ATOM 8800 C C . LYS A 1 1143 ? 29.447 17.832 -24.168 1.00 88.12 1143 LYS A C 1
ATOM 8802 O O . LYS A 1 1143 ? 30.613 18.123 -24.424 1.00 88.12 1143 LYS A O 1
ATOM 8807 N N . LEU A 1 1144 ? 28.908 16.658 -24.498 1.00 87.31 1144 LEU A N 1
ATOM 8808 C CA . LEU A 1 1144 ? 29.678 15.548 -25.073 1.00 87.31 1144 LEU A CA 1
ATOM 8809 C C . LEU A 1 1144 ? 29.577 15.439 -26.594 1.00 87.31 1144 LEU A C 1
ATOM 8811 O O . LEU A 1 1144 ? 30.518 14.964 -27.227 1.00 87.31 1144 LEU A O 1
ATOM 8815 N N . ILE A 1 1145 ? 28.455 15.855 -27.177 1.00 87.06 1145 ILE A N 1
ATOM 8816 C CA . ILE A 1 1145 ? 28.178 15.685 -28.601 1.00 87.06 1145 ILE A CA 1
ATOM 8817 C C . ILE A 1 1145 ? 28.430 17.012 -29.321 1.00 87.06 1145 ILE A C 1
ATOM 8819 O O . ILE A 1 1145 ? 27.713 17.988 -29.082 1.00 87.06 1145 ILE A O 1
ATOM 8823 N N . PRO A 1 1146 ? 29.425 17.079 -30.225 1.00 85.12 1146 PRO A N 1
ATOM 8824 C CA . PRO A 1 1146 ? 29.649 18.264 -31.038 1.00 85.12 1146 PRO A CA 1
ATOM 8825 C C . PRO A 1 1146 ? 28.414 18.586 -31.881 1.00 85.12 1146 PRO A C 1
ATOM 8827 O O . PRO A 1 1146 ? 27.867 17.724 -32.568 1.00 85.12 1146 PRO A O 1
ATOM 8830 N N . ARG A 1 1147 ? 27.991 19.852 -31.866 1.00 86.94 1147 ARG A N 1
ATOM 8831 C CA . ARG A 1 1147 ? 26.891 20.324 -32.711 1.00 86.94 1147 ARG A CA 1
ATOM 8832 C C . ARG A 1 1147 ? 27.383 20.478 -34.144 1.00 86.94 1147 ARG A C 1
ATOM 8834 O O . ARG A 1 1147 ? 28.012 21.474 -34.490 1.00 86.94 1147 ARG A O 1
ATOM 8841 N N . GLU A 1 1148 ? 27.093 19.479 -34.965 1.00 90.31 1148 GLU A N 1
ATOM 8842 C CA . GLU A 1 1148 ? 27.425 19.458 -36.386 1.00 90.31 1148 GLU A CA 1
ATOM 8843 C C . GLU A 1 1148 ? 26.147 19.394 -37.223 1.00 90.31 1148 GLU A C 1
ATOM 8845 O O . GLU A 1 1148 ? 25.281 18.538 -37.014 1.00 90.31 1148 GLU A O 1
ATOM 8850 N N . ARG A 1 1149 ? 26.025 20.306 -38.190 1.00 91.12 1149 ARG A N 1
ATOM 8851 C CA . ARG A 1 1149 ? 24.885 20.341 -39.104 1.00 91.12 1149 ARG A CA 1
ATOM 8852 C C . ARG A 1 1149 ? 25.066 19.274 -40.172 1.00 91.12 1149 ARG A C 1
ATOM 8854 O O . ARG A 1 1149 ? 25.965 19.383 -41.002 1.00 91.12 1149 ARG A O 1
ATOM 8861 N N . ARG A 1 1150 ? 24.179 18.282 -40.189 1.00 93.25 1150 ARG A N 1
ATOM 8862 C CA . ARG A 1 1150 ? 24.175 17.200 -41.180 1.00 93.25 1150 ARG A CA 1
ATOM 8863 C C . ARG A 1 1150 ? 22.920 17.255 -42.060 1.00 93.25 1150 ARG A C 1
ATOM 8865 O O . ARG A 1 1150 ? 21.922 17.850 -41.650 1.00 93.25 1150 ARG A O 1
ATOM 8872 N N . PRO A 1 1151 ? 22.949 16.677 -43.274 1.00 93.56 1151 PRO A N 1
ATOM 8873 C CA . PRO A 1 1151 ? 21.787 16.657 -44.158 1.00 93.56 1151 PRO A CA 1
ATOM 8874 C C . PRO A 1 1151 ? 20.611 15.912 -43.520 1.00 93.56 1151 PRO A C 1
ATOM 8876 O O . PRO A 1 1151 ? 20.766 14.759 -43.125 1.00 93.56 1151 PRO A O 1
ATOM 8879 N N . VAL A 1 1152 ? 19.447 16.559 -43.437 1.00 95.19 1152 VAL A N 1
ATOM 8880 C CA . VAL A 1 1152 ? 18.190 15.918 -43.021 1.00 95.19 1152 VAL A CA 1
ATOM 8881 C C . VAL A 1 1152 ? 17.756 14.933 -44.104 1.00 95.19 1152 VAL A C 1
ATOM 8883 O O . VAL A 1 1152 ? 17.537 15.332 -45.252 1.00 95.19 1152 VAL A O 1
ATOM 8886 N N . GLU A 1 1153 ? 17.638 13.661 -43.732 1.00 95.62 1153 GLU A N 1
ATOM 8887 C CA . GLU A 1 1153 ? 17.322 12.562 -44.644 1.00 95.62 1153 GLU A CA 1
ATOM 8888 C C . GLU A 1 1153 ? 16.335 11.572 -44.006 1.00 95.62 1153 GLU A C 1
ATOM 8890 O O . GLU A 1 1153 ? 16.216 11.488 -42.782 1.00 95.62 1153 GLU A O 1
ATOM 8895 N N . PHE A 1 1154 ? 15.664 10.781 -44.844 1.00 94.50 1154 PHE A N 1
ATOM 8896 C CA . PHE A 1 1154 ? 14.978 9.559 -44.415 1.00 94.50 1154 PHE A CA 1
ATOM 8897 C C . PHE A 1 1154 ? 15.488 8.381 -45.240 1.00 94.50 1154 PHE A C 1
ATOM 8899 O O . PHE A 1 1154 ? 15.371 8.420 -46.463 1.00 94.50 1154 PHE A O 1
ATOM 8906 N N . ASP A 1 1155 ? 16.025 7.339 -44.607 1.00 94.00 1155 ASP A N 1
ATOM 8907 C CA . ASP A 1 1155 ? 16.306 6.077 -45.298 1.00 94.00 1155 ASP A CA 1
ATOM 8908 C C . ASP A 1 1155 ? 14.975 5.415 -45.673 1.00 94.00 1155 ASP A C 1
ATOM 8910 O O . ASP A 1 1155 ? 14.065 5.328 -44.845 1.00 94.00 1155 ASP A O 1
ATOM 8914 N N . VAL A 1 1156 ? 14.860 4.948 -46.915 1.00 94.06 1156 VAL A N 1
ATOM 8915 C CA . VAL A 1 1156 ? 13.637 4.343 -47.449 1.00 94.06 1156 VAL A CA 1
ATOM 8916 C C . VAL A 1 1156 ? 13.847 2.854 -47.656 1.00 94.06 1156 VAL A C 1
ATOM 8918 O O . VAL A 1 1156 ? 14.713 2.444 -48.436 1.00 94.06 1156 VAL A O 1
ATOM 8921 N N . ALA A 1 1157 ? 13.003 2.046 -47.017 1.00 92.44 1157 ALA A N 1
ATOM 8922 C CA . ALA A 1 1157 ? 12.885 0.625 -47.310 1.00 92.44 1157 ALA A CA 1
ATOM 8923 C C . ALA A 1 1157 ? 11.496 0.285 -47.853 1.00 92.44 1157 ALA A C 1
ATOM 8925 O O . ALA A 1 1157 ? 10.487 0.730 -47.313 1.00 92.44 1157 ALA A O 1
ATOM 8926 N N . ILE A 1 1158 ? 11.448 -0.524 -48.909 1.00 92.50 1158 ILE A N 1
ATOM 8927 C CA . ILE A 1 1158 ? 10.215 -0.984 -49.551 1.00 92.50 1158 ILE A CA 1
ATOM 8928 C C . ILE A 1 1158 ? 10.165 -2.506 -49.438 1.00 92.50 1158 ILE A C 1
ATOM 8930 O O . ILE A 1 1158 ? 11.100 -3.191 -49.858 1.00 92.50 1158 ILE A O 1
ATOM 8934 N N . ASN A 1 1159 ? 9.098 -3.045 -48.842 1.00 90.50 1159 ASN A N 1
ATOM 8935 C CA . ASN A 1 1159 ? 8.931 -4.478 -48.561 1.00 90.50 1159 ASN A CA 1
ATOM 8936 C C . ASN A 1 1159 ? 10.165 -5.094 -47.866 1.00 90.50 1159 ASN A C 1
ATOM 8938 O O . ASN A 1 1159 ? 10.632 -6.175 -48.223 1.00 90.50 1159 ASN A O 1
ATOM 8942 N N . GLY A 1 1160 ? 10.744 -4.357 -46.911 1.00 84.94 1160 GLY A N 1
ATOM 8943 C CA . GLY A 1 1160 ? 11.931 -4.762 -46.149 1.00 84.94 1160 GLY A CA 1
ATOM 8944 C C . GLY A 1 1160 ? 13.279 -4.584 -46.864 1.00 84.94 1160 GLY A C 1
ATOM 8945 O O . GLY A 1 1160 ? 14.320 -4.764 -46.235 1.00 84.94 1160 GLY A O 1
ATOM 8946 N N . ARG A 1 1161 ? 13.307 -4.194 -48.147 1.00 89.94 1161 ARG A N 1
ATOM 8947 C CA . ARG A 1 1161 ? 14.549 -3.925 -48.891 1.00 89.94 1161 ARG A CA 1
ATOM 8948 C C . ARG A 1 1161 ? 14.911 -2.443 -48.827 1.00 89.94 1161 ARG A C 1
ATOM 8950 O O . ARG A 1 1161 ? 14.089 -1.604 -49.164 1.00 89.94 1161 ARG A O 1
ATOM 8957 N N . GLN A 1 1162 ? 16.153 -2.120 -48.466 1.00 91.12 1162 GLN A N 1
ATOM 8958 C CA . GLN A 1 1162 ? 16.681 -0.750 -48.536 1.00 91.12 1162 GLN A CA 1
ATOM 8959 C C . GLN A 1 1162 ? 16.783 -0.277 -49.997 1.00 91.12 1162 GLN A C 1
ATOM 8961 O O . GLN A 1 1162 ? 17.420 -0.941 -50.820 1.00 91.12 1162 GLN A O 1
ATOM 8966 N N . CYS A 1 1163 ? 16.152 0.857 -50.309 1.00 91.19 1163 CYS A N 1
ATOM 8967 C CA . CYS A 1 1163 ? 15.957 1.357 -51.675 1.00 91.19 1163 CYS A CA 1
ATOM 8968 C C . CYS A 1 1163 ? 16.619 2.718 -51.943 1.00 91.19 1163 CYS A C 1
ATOM 8970 O O . CYS A 1 1163 ? 16.816 3.067 -53.103 1.00 91.19 1163 CYS A O 1
ATOM 8972 N N . GLY A 1 1164 ? 16.985 3.481 -50.910 1.00 93.69 1164 GLY A N 1
ATOM 8973 C CA . GLY A 1 1164 ? 17.656 4.778 -51.045 1.00 93.69 1164 GLY A CA 1
ATOM 8974 C C . GLY A 1 1164 ? 17.243 5.741 -49.935 1.00 93.69 1164 GLY A C 1
ATOM 8975 O O . GLY A 1 1164 ? 16.951 5.296 -48.827 1.00 93.69 1164 GLY A O 1
ATOM 8976 N N . LYS A 1 1165 ? 17.226 7.052 -50.217 1.00 95.81 1165 LYS A N 1
ATOM 8977 C CA . LYS A 1 1165 ? 16.935 8.089 -49.215 1.00 95.81 1165 LYS A CA 1
ATOM 8978 C C . LYS A 1 1165 ? 16.064 9.222 -49.752 1.00 95.81 1165 LYS A C 1
ATOM 8980 O O . LYS A 1 1165 ? 16.199 9.594 -50.914 1.00 95.81 1165 LYS A O 1
ATOM 8985 N N . LEU A 1 1166 ? 15.234 9.811 -48.891 1.00 96.88 1166 LEU A N 1
ATOM 8986 C CA . LEU A 1 1166 ? 14.618 11.120 -49.121 1.00 96.88 1166 LEU A CA 1
ATOM 8987 C C . LEU A 1 1166 ? 15.603 12.221 -48.729 1.00 96.88 1166 LEU A C 1
ATOM 8989 O O . LEU A 1 1166 ? 16.173 12.159 -47.640 1.00 96.88 1166 LEU A O 1
ATOM 8993 N N . GLN A 1 1167 ? 15.759 13.240 -49.573 1.00 95.88 1167 GLN A N 1
ATOM 8994 C CA . GLN A 1 1167 ? 16.664 14.368 -49.343 1.00 95.88 1167 GLN A CA 1
ATOM 8995 C C . GLN A 1 1167 ? 15.911 15.693 -49.242 1.00 95.88 1167 GLN A C 1
ATOM 8997 O O . GLN A 1 1167 ? 14.903 15.906 -49.914 1.00 95.88 1167 GLN A O 1
ATOM 9002 N N . ALA A 1 1168 ? 16.421 16.602 -48.411 1.00 95.25 1168 ALA A N 1
ATOM 9003 C CA . ALA A 1 1168 ? 15.852 17.929 -48.203 1.00 95.25 1168 ALA A CA 1
ATOM 9004 C C . ALA A 1 1168 ? 15.832 18.779 -49.490 1.00 95.25 1168 ALA A C 1
ATOM 9006 O O . ALA A 1 1168 ? 16.885 19.172 -50.001 1.00 95.25 1168 ALA A O 1
ATOM 9007 N N . VAL A 1 1169 ? 14.633 19.153 -49.944 1.00 95.38 1169 VAL A N 1
ATOM 9008 C CA . VAL A 1 1169 ? 14.416 19.991 -51.140 1.00 95.38 1169 VAL A CA 1
ATOM 9009 C C . VAL A 1 1169 ? 13.769 21.339 -50.843 1.00 95.38 1169 VAL A C 1
ATOM 9011 O O . VAL A 1 1169 ? 13.952 22.278 -51.616 1.00 95.38 1169 VAL A O 1
ATOM 9014 N N . ARG A 1 1170 ? 13.076 21.482 -49.704 1.00 94.69 1170 ARG A N 1
ATOM 9015 C CA . ARG A 1 1170 ? 12.504 22.762 -49.255 1.00 94.69 1170 ARG A CA 1
ATOM 9016 C C . ARG A 1 1170 ? 12.973 23.108 -47.847 1.00 94.69 1170 ARG A C 1
ATOM 9018 O O . ARG A 1 1170 ? 12.912 22.276 -46.941 1.00 94.69 1170 ARG A O 1
ATOM 9025 N N . ARG A 1 1171 ? 13.442 24.346 -47.681 1.00 95.31 1171 ARG A N 1
ATOM 9026 C CA . ARG A 1 1171 ? 13.922 24.918 -46.417 1.00 95.31 1171 ARG A CA 1
ATOM 9027 C C . ARG A 1 1171 ? 13.189 26.221 -46.154 1.00 95.31 1171 ARG A C 1
ATOM 9029 O O . ARG A 1 1171 ? 13.042 27.029 -47.067 1.00 95.31 1171 ARG A O 1
ATOM 9036 N N . GLU A 1 1172 ? 12.745 26.420 -44.923 1.00 94.62 1172 GLU A N 1
ATOM 9037 C CA . GLU A 1 1172 ? 11.993 27.606 -44.517 1.00 94.62 1172 GLU A CA 1
ATOM 9038 C C . GLU A 1 1172 ? 12.396 28.026 -43.106 1.00 94.62 1172 GLU A C 1
ATOM 9040 O O . GLU A 1 1172 ? 12.791 27.194 -42.292 1.00 94.62 1172 GLU A O 1
ATOM 9045 N N . ASN A 1 1173 ? 12.253 29.313 -42.794 1.00 94.44 1173 ASN A N 1
ATOM 9046 C CA . ASN A 1 1173 ? 12.297 29.774 -41.411 1.00 94.44 1173 ASN A CA 1
ATOM 9047 C C . ASN A 1 1173 ? 10.914 29.567 -40.790 1.00 94.44 1173 ASN A C 1
ATOM 9049 O O . ASN A 1 1173 ? 9.937 30.164 -41.247 1.00 94.44 1173 ASN A O 1
ATOM 9053 N N . ARG A 1 1174 ? 10.824 28.720 -39.763 1.00 91.75 1174 ARG A N 1
ATOM 9054 C CA . ARG A 1 1174 ? 9.577 28.434 -39.041 1.00 91.75 1174 ARG A CA 1
ATOM 9055 C C . ARG A 1 1174 ? 9.773 28.666 -37.552 1.00 91.75 1174 ARG A C 1
ATOM 9057 O O . ARG A 1 1174 ? 10.858 28.446 -37.018 1.00 91.75 1174 ARG A O 1
ATOM 9064 N N . GLU A 1 1175 ? 8.706 29.087 -36.884 1.00 90.81 1175 GLU A N 1
ATOM 9065 C CA . GLU A 1 1175 ? 8.656 29.016 -35.429 1.00 90.81 1175 GLU A CA 1
ATOM 9066 C C . GLU A 1 1175 ? 8.571 27.553 -35.006 1.00 90.81 1175 GLU A C 1
ATOM 9068 O O . GLU A 1 1175 ? 7.635 26.838 -35.369 1.00 90.81 1175 GLU A O 1
ATOM 9073 N N . VAL A 1 1176 ? 9.552 27.113 -34.229 1.00 90.06 1176 VAL A N 1
ATOM 9074 C CA . VAL A 1 1176 ? 9.612 25.758 -33.690 1.00 90.06 1176 VAL A CA 1
ATOM 9075 C C . VAL A 1 1176 ? 9.608 25.781 -32.179 1.00 90.06 1176 VAL A C 1
ATOM 9077 O O . VAL A 1 1176 ? 10.154 26.692 -31.564 1.00 90.06 1176 VAL A O 1
ATOM 9080 N N . VAL A 1 1177 ? 8.985 24.776 -31.569 1.00 85.44 1177 VAL A N 1
ATOM 9081 C CA . VAL A 1 1177 ? 8.939 24.647 -30.111 1.00 85.44 1177 VAL A CA 1
ATOM 9082 C C . VAL A 1 1177 ? 10.302 24.170 -29.613 1.00 85.44 1177 VAL A C 1
ATOM 9084 O O . VAL A 1 1177 ? 10.705 23.049 -29.906 1.00 85.44 1177 VAL A O 1
ATOM 9087 N N . VAL A 1 1178 ? 10.992 25.002 -28.834 1.00 86.25 1178 VAL A N 1
ATOM 9088 C CA . VAL A 1 1178 ? 12.308 24.679 -28.249 1.00 86.25 1178 VAL A CA 1
ATOM 9089 C C . VAL A 1 1178 ? 12.224 24.309 -26.768 1.00 86.25 1178 VAL A C 1
ATOM 9091 O O . VAL A 1 1178 ? 13.085 23.587 -26.276 1.00 86.25 1178 VAL A O 1
ATOM 9094 N N . ASN A 1 1179 ? 11.157 24.725 -26.080 1.00 79.06 1179 ASN A N 1
ATOM 9095 C CA . ASN A 1 1179 ? 10.784 24.244 -24.748 1.00 79.06 1179 ASN A CA 1
ATOM 9096 C C . ASN A 1 1179 ? 9.285 23.936 -24.752 1.00 79.06 1179 ASN A C 1
ATOM 9098 O O . ASN A 1 1179 ? 8.502 24.755 -25.239 1.00 79.06 1179 ASN A O 1
ATOM 9102 N N . MET A 1 1180 ? 8.873 22.777 -24.234 1.00 70.50 1180 MET A N 1
ATOM 9103 C CA . MET A 1 1180 ? 7.454 22.394 -24.250 1.00 70.50 1180 MET A CA 1
ATOM 9104 C C . MET A 1 1180 ? 6.614 23.131 -23.208 1.00 70.50 1180 MET A C 1
ATOM 9106 O O . MET A 1 1180 ? 5.465 23.456 -23.486 1.00 70.50 1180 MET A O 1
ATOM 9110 N N . ASN A 1 1181 ? 7.190 23.420 -22.043 1.00 60.88 1181 ASN A N 1
ATOM 9111 C CA . ASN A 1 1181 ? 6.582 24.174 -20.950 1.00 60.88 1181 ASN A CA 1
ATOM 9112 C C . ASN A 1 1181 ? 7.683 25.065 -20.324 1.00 60.88 1181 ASN A C 1
ATOM 9114 O O . ASN A 1 1181 ? 8.823 24.629 -20.342 1.00 60.88 1181 ASN A O 1
ATOM 9118 N N . PRO A 1 1182 ? 7.424 26.323 -19.904 1.00 62.72 1182 PRO A N 1
ATOM 9119 C CA . PRO A 1 1182 ? 6.453 27.139 -20.619 1.00 62.72 1182 PRO A CA 1
ATOM 9120 C C . PRO A 1 1182 ? 6.768 27.036 -22.118 1.00 62.72 1182 PRO A C 1
ATOM 9122 O O . PRO A 1 1182 ? 7.932 27.020 -22.525 1.00 62.72 1182 PRO A O 1
ATOM 9125 N N . ARG A 1 1183 ? 5.730 26.873 -22.937 1.00 74.62 1183 ARG A N 1
ATOM 9126 C CA . ARG A 1 1183 ? 5.922 26.661 -24.367 1.00 74.62 1183 ARG A CA 1
ATOM 9127 C C . ARG A 1 1183 ? 6.624 27.882 -24.951 1.00 74.62 1183 ARG A C 1
ATOM 9129 O O . ARG A 1 1183 ? 6.018 28.945 -25.038 1.00 74.62 1183 ARG A O 1
ATOM 9136 N N . SER A 1 1184 ? 7.878 27.729 -25.359 1.00 84.88 1184 SER A N 1
ATOM 9137 C CA . SER A 1 1184 ? 8.632 28.792 -26.020 1.00 84.88 1184 SER A CA 1
ATOM 9138 C C . SER A 1 1184 ? 9.032 28.346 -27.410 1.00 84.88 1184 SER A C 1
ATOM 9140 O O . SER A 1 1184 ? 9.483 27.211 -27.610 1.00 84.88 1184 SER A O 1
ATOM 9142 N N . THR A 1 1185 ? 8.894 29.256 -28.362 1.00 89.50 1185 THR A N 1
ATOM 9143 C CA . THR A 1 1185 ? 9.299 29.042 -29.742 1.00 89.50 1185 THR A CA 1
ATOM 9144 C C . THR A 1 1185 ? 10.564 29.818 -30.065 1.00 89.50 1185 THR A C 1
ATOM 9146 O O . THR A 1 1185 ? 10.872 30.837 -29.450 1.00 89.50 1185 THR A O 1
ATOM 9149 N N . GLN A 1 1186 ? 11.311 29.318 -31.038 1.00 92.81 1186 GLN A N 1
ATOM 9150 C CA . GLN A 1 1186 ? 12.390 30.050 -31.678 1.00 92.81 1186 GLN A CA 1
ATOM 9151 C C . GLN A 1 1186 ? 12.195 29.951 -33.186 1.00 92.81 1186 GLN A C 1
ATOM 9153 O O . GLN A 1 1186 ? 11.784 28.907 -33.691 1.00 92.81 1186 GLN A O 1
ATOM 9158 N N . THR A 1 1187 ? 12.478 31.028 -33.912 1.00 94.62 1187 THR A N 1
ATOM 9159 C CA . THR A 1 1187 ? 12.534 30.967 -35.372 1.00 94.62 1187 THR A CA 1
ATOM 9160 C C . THR A 1 1187 ? 13.840 30.301 -35.779 1.00 94.62 1187 THR A C 1
ATOM 9162 O O . THR A 1 1187 ? 14.919 30.847 -35.548 1.00 94.62 1187 THR A O 1
ATOM 9165 N N . GLU A 1 1188 ? 13.744 29.126 -36.389 1.00 94.25 1188 GLU A N 1
ATOM 9166 C CA . GLU A 1 1188 ? 14.886 28.393 -36.925 1.00 94.25 1188 GLU A CA 1
ATOM 9167 C C . GLU A 1 1188 ? 14.668 28.095 -38.410 1.00 94.25 1188 GLU A C 1
ATOM 9169 O O . GLU A 1 1188 ? 13.543 27.856 -38.855 1.00 94.25 1188 GLU A O 1
ATOM 9174 N N . GLU A 1 1189 ? 15.756 28.066 -39.181 1.00 94.94 1189 GLU A N 1
ATOM 9175 C CA . GLU A 1 1189 ? 15.732 27.418 -40.491 1.00 94.94 1189 GLU A CA 1
ATOM 9176 C C . GLU A 1 1189 ? 15.561 25.905 -40.291 1.00 94.94 1189 GLU A C 1
ATOM 9178 O O . GLU A 1 1189 ? 16.400 25.262 -39.645 1.00 94.94 1189 GLU A O 1
ATOM 9183 N N . VAL A 1 1190 ? 14.497 25.359 -40.877 1.00 95.31 1190 VAL A N 1
ATOM 9184 C CA . VAL A 1 1190 ? 14.102 23.947 -40.836 1.00 95.31 1190 VAL A CA 1
ATOM 9185 C C . VAL A 1 1190 ? 13.916 23.393 -42.244 1.00 95.31 1190 VAL A C 1
ATOM 9187 O O . VAL A 1 1190 ? 13.733 24.143 -43.207 1.00 95.31 1190 VAL A O 1
ATOM 9190 N N . VAL A 1 1191 ? 13.925 22.068 -42.371 1.00 96.31 1191 VAL A N 1
ATOM 9191 C CA . VAL A 1 1191 ? 13.503 21.394 -43.605 1.00 96.31 1191 VAL A CA 1
ATOM 9192 C C . VAL A 1 1191 ? 12.000 21.145 -43.533 1.00 96.31 1191 VAL A C 1
ATOM 9194 O O . VAL A 1 1191 ? 11.523 20.584 -42.548 1.00 96.31 1191 VAL A O 1
ATOM 9197 N N . THR A 1 1192 ? 11.259 21.566 -44.563 1.00 94.56 1192 THR A N 1
ATOM 9198 C CA . THR A 1 1192 ? 9.796 21.375 -44.634 1.00 94.56 1192 THR A CA 1
ATOM 9199 C C . THR A 1 1192 ? 9.359 20.309 -45.634 1.00 94.56 1192 THR A C 1
ATOM 9201 O O . THR A 1 1192 ? 8.207 19.872 -45.610 1.00 94.56 1192 THR A O 1
ATOM 9204 N N . LEU A 1 1193 ? 10.269 19.879 -46.513 1.00 94.88 1193 LEU A N 1
ATOM 9205 C CA . LEU A 1 1193 ? 10.012 18.848 -47.513 1.00 94.88 1193 LEU A CA 1
ATOM 9206 C C . LEU A 1 1193 ? 11.291 18.067 -47.831 1.00 94.88 1193 LEU A C 1
ATOM 9208 O O . LEU A 1 1193 ? 12.300 18.662 -48.229 1.00 94.88 1193 LEU A O 1
ATOM 9212 N N . CYS A 1 1194 ? 11.211 16.743 -47.715 1.00 96.56 1194 CYS A N 1
ATOM 9213 C CA . CYS A 1 1194 ? 12.197 15.806 -48.248 1.00 96.56 1194 CYS A CA 1
ATOM 9214 C C . CYS A 1 1194 ? 11.578 14.986 -49.383 1.00 96.56 1194 CYS A C 1
ATOM 9216 O O . CYS A 1 1194 ? 10.411 14.611 -49.287 1.00 96.56 1194 CYS A O 1
ATOM 9218 N N . GLU A 1 1195 ? 12.340 14.669 -50.429 1.00 96.94 1195 GLU A N 1
ATOM 9219 C CA . GLU A 1 1195 ? 11.855 13.856 -51.550 1.00 96.94 1195 GLU A CA 1
ATOM 9220 C C . GLU A 1 1195 ? 12.905 12.890 -52.108 1.00 96.94 1195 GLU A C 1
ATOM 9222 O O . GLU A 1 1195 ? 14.106 13.073 -51.915 1.00 96.94 1195 GLU A O 1
ATOM 9227 N N . GLY A 1 1196 ? 12.430 11.859 -52.800 1.00 96.31 1196 GLY A N 1
ATOM 9228 C CA . GLY A 1 1196 ? 13.232 10.902 -53.559 1.00 96.31 1196 GLY A CA 1
ATOM 9229 C C . GLY A 1 1196 ? 12.342 10.104 -54.512 1.00 96.31 1196 GLY A C 1
ATOM 9230 O O . GLY A 1 1196 ? 11.119 10.125 -54.378 1.00 96.31 1196 GLY A O 1
ATOM 9231 N N . GLU A 1 1197 ? 12.935 9.409 -55.477 1.00 95.94 1197 GLU A N 1
ATOM 9232 C CA . GLU A 1 1197 ? 12.221 8.591 -56.463 1.00 95.94 1197 GLU A CA 1
ATOM 9233 C C . GLU A 1 1197 ? 12.654 7.130 -56.330 1.00 95.94 1197 GLU A C 1
ATOM 9235 O O . GLU A 1 1197 ? 13.848 6.840 -56.233 1.00 95.94 1197 GLU A O 1
ATOM 9240 N N . PHE A 1 1198 ? 11.685 6.216 -56.269 1.00 95.31 1198 PHE A N 1
ATOM 9241 C CA . PHE A 1 1198 ? 11.928 4.808 -55.960 1.00 95.31 1198 PHE A CA 1
ATOM 9242 C C . PHE A 1 1198 ? 11.073 3.898 -56.827 1.00 95.31 1198 PHE A C 1
ATOM 9244 O O . PHE A 1 1198 ? 9.916 4.204 -57.106 1.00 95.31 1198 PHE A O 1
ATOM 9251 N N . GLU A 1 1199 ? 11.624 2.743 -57.187 1.00 93.44 1199 GLU A N 1
ATOM 9252 C CA . GLU A 1 1199 ? 10.879 1.683 -57.861 1.00 93.44 1199 GLU A CA 1
ATOM 9253 C C . GLU A 1 1199 ? 9.814 1.096 -56.929 1.00 93.44 1199 GLU A C 1
ATOM 9255 O O . GLU A 1 1199 ? 10.136 0.469 -55.914 1.00 93.44 1199 GLU A O 1
ATOM 9260 N N . MET A 1 1200 ? 8.543 1.288 -57.284 1.00 91.56 1200 MET A N 1
ATOM 9261 C CA . MET A 1 1200 ? 7.404 0.744 -56.554 1.00 91.56 1200 MET A CA 1
ATOM 9262 C C . MET A 1 1200 ? 6.914 -0.548 -57.212 1.00 91.56 1200 MET A C 1
ATOM 9264 O O . MET A 1 1200 ? 6.548 -0.528 -58.390 1.00 91.56 1200 MET A O 1
ATOM 9268 N N . PRO A 1 1201 ? 6.853 -1.673 -56.480 1.00 90.62 1201 PRO A N 1
ATOM 9269 C CA . PRO A 1 1201 ? 6.276 -2.908 -56.999 1.00 90.62 1201 PRO A CA 1
ATOM 9270 C C . PRO A 1 1201 ? 4.752 -2.790 -57.132 1.00 90.62 1201 PRO A C 1
ATOM 9272 O O . PRO A 1 1201 ? 4.128 -1.971 -56.462 1.00 90.62 1201 PRO A O 1
ATOM 9275 N N . GLU A 1 1202 ? 4.150 -3.604 -57.999 1.00 90.62 1202 GLU A N 1
ATOM 9276 C CA . GLU A 1 1202 ? 2.692 -3.746 -58.102 1.00 90.62 1202 GLU A CA 1
ATOM 9277 C C . GLU A 1 1202 ? 2.141 -4.542 -56.907 1.00 90.62 1202 GLU A C 1
ATOM 9279 O O . GLU A 1 1202 ? 2.790 -5.467 -56.415 1.00 90.62 1202 GLU A O 1
ATOM 9284 N N . GLY A 1 1203 ? 0.930 -4.216 -56.458 1.00 89.81 1203 GLY A N 1
ATOM 9285 C CA . GLY A 1 1203 ? 0.248 -4.893 -55.357 1.00 89.81 1203 GLY A CA 1
ATOM 9286 C C . GLY A 1 1203 ? 0.450 -4.208 -54.006 1.00 89.81 1203 GLY A C 1
ATOM 9287 O O . GLY A 1 1203 ? 0.602 -2.990 -53.929 1.00 89.81 1203 GLY A O 1
ATOM 9288 N N . ALA A 1 1204 ? 0.381 -4.983 -52.922 1.00 88.62 1204 ALA A N 1
ATOM 9289 C CA . ALA A 1 1204 ? 0.562 -4.466 -51.569 1.00 88.62 1204 ALA A CA 1
ATOM 9290 C C . ALA A 1 1204 ? 2.034 -4.106 -51.315 1.00 88.62 1204 ALA A C 1
ATOM 9292 O O . ALA A 1 1204 ? 2.936 -4.903 -51.586 1.00 88.62 1204 ALA A O 1
ATOM 9293 N N . VAL A 1 1205 ? 2.265 -2.910 -50.780 1.00 91.62 1205 VAL A N 1
ATOM 9294 C CA . VAL A 1 1205 ? 3.597 -2.360 -50.529 1.00 91.62 1205 VAL A CA 1
ATOM 9295 C C . VAL A 1 1205 ? 3.675 -1.819 -49.105 1.00 91.62 1205 VAL A C 1
ATOM 9297 O O . VAL A 1 1205 ? 2.827 -1.032 -48.685 1.00 91.62 1205 VAL A O 1
ATOM 9300 N N . GLU A 1 1206 ? 4.711 -2.209 -48.371 1.00 92.12 1206 GLU A N 1
ATOM 9301 C CA . GLU A 1 1206 ? 5.096 -1.598 -47.099 1.00 92.12 1206 GLU A CA 1
ATOM 9302 C C . GLU A 1 1206 ? 6.277 -0.655 -47.331 1.00 92.12 1206 GLU A C 1
ATOM 9304 O O . GLU A 1 1206 ? 7.316 -1.064 -47.849 1.00 92.12 1206 GLU A O 1
ATOM 9309 N N . ILE A 1 1207 ? 6.112 0.612 -46.956 1.00 93.06 1207 ILE A N 1
ATOM 9310 C CA . ILE A 1 1207 ? 7.134 1.653 -47.107 1.00 93.06 1207 ILE A CA 1
ATOM 9311 C C . ILE A 1 1207 ? 7.557 2.090 -45.710 1.00 93.06 1207 ILE A C 1
ATOM 9313 O O . ILE A 1 1207 ? 6.732 2.584 -44.946 1.00 93.06 1207 ILE A O 1
ATOM 9317 N N . VAL A 1 1208 ? 8.836 1.933 -45.384 1.00 91.94 1208 VAL A N 1
ATOM 9318 C CA . VAL A 1 1208 ? 9.432 2.373 -44.120 1.00 91.94 1208 VAL A CA 1
ATOM 9319 C C . VAL A 1 1208 ? 10.318 3.584 -44.379 1.00 91.94 1208 VAL A C 1
ATOM 9321 O O . VAL A 1 1208 ? 11.204 3.521 -45.230 1.00 91.94 1208 VAL A O 1
ATOM 9324 N N . LEU A 1 1209 ? 10.093 4.667 -43.635 1.00 93.12 1209 LEU A N 1
ATOM 9325 C CA . LEU A 1 1209 ? 10.921 5.873 -43.643 1.00 93.12 1209 LEU A CA 1
ATOM 9326 C C . LEU A 1 1209 ? 11.631 5.996 -42.292 1.00 93.12 1209 LEU A C 1
ATOM 9328 O O . LEU A 1 1209 ? 10.989 6.317 -41.293 1.00 93.12 1209 LEU A O 1
ATOM 9332 N N . ALA A 1 1210 ? 12.938 5.740 -42.249 1.00 90.44 1210 ALA A N 1
ATOM 9333 C CA . ALA A 1 1210 ? 13.749 5.851 -41.037 1.00 90.44 1210 ALA A CA 1
ATOM 9334 C C . ALA A 1 1210 ? 14.485 7.192 -40.995 1.00 90.44 1210 ALA A C 1
ATOM 9336 O O . ALA A 1 1210 ? 15.216 7.530 -41.925 1.00 90.44 1210 ALA A O 1
ATOM 9337 N N . GLN A 1 1211 ? 14.298 7.966 -39.928 1.00 90.06 1211 GLN A N 1
ATOM 9338 C CA . GLN A 1 1211 ? 14.851 9.318 -39.845 1.00 90.06 1211 GLN A CA 1
ATOM 9339 C C . GLN A 1 1211 ? 16.379 9.327 -39.687 1.00 90.06 1211 GLN A C 1
ATOM 9341 O O . GLN A 1 1211 ? 16.958 8.514 -38.965 1.00 90.06 1211 GLN A O 1
ATOM 9346 N N . ARG A 1 1212 ? 17.049 10.282 -40.345 1.00 89.88 1212 ARG A N 1
ATOM 9347 C CA . ARG A 1 1212 ? 18.502 10.492 -40.280 1.00 89.88 1212 ARG A CA 1
ATOM 9348 C C . ARG A 1 1212 ? 18.834 11.966 -40.094 1.00 89.88 1212 ARG A C 1
ATOM 9350 O O . ARG A 1 1212 ? 18.367 12.820 -40.843 1.00 89.88 1212 ARG A O 1
ATOM 9357 N N . ASN A 1 1213 ? 19.709 12.245 -39.125 1.00 90.00 1213 ASN A N 1
ATOM 9358 C CA . ASN A 1 1213 ? 20.206 13.591 -38.805 1.00 90.00 1213 ASN A CA 1
ATOM 9359 C C . ASN A 1 1213 ? 19.107 14.612 -38.437 1.00 90.00 1213 ASN A C 1
ATOM 9361 O O . ASN A 1 1213 ? 19.307 15.820 -38.584 1.00 90.00 1213 ASN A O 1
ATOM 9365 N N . ILE A 1 1214 ? 17.961 14.128 -37.958 1.00 90.19 1214 ILE A N 1
ATOM 9366 C CA . ILE A 1 1214 ? 16.860 14.939 -37.432 1.00 90.19 1214 ILE A CA 1
ATOM 9367 C C . ILE A 1 1214 ? 16.961 14.896 -35.912 1.00 90.19 1214 ILE A C 1
ATOM 9369 O O . ILE A 1 1214 ? 16.997 13.811 -35.338 1.00 90.19 1214 ILE A O 1
ATOM 9373 N N . VAL A 1 1215 ? 17.050 16.061 -35.267 1.00 87.62 1215 VAL A N 1
ATOM 9374 C CA . VAL A 1 1215 ? 17.142 16.122 -33.798 1.00 87.62 1215 VAL A CA 1
ATOM 9375 C C . VAL A 1 1215 ? 15.768 15.993 -33.134 1.00 87.62 1215 VAL A C 1
ATOM 9377 O O . VAL A 1 1215 ? 15.633 15.342 -32.103 1.00 87.62 1215 VAL A O 1
ATOM 9380 N N . ASP A 1 1216 ? 14.755 16.607 -33.744 1.00 88.75 1216 ASP A N 1
ATOM 9381 C CA . ASP A 1 1216 ? 13.331 16.481 -33.451 1.00 88.75 1216 ASP A CA 1
ATOM 9382 C C . ASP A 1 1216 ? 12.516 17.134 -34.584 1.00 88.75 1216 ASP A C 1
ATOM 9384 O O . ASP A 1 1216 ? 13.062 17.728 -35.525 1.00 88.75 1216 ASP A O 1
ATOM 9388 N N . GLY A 1 1217 ? 11.193 16.992 -34.529 1.00 87.94 1217 GLY A N 1
ATOM 9389 C CA . GLY A 1 1217 ? 10.309 17.556 -35.535 1.00 87.94 1217 GLY A CA 1
ATOM 9390 C C . GLY A 1 1217 ? 8.919 16.946 -35.529 1.00 87.94 1217 GLY A C 1
ATOM 9391 O O . GLY A 1 1217 ? 8.629 16.041 -34.749 1.00 87.94 1217 GLY A O 1
ATOM 9392 N N . TYR A 1 1218 ? 8.078 17.430 -36.439 1.00 89.50 1218 TYR A N 1
ATOM 9393 C CA . TYR A 1 1218 ? 6.752 16.870 -36.674 1.00 89.50 1218 TYR A CA 1
ATOM 9394 C C . TYR A 1 1218 ? 6.603 16.457 -38.132 1.00 89.50 1218 TYR A C 1
ATOM 9396 O O . TYR A 1 1218 ? 6.949 17.223 -39.032 1.00 89.50 1218 TYR A O 1
ATOM 9404 N N . LEU A 1 1219 ? 6.070 15.265 -38.370 1.00 90.56 1219 LEU A N 1
ATOM 9405 C CA . LEU A 1 1219 ? 5.725 14.763 -39.690 1.00 90.56 1219 LEU A CA 1
ATOM 9406 C C . LEU A 1 1219 ? 4.224 14.955 -39.934 1.00 90.56 1219 LEU A C 1
ATOM 9408 O O . LEU A 1 1219 ? 3.388 14.334 -39.284 1.00 90.56 1219 LEU A O 1
ATOM 9412 N N . GLU A 1 1220 ? 3.883 15.823 -40.883 1.00 91.00 1220 GLU A N 1
ATOM 9413 C CA . GLU A 1 1220 ? 2.493 16.182 -41.181 1.00 91.00 1220 GLU A CA 1
ATOM 9414 C C . GLU A 1 1220 ? 1.849 15.251 -42.205 1.00 91.00 1220 GLU A C 1
ATOM 9416 O O . GLU A 1 1220 ? 0.657 14.971 -42.119 1.00 91.00 1220 GLU A O 1
ATOM 9421 N N . ALA A 1 1221 ? 2.605 14.846 -43.228 1.00 92.75 1221 ALA A N 1
ATOM 9422 C CA . ALA A 1 1221 ? 2.097 14.029 -44.322 1.00 92.75 1221 ALA A CA 1
ATOM 9423 C C . ALA A 1 1221 ? 3.234 13.340 -45.084 1.00 92.75 1221 ALA A C 1
ATOM 9425 O O . ALA A 1 1221 ? 4.341 13.874 -45.189 1.00 92.75 1221 ALA A O 1
ATOM 9426 N N . VAL A 1 1222 ? 2.929 12.195 -45.695 1.00 94.69 1222 VAL A N 1
ATOM 9427 C CA . VAL A 1 1222 ? 3.790 11.550 -46.692 1.00 94.69 1222 VAL A CA 1
ATOM 9428 C C . VAL A 1 1222 ? 3.010 11.390 -47.990 1.00 94.69 1222 VAL A C 1
ATOM 9430 O O . VAL A 1 1222 ? 1.924 10.821 -47.983 1.00 94.69 1222 VAL A O 1
ATOM 9433 N N . GLY A 1 1223 ? 3.538 11.886 -49.103 1.00 93.94 1223 GLY A N 1
ATOM 9434 C CA . GLY A 1 1223 ? 2.977 11.638 -50.430 1.00 93.94 1223 GLY A CA 1
ATOM 9435 C C . GLY A 1 1223 ? 3.747 10.539 -51.146 1.00 93.94 1223 GLY A C 1
ATOM 9436 O O . GLY A 1 1223 ? 4.976 10.528 -51.117 1.00 93.94 1223 GLY A O 1
ATOM 9437 N N . VAL A 1 1224 ? 3.037 9.623 -51.798 1.00 94.00 1224 VAL A N 1
ATOM 9438 C CA . VAL A 1 1224 ? 3.615 8.587 -52.662 1.00 94.00 1224 VAL A CA 1
ATOM 9439 C C . VAL A 1 1224 ? 3.012 8.767 -54.047 1.00 94.00 1224 VAL A C 1
ATOM 9441 O O . VAL A 1 1224 ? 1.800 8.723 -54.189 1.00 94.00 1224 VAL A O 1
ATOM 9444 N N . GLY A 1 1225 ? 3.827 9.027 -55.065 1.00 89.62 1225 GLY A N 1
ATOM 9445 C CA . GLY A 1 1225 ? 3.393 9.368 -56.424 1.00 89.62 1225 GLY A CA 1
ATOM 9446 C C . GLY A 1 1225 ? 2.780 10.770 -56.582 1.00 89.62 1225 GLY A C 1
ATOM 9447 O O . GLY A 1 1225 ? 2.474 11.168 -57.702 1.00 89.62 1225 GLY A O 1
ATOM 9448 N N . GLU A 1 1226 ? 2.628 11.532 -55.496 1.00 87.38 1226 GLU A N 1
ATOM 9449 C CA . GLU A 1 1226 ? 2.148 12.918 -55.479 1.00 87.38 1226 GLU A CA 1
ATOM 9450 C C . GLU A 1 1226 ? 2.815 13.723 -54.348 1.00 87.38 1226 GLU A C 1
ATOM 9452 O O . GLU A 1 1226 ? 3.349 13.150 -53.395 1.00 87.38 1226 GLU A O 1
ATOM 9457 N N . THR A 1 1227 ? 2.796 15.056 -54.450 1.00 82.38 1227 THR A N 1
ATOM 9458 C CA . THR A 1 1227 ? 3.277 15.956 -53.388 1.00 82.38 1227 THR A CA 1
ATOM 9459 C C . THR A 1 1227 ? 2.084 16.440 -52.549 1.00 82.38 1227 THR A C 1
ATOM 9461 O O . THR A 1 1227 ? 1.171 17.040 -53.120 1.00 82.38 1227 THR A O 1
ATOM 9464 N N . PRO A 1 1228 ? 2.077 16.255 -51.214 1.00 81.69 1228 PRO A N 1
ATOM 9465 C CA . PRO A 1 1228 ? 0.983 16.681 -50.348 1.00 81.69 1228 PRO A CA 1
ATOM 9466 C C . PRO A 1 1228 ? 0.739 18.203 -50.420 1.00 81.69 1228 PRO A C 1
ATOM 9468 O O . PRO A 1 1228 ? 1.699 18.969 -50.287 1.00 81.69 1228 PRO A O 1
ATOM 9471 N N . PRO A 1 1229 ? -0.516 18.679 -50.543 1.00 75.19 1229 PRO A N 1
ATOM 9472 C CA . PRO A 1 1229 ? -0.835 20.101 -50.724 1.00 75.19 1229 PRO A CA 1
ATOM 9473 C C . PRO A 1 1229 ? -0.534 20.937 -49.475 1.00 75.19 1229 PRO A C 1
ATOM 9475 O O . PRO A 1 1229 ? -0.929 20.548 -48.375 1.00 75.19 1229 PRO A O 1
ATOM 9478 N N . ASP A 1 1230 ? 0.122 22.092 -49.625 1.00 68.31 1230 ASP A N 1
ATOM 9479 C CA . ASP A 1 1230 ? 0.475 22.979 -48.507 1.00 68.31 1230 ASP A CA 1
ATOM 9480 C C . ASP A 1 1230 ? -0.765 23.351 -47.657 1.00 68.31 1230 ASP A C 1
ATOM 9482 O O . ASP A 1 1230 ? -1.740 23.901 -48.165 1.00 68.31 1230 ASP A O 1
ATOM 9486 N N . GLY A 1 1231 ? -0.729 23.060 -46.347 1.00 58.56 1231 GLY A N 1
ATOM 9487 C CA . GLY A 1 1231 ? -1.663 23.637 -45.366 1.00 58.56 1231 GLY A CA 1
ATOM 9488 C C . GLY A 1 1231 ? -2.957 22.881 -45.008 1.00 58.56 1231 GLY A C 1
ATOM 9489 O O . GLY A 1 1231 ? -3.911 23.542 -44.609 1.00 58.56 1231 GLY A O 1
ATOM 9490 N N . GLN A 1 1232 ? -3.035 21.543 -45.084 1.00 41.72 1232 GLN A N 1
ATOM 9491 C CA . GLN A 1 1232 ? -4.274 20.804 -44.728 1.00 41.72 1232 GLN A CA 1
ATOM 9492 C C . GLN A 1 1232 ? -4.297 19.976 -43.425 1.00 41.72 1232 GLN A C 1
ATOM 9494 O O . GLN A 1 1232 ? -5.325 19.369 -43.133 1.00 41.72 1232 GLN A O 1
ATOM 9499 N N . ALA A 1 1233 ? -3.255 19.959 -42.591 1.00 41.12 1233 ALA A N 1
ATOM 9500 C CA . ALA A 1 1233 ? -3.355 19.296 -41.284 1.00 41.12 1233 ALA A CA 1
ATOM 9501 C C . ALA A 1 1233 ? -3.828 20.301 -40.217 1.00 41.12 1233 ALA A C 1
ATOM 9503 O O . ALA A 1 1233 ? -3.053 21.126 -39.736 1.00 41.12 1233 ALA A O 1
ATOM 9504 N N . GLY A 1 1234 ? -5.128 20.275 -39.908 1.00 36.75 1234 GLY A N 1
ATOM 9505 C CA . GLY A 1 1234 ? -5.705 20.987 -38.767 1.00 36.75 1234 GLY A CA 1
ATOM 9506 C C . GLY A 1 1234 ? -5.101 20.523 -37.437 1.00 36.75 1234 GLY A C 1
ATOM 9507 O O . GLY A 1 1234 ? -4.594 19.407 -37.346 1.00 36.75 1234 GLY A O 1
ATOM 9508 N N . ARG A 1 1235 ? -5.146 21.426 -36.450 1.00 32.38 1235 ARG A N 1
ATOM 9509 C CA . ARG A 1 1235 ? -4.748 21.208 -35.050 1.00 32.38 1235 ARG A CA 1
ATOM 9510 C C . ARG A 1 1235 ? -5.315 19.937 -34.437 1.00 32.38 1235 ARG A C 1
ATOM 9512 O O . ARG A 1 1235 ? -6.502 19.653 -34.717 1.00 32.38 1235 ARG A O 1
#

Mean predicted aligned error: 10.58 Å

pLDDT: mean 83.24, std 13.25, range [32.38, 98.25]

Sequence (1235 aa):
MQIQLTAVAQKGRTILYSGKPAPILIDSSLLMPADYALEINGRAALSRLTIMSPIRRSAASLQDECVPPEPQRETSEEEHWEKVRRTFDESGLSACVNLAASDMGRARCLDTMARSGALMLVNPDTRPTSFLPVGNNPDELDGMSQRMILTAQANARYPNFGGFCFGWDTTGYAVGGRRMLLVYWGWGDKTDALRTYIERADEQKIREFERRTGLGTVTEQEYLSYLLSIGRPEFAPVIDLPTRVWVRELAGHVSPAPASDLDVLDRRIEAWSWYLMGLYNECYRTYIQNLRELEPSLRHTSSVQSDHCAVRVGQYFPSAYEPLDFRYQSVWNDQVGGPDYAYQWLLVDALLEMGRGPGPTWISTAMAAAHGRAAFPGKLVRVAAHGLAYGASGIGFACEGFSNLLGGMNRETNWEHIKGKSGEADVLSARDFLDRFASLALECRPDHGVAILWSKTQFARQHVAMGFGQAHYLALVALARLGYTPRFITEEEIAAGGLKDVSALVVVNQTFGLPPPVLAQAEAFYKRGGRIIADASSTITLPGAARLDYAFPFAVPGKPHNWGAPNMVNGENDAILLDRWLPAIAKALGAALGDSGRGVFKSDAGYAARTTLLQLDGGPDAKYAVAVNDSWIATQADWHAVRERLLPCHMPPGTTIYDCTAERRLGTAAPVECDLSRTTARVYACLGREIGRIALAAEQNAHEGSVGVSVSFLDSGGKPIRGVVPFCLSLRSGQDMVLYELYRSTDTEGNFRIRLPVPANLPAGEWTLKVRCQLDGRTASLPVRIGEARTVRYARAWNCNVIVRNRAALTKALATGSRVIIPLFETTNSCAAWLKPAAEKARTVLSAMGVQAEIWDRPPTNTYYLAYALNEAQKESNDAVDQGKAIGRLARLTVNANDWYSALSGWRFPLTVVLLDAAGCTGDCPMAESLDSHGLLWPAVSPSFPGSGRAVIQAVEWAFAPRATAIVVQASDADGLLAGVAAFSDPPADALTESIRQAREEIWRQFHIGGKPEQPTLGRLTSRGLVSGFEPQPFSICFPDAVPPDAADVRHPALRRPEPKPVPGTFLPRDFRLLYCVDGTAFETATAESLVPDLRFSEAIMLTATNTRPGPMKITARGVFRYSDRTPCRQAQWEYILALRDKLIPRERRPVEFDVAINGRQCGKLQAVRRENREVVVNMNPRSTQTEEVVTLCEGEFEMPEGAVEIVLAQRNIVDGYLEAVGVGETPPDGQAGR